Protein 4OBX (pdb70)

Nearest PDB structures (foldseek):
  4obx-assembly2_C  TM=1.000E+00  e=7.667E-49  Saccharomyces cerevisiae S288C
  5w7k-assembly2_B  TM=7.078E-01  e=2.608E-12  Penicillium oxalicum
  4iwn-assembly1_B  TM=6.790E-01  e=2.269E-11  Escherichia coli
  4kdc-assembly1_A  TM=6.530E-01  e=1.512E-09  Escherichia coli K-12
  3rw9-assembly1_A  TM=6.911E-01  e=6.799E-07  Homo sapiens

B-factor: mean 39.91, std 10.17, range [22.0, 91.71]

CATH classification: 3.40.50.150

Secondary structure (DSSP, 8-state):
-HHHHHHHHHHHHHTTTHHHHHHHHHHHH--S--TT-----EEEEES-TT-HHHHHHHHHHHHHH-----EEEEEES-HHHHHHHHHHHHHHTSSTT-TTEEEEE--TTT-TTSPTT-EEEEEEES-GGG-S-HHHHHHHHHHHEEEEEEEEEEEE-----HHHHHHHHHHHHHHHHHHHHHHS-HHHHHHHHHHHHHS--HHHHHHHHHHTTEEEEEEEEEGGGTEEEEEEEE-/-HHHHHHHHHHHHHTTTHHHHHHHHHHHH--S--TT--PPPEEEEES-TT-HHHHHHHHHHHHHH-----EEEEEES-HHHHHHHHHHHHHHTSSTT-TTEEEEE--TTT-TTS-TT-EEEEEEES-GGG-S-HHHHHHHHHHHEEEEEEEEEEEE----SHHHHHHHHHHHHHHHHHHHHHHS-HHHHHHHHHHHHHSPPHHHHHHHHHHHT-EEEEEEEEGGGTEEEEEEE--/-HHHHHHHHHHHHHTTTHHHHHHHHHHHH--S--TT-----EEEEES-TT-HHHHHHHHHHHHHH-----EEEEEES-HHHHHHHHHHHHHHTSSTT-TTEEEEE--TTT-TTSPTT-EEEEEEES-GGG-S-HHHHHHHHHHHEEEEEEEEEEEE-----HHHHHHHHHHHHHHHHHHHHHHS-HHHHHHHHHHHHHSPPHHHHHHHHHHTT-EEEEEEEEGGGTEEEEEEE--/-HHHHHHHHHHHHTTTTHHHHHHHHHHHH--S--TT-----EEEEES-TT-HHHHHHHHHHHHHH-----EEEEEES-HHHHHHHHHHHHHHTSSTT-TTEEEEE--TTT-TTSPTT-EEEEEEES-GGG-S-HHHHHHHHHHHEEEEEEEEEEEE----SHHHHHHHHHHHHHHHHHHHHHHS-HHHHHHHHHHHHHSPPHHHHHHHHHHTT-EEEEEEEEGGGTEEEEEEE--

Foldseek 3Di:
DVLVVVVVLVCLLVVPCLVVVLVVLLVVVQDAAAQPGDDAFEEEEEAQLLCPNVVVNCVSRCVPRVHPDHAYEYEHQDVVSVVNNLVVCVVVVHPHPDPRYHYDHDDLLAPPVAQFQAGQEYEYAAGLLPRPDNLSNLLNVLGRHHQFHKYKYKHFADFQDVVVVVVVVVVLVCVLVCCCVVVVHSPVSPVVSVSNVPDYHQVVVQVSNVVSPFPPWDKDADPRRSMIMIMGTHD/DVLVVVVVLVCVLVVPCVVVVLVCLLVVVQDAAAQPHPDAFEEEEEAQLLCPSVV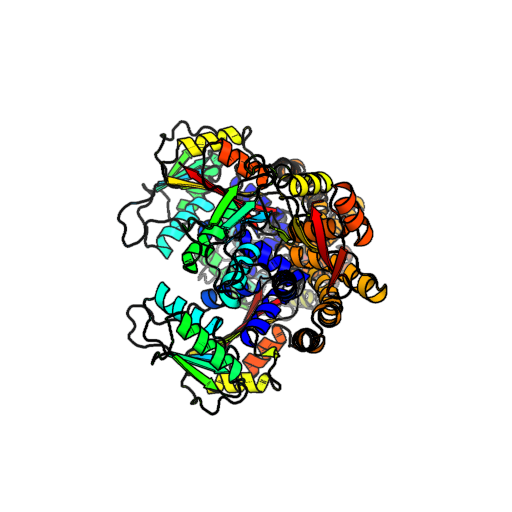SNCVSRCVPHVHPDHAYEDEYQDVVSNVNNLVVCVVVVHPHVDPRYDYDHDDLLCPVVAQFQQHQEYEYEAGLLVHPDNLSSLLVVLGRHHAQHKYKYKHFADQDDPVVNVVSVVVLVVVLVCCCVPVVRNPVSPVSSVSNVVDYHQVVVQVSNVVSPFPPKHWDADPRRSMIMIMGGHD/DVLVVVVVVCCVLVVNCVVVVLVCLLVVVQDADAQPDPDAFEEEEEAQLLCPNVVSNCVSRCVPHVGPDHAYEYEHQDPVSNVNNLVCCVVVVHLRVDPRYHYYNDDLLAPVVAAFQPHQEYEYEAGLLPRPDNLSSLLNVLGRHHAQHKYKYKHFADFQDPVVVVVVVVCLVCVLVCVCVVVVHSPVSPVVSVSNVPDYHQVVVQVSNVVSPFPPWHKAADPRRRMIMIMGGHD/DVLVVVVVLVCLLVVPCLVVVLVVLLVVVLDEDAPVDDDAFEEEEEAQLLQPNVVVNCVSRCVPHVGPQHAYEYEYQDPVRVVNNLVVCVVVVHPNVDPRYHYDNDQLLCPVVAAFQAHQEYEYEAGLLPRPDNLSNLLNVLGRHHQQHKYKYKHFADFDDPVVNVVSVVVLVCQLVCCCVPVVPNPVSPVVSVSNVPDYHQVVVQVSNVVSPFPPWDKDAPPRRRMIMIMTGHD

InterPro domains:
  IPR004033 UbiE/COQ5 methyltransferase [MF_01813] (58-306)
  IPR004033 UbiE/COQ5 methyltransferase [PS51608] (62-306)
  IPR004033 UbiE/COQ5 methyltransferase [TIGR01934] (67-306)
  IPR023576 UbiE/COQ5 methyltransferase, conserved site [PS01183] (78-93)
  IPR023576 UbiE/COQ5 methyltransferase, conserved site [PS01184] (215-229)
  IPR029063 S-adenosyl-L-methionine-dependent methyltransferase superfamily [G3DSA:3.40.50.150] (73-307)
  IPR029063 S-adenosyl-L-methionine-dependent methyltransferase superfamily [SSF53335] (69-296)

Organism: Saccharomyces cerevisiae (strain ATCC 204508 / S288c) (NCBI:txid559292)

Radius of gyration: 33.38 Å; Cα contacts (8 Å, |Δi|>4): 1861; chains: 4; bounding box: 68×82×101 Å

Sequence (940 aa):
SVANRYDLMNDVMSLGIHRLWKDHFINKLDAGKRPNSTTPLNFIDVAGGSGDIAFGLLDHAESKFGDTESTMDIVDINPDMLKEGEKRAMEQGKYFKDPRVRFLVSNGEKLEEIDSDSKDIYTVSFGIRNFTDIQKGLNTAYRVLKPGGIFYCLEFSKIENPLMDFAYQQWAKVLPVMGSMIANDYDSYQYLVESIERFPDQETFKSMIEKAGFKSAGYESLTFGICAIHWGIKVSVANRYDLMNDVMSLGIHRLWKDHFINKLDAGKRPNSTTPLNFIDVAGGSGDIAFGLLDHAESKFGDTESTMDIVDINPDMLKEGEKRAMEQGKYFKDPRVRFLVSNGEKLEEIDSDSKDIYTVSFGIRNFTDIQKGLNTAYRVLKPGGIFYCLEFSKIENPLMDFAYQQWAKVLPVMGSMIANDYDSYQYLVESIERFPDQETFKSMIEKAGFKSAGYESLTFGICAIHWGIKVSVANRYDLMNDVMSLGIHRLWKDHFINKLDAGKRPNSTTPLNFIDVAGGSGDIAFGLLDHAESKFGDTESTMDIVDINPDMLKEGEKRAMEQGKYFKDPRVRFLVSNGEKLEEIDSDSKDIYTVSFGIRNFTDIQKGLNTAYRVLKPGGIFYCLEFSKIENPLMDFAYQQWAKVLPVMGSMIANDYDSYQYLVESIERFPDQETFKSMIEKAGFKSAGYESLTFGICAIHWGIKVSVANRYDLMNDVMSLGIHRLWKDHFINKLDAGKRPNSTTPLNFIDVAGGSGDIAFGLLDHAESKFGDTESTMDIVDINPDMLKEGEKRAMEQGKYFKDPRVRFLVSNGEKLEEIDSDSKDIYTVSFGIRNFTDIQKGLNTAYRVLKPGGIFYCLEFSKIENPLMDFAYQQWAKVLPVMGSMIANDYDSYQYLVESIERFPDQETFKSMIEKAGFKSAGYESLTFGICAIHWGIKV

GO terms:
  GO:0005759 mitochondrial matrix (C, IDA)
  GO:0005739 mitochondrion (C, HDA)
  GO:0008425 2-methoxy-6-polyprenyl-1,4-benzoquinol methyltransferase activity (F, IMP)
  GO:0006744 ubiquinone biosynthetic process (P, IMP)
  GO:0009060 aerobic respiration (P, IMP)
  GO:0005743 mitochondrial inner membrane (C, EXP)
  GO:0005743 mitochondrial inner membrane (C, IDA)
  GO:0006744 ubiquinone biosynthetic process (P, IGI)
  GO:0032259 methylation (P, IMP)

Structure (mmCIF, N/CA/C/O backbone):
data_4OBX
#
_entry.id   4OBX
#
_cell.length_a   193.270
_cell.length_b   75.640
_cell.length_c   84.480
_cell.angle_alpha   90.00
_cell.angle_beta   90.85
_cell.angle_gamma   90.00
#
_symmetry.space_group_name_H-M   'C 1 2 1'
#
loop_
_entity.id
_entity.type
_entity.pdbx_description
1 polymer '2-methoxy-6-polyprenyl-1,4-benzoquinol methylase, mitochondrial'
2 non-polymer TRIS(HYDROXYETHYL)AMINOMETHANE
3 water water
#
loop_
_atom_site.group_PDB
_atom_site.id
_atom_site.type_symbol
_atom_site.label_atom_id
_atom_site.label_alt_id
_atom_site.label_comp_id
_atom_site.label_asym_id
_atom_site.label_entity_id
_atom_site.label_seq_id
_atom_site.pdbx_PDB_ins_code
_atom_site.Cartn_x
_atom_site.Cartn_y
_atom_site.Cartn_z
_atom_site.occupancy
_atom_site.B_iso_or_equiv
_atom_site.auth_seq_id
_atom_site.auth_comp_id
_atom_site.auth_asym_id
_atom_site.auth_atom_id
_atom_site.pdbx_PDB_model_num
ATOM 1 N N . SER A 1 23 ? -36.292 -47.298 17.442 1.00 59.00 73 SER A N 1
ATOM 2 C CA . SER A 1 23 ? -36.765 -47.250 18.857 1.00 57.04 73 SER A CA 1
ATOM 3 C C . SER A 1 23 ? -35.759 -46.511 19.745 1.00 55.55 73 SER A C 1
ATOM 4 O O . SER A 1 23 ? -34.831 -47.107 20.298 1.00 54.43 73 SER A O 1
ATOM 7 N N . VAL A 1 24 ? -35.973 -45.206 19.876 1.00 52.90 74 VAL A N 1
ATOM 8 C CA . VAL A 1 24 ? -35.058 -44.300 20.570 1.00 50.57 74 VAL A CA 1
ATOM 9 C C . VAL A 1 24 ? -34.957 -44.601 22.069 1.00 49.17 74 VAL A C 1
ATOM 10 O O . VAL A 1 24 ? -33.903 -44.404 22.683 1.00 45.32 74 VAL A O 1
ATOM 14 N N . ALA A 1 25 ? -36.059 -45.083 22.638 1.00 45.89 75 ALA A N 1
ATOM 15 C CA . ALA A 1 25 ? -36.140 -45.383 24.060 1.00 44.36 75 ALA A CA 1
ATOM 16 C C . ALA A 1 25 ? -35.306 -46.605 24.433 1.00 42.43 75 ALA A C 1
ATOM 17 O O . ALA A 1 25 ? -34.721 -46.650 25.517 1.00 39.62 75 ALA A O 1
ATOM 19 N N . ASN A 1 26 ? -35.259 -47.584 23.531 1.00 40.64 76 ASN A N 1
ATOM 20 C CA . ASN A 1 26 ? -34.455 -48.784 23.733 1.00 42.49 76 ASN A CA 1
ATOM 21 C C . ASN A 1 26 ? -32.956 -48.503 23.649 1.00 39.73 76 ASN A C 1
ATOM 22 O O . ASN A 1 26 ? -32.158 -49.198 24.278 1.00 37.55 76 ASN A O 1
ATOM 27 N N . ARG A 1 27 ? -32.585 -47.490 22.867 1.00 39.40 77 ARG A N 1
ATOM 28 C CA . ARG A 1 27 ? -31.195 -47.055 22.775 1.00 39.68 77 ARG A CA 1
ATOM 29 C C . ARG A 1 27 ? -30.726 -46.376 24.066 1.00 38.20 77 ARG A C 1
ATOM 30 O O . ARG A 1 27 ? -29.616 -46.635 24.520 1.00 35.90 77 ARG A O 1
ATOM 38 N N . TYR A 1 28 ? -31.571 -45.523 24.652 1.00 36.92 78 TYR A N 1
ATOM 39 C CA . TYR A 1 28 ? -31.284 -44.936 25.965 1.00 37.27 78 TYR A CA 1
ATOM 40 C C . TYR A 1 28 ? -31.163 -46.006 27.041 1.00 36.60 78 TYR A C 1
ATOM 41 O O . TYR A 1 28 ? -30.266 -45.936 27.882 1.00 36.83 78 TYR A O 1
ATOM 50 N N . ASP A 1 29 ? -32.068 -46.985 27.007 1.00 34.97 79 ASP A N 1
ATOM 51 C CA . ASP A 1 29 ? -32.026 -48.115 27.929 1.00 36.25 79 ASP A CA 1
ATOM 52 C C . ASP A 1 29 ? -30.727 -48.888 27.767 1.00 34.23 79 ASP A C 1
ATOM 53 O O . ASP A 1 29 ? -30.054 -49.193 28.758 1.00 32.80 79 ASP A O 1
ATOM 58 N N . LEU A 1 30 ? -30.377 -49.198 26.521 1.00 31.65 80 LEU A N 1
ATOM 59 C CA . LEU A 1 30 ? -29.148 -49.930 26.259 1.00 31.95 80 LEU A CA 1
ATOM 60 C C . LEU A 1 30 ? -27.957 -49.164 26.828 1.00 30.44 80 LEU A C 1
ATOM 61 O O . LEU A 1 30 ? -27.203 -49.705 27.622 1.00 29.66 80 LEU A O 1
ATOM 66 N N . MET A 1 31 ? -27.832 -47.894 26.458 1.00 30.98 81 MET A N 1
ATOM 67 C CA . MET A 1 31 ? -26.703 -47.079 26.893 1.00 33.81 81 MET A CA 1
ATOM 68 C C . MET A 1 31 ? -26.581 -46.935 28.409 1.00 33.93 81 MET A C 1
ATOM 69 O O . MET A 1 31 ? -25.464 -46.936 28.941 1.00 34.75 81 MET A O 1
ATOM 74 N N . ASN A 1 32 ? -27.719 -46.808 29.092 1.00 34.14 82 ASN A N 1
ATOM 75 C CA . ASN A 1 32 ? -27.749 -46.797 30.565 1.00 35.52 82 ASN A CA 1
ATOM 76 C C . ASN A 1 32 ? -27.311 -48.120 31.174 1.00 33.09 82 ASN A C 1
ATOM 77 O O . ASN A 1 32 ? -26.597 -48.141 32.168 1.00 34.32 82 ASN A O 1
ATOM 82 N N . ASP A 1 33 ? -27.751 -49.226 30.584 1.00 31.72 83 ASP A N 1
ATOM 83 C CA . ASP A 1 33 ? -27.297 -50.538 31.022 1.00 30.89 83 ASP A CA 1
ATOM 84 C C . ASP A 1 33 ? -25.781 -50.690 30.891 1.00 30.67 83 ASP A C 1
ATOM 85 O O . ASP A 1 33 ? -25.119 -51.180 31.802 1.00 27.20 83 ASP A O 1
ATOM 90 N N . VAL A 1 34 ? -25.244 -50.248 29.759 1.00 29.98 84 VAL A N 1
ATOM 91 C CA . VAL A 1 34 ? -23.823 -50.392 29.481 1.00 31.71 84 VAL A CA 1
ATOM 92 C C . VAL A 1 34 ? -23.000 -49.537 30.438 1.00 31.21 84 VAL A C 1
ATOM 93 O O . VAL A 1 34 ? -22.099 -50.043 31.101 1.00 31.70 84 VAL A O 1
ATOM 97 N N . MET A 1 35 ? -23.342 -48.257 30.536 1.00 32.32 85 MET A N 1
ATOM 98 C CA . MET A 1 35 ? -22.607 -47.324 31.386 1.00 34.24 85 MET A CA 1
ATOM 99 C C . MET A 1 35 ? -22.538 -47.772 32.843 1.00 33.43 85 MET A C 1
ATOM 100 O O . MET A 1 35 ? -21.475 -47.690 33.471 1.00 33.62 85 MET A O 1
ATOM 105 N N . SER A 1 36 ? -23.666 -48.241 33.372 1.00 30.95 86 SER A N 1
ATOM 106 C CA . SER A 1 36 ? -23.775 -48.597 34.789 1.00 28.94 86 SER A CA 1
ATOM 107 C C . SER A 1 36 ? -23.700 -50.096 35.019 1.00 27.53 86 SER A C 1
ATOM 108 O O . SER A 1 36 ? -23.846 -50.556 36.146 1.00 26.69 86 SER A O 1
ATOM 111 N N . LEU A 1 37 ? -23.477 -50.867 33.956 1.00 26.97 87 LEU A N 1
ATOM 112 C CA . LEU A 1 37 ? -23.484 -52.329 34.068 1.00 26.77 87 LEU A CA 1
ATOM 113 C C . LEU A 1 37 ? -24.799 -52.829 34.673 1.00 25.66 87 LEU A C 1
ATOM 114 O O . LEU A 1 37 ? -24.807 -53.742 35.492 1.00 26.25 87 LEU A O 1
ATOM 119 N N . GLY A 1 38 ? -25.903 -52.209 34.276 1.00 26.06 88 GLY A N 1
ATOM 120 C CA . GLY A 1 38 ? -27.240 -52.592 34.750 1.00 27.17 88 GLY A CA 1
ATOM 121 C C . GLY A 1 38 ? -27.678 -52.021 36.088 1.00 28.56 88 GLY A C 1
ATOM 122 O O . GLY A 1 38 ? -28.859 -52.103 36.439 1.00 29.26 88 GLY A O 1
ATOM 123 N N . ILE A 1 39 ? -26.749 -51.415 36.821 1.00 27.44 89 ILE A N 1
ATOM 124 C CA . ILE A 1 39 ? -27.029 -50.935 38.181 1.00 30.08 89 ILE A CA 1
ATOM 125 C C . ILE A 1 39 ? -27.992 -49.732 38.242 1.00 29.41 89 ILE A C 1
ATOM 126 O O . ILE A 1 39 ? -28.595 -49.477 39.284 1.00 28.61 89 ILE A O 1
ATOM 131 N N . HIS A 1 40 ? -28.143 -49.007 37.136 1.00 29.69 90 HIS A N 1
ATOM 132 C CA . HIS A 1 40 ? -29.093 -47.895 37.097 1.00 30.85 90 HIS A CA 1
ATOM 133 C C . HIS A 1 40 ? -30.487 -48.342 37.468 1.00 30.37 90 HIS A C 1
ATOM 134 O O . HIS A 1 40 ? -31.259 -47.571 38.024 1.00 29.73 90 HIS A O 1
ATOM 141 N N . ARG A 1 41 ? -30.797 -49.607 37.192 1.00 31.26 91 ARG A N 1
ATOM 142 C CA . ARG A 1 41 ? -32.075 -50.211 37.562 1.00 32.12 91 ARG A CA 1
ATOM 143 C C . ARG A 1 41 ? -32.258 -50.234 39.081 1.00 31.18 91 ARG A C 1
ATOM 144 O O . ARG A 1 41 ? -33.374 -50.031 39.581 1.00 29.08 91 ARG A O 1
ATOM 152 N N . LEU A 1 42 ? -31.165 -50.494 39.800 1.00 30.82 92 LEU A N 1
ATOM 153 C CA . LEU A 1 42 ? -31.171 -50.497 41.263 1.00 31.47 92 LEU A CA 1
ATOM 154 C C . LEU A 1 42 ? -31.229 -49.068 41.802 1.00 30.92 92 LEU A C 1
ATOM 155 O O . LEU A 1 42 ? -31.894 -48.811 42.802 1.00 30.16 92 LEU A O 1
ATOM 160 N N . TRP A 1 43 ? -30.544 -48.139 41.135 1.00 29.62 93 TRP A N 1
ATOM 161 C CA . TRP A 1 43 ? -30.626 -46.736 41.529 1.00 29.89 93 TRP A CA 1
ATOM 162 C C . TRP A 1 43 ? -32.048 -46.261 41.395 1.00 28.92 93 TRP A C 1
ATOM 163 O O . TRP A 1 43 ? -32.543 -45.527 42.232 1.00 27.34 93 TRP A O 1
ATOM 174 N N . LYS A 1 44 ? -32.717 -46.700 40.337 1.00 29.63 94 LYS A N 1
ATOM 175 C CA . LYS A 1 44 ? -34.106 -46.336 40.103 1.00 31.23 94 LYS A CA 1
ATOM 176 C C . LYS A 1 44 ? -35.060 -46.896 41.164 1.00 30.84 94 LYS A C 1
ATOM 177 O O . LYS A 1 44 ? -35.943 -46.172 41.628 1.00 29.45 94 LYS A O 1
ATOM 183 N N . ASP A 1 45 ? -34.865 -48.154 41.573 1.00 31.28 95 ASP A N 1
ATOM 184 C CA . ASP A 1 45 ? -35.673 -48.744 42.651 1.00 33.18 95 ASP A CA 1
ATOM 185 C C . ASP A 1 45 ? -35.466 -48.046 43.985 1.00 32.23 95 ASP A C 1
ATOM 186 O O . ASP A 1 45 ? -36.417 -47.857 44.742 1.00 31.23 95 ASP A O 1
ATOM 191 N N . HIS A 1 46 ? -34.223 -47.676 44.277 1.00 29.74 96 HIS A N 1
ATOM 192 C CA . HIS A 1 46 ? -33.911 -46.994 45.518 1.00 29.55 96 HIS A CA 1
ATOM 193 C C . HIS A 1 46 ? -34.528 -45.608 45.540 1.00 29.15 96 HIS A C 1
ATOM 194 O O . HIS A 1 46 ? -35.078 -45.176 46.550 1.00 29.38 96 HIS A O 1
ATOM 201 N N . PHE A 1 47 ? -34.451 -44.918 44.407 1.00 28.89 97 PHE A N 1
ATOM 202 C CA . PHE A 1 47 ? -35.051 -43.590 44.207 1.00 28.72 97 PHE A CA 1
ATOM 203 C C . PHE A 1 47 ? -36.562 -43.582 44.505 1.00 29.73 97 PHE A C 1
ATOM 204 O O . PHE A 1 47 ? -37.046 -42.745 45.270 1.00 29.79 97 PHE A O 1
ATOM 212 N N . ILE A 1 48 ? -37.288 -44.521 43.905 1.00 29.83 98 ILE A N 1
ATOM 213 C CA . ILE A 1 48 ? -38.721 -44.672 44.138 1.00 32.45 98 ILE A CA 1
ATOM 214 C C . ILE A 1 48 ? -39.009 -44.998 45.613 1.00 34.57 98 ILE A C 1
ATOM 215 O O . ILE A 1 48 ? -39.838 -44.337 46.245 1.00 36.38 98 ILE A O 1
ATOM 220 N N . ASN A 1 49 ? -38.292 -45.976 46.166 1.00 35.11 99 ASN A N 1
ATOM 221 C CA . ASN A 1 49 ? -38.495 -46.401 47.552 1.00 36.22 99 ASN A CA 1
ATOM 222 C C . ASN A 1 49 ? -38.188 -45.322 48.577 1.00 35.67 99 ASN A C 1
ATOM 223 O O . ASN A 1 49 ? -38.835 -45.242 49.613 1.00 37.58 99 ASN A O 1
ATOM 228 N N . LYS A 1 50 ? -37.186 -44.506 48.289 1.00 34.23 100 LYS A N 1
ATOM 229 C CA . LYS A 1 50 ? -36.748 -43.469 49.202 1.00 33.24 100 LYS A CA 1
ATOM 230 C C . LYS A 1 50 ? -37.755 -42.314 49.214 1.00 33.87 100 LYS A C 1
ATOM 231 O O . LYS A 1 50 ? -38.067 -41.761 50.269 1.00 33.90 100 LYS A O 1
ATOM 237 N N . LEU A 1 51 ? -38.261 -41.961 48.038 1.00 32.84 101 LEU A N 1
ATOM 238 C CA . LEU A 1 51 ? -39.334 -40.986 47.936 1.00 33.41 101 LEU A CA 1
ATOM 239 C C . LEU A 1 51 ? -40.594 -41.464 48.676 1.00 33.83 101 LEU A C 1
ATOM 240 O O . LEU A 1 51 ? -41.215 -40.689 49.388 1.00 35.56 101 LEU A O 1
ATOM 245 N N . ASP A 1 52 ? -40.954 -42.735 48.508 1.00 35.20 102 ASP A N 1
ATOM 246 C CA . ASP A 1 52 ? -42.071 -43.352 49.235 1.00 36.58 102 ASP A CA 1
ATOM 247 C C . ASP A 1 52 ? -43.378 -42.548 49.104 1.00 37.80 102 ASP A C 1
ATOM 248 O O . ASP A 1 52 ? -44.094 -42.335 50.084 1.00 38.39 102 ASP A O 1
ATOM 253 N N . ALA A 1 53 ? -43.672 -42.116 47.882 1.00 35.97 103 ALA A N 1
ATOM 254 C CA . ALA A 1 53 ? -44.832 -41.287 47.594 1.00 35.94 103 ALA A CA 1
ATOM 255 C C . ALA A 1 53 ? -46.089 -42.126 47.346 1.00 36.35 103 ALA A C 1
ATOM 256 O O . ALA A 1 53 ? -46.016 -43.262 46.870 1.00 36.85 103 ALA A O 1
ATOM 258 N N . GLY A 1 54 ? -47.238 -41.549 47.686 1.00 37.58 104 GLY A N 1
ATOM 259 C CA . GLY A 1 54 ? -48.541 -42.188 47.504 1.00 36.74 104 GLY A CA 1
ATOM 260 C C . GLY A 1 54 ? -49.523 -41.718 48.568 1.00 38.68 104 GLY A C 1
ATOM 261 O O . GLY A 1 54 ? -49.124 -41.401 49.702 1.00 37.45 104 GLY A O 1
ATOM 262 N N . LYS A 1 55 ? -50.802 -41.659 48.198 1.00 37.70 105 LYS A N 1
ATOM 263 C CA . LYS A 1 55 ? -51.881 -41.381 49.146 1.00 38.74 105 LYS A CA 1
ATOM 264 C C . LYS A 1 55 ? -51.932 -42.495 50.190 1.00 37.71 105 LYS A C 1
ATOM 265 O O . LYS A 1 55 ? -52.150 -43.655 49.849 1.00 36.91 105 LYS A O 1
ATOM 271 N N . ARG A 1 56 ? -51.713 -42.130 51.451 1.00 38.02 106 ARG A N 1
ATOM 272 C CA . ARG A 1 56 ? -51.787 -43.070 52.577 1.00 40.03 106 ARG A CA 1
ATOM 273 C C . ARG A 1 56 ? -53.222 -43.581 52.774 1.00 42.42 106 ARG A C 1
ATOM 274 O O . ARG A 1 56 ? -54.174 -42.905 52.379 1.00 41.26 106 ARG A O 1
ATOM 282 N N . PRO A 1 57 ? -53.386 -44.779 53.374 1.00 45.09 107 PRO A N 1
ATOM 283 C CA . PRO A 1 57 ? -54.739 -45.342 53.476 1.00 46.60 107 PRO A CA 1
ATOM 284 C C . PRO A 1 57 ? -55.689 -44.511 54.362 1.00 47.89 107 PRO A C 1
ATOM 285 O O . PRO A 1 57 ? -56.883 -44.458 54.086 1.00 48.88 107 PRO A O 1
ATOM 289 N N . ASN A 1 58 ? -55.153 -43.864 55.397 1.00 47.43 108 ASN A N 1
ATOM 290 C CA . ASN A 1 58 ? -55.941 -42.985 56.266 1.00 48.45 108 ASN A CA 1
ATOM 291 C C . ASN A 1 58 ? -56.015 -41.552 55.733 1.00 46.09 108 ASN A C 1
ATOM 292 O O . ASN A 1 58 ? -56.177 -40.597 56.491 1.00 46.64 108 ASN A O 1
ATOM 297 N N . SER A 1 59 ? -55.883 -41.419 54.420 1.00 44.40 109 SER A N 1
ATOM 298 C CA . SER A 1 59 ? -55.939 -40.131 53.754 1.00 42.37 109 SER A CA 1
ATOM 299 C C . SER A 1 59 ? -56.884 -40.302 52.577 1.00 41.17 109 SER A C 1
ATOM 300 O O . SER A 1 59 ? -57.079 -41.420 52.097 1.00 40.81 109 SER A O 1
ATOM 303 N N . THR A 1 60 ? -57.500 -39.207 52.141 1.00 40.54 110 THR A N 1
ATOM 304 C CA . THR A 1 60 ? -58.417 -39.250 51.004 1.00 42.61 110 THR A CA 1
ATOM 305 C C . THR A 1 60 ? -57.939 -38.373 49.844 1.00 43.44 110 THR A C 1
ATOM 306 O O . THR A 1 60 ? -58.611 -38.292 48.817 1.00 45.96 110 THR A O 1
ATOM 310 N N . THR A 1 61 ? -56.786 -37.720 50.009 1.00 43.31 111 THR A N 1
ATOM 311 C CA . THR A 1 61 ? -56.241 -36.823 48.976 1.00 43.68 111 THR A CA 1
ATOM 312 C C . THR A 1 61 ? -55.280 -37.523 48.000 1.00 43.70 111 THR A C 1
ATOM 313 O O . THR A 1 61 ? -54.167 -37.899 48.391 1.00 41.85 111 THR A O 1
ATOM 317 N N . PRO A 1 62 ? -55.693 -37.673 46.722 1.00 43.90 112 PRO A N 1
ATOM 318 C CA . PRO A 1 62 ? -54.772 -38.169 45.688 1.00 43.29 112 PRO A CA 1
ATOM 319 C C . PRO A 1 62 ? -53.634 -37.174 45.458 1.00 43.46 112 PRO A C 1
ATOM 320 O O . PRO A 1 62 ? -53.829 -35.963 45.606 1.00 44.76 112 PRO A O 1
ATOM 324 N N . LEU A 1 63 ? -52.455 -37.684 45.117 1.00 41.06 113 LEU A N 1
ATOM 325 C CA . LEU A 1 63 ? -51.327 -36.829 44.772 1.00 39.07 113 LEU A CA 1
ATOM 326 C C . LEU A 1 63 ? -51.302 -36.585 43.272 1.00 38.02 113 LEU A C 1
ATOM 327 O O . LEU A 1 63 ? -51.713 -37.447 42.493 1.00 38.98 113 LEU A O 1
ATOM 332 N N . ASN A 1 64 ? -50.832 -35.409 42.869 1.00 37.04 114 ASN A N 1
ATOM 333 C CA . ASN A 1 64 ? -50.616 -35.121 41.452 1.00 37.32 114 ASN A CA 1
ATOM 334 C C . ASN A 1 64 ? -49.121 -35.103 41.124 1.00 37.48 114 ASN A C 1
ATOM 335 O O . ASN A 1 64 ? -48.406 -34.139 41.453 1.00 36.42 114 ASN A O 1
ATOM 340 N N . PHE A 1 65 ? -48.666 -36.192 40.498 1.00 35.47 115 PHE A N 1
ATOM 341 C CA . PHE A 1 65 ? -47.263 -36.372 40.111 1.00 34.92 115 PHE A CA 1
ATOM 342 C C . PHE A 1 65 ? -46.991 -35.748 38.743 1.00 33.89 115 PHE A C 1
ATOM 343 O O . PHE A 1 65 ? -47.819 -35.840 37.823 1.00 31.74 115 PHE A O 1
ATOM 351 N N . ILE A 1 66 ? -45.810 -35.156 38.603 1.00 31.68 116 ILE A N 1
ATOM 352 C CA . ILE A 1 66 ? -45.266 -34.847 37.284 1.00 31.16 116 ILE A CA 1
ATOM 353 C C . ILE A 1 66 ? -43.880 -35.496 37.141 1.00 32.49 116 ILE A C 1
ATOM 354 O O . ILE A 1 66 ? -43.041 -35.405 38.042 1.00 31.58 116 ILE A O 1
ATOM 359 N N . ASP A 1 67 ? -43.674 -36.199 36.028 1.00 32.85 117 ASP A N 1
ATOM 360 C CA . ASP A 1 67 ? -42.393 -36.825 35.737 1.00 33.44 117 ASP A CA 1
ATOM 361 C C . ASP A 1 67 ? -41.870 -36.292 34.417 1.00 33.40 117 ASP A C 1
ATOM 362 O O . ASP A 1 67 ? -42.561 -36.368 33.402 1.00 33.60 117 ASP A O 1
ATOM 367 N N . VAL A 1 68 ? -40.658 -35.742 34.438 1.00 32.69 118 VAL A N 1
ATOM 368 C CA . VAL A 1 68 ? -40.125 -35.003 33.292 1.00 31.73 118 VAL A CA 1
ATOM 369 C C . VAL A 1 68 ? -38.984 -35.730 32.593 1.00 32.49 118 VAL A C 1
ATOM 370 O O . VAL A 1 68 ? -38.120 -36.309 33.254 1.00 32.35 118 VAL A O 1
ATOM 374 N N . ALA A 1 69 ? -38.990 -35.682 31.256 1.00 32.12 119 ALA A N 1
ATOM 375 C CA . ALA A 1 69 ? -37.902 -36.217 30.411 1.00 33.99 119 ALA A CA 1
ATOM 376 C C . ALA A 1 69 ? -37.646 -37.720 30.574 1.00 33.89 119 ALA A C 1
ATOM 377 O O . ALA A 1 69 ? -36.524 -38.182 30.417 1.00 34.19 119 ALA A O 1
ATOM 379 N N . GLY A 1 70 ? -38.691 -38.469 30.903 1.00 35.51 120 GLY A N 1
ATOM 380 C CA . GLY A 1 70 ? -38.623 -39.928 30.942 1.00 35.76 120 GLY A CA 1
ATOM 381 C C . GLY A 1 70 ? -39.830 -40.516 30.234 1.00 34.85 120 GLY A C 1
ATOM 382 O O . GLY A 1 70 ? -40.489 -41.410 30.759 1.00 36.09 120 GLY A O 1
ATOM 383 N N . GLY A 1 71 ? -40.132 -40.007 29.062 1.00 33.64 121 GLY A N 1
ATOM 384 C CA . GLY A 1 71 ? -41.325 -40.365 28.332 1.00 33.87 121 GLY A CA 1
ATOM 385 C C . GLY A 1 71 ? -41.675 -41.817 28.151 1.00 34.86 121 GLY A C 1
ATOM 386 O O . GLY A 1 71 ? -42.809 -42.131 28.023 1.00 34.25 121 GLY A O 1
ATOM 387 N N . SER A 1 72 ? -40.661 -42.676 28.111 1.00 35.00 122 SER A N 1
ATOM 388 C CA . SER A 1 72 ? -40.880 -44.109 27.982 1.00 35.09 122 SER A CA 1
ATOM 389 C C . SER A 1 72 ? -41.730 -44.565 29.154 1.00 35.13 122 SER A C 1
ATOM 390 O O . SER A 1 72 ? -42.562 -45.463 29.027 1.00 34.21 122 SER A O 1
ATOM 393 N N . GLY A 1 73 ? -41.514 -43.926 30.298 1.00 36.39 123 GLY A N 1
ATOM 394 C CA . GLY A 1 73 ? -42.317 -44.175 31.476 1.00 38.51 123 GLY A CA 1
ATOM 395 C C . GLY A 1 73 ? -41.726 -45.160 32.463 1.00 40.60 123 GLY A C 1
ATOM 396 O O . GLY A 1 73 ? -42.457 -45.728 33.274 1.00 41.81 123 GLY A O 1
ATOM 397 N N . ASP A 1 74 ? -40.413 -45.371 32.417 1.00 42.45 124 ASP A N 1
ATOM 398 C CA . ASP A 1 74 ? -39.818 -46.257 33.373 1.00 46.04 124 ASP A CA 1
ATOM 399 C C . ASP A 1 74 ? -40.107 -45.855 34.820 1.00 43.85 124 ASP A C 1
ATOM 400 O O . ASP A 1 74 ? -40.548 -46.641 35.624 1.00 45.77 124 ASP A O 1
ATOM 405 N N . ILE A 1 75 ? -39.849 -44.609 35.125 1.00 39.15 125 ILE A N 1
ATOM 406 C CA . ILE A 1 75 ? -39.964 -44.101 36.450 1.00 35.62 125 ILE A CA 1
ATOM 407 C C . ILE A 1 75 ? -41.397 -43.761 36.821 1.00 36.08 125 ILE A C 1
ATOM 408 O O . ILE A 1 75 ? -41.809 -44.028 37.903 1.00 35.75 125 ILE A O 1
ATOM 413 N N . ALA A 1 76 ? -42.153 -43.204 35.904 1.00 33.73 126 ALA A N 1
ATOM 414 C CA . ALA A 1 76 ? -43.524 -42.878 36.168 1.00 33.34 126 ALA A CA 1
ATOM 415 C C . ALA A 1 76 ? -44.380 -44.085 36.522 1.00 33.67 126 ALA A C 1
ATOM 416 O O . ALA A 1 76 ? -45.098 -44.057 37.468 1.00 32.45 126 ALA A O 1
ATOM 418 N N . PHE A 1 77 ? -44.280 -45.140 35.745 1.00 32.91 127 PHE A N 1
ATOM 419 C CA . PHE A 1 77 ? -44.993 -46.362 35.999 1.00 33.49 127 PHE A CA 1
ATOM 420 C C . PHE A 1 77 ? -44.613 -46.957 37.342 1.00 33.20 127 PHE A C 1
ATOM 421 O O . PHE A 1 77 ? -45.426 -47.491 38.030 1.00 33.33 127 PHE A O 1
ATOM 429 N N . GLY A 1 78 ? -43.348 -46.869 37.683 1.00 32.51 128 GLY A N 1
ATOM 430 C CA . GLY A 1 78 ? -42.817 -47.415 38.920 1.00 32.95 128 GLY A CA 1
ATOM 431 C C . GLY A 1 78 ? -43.296 -46.639 40.125 1.00 32.07 128 GLY A C 1
ATOM 432 O O . GLY A 1 78 ? -43.536 -47.213 41.185 1.00 32.96 128 GLY A O 1
ATOM 433 N N . LEU A 1 79 ? -43.441 -45.329 39.962 1.00 31.54 129 LEU A N 1
ATOM 434 C CA . LEU A 1 79 ? -43.980 -44.496 41.029 1.00 32.10 129 LEU A CA 1
ATOM 435 C C . LEU A 1 79 ? -45.435 -44.877 41.306 1.00 33.31 129 LEU A C 1
ATOM 436 O O . LEU A 1 79 ? -45.825 -45.079 42.458 1.00 32.79 129 LEU A O 1
ATOM 441 N N . LEU A 1 80 ? -46.225 -45.005 40.243 1.00 33.44 130 LEU A N 1
ATOM 442 C CA . LEU A 1 80 ? -47.623 -45.406 40.380 1.00 34.66 130 LEU A CA 1
ATOM 443 C C . LEU A 1 80 ? -47.765 -46.818 40.937 1.00 34.65 130 LEU A C 1
ATOM 444 O O . LEU A 1 80 ? -48.627 -47.052 41.783 1.00 35.50 130 LEU A O 1
ATOM 449 N N . ASP A 1 81 ? -46.912 -47.743 40.482 1.00 35.52 131 ASP A N 1
ATOM 450 C CA . ASP A 1 81 ? -46.907 -49.126 40.991 1.00 36.17 131 ASP A CA 1
ATOM 451 C C . ASP A 1 81 ? -46.622 -49.173 42.482 1.00 35.73 131 ASP A C 1
ATOM 452 O O . ASP A 1 81 ? -47.280 -49.907 43.229 1.00 37.56 131 ASP A O 1
ATOM 457 N N . HIS A 1 82 ? -45.637 -48.386 42.907 1.00 34.30 132 HIS A N 1
ATOM 458 C CA . HIS A 1 82 ? -45.232 -48.332 44.308 1.00 35.27 132 HIS A CA 1
ATOM 459 C C . HIS A 1 82 ? -46.344 -47.810 45.175 1.00 36.69 132 HIS A C 1
ATOM 460 O O . HIS A 1 82 ? -46.543 -48.286 46.294 1.00 35.94 132 HIS A O 1
ATOM 467 N N . ALA A 1 83 ? -47.067 -46.812 44.670 1.00 36.97 133 ALA A N 1
ATOM 468 C CA . ALA A 1 83 ? -48.138 -46.196 45.434 1.00 38.01 133 ALA A CA 1
ATOM 469 C C . ALA A 1 83 ? -49.274 -47.211 45.654 1.00 39.47 133 ALA A C 1
ATOM 470 O O . ALA A 1 83 ? -49.837 -47.291 46.741 1.00 38.72 133 ALA A O 1
ATOM 472 N N . GLU A 1 84 ? -49.568 -48.004 44.626 1.00 40.28 134 GLU A N 1
ATOM 473 C CA . GLU A 1 84 ? -50.634 -48.995 44.684 1.00 42.77 134 GLU A CA 1
ATOM 474 C C . GLU A 1 84 ? -50.297 -50.196 45.569 1.00 44.07 134 GLU A C 1
ATOM 475 O O . GLU A 1 84 ? -51.083 -50.560 46.441 1.00 44.04 134 GLU A O 1
ATOM 481 N N . SER A 1 85 ? -49.135 -50.805 45.347 1.00 45.88 135 SER A N 1
ATOM 482 C CA . SER A 1 85 ? -48.742 -52.000 46.092 1.00 45.25 135 SER A CA 1
ATOM 483 C C . SER A 1 85 ? -48.512 -51.720 47.573 1.00 44.80 135 SER A C 1
ATOM 484 O O . SER A 1 85 ? -48.785 -52.573 48.415 1.00 46.52 135 SER A O 1
ATOM 487 N N . LYS A 1 86 ? -48.011 -50.531 47.892 1.00 43.61 136 LYS A N 1
ATOM 488 C CA . LYS A 1 86 ? -47.670 -50.212 49.274 1.00 43.54 136 LYS A CA 1
ATOM 489 C C . LYS A 1 86 ? -48.790 -49.522 50.057 1.00 43.03 136 LYS A C 1
ATOM 490 O O . LYS A 1 86 ? -48.979 -49.782 51.245 1.00 43.84 136 LYS A O 1
ATOM 496 N N . PHE A 1 87 ? -49.512 -48.625 49.403 1.00 41.65 137 PHE A N 1
ATOM 497 C CA . PHE A 1 87 ? -50.471 -47.800 50.112 1.00 41.84 137 PHE A CA 1
ATOM 498 C C . PHE A 1 87 ? -51.906 -48.065 49.673 1.00 42.51 137 PHE A C 1
ATOM 499 O O . PHE A 1 87 ? -52.841 -47.629 50.332 1.00 43.90 137 PHE A O 1
ATOM 507 N N . GLY A 1 88 ? -52.069 -48.783 48.564 1.00 42.78 138 GLY A N 1
ATOM 508 C CA . GLY A 1 88 ? -53.386 -49.048 48.007 1.00 42.70 138 GLY A CA 1
ATOM 509 C C . GLY A 1 88 ? -53.872 -47.870 47.190 1.00 43.62 138 GLY A C 1
ATOM 510 O O . GLY A 1 88 ? -55.028 -47.835 46.775 1.00 43.51 138 GLY A O 1
ATOM 511 N N . ASP A 1 89 ? -52.976 -46.912 46.954 1.00 42.62 139 ASP A N 1
ATOM 512 C CA . ASP A 1 89 ? -53.289 -45.712 46.190 1.00 41.33 139 ASP A CA 1
ATOM 513 C C . ASP A 1 89 ? -53.499 -46.058 44.718 1.00 42.84 139 ASP A C 1
ATOM 514 O O . ASP A 1 89 ? -52.557 -46.434 44.019 1.00 41.83 139 ASP A O 1
ATOM 519 N N . THR A 1 90 ? -54.747 -45.950 44.261 1.00 43.97 140 THR A N 1
ATOM 520 C CA . THR A 1 90 ? -55.078 -46.155 42.850 1.00 43.82 140 THR A CA 1
ATOM 521 C C . THR A 1 90 ? -55.754 -44.913 42.284 1.00 43.30 140 THR A C 1
ATOM 522 O O . THR A 1 90 ? -56.449 -44.988 41.275 1.00 42.43 140 THR A O 1
ATOM 526 N N . GLU A 1 91 ? -55.524 -43.770 42.928 1.00 44.65 141 GLU A N 1
ATOM 527 C CA . GLU A 1 91 ? -56.200 -42.523 42.557 1.00 45.91 141 GLU A CA 1
ATOM 528 C C . GLU A 1 91 ? -55.268 -41.409 42.082 1.00 43.71 141 GLU A C 1
ATOM 529 O O . GLU A 1 91 ? -55.660 -40.586 41.245 1.00 41.60 141 GLU A O 1
ATOM 535 N N . SER A 1 92 ? -54.049 -41.374 42.621 1.00 41.35 142 SER A N 1
ATOM 536 C CA . SER A 1 92 ? -53.076 -40.350 42.242 1.00 39.77 142 SER A CA 1
ATOM 537 C C . SER A 1 92 ? -52.900 -40.261 40.726 1.00 37.87 142 SER A C 1
ATOM 538 O O . SER A 1 92 ? -53.009 -41.264 40.016 1.00 36.15 142 SER A O 1
ATOM 541 N N . THR A 1 93 ? -52.657 -39.050 40.242 1.00 35.91 143 THR A N 1
ATOM 542 C CA . THR A 1 93 ? -52.509 -38.798 38.817 1.00 35.31 143 THR A CA 1
ATOM 543 C C . THR A 1 93 ? -51.048 -38.557 38.471 1.00 34.72 143 THR A C 1
ATOM 544 O O . THR A 1 93 ? -50.256 -38.145 39.322 1.00 34.26 143 THR A O 1
ATOM 548 N N . MET A 1 94 ? -50.715 -38.782 37.204 1.00 34.13 144 MET A N 1
ATOM 549 C CA . MET A 1 94 ? -49.344 -38.702 36.734 1.00 34.77 144 MET A CA 1
ATOM 550 C C . MET A 1 94 ? -49.308 -38.018 35.368 1.00 35.04 144 MET A C 1
ATOM 551 O O . MET A 1 94 ? -49.978 -38.447 34.425 1.00 33.96 144 MET A O 1
ATOM 556 N N . ASP A 1 95 ? -48.546 -36.935 35.279 1.00 33.74 145 ASP A N 1
ATOM 557 C CA . ASP A 1 95 ? -48.281 -36.300 33.996 1.00 33.51 145 ASP A CA 1
ATOM 558 C C . ASP A 1 95 ? -46.886 -36.720 33.509 1.00 33.47 145 ASP A C 1
ATOM 559 O O . ASP A 1 95 ? -45.874 -36.279 34.049 1.00 33.84 145 ASP A O 1
ATOM 564 N N . ILE A 1 96 ? -46.840 -37.584 32.499 1.00 34.11 146 ILE A N 1
ATOM 565 C CA . ILE A 1 96 ? -45.577 -37.979 31.879 1.00 33.82 146 ILE A CA 1
ATOM 566 C C . ILE A 1 96 ? -45.231 -36.988 30.770 1.00 34.90 146 ILE A C 1
ATOM 567 O O . ILE A 1 96 ? -45.897 -36.937 29.740 1.00 34.72 146 ILE A O 1
ATOM 572 N N . VAL A 1 97 ? -44.185 -36.201 30.998 1.00 35.98 147 VAL A N 1
ATOM 573 C CA . VAL A 1 97 ? -43.825 -35.113 30.099 1.00 37.65 147 VAL A CA 1
ATOM 574 C C . VAL A 1 97 ? -42.444 -35.321 29.489 1.00 39.13 147 VAL A C 1
ATOM 575 O O . VAL A 1 97 ? -41.464 -35.564 30.201 1.00 39.94 147 VAL A O 1
ATOM 579 N N . ASP A 1 98 ? -42.381 -35.208 28.165 1.00 38.62 148 ASP A N 1
ATOM 580 C CA . ASP A 1 98 ? -41.132 -35.348 27.423 1.00 38.35 148 ASP A CA 1
ATOM 581 C C . ASP A 1 98 ? -41.226 -34.466 26.197 1.00 37.59 148 ASP A C 1
ATOM 582 O O . ASP A 1 98 ? -42.297 -34.349 25.600 1.00 38.37 148 ASP A O 1
ATOM 587 N N . ILE A 1 99 ? -40.106 -33.856 25.818 1.00 36.79 149 ILE A N 1
ATOM 588 C CA . ILE A 1 99 ? -40.050 -32.991 24.641 1.00 35.81 149 ILE A CA 1
ATOM 589 C C . ILE A 1 99 ? -40.018 -33.825 23.353 1.00 36.39 149 ILE A C 1
ATOM 590 O O . ILE A 1 99 ? -40.193 -33.301 22.260 1.00 36.38 149 ILE A O 1
ATOM 595 N N . ASN A 1 100 ? -39.799 -35.128 23.494 1.00 36.72 150 ASN A N 1
ATOM 596 C CA . ASN A 1 100 ? -39.674 -36.013 22.347 1.00 37.00 150 ASN A CA 1
ATOM 597 C C . ASN A 1 100 ? -40.892 -36.921 22.228 1.00 37.09 150 ASN A C 1
ATOM 598 O O . ASN A 1 100 ? -41.055 -37.840 23.035 1.00 36.80 150 ASN A O 1
ATOM 603 N N . PRO A 1 101 ? -41.748 -36.668 21.216 1.00 37.97 151 PRO A N 1
ATOM 604 C CA . PRO A 1 101 ? -42.967 -37.463 21.011 1.00 39.33 151 PRO A CA 1
ATOM 605 C C . PRO A 1 101 ? -42.695 -38.950 20.751 1.00 39.76 151 PRO A C 1
ATOM 606 O O . PRO A 1 101 ? -43.549 -39.779 21.059 1.00 40.61 151 PRO A O 1
ATOM 610 N N . ASP A 1 102 ? -41.516 -39.281 20.222 1.00 42.04 152 ASP A N 1
ATOM 611 C CA . ASP A 1 102 ? -41.100 -40.688 20.068 1.00 42.72 152 ASP A CA 1
ATOM 612 C C . ASP A 1 102 ? -40.888 -41.410 21.399 1.00 41.56 152 ASP A C 1
ATOM 613 O O . ASP A 1 102 ? -41.176 -42.603 21.517 1.00 40.31 152 ASP A O 1
ATOM 618 N N . MET A 1 103 ? -40.367 -40.692 22.391 1.00 40.34 153 MET A N 1
ATOM 619 C CA . MET A 1 103 ? -40.218 -41.245 23.733 1.00 38.55 153 MET A CA 1
ATOM 620 C C . MET A 1 103 ? -41.582 -41.534 24.362 1.00 36.73 153 MET A C 1
ATOM 621 O O . MET A 1 103 ? -41.816 -42.632 24.879 1.00 36.87 153 MET A O 1
ATOM 626 N N . LEU A 1 104 ? -42.487 -40.559 24.298 1.00 35.26 154 LEU A N 1
ATOM 627 C CA . LEU A 1 104 ? -43.863 -40.752 24.776 1.00 35.79 154 LEU A CA 1
ATOM 628 C C . LEU A 1 104 ? -44.581 -41.880 24.034 1.00 36.17 154 LEU A C 1
ATOM 629 O O . LEU A 1 104 ? -45.267 -42.697 24.652 1.00 34.71 154 LEU A O 1
ATOM 634 N N . LYS A 1 105 ? -44.397 -41.926 22.715 1.00 37.26 155 LYS A N 1
ATOM 635 C CA . LYS A 1 105 ? -44.927 -43.003 21.881 1.00 40.89 155 LYS A CA 1
ATOM 636 C C . LYS A 1 105 ? -44.519 -44.383 22.409 1.00 40.25 155 LYS A C 1
ATOM 637 O O . LYS A 1 105 ? -45.338 -45.297 22.456 1.00 38.55 155 LYS A O 1
ATOM 643 N N . GLU A 1 106 ? -43.259 -44.520 22.825 1.00 40.22 156 GLU A N 1
ATOM 644 C CA . GLU A 1 106 ? -42.768 -45.770 23.393 1.00 40.92 156 GLU A CA 1
ATOM 645 C C . GLU A 1 106 ? -43.410 -46.062 24.746 1.00 40.86 156 GLU A C 1
ATOM 646 O O . GLU A 1 106 ? -43.736 -47.216 25.050 1.00 40.57 156 GLU A O 1
ATOM 652 N N . GLY A 1 107 ? -43.588 -45.016 25.553 1.00 40.34 157 GLY A N 1
ATOM 653 C CA . GLY A 1 107 ? -44.268 -45.134 26.846 1.00 39.02 157 GLY A CA 1
ATOM 654 C C . GLY A 1 107 ? -45.674 -45.690 26.702 1.00 40.09 157 GLY A C 1
ATOM 655 O O . GLY A 1 107 ? -46.075 -46.598 27.437 1.00 37.05 157 GLY A O 1
ATOM 656 N N . GLU A 1 108 ? -46.410 -45.150 25.737 1.00 40.96 158 GLU A N 1
ATOM 657 C CA . GLU A 1 108 ? -47.768 -45.605 25.434 1.00 43.95 158 GLU A CA 1
ATOM 658 C C . GLU A 1 108 ? -47.794 -47.045 24.932 1.00 42.47 158 GLU A C 1
ATOM 659 O O . GLU A 1 108 ? -48.711 -47.796 25.255 1.00 41.87 158 GLU A O 1
ATOM 665 N N . LYS A 1 109 ? -46.790 -47.413 24.140 1.00 41.06 159 LYS A N 1
ATOM 666 C CA . LYS A 1 109 ? -46.682 -48.770 23.615 1.00 41.41 159 LYS A CA 1
ATOM 667 C C . LYS A 1 109 ? -46.405 -49.745 24.755 1.00 40.06 159 LYS A C 1
ATOM 668 O O . LYS A 1 109 ? -47.001 -50.820 24.817 1.00 40.73 159 LYS A O 1
ATOM 674 N N . ARG A 1 110 ? -45.515 -49.349 25.664 1.00 39.16 160 ARG A N 1
ATOM 675 C CA . ARG A 1 110 ? -45.210 -50.140 26.851 1.00 39.55 160 ARG A CA 1
ATOM 676 C C . ARG A 1 110 ? -46.424 -50.280 27.758 1.00 41.02 160 ARG A C 1
ATOM 677 O O . ARG A 1 110 ? -46.703 -51.371 28.259 1.00 41.15 160 ARG A O 1
ATOM 685 N N . ALA A 1 111 ? -47.145 -49.177 27.956 1.00 41.93 161 ALA A N 1
ATOM 686 C CA . ALA A 1 111 ? -48.363 -49.176 28.769 1.00 44.34 161 ALA A CA 1
ATOM 687 C C . ALA A 1 111 ? -49.413 -50.145 28.204 1.00 44.88 161 ALA A C 1
ATOM 688 O O . ALA A 1 111 ? -49.981 -50.957 28.939 1.00 45.93 161 ALA A O 1
ATOM 690 N N . MET A 1 112 ? -49.643 -50.069 26.896 1.00 44.92 162 MET A N 1
ATOM 691 C CA . MET A 1 112 ? -50.540 -50.990 26.209 1.00 48.99 162 MET A CA 1
ATOM 692 C C . MET A 1 112 ? -50.097 -52.447 26.371 1.00 48.82 162 MET A C 1
ATOM 693 O O . MET A 1 112 ? -50.905 -53.319 26.700 1.00 46.01 162 MET A O 1
ATOM 698 N N . GLU A 1 113 ? -48.810 -52.700 26.154 1.00 47.83 163 GLU A N 1
ATOM 699 C CA . GLU A 1 113 ? -48.278 -54.057 26.236 1.00 48.73 163 GLU A CA 1
ATOM 700 C C . GLU A 1 113 ? -48.250 -54.600 27.669 1.00 47.92 163 GLU A C 1
ATOM 701 O O . GLU A 1 113 ? -48.375 -55.806 27.874 1.00 49.40 163 GLU A O 1
ATOM 707 N N . GLN A 1 114 ? -48.103 -53.705 28.645 1.00 47.33 164 GLN A N 1
ATOM 708 C CA . GLN A 1 114 ? -48.245 -54.039 30.067 1.00 47.93 164 GLN A CA 1
ATOM 709 C C . GLN A 1 114 ? -49.688 -54.366 30.425 1.00 46.22 164 GLN A C 1
ATOM 710 O O . GLN A 1 114 ? -49.944 -55.145 31.336 1.00 46.47 164 GLN A O 1
ATOM 716 N N . GLY A 1 115 ? -50.625 -53.706 29.749 1.00 46.45 165 GLY A N 1
ATOM 717 C CA . GLY A 1 115 ? -52.032 -53.741 30.141 1.00 45.41 165 GLY A CA 1
ATOM 718 C C . GLY A 1 115 ? -52.273 -52.905 31.386 1.00 46.24 165 GLY A C 1
ATOM 719 O O . GLY A 1 115 ? -53.092 -53.263 32.237 1.00 46.14 165 GLY A O 1
ATOM 720 N N . LYS A 1 116 ? -51.551 -51.791 31.498 1.00 45.25 166 LYS A N 1
ATOM 721 C CA . LYS A 1 116 ? -51.661 -50.905 32.657 1.00 43.38 166 LYS A CA 1
ATOM 722 C C . LYS A 1 116 ? -51.193 -49.497 32.292 1.00 42.53 166 LYS A C 1
ATOM 723 O O . LYS A 1 116 ? -50.182 -49.334 31.606 1.00 43.86 166 LYS A O 1
ATOM 729 N N . TYR A 1 117 ? -51.944 -48.496 32.750 1.00 40.11 167 TYR A N 1
ATOM 730 C CA . TYR A 1 117 ? -51.674 -47.066 32.494 1.00 39.68 167 TYR A CA 1
ATOM 731 C C . TYR A 1 117 ? -51.921 -46.614 31.057 1.00 39.56 167 TYR A C 1
ATOM 732 O O . TYR A 1 117 ? -51.625 -45.469 30.692 1.00 39.11 167 TYR A O 1
ATOM 741 N N . PHE A 1 118 ? -52.473 -47.516 30.253 1.00 39.74 168 PHE A N 1
ATOM 742 C CA . PHE A 1 118 ? -52.814 -47.224 28.867 1.00 42.54 168 PHE A CA 1
ATOM 743 C C . PHE A 1 118 ? -54.292 -46.839 28.768 1.00 43.89 168 PHE A C 1
ATOM 744 O O . PHE A 1 118 ? -55.143 -47.472 29.406 1.00 44.00 168 PHE A O 1
ATOM 752 N N . LYS A 1 119 ? -54.586 -45.812 27.968 1.00 46.40 169 LYS A N 1
ATOM 753 C CA . LYS A 1 119 ? -55.929 -45.205 27.895 1.00 47.48 169 LYS A CA 1
ATOM 754 C C . LYS A 1 119 ? -56.526 -45.071 29.291 1.00 45.91 169 LYS A C 1
ATOM 755 O O . LYS A 1 119 ? -57.623 -45.560 29.568 1.00 48.37 169 LYS A O 1
ATOM 761 N N . ASP A 1 120 ? -55.785 -44.415 30.172 1.00 43.78 170 ASP A N 1
ATOM 762 C CA . ASP A 1 120 ? -56.109 -44.387 31.583 1.00 42.59 170 ASP A CA 1
ATOM 763 C C . ASP A 1 120 ? -56.143 -42.931 32.054 1.00 42.82 170 ASP A C 1
ATOM 764 O O . ASP A 1 120 ? -55.109 -42.269 32.070 1.00 42.39 170 ASP A O 1
ATOM 769 N N . PRO A 1 121 ? -57.332 -42.439 32.467 1.00 45.03 171 PRO A N 1
ATOM 770 C CA . PRO A 1 121 ? -57.538 -41.009 32.771 1.00 45.01 171 PRO A CA 1
ATOM 771 C C . PRO A 1 121 ? -56.568 -40.461 33.821 1.00 44.44 171 PRO A C 1
ATOM 772 O O . PRO A 1 121 ? -56.333 -39.257 33.869 1.00 46.55 171 PRO A O 1
ATOM 776 N N . ARG A 1 122 ? -56.010 -41.352 34.639 1.00 44.20 172 ARG A N 1
ATOM 777 C CA . ARG A 1 122 ? -55.008 -40.999 35.640 1.00 43.28 172 ARG A CA 1
ATOM 778 C C . ARG A 1 122 ? -53.685 -40.544 35.024 1.00 42.05 172 ARG A C 1
ATOM 779 O O . ARG A 1 122 ? -52.979 -39.711 35.597 1.00 43.43 172 ARG A O 1
ATOM 787 N N . VAL A 1 123 ? -53.345 -41.119 33.874 1.00 40.12 173 VAL A N 1
ATOM 788 C CA . VAL A 1 123 ? -52.023 -40.943 33.283 1.00 39.02 173 VAL A CA 1
ATOM 789 C C . VAL A 1 123 ? -52.119 -40.234 31.940 1.00 38.77 173 VAL A C 1
ATOM 790 O O . VAL A 1 123 ? -52.741 -40.747 31.003 1.00 37.91 173 VAL A O 1
ATOM 794 N N . ARG A 1 124 ? -51.497 -39.059 31.858 1.00 38.20 174 ARG A N 1
ATOM 795 C CA . ARG A 1 124 ? -51.422 -38.290 30.614 1.00 39.68 174 ARG A CA 1
ATOM 796 C C . ARG A 1 124 ? -50.004 -38.286 30.076 1.00 39.07 174 ARG A C 1
ATOM 797 O O . ARG A 1 124 ? -49.046 -38.104 30.831 1.00 39.28 174 ARG A O 1
ATOM 805 N N . PHE A 1 125 ? -49.883 -38.477 28.766 1.00 37.87 175 PHE A N 1
ATOM 806 C CA . PHE A 1 125 ? -48.616 -38.348 28.066 1.00 37.57 175 PHE A CA 1
ATOM 807 C C . PHE A 1 125 ? -48.626 -37.014 27.352 1.00 38.90 175 PHE A C 1
ATOM 808 O O . PHE A 1 125 ? -49.458 -36.788 26.485 1.00 39.30 175 PHE A O 1
ATOM 816 N N . LEU A 1 126 ? -47.714 -36.127 27.736 1.00 38.32 176 LEU A N 1
ATOM 817 C CA . LEU A 1 126 ? -47.709 -34.771 27.211 1.00 38.02 176 LEU A CA 1
ATOM 818 C C . LEU A 1 126 ? -46.362 -34.398 26.617 1.00 37.88 176 LEU A C 1
ATOM 819 O O . LEU A 1 126 ? -45.323 -34.547 27.262 1.00 37.94 176 LEU A O 1
ATOM 824 N N . VAL A 1 127 ? -46.395 -33.929 25.373 1.00 37.12 177 VAL A N 1
ATOM 825 C CA . VAL A 1 127 ? -45.234 -33.341 24.720 1.00 37.93 177 VAL A CA 1
ATOM 826 C C . VAL A 1 127 ? -45.024 -31.939 25.272 1.00 37.89 177 VAL A C 1
ATOM 827 O O . VAL A 1 127 ? -45.950 -31.133 25.278 1.00 40.42 177 VAL A O 1
ATOM 831 N N . SER A 1 128 ? -43.817 -31.650 25.739 1.00 35.78 178 SER A N 1
ATOM 832 C CA . SER A 1 128 ? -43.486 -30.301 26.198 1.00 35.72 178 SER A CA 1
ATOM 833 C C . SER A 1 128 ? -42.001 -30.199 26.510 1.00 35.89 178 SER A C 1
ATOM 834 O O . SER A 1 128 ? -41.411 -31.146 27.034 1.00 35.76 178 SER A O 1
ATOM 837 N N . ASN A 1 129 ? -41.407 -29.053 26.183 1.00 37.80 179 ASN A N 1
ATOM 838 C CA . ASN A 1 129 ? -40.050 -28.732 26.608 1.00 38.03 179 ASN A CA 1
ATOM 839 C C . ASN A 1 129 ? -40.003 -28.771 28.128 1.00 39.19 179 ASN A C 1
ATOM 840 O O . ASN A 1 129 ? -40.703 -28.002 28.793 1.00 40.57 179 ASN A O 1
ATOM 845 N N . GLY A 1 130 ? -39.184 -29.674 28.668 1.00 38.60 180 GLY A N 1
ATOM 846 C CA . GLY A 1 130 ? -39.105 -29.907 30.115 1.00 39.05 180 GLY A CA 1
ATOM 847 C C . GLY A 1 130 ? -38.554 -28.743 30.911 1.00 40.75 180 GLY A C 1
ATOM 848 O O . GLY A 1 130 ? -38.736 -28.662 32.127 1.00 42.10 180 GLY A O 1
ATOM 849 N N . GLU A 1 131 ? -37.882 -27.835 30.220 1.00 42.36 181 GLU A N 1
ATOM 850 C CA . GLU A 1 131 ? -37.276 -26.674 30.843 1.00 44.51 181 GLU A CA 1
ATOM 851 C C . GLU A 1 131 ? -38.306 -25.564 31.076 1.00 45.29 181 GLU A C 1
ATOM 852 O O . GLU A 1 131 ? -38.079 -24.659 31.887 1.00 45.88 181 GLU A O 1
ATOM 858 N N . LYS A 1 132 ? -39.431 -25.644 30.363 1.00 43.21 182 LYS A N 1
ATOM 859 C CA . LYS A 1 132 ? -40.471 -24.614 30.409 1.00 41.39 182 LYS A CA 1
ATOM 860 C C . LYS A 1 132 ? -41.828 -25.094 30.944 1.00 39.17 182 LYS A C 1
ATOM 861 O O . LYS A 1 132 ? -42.466 -24.391 31.731 1.00 38.60 182 LYS A O 1
ATOM 867 N N . LEU A 1 133 ? -42.253 -26.287 30.535 1.00 36.18 183 LEU A N 1
ATOM 868 C CA . LEU A 1 133 ? -43.552 -26.854 30.940 1.00 36.13 183 LEU A CA 1
ATOM 869 C C . LEU A 1 133 ? -44.710 -25.835 30.842 1.00 37.60 183 LEU A C 1
ATOM 870 O O . LEU A 1 133 ? -45.495 -25.664 31.785 1.00 37.47 183 LEU A O 1
ATOM 875 N N . GLU A 1 134 ? -44.804 -25.166 29.691 1.00 37.74 184 GLU A N 1
ATOM 876 C CA . GLU A 1 134 ? -45.765 -24.066 29.501 1.00 40.65 184 GLU A CA 1
ATOM 877 C C . GLU A 1 134 ? -47.224 -24.502 29.674 1.00 40.60 184 GLU A C 1
ATOM 878 O O . GLU A 1 134 ? -48.024 -23.767 30.248 1.00 43.20 184 GLU A O 1
ATOM 884 N N . GLU A 1 135 ? -47.547 -25.706 29.208 1.00 40.31 185 GLU A N 1
ATOM 885 C CA . GLU A 1 135 ? -48.897 -26.270 29.335 1.00 41.72 185 GLU A CA 1
ATOM 886 C C . GLU A 1 135 ? -49.262 -26.668 30.769 1.00 40.68 185 GLU A C 1
ATOM 887 O O . GLU A 1 135 ? -50.427 -26.927 31.053 1.00 42.51 185 GLU A O 1
ATOM 893 N N . ILE A 1 136 ? -48.277 -26.711 31.666 1.00 39.41 186 ILE A N 1
ATOM 894 C CA . ILE A 1 136 ? -48.513 -27.123 33.056 1.00 38.22 186 ILE A CA 1
ATOM 895 C C . ILE A 1 136 ? -48.785 -25.904 33.933 1.00 37.13 186 ILE A C 1
ATOM 896 O O . ILE A 1 136 ? -47.986 -24.978 33.959 1.00 38.16 186 ILE A O 1
ATOM 901 N N . ASP A 1 137 ? -49.900 -25.919 34.662 1.00 37.28 187 ASP A N 1
ATOM 902 C CA . ASP A 1 137 ? -50.251 -24.804 35.541 1.00 40.24 187 ASP A CA 1
ATOM 903 C C . ASP A 1 137 ? -49.309 -24.661 36.742 1.00 40.71 187 ASP A C 1
ATOM 904 O O . ASP A 1 137 ? -48.771 -25.649 37.254 1.00 37.88 187 ASP A O 1
ATOM 909 N N . SER A 1 138 ? -49.116 -23.419 37.179 1.00 39.69 188 SER A N 1
ATOM 910 C CA . SER A 1 138 ? -48.356 -23.137 38.390 1.00 40.51 188 SER A CA 1
ATOM 911 C C . SER A 1 138 ? -49.067 -23.721 39.609 1.00 42.28 188 SER A C 1
ATOM 912 O O . SER A 1 138 ? -50.296 -23.863 39.615 1.00 41.31 188 SER A O 1
ATOM 915 N N . ASP A 1 139 ? -48.282 -24.092 40.619 1.00 42.46 189 ASP A N 1
ATOM 916 C CA . ASP A 1 139 ? -48.801 -24.612 41.886 1.00 42.31 189 ASP A CA 1
ATOM 917 C C . ASP A 1 139 ? -49.866 -25.706 41.722 1.00 42.14 189 ASP A C 1
ATOM 918 O O . ASP A 1 139 ? -50.859 -25.723 42.444 1.00 41.89 189 ASP A O 1
ATOM 923 N N . SER A 1 140 ? -49.648 -26.623 40.781 1.00 41.55 190 SER A N 1
ATOM 924 C CA . SER A 1 140 ? -50.601 -27.712 40.530 1.00 40.91 190 SER A CA 1
ATOM 925 C C . SER A 1 140 ? -50.080 -29.110 40.871 1.00 40.79 190 SER A C 1
ATOM 926 O O . SER A 1 140 ? -50.849 -30.073 40.845 1.00 40.31 190 SER A O 1
ATOM 929 N N . LYS A 1 141 ? -48.787 -29.230 41.186 1.00 39.49 191 LYS A N 1
ATOM 930 C CA . LYS A 1 141 ? -48.183 -30.558 41.408 1.00 38.05 191 LYS A CA 1
ATOM 931 C C . LYS A 1 141 ? -47.663 -30.788 42.826 1.00 36.73 191 LYS A C 1
ATOM 932 O O . LYS A 1 141 ? -47.139 -29.873 43.468 1.00 35.59 191 LYS A O 1
ATOM 938 N N . ASP A 1 142 ? -47.809 -32.023 43.294 1.00 37.75 192 ASP A N 1
ATOM 939 C CA . ASP A 1 142 ? -47.287 -32.448 44.599 1.00 38.75 192 ASP A CA 1
ATOM 940 C C . ASP A 1 142 ? -45.875 -33.009 44.505 1.00 38.24 192 ASP A C 1
ATOM 941 O O . ASP A 1 142 ? -45.034 -32.723 45.362 1.00 38.37 192 ASP A O 1
ATOM 946 N N . ILE A 1 143 ? -45.637 -33.837 43.485 1.00 37.39 193 ILE A N 1
ATOM 947 C CA . ILE A 1 143 ? -44.328 -34.469 43.265 1.00 35.50 193 ILE A CA 1
ATOM 948 C C . ILE A 1 143 ? -43.824 -34.193 41.856 1.00 34.28 193 ILE A C 1
ATOM 949 O O . ILE A 1 143 ? -44.525 -34.445 40.876 1.00 34.44 193 ILE A O 1
ATOM 954 N N . TYR A 1 144 ? -42.600 -33.686 41.772 1.00 32.42 194 TYR A N 1
ATOM 955 C CA . TYR A 1 144 ? -41.877 -33.547 40.518 1.00 31.47 194 TYR A CA 1
ATOM 956 C C . TYR A 1 144 ? -40.689 -34.497 40.533 1.00 31.89 194 TYR A C 1
ATOM 957 O O . TYR A 1 144 ? -39.830 -34.410 41.422 1.00 33.16 194 TYR A O 1
ATOM 966 N N . THR A 1 145 ? -40.630 -35.399 39.553 1.00 32.40 195 THR A N 1
ATOM 967 C CA . THR A 1 145 ? -39.464 -36.274 39.385 1.00 31.21 195 THR A CA 1
ATOM 968 C C . THR A 1 145 ? -38.814 -36.125 38.015 1.00 31.51 195 THR A C 1
ATOM 969 O O . THR A 1 145 ? -39.496 -36.005 36.992 1.00 31.05 195 THR A O 1
ATOM 973 N N . VAL A 1 146 ? -37.485 -36.121 38.018 1.00 31.04 196 VAL A N 1
ATOM 974 C CA . VAL A 1 146 ? -36.701 -36.175 36.798 1.00 31.97 196 VAL A CA 1
ATOM 975 C C . VAL A 1 146 ? -35.538 -37.160 37.003 1.00 32.92 196 VAL A C 1
ATOM 976 O O . VAL A 1 146 ? -34.736 -37.021 37.931 1.00 33.70 196 VAL A O 1
ATOM 980 N N . SER A 1 147 ? -35.482 -38.171 36.143 1.00 33.00 197 SER A N 1
ATOM 981 C CA . SER A 1 147 ? -34.570 -39.291 36.313 1.00 32.29 197 SER A CA 1
ATOM 982 C C . SER A 1 147 ? -33.660 -39.411 35.101 1.00 31.90 197 SER A C 1
ATOM 983 O O . SER A 1 147 ? -34.119 -39.791 34.035 1.00 33.09 197 SER A O 1
ATOM 986 N N . PHE A 1 148 ? -32.380 -39.078 35.276 1.00 30.80 198 PHE A N 1
ATOM 987 C CA . PHE A 1 148 ? -31.373 -39.067 34.199 1.00 30.52 198 PHE A CA 1
ATOM 988 C C . PHE A 1 148 ? -31.763 -38.219 32.984 1.00 32.76 198 PHE A C 1
ATOM 989 O O . PHE A 1 148 ? -31.543 -38.622 31.838 1.00 34.87 198 PHE A O 1
ATOM 997 N N . GLY A 1 149 ? -32.353 -37.055 33.232 1.00 31.22 199 GLY A N 1
ATOM 998 C CA . GLY A 1 149 ? -32.810 -36.209 32.141 1.00 29.35 199 GLY A CA 1
ATOM 999 C C . GLY A 1 149 ? -32.236 -34.818 32.224 1.00 28.98 199 GLY A C 1
ATOM 1000 O O . GLY A 1 149 ? -31.847 -34.235 31.210 1.00 27.93 199 GLY A O 1
ATOM 1001 N N . ILE A 1 150 ? -32.159 -34.291 33.442 1.00 28.66 200 ILE A N 1
ATOM 1002 C CA . ILE A 1 150 ? -31.823 -32.889 33.622 1.00 28.42 200 ILE A CA 1
ATOM 1003 C C . ILE A 1 150 ? -30.400 -32.529 33.162 1.00 29.31 200 ILE A C 1
ATOM 1004 O O . ILE A 1 150 ? -30.157 -31.391 32.773 1.00 29.41 200 ILE A O 1
ATOM 1009 N N . ARG A 1 151 ? -29.468 -33.489 33.166 1.00 30.48 201 ARG A N 1
ATOM 1010 C CA . ARG A 1 151 ? -28.114 -33.185 32.684 1.00 30.90 201 ARG A CA 1
ATOM 1011 C C . ARG A 1 151 ? -28.094 -32.756 31.202 1.00 32.63 201 ARG A C 1
ATOM 1012 O O . ARG A 1 151 ? -27.187 -32.055 30.768 1.00 33.95 201 ARG A O 1
ATOM 1020 N N . ASN A 1 152 ? -29.110 -33.160 30.445 1.00 33.25 202 ASN A N 1
ATOM 1021 C CA . ASN A 1 152 ? -29.215 -32.797 29.034 1.00 34.17 202 ASN A CA 1
ATOM 1022 C C . ASN A 1 152 ? -30.078 -31.560 28.766 1.00 35.06 202 ASN A C 1
ATOM 1023 O O . ASN A 1 152 ? -30.378 -31.254 27.618 1.00 35.81 202 ASN A O 1
ATOM 1028 N N . PHE A 1 153 ? -30.481 -30.851 29.819 1.00 36.87 203 PHE A N 1
ATOM 1029 C CA . PHE A 1 153 ? -31.188 -29.580 29.653 1.00 37.27 203 PHE A CA 1
ATOM 1030 C C . PHE A 1 153 ? -30.161 -28.549 29.225 1.00 38.17 203 PHE A C 1
ATOM 1031 O O . PHE A 1 153 ? -29.080 -28.466 29.816 1.00 39.59 203 PHE A O 1
ATOM 1039 N N . THR A 1 154 ? -30.484 -27.763 28.206 1.00 37.67 204 THR A N 1
ATOM 1040 C CA . THR A 1 154 ? -29.569 -26.712 27.766 1.00 39.74 204 THR A CA 1
ATOM 1041 C C . THR A 1 154 ? -29.388 -25.650 28.855 1.00 39.06 204 THR A C 1
ATOM 1042 O O . THR A 1 154 ? -28.305 -25.085 28.990 1.00 38.70 204 THR A O 1
ATOM 1046 N N . ASP A 1 155 ? -30.432 -25.417 29.652 1.00 38.38 205 ASP A N 1
ATOM 1047 C CA . ASP A 1 155 ? -30.327 -24.538 30.824 1.00 39.10 205 ASP A CA 1
ATOM 1048 C C . ASP A 1 155 ? -30.912 -25.171 32.092 1.00 38.21 205 ASP A C 1
ATOM 1049 O O . ASP A 1 155 ? -32.126 -25.172 32.305 1.00 39.52 205 ASP A O 1
ATOM 1054 N N . ILE A 1 156 ? -30.031 -25.699 32.938 1.00 36.09 206 ILE A N 1
ATOM 1055 C CA . ILE A 1 156 ? -30.454 -26.455 34.118 1.00 35.74 206 ILE A CA 1
ATOM 1056 C C . ILE A 1 156 ? -31.184 -25.585 35.147 1.00 34.76 206 ILE A C 1
ATOM 1057 O O . ILE A 1 156 ? -32.263 -25.955 35.626 1.00 34.13 206 ILE A O 1
ATOM 1062 N N . GLN A 1 157 ? -30.610 -24.427 35.470 1.00 34.68 207 GLN A N 1
ATOM 1063 C CA . GLN A 1 157 ? -31.246 -23.507 36.415 1.00 35.20 207 GLN A CA 1
ATOM 1064 C C . GLN A 1 157 ? -32.683 -23.187 35.994 1.00 33.66 207 GLN A C 1
ATOM 1065 O O . GLN A 1 157 ? -33.587 -23.200 36.816 1.00 34.72 207 GLN A O 1
ATOM 1071 N N . LYS A 1 158 ? -32.884 -22.949 34.702 1.00 35.81 208 LYS A N 1
ATOM 1072 C CA . LYS A 1 158 ? -34.208 -22.663 34.144 1.00 36.25 208 LYS A CA 1
ATOM 1073 C C . LYS A 1 158 ? -35.180 -23.819 34.371 1.00 34.76 208 LYS A C 1
ATOM 1074 O O . LYS A 1 158 ? -36.370 -23.601 34.627 1.00 35.04 208 LYS A O 1
ATOM 1080 N N . GLY A 1 159 ? -34.671 -25.047 34.274 1.00 31.71 209 GLY A N 1
ATOM 1081 C CA . GLY A 1 159 ? -35.480 -26.234 34.534 1.00 29.85 209 GLY A CA 1
ATOM 1082 C C . GLY A 1 159 ? -35.814 -26.384 36.012 1.00 29.57 209 GLY A C 1
ATOM 1083 O O . GLY A 1 159 ? -36.884 -26.889 36.371 1.00 28.72 209 GLY A O 1
ATOM 1084 N N . LEU A 1 160 ? -34.906 -25.939 36.874 1.00 28.85 210 LEU A N 1
ATOM 1085 C CA . LEU A 1 160 ? -35.165 -25.942 38.314 1.00 28.83 210 LEU A CA 1
ATOM 1086 C C . LEU A 1 160 ? -36.213 -24.912 38.730 1.00 29.45 210 LEU A C 1
ATOM 1087 O O . LEU A 1 160 ? -37.073 -25.200 39.571 1.00 27.03 210 LEU A O 1
ATOM 1092 N N . ASN A 1 161 ? -36.119 -23.713 38.149 1.00 30.45 211 ASN A N 1
ATOM 1093 C CA . ASN A 1 161 ? -37.074 -22.640 38.406 1.00 30.96 211 ASN A CA 1
ATOM 1094 C C . ASN A 1 161 ? -38.480 -23.070 37.967 1.00 31.84 211 ASN A C 1
ATOM 1095 O O . ASN A 1 161 ? -39.463 -22.828 38.660 1.00 33.19 211 ASN A O 1
ATOM 1100 N N . THR A 1 162 ? -38.549 -23.739 36.822 1.00 30.96 212 THR A N 1
ATOM 1101 C CA . THR A 1 162 ? -39.797 -24.275 36.299 1.00 32.07 212 THR A CA 1
ATOM 1102 C C . THR A 1 162 ? -40.389 -25.346 37.213 1.00 33.10 212 THR A C 1
ATOM 1103 O O . THR A 1 162 ? -41.612 -25.391 37.406 1.00 33.42 212 THR A O 1
ATOM 1107 N N . ALA A 1 163 ? -39.518 -26.184 37.781 1.00 32.97 213 ALA A N 1
ATOM 1108 C CA . ALA A 1 163 ? -39.910 -27.192 38.773 1.00 34.06 213 ALA A CA 1
ATOM 1109 C C . ALA A 1 163 ? -40.536 -26.509 39.989 1.00 34.91 213 ALA A C 1
ATOM 1110 O O . ALA A 1 163 ? -41.604 -26.912 40.468 1.00 33.99 213 ALA A O 1
ATOM 1112 N N . TYR A 1 164 ? -39.876 -25.458 40.466 1.00 36.56 214 TYR A N 1
ATOM 1113 C CA . TYR A 1 164 ? -40.421 -24.645 41.546 1.00 37.58 214 TYR A CA 1
ATOM 1114 C C . TYR A 1 164 ? -41.805 -24.095 41.199 1.00 37.21 214 TYR A C 1
ATOM 1115 O O . TYR A 1 164 ? -42.702 -24.138 42.032 1.00 38.56 214 TYR A O 1
ATOM 1124 N N . ARG A 1 165 ? -41.973 -23.606 39.970 1.00 36.63 215 ARG A N 1
ATOM 1125 C CA . ARG A 1 165 ? -43.229 -22.994 39.534 1.00 36.01 215 ARG A CA 1
ATOM 1126 C C . ARG A 1 165 ? -44.403 -23.970 39.556 1.00 36.06 215 ARG A C 1
ATOM 1127 O O . ARG A 1 165 ? -45.468 -23.643 40.079 1.00 37.50 215 ARG A O 1
ATOM 1135 N N . VAL A 1 166 ? -44.210 -25.162 38.994 1.00 33.63 216 VAL A N 1
ATOM 1136 C CA . VAL A 1 166 ? -45.325 -26.100 38.805 1.00 33.17 216 VAL A CA 1
ATOM 1137 C C . VAL A 1 166 ? -45.785 -26.785 40.100 1.00 34.27 216 VAL A C 1
ATOM 1138 O O . VAL A 1 166 ? -46.941 -27.235 40.199 1.00 32.94 216 VAL A O 1
ATOM 1142 N N . LEU A 1 167 ? -44.879 -26.861 41.074 1.00 32.87 217 LEU A N 1
ATOM 1143 C CA . LEU A 1 167 ? -45.179 -27.460 42.368 1.00 35.40 217 LEU A CA 1
ATOM 1144 C C . LEU A 1 167 ? -46.045 -26.553 43.258 1.00 38.41 217 LEU A C 1
ATOM 1145 O O . LEU A 1 167 ? -45.974 -25.321 43.159 1.00 38.78 217 LEU A O 1
ATOM 1150 N N . LYS A 1 168 ? -46.863 -27.185 44.103 1.00 40.04 218 LYS A N 1
ATOM 1151 C CA . LYS A 1 168 ? -47.645 -26.515 45.146 1.00 42.37 218 LYS A CA 1
ATOM 1152 C C . LYS A 1 168 ? -46.757 -26.219 46.343 1.00 43.20 218 LYS A C 1
ATOM 1153 O O . LYS A 1 168 ? -45.684 -26.819 46.476 1.00 45.94 218 LYS A O 1
ATOM 1159 N N . PRO A 1 169 ? -47.192 -25.290 47.224 1.00 44.86 219 PRO A N 1
ATOM 1160 C CA . PRO A 1 169 ? -46.555 -25.174 48.538 1.00 44.36 219 PRO A CA 1
ATOM 1161 C C . PRO A 1 169 ? -46.473 -26.547 49.196 1.00 43.36 219 PRO A C 1
ATOM 1162 O O . PRO A 1 169 ? -47.480 -27.245 49.274 1.00 43.42 219 PRO A O 1
ATOM 1166 N N . GLY A 1 170 ? -45.276 -26.940 49.629 1.00 43.87 220 GLY A N 1
ATOM 1167 C CA . GLY A 1 170 ? -45.073 -28.253 50.252 1.00 43.53 220 GLY A CA 1
ATOM 1168 C C . GLY A 1 170 ? -44.730 -29.373 49.279 1.00 43.69 220 GLY A C 1
ATOM 1169 O O . GLY A 1 170 ? -44.499 -30.510 49.687 1.00 44.71 220 GLY A O 1
ATOM 1170 N N . GLY A 1 171 ? -44.706 -29.053 47.988 1.00 42.47 221 GLY A N 1
ATOM 1171 C CA . GLY A 1 171 ? -44.365 -30.024 46.952 1.00 41.85 221 GLY A CA 1
ATOM 1172 C C . GLY A 1 171 ? -42.905 -30.454 46.972 1.00 40.99 221 GLY A C 1
ATOM 1173 O O . GLY A 1 171 ? -42.019 -29.685 47.374 1.00 40.18 221 GLY A O 1
ATOM 1174 N N . ILE A 1 172 ? -42.659 -31.684 46.527 1.00 39.82 222 ILE A N 1
ATOM 1175 C CA . ILE A 1 172 ? -41.314 -32.255 46.519 1.00 39.13 222 ILE A CA 1
ATOM 1176 C C . ILE A 1 172 ? -40.707 -32.264 45.116 1.00 36.45 222 ILE A C 1
ATOM 1177 O O . ILE A 1 172 ? -41.338 -32.708 44.154 1.00 36.12 222 ILE A O 1
ATOM 1182 N N . PHE A 1 173 ? -39.491 -31.739 45.013 1.00 34.42 223 PHE A N 1
ATOM 1183 C CA . PHE A 1 173 ? -38.653 -31.923 43.836 1.00 33.14 223 PHE A CA 1
ATOM 1184 C C . PHE A 1 173 ? -37.682 -33.052 44.156 1.00 32.13 223 PHE A C 1
ATOM 1185 O O . PHE A 1 173 ? -36.948 -32.979 45.148 1.00 30.23 223 PHE A O 1
ATOM 1193 N N . TYR A 1 174 ? -37.701 -34.087 43.343 1.00 30.74 224 TYR A N 1
ATOM 1194 C CA . TYR A 1 174 ? -36.870 -35.256 43.488 1.00 30.88 224 TYR A CA 1
ATOM 1195 C C . TYR A 1 174 ? -36.136 -35.602 42.187 1.00 30.90 224 TYR A C 1
ATOM 1196 O O . TYR A 1 174 ? -36.746 -35.783 41.182 1.00 28.82 224 TYR A O 1
ATOM 1205 N N . CYS A 1 175 ? -34.814 -35.674 42.224 1.00 30.14 225 CYS A N 1
ATOM 1206 C CA . CYS A 1 175 ? -34.005 -35.824 41.008 1.00 29.20 225 CYS A CA 1
ATOM 1207 C C . CYS A 1 175 ? -33.007 -36.969 41.131 1.00 29.68 225 CYS A C 1
ATOM 1208 O O . CYS A 1 175 ? -32.276 -37.047 42.111 1.00 29.11 225 CYS A O 1
ATOM 1211 N N . LEU A 1 176 ? -33.008 -37.860 40.138 1.00 29.08 226 LEU A N 1
ATOM 1212 C CA . LEU A 1 176 ? -31.969 -38.874 39.975 1.00 29.19 226 LEU A CA 1
ATOM 1213 C C . LEU A 1 176 ? -31.080 -38.464 38.798 1.00 29.64 226 LEU A C 1
ATOM 1214 O O . LEU A 1 176 ? -31.574 -38.277 37.689 1.00 29.24 226 LEU A O 1
ATOM 1219 N N . GLU A 1 177 ? -29.781 -38.297 39.051 1.00 28.88 227 GLU A N 1
ATOM 1220 C CA . GLU A 1 177 ? -28.828 -37.916 38.006 1.00 29.28 227 GLU A CA 1
ATOM 1221 C C . GLU A 1 177 ? -27.400 -38.388 38.317 1.00 29.07 227 GLU A C 1
ATOM 1222 O O . GLU A 1 177 ? -27.025 -38.536 39.482 1.00 29.45 227 GLU A O 1
ATOM 1228 N N . PHE A 1 178 ? -26.617 -38.621 37.265 1.00 27.86 228 PHE A N 1
ATOM 1229 C CA . PHE A 1 178 ? -25.175 -38.834 37.399 1.00 27.61 228 PHE A CA 1
ATOM 1230 C C . PHE A 1 178 ? -24.556 -37.664 38.150 1.00 28.21 228 PHE A C 1
ATOM 1231 O O . PHE A 1 178 ? -25.080 -36.546 38.111 1.00 28.81 228 PHE A O 1
ATOM 1239 N N . SER A 1 179 ? -23.442 -37.920 38.826 1.00 28.12 229 SER A N 1
ATOM 1240 C CA . SER A 1 179 ? -22.842 -36.919 39.694 1.00 29.00 229 SER A CA 1
ATOM 1241 C C . SER A 1 179 ? -21.313 -37.035 39.699 1.00 29.96 229 SER A C 1
ATOM 1242 O O . SER A 1 179 ? -20.729 -37.666 38.818 1.00 30.23 229 SER A O 1
ATOM 1245 N N . LYS A 1 180 ? -20.671 -36.426 40.691 1.00 31.46 230 LYS A N 1
ATOM 1246 C CA . LYS A 1 180 ? -19.218 -36.497 40.829 1.00 31.85 230 LYS A CA 1
ATOM 1247 C C . LYS A 1 180 ? -18.812 -37.618 41.791 1.00 29.96 230 LYS A C 1
ATOM 1248 O O . LYS A 1 180 ? -19.286 -37.688 42.932 1.00 28.54 230 LYS A O 1
ATOM 1254 N N . ILE A 1 181 ? -17.959 -38.516 41.309 1.00 29.60 231 ILE A N 1
ATOM 1255 C CA . ILE A 1 181 ? -17.490 -39.640 42.116 1.00 29.86 231 ILE A CA 1
ATOM 1256 C C . ILE A 1 181 ? -16.618 -39.109 43.258 1.00 29.71 231 ILE A C 1
ATOM 1257 O O . ILE A 1 181 ? -15.768 -38.244 43.046 1.00 30.94 231 ILE A O 1
ATOM 1262 N N . GLU A 1 182 ? -16.863 -39.612 44.461 1.00 29.42 232 GLU A N 1
ATOM 1263 C CA . GLU A 1 182 ? -16.199 -39.133 45.681 1.00 30.64 232 GLU A CA 1
ATOM 1264 C C . GLU A 1 182 ? -15.174 -40.128 46.251 1.00 28.93 232 GLU A C 1
ATOM 1265 O O . GLU A 1 182 ? -14.451 -39.813 47.190 1.00 29.44 232 GLU A O 1
ATOM 1271 N N . ASN A 1 183 ? -15.143 -41.336 45.698 1.00 28.58 233 ASN A N 1
ATOM 1272 C CA . ASN A 1 183 ? -14.144 -42.347 46.049 1.00 28.25 233 ASN A CA 1
ATOM 1273 C C . ASN A 1 183 ? -13.040 -42.296 44.986 1.00 28.78 233 ASN A C 1
ATOM 1274 O O . ASN A 1 183 ? -13.293 -42.625 43.821 1.00 28.59 233 ASN A O 1
ATOM 1279 N N . PRO A 1 184 ? -11.838 -41.912 45.371 1.00 29.65 234 PRO A N 1
ATOM 1280 C CA . PRO A 1 184 ? -10.726 -41.802 44.436 1.00 30.06 234 PRO A CA 1
ATOM 1281 C C . PRO A 1 184 ? -10.424 -43.067 43.674 1.00 30.14 234 PRO A C 1
ATOM 1282 O O . PRO A 1 184 ? -10.107 -42.983 42.547 1.00 30.57 234 PRO A O 1
ATOM 1286 N N . LEU A 1 185 ? -10.539 -44.202 44.298 1.00 30.74 235 LEU A N 1
ATOM 1287 C CA . LEU A 1 185 ? -10.340 -45.424 43.596 1.00 32.51 235 LEU A CA 1
ATOM 1288 C C . LEU A 1 185 ? -11.427 -45.680 42.576 1.00 31.80 235 LEU A C 1
ATOM 1289 O O . LEU A 1 185 ? -11.150 -46.070 41.490 1.00 33.07 235 LEU A O 1
ATOM 1294 N N . MET A 1 186 ? -12.666 -45.484 42.947 1.00 29.67 236 MET A N 1
ATOM 1295 C CA . MET A 1 186 ? -13.731 -45.593 41.994 1.00 29.33 236 MET A CA 1
ATOM 1296 C C . MET A 1 186 ? -13.570 -44.577 40.868 1.00 28.84 236 MET A C 1
ATOM 1297 O O . MET A 1 186 ? -13.813 -44.874 39.744 1.00 28.01 236 MET A O 1
ATOM 1302 N N . ASP A 1 187 ? -13.132 -43.379 41.200 1.00 29.71 237 ASP A N 1
ATOM 1303 C CA . ASP A 1 187 ? -12.874 -42.328 40.210 1.00 30.52 237 ASP A CA 1
ATOM 1304 C C . ASP A 1 187 ? -11.818 -42.755 39.200 1.00 30.84 237 ASP A C 1
ATOM 1305 O O . ASP A 1 187 ? -11.995 -42.577 37.989 1.00 29.70 237 ASP A O 1
ATOM 1310 N N . PHE A 1 188 ? -10.738 -43.349 39.702 1.00 30.65 238 PHE A N 1
ATOM 1311 C CA . PHE A 1 188 ? -9.678 -43.822 38.838 1.00 31.61 238 PHE A CA 1
ATOM 1312 C C . PHE A 1 188 ? -10.195 -44.888 37.870 1.00 31.18 238 PHE A C 1
ATOM 1313 O O . PHE A 1 188 ? -9.906 -44.827 36.676 1.00 30.37 238 PHE A O 1
ATOM 1321 N N . ALA A 1 189 ? -10.952 -45.858 38.381 1.00 29.98 239 ALA A N 1
ATOM 1322 C CA . ALA A 1 189 ? -11.534 -46.895 37.518 1.00 29.99 239 ALA A CA 1
ATOM 1323 C C . ALA A 1 189 ? -12.458 -46.264 36.476 1.00 29.04 239 ALA A C 1
ATOM 1324 O O . ALA A 1 189 ? -12.427 -46.646 35.294 1.00 27.94 239 ALA A O 1
ATOM 1326 N N . TYR A 1 190 ? -13.254 -45.286 36.915 1.00 28.00 240 TYR A N 1
ATOM 1327 C CA . TYR A 1 190 ? -14.199 -44.620 36.028 1.00 29.03 240 TYR A CA 1
ATOM 1328 C C . TYR A 1 190 ? -13.510 -43.885 34.881 1.00 29.25 240 TYR A C 1
ATOM 1329 O O . TYR A 1 190 ? -14.018 -43.866 33.765 1.00 28.97 240 TYR A O 1
ATOM 1338 N N . GLN A 1 191 ? -12.364 -43.276 35.168 1.00 30.64 241 GLN A N 1
ATOM 1339 C CA . GLN A 1 191 ? -11.627 -42.525 34.158 1.00 32.38 241 GLN A CA 1
ATOM 1340 C C . GLN A 1 191 ? -11.181 -43.437 33.022 1.00 31.54 241 GLN A C 1
ATOM 1341 O O . GLN A 1 191 ? -11.246 -43.043 31.859 1.00 31.20 241 GLN A O 1
ATOM 1347 N N . GLN A 1 192 ? -10.746 -44.653 33.356 1.00 29.32 242 GLN A N 1
ATOM 1348 C CA . GLN A 1 192 ? -10.382 -45.641 32.339 1.00 29.28 242 GLN A CA 1
ATOM 1349 C C . GLN A 1 192 ? -11.612 -46.064 31.549 1.00 27.84 242 GLN A C 1
ATOM 1350 O O . GLN A 1 192 ? -11.592 -46.085 30.317 1.00 28.66 242 GLN A O 1
ATOM 1356 N N . TRP A 1 193 ? -12.682 -46.375 32.278 1.00 27.52 243 TRP A N 1
ATOM 1357 C CA . TRP A 1 193 ? -13.985 -46.716 31.713 1.00 27.64 243 TRP A CA 1
ATOM 1358 C C . TRP A 1 193 ? -14.443 -45.715 30.688 1.00 28.07 243 TRP A C 1
ATOM 1359 O O . TRP A 1 193 ? -14.830 -46.092 29.576 1.00 27.34 243 TRP A O 1
ATOM 1370 N N . ALA A 1 194 ? -14.406 -44.436 31.056 1.00 27.79 244 ALA A N 1
ATOM 1371 C CA . ALA A 1 194 ? -14.901 -43.356 30.196 1.00 30.39 244 ALA A CA 1
ATOM 1372 C C . ALA A 1 194 ? -14.022 -43.145 28.968 1.00 30.30 244 ALA A C 1
ATOM 1373 O O . ALA A 1 194 ? -14.476 -42.583 27.977 1.00 31.29 244 ALA A O 1
ATOM 1375 N N . LYS A 1 195 ? -12.767 -43.580 29.044 1.00 29.82 245 LYS A N 1
ATOM 1376 C CA . LYS A 1 195 ? -11.861 -43.474 27.905 1.00 29.86 245 LYS A CA 1
ATOM 1377 C C . LYS A 1 195 ? -12.128 -44.595 26.909 1.00 27.60 245 LYS A C 1
ATOM 1378 O O . LYS A 1 195 ? -12.277 -44.343 25.719 1.00 26.12 245 LYS A O 1
ATOM 1384 N N . VAL A 1 196 ? -12.200 -45.828 27.404 1.00 26.38 246 VAL A N 1
ATOM 1385 C CA . VAL A 1 196 ? -12.356 -46.993 26.526 1.00 26.59 246 VAL A CA 1
ATOM 1386 C C . VAL A 1 196 ? -13.796 -47.200 26.005 1.00 25.93 246 VAL A C 1
ATOM 1387 O O . VAL A 1 196 ? -13.991 -47.732 24.908 1.00 24.67 246 VAL A O 1
ATOM 1391 N N . LEU A 1 197 ? -14.796 -46.752 26.759 1.00 25.50 247 LEU A N 1
ATOM 1392 C CA . LEU A 1 197 ? -16.188 -47.004 26.361 1.00 26.16 247 LEU A CA 1
ATOM 1393 C C . LEU A 1 197 ? -16.535 -46.455 24.974 1.00 26.24 247 LEU A C 1
ATOM 1394 O O . LEU A 1 197 ? -17.016 -47.214 24.129 1.00 27.52 247 LEU A O 1
ATOM 1399 N N . PRO A 1 198 ? -16.270 -45.154 24.722 1.00 25.60 248 PRO A N 1
ATOM 1400 C CA . PRO A 1 198 ? -16.583 -44.610 23.407 1.00 25.46 248 PRO A CA 1
ATOM 1401 C C . PRO A 1 198 ? -15.732 -45.219 22.296 1.00 25.05 248 PRO A C 1
ATOM 1402 O O . PRO A 1 198 ? -16.135 -45.197 21.129 1.00 24.68 248 PRO A O 1
ATOM 1406 N N . VAL A 1 199 ? -14.564 -45.746 22.656 1.00 24.42 249 VAL A N 1
ATOM 1407 C CA . VAL A 1 199 ? -13.715 -46.454 21.707 1.00 24.77 249 VAL A CA 1
ATOM 1408 C C . VAL A 1 199 ? -14.375 -47.758 21.255 1.00 25.40 249 VAL A C 1
ATOM 1409 O O . VAL A 1 199 ? -14.370 -48.081 20.056 1.00 23.64 249 VAL A O 1
ATOM 1413 N N . MET A 1 200 ? -14.949 -48.499 22.209 1.00 26.38 250 MET A N 1
ATOM 1414 C CA . MET A 1 200 ? -15.729 -49.687 21.881 1.00 27.71 250 MET A CA 1
ATOM 1415 C C . MET A 1 200 ? -16.981 -49.295 21.105 1.00 27.67 250 MET A C 1
ATOM 1416 O O . MET A 1 200 ? -17.427 -50.035 20.219 1.00 26.89 250 MET A O 1
ATOM 1421 N N . GLY A 1 201 ? -17.532 -48.128 21.434 1.00 25.74 251 GLY A N 1
ATOM 1422 C CA . GLY A 1 201 ? -18.675 -47.588 20.703 1.00 28.05 251 GLY A CA 1
ATOM 1423 C C . GLY A 1 201 ? -18.344 -47.428 19.229 1.00 29.24 251 GLY A C 1
ATOM 1424 O O . GLY A 1 201 ? -19.138 -47.788 18.373 1.00 28.53 251 GLY A O 1
ATOM 1425 N N . SER A 1 202 ? -17.151 -46.902 18.947 1.00 30.05 252 SER A N 1
ATOM 1426 C CA . SER A 1 202 ? -16.677 -46.695 17.578 1.00 32.04 252 SER A CA 1
ATOM 1427 C C . SER A 1 202 ? -16.501 -48.029 16.850 1.00 32.64 252 SER A C 1
ATOM 1428 O O . SER A 1 202 ? -16.998 -48.231 15.741 1.00 33.60 252 SER A O 1
ATOM 1431 N N . MET A 1 203 ? -15.811 -48.939 17.518 1.00 32.06 253 MET A N 1
ATOM 1432 C CA . MET A 1 203 ? -15.320 -50.159 16.922 1.00 33.56 253 MET A CA 1
ATOM 1433 C C . MET A 1 203 ? -16.422 -51.208 16.763 1.00 33.21 253 MET A C 1
ATOM 1434 O O . MET A 1 203 ? -16.557 -51.810 15.702 1.00 32.40 253 MET A O 1
ATOM 1439 N N . ILE A 1 204 ? -17.209 -51.414 17.813 1.00 33.55 254 ILE A N 1
ATOM 1440 C CA . ILE A 1 204 ? -18.247 -52.443 17.799 1.00 32.75 254 ILE A CA 1
ATOM 1441 C C . ILE A 1 204 ? -19.569 -51.892 17.283 1.00 32.77 254 ILE A C 1
ATOM 1442 O O . ILE A 1 204 ? -20.268 -52.570 16.542 1.00 32.44 254 ILE A O 1
ATOM 1447 N N . ALA A 1 205 ? -19.907 -50.664 17.669 1.00 33.68 255 ALA A N 1
ATOM 1448 C CA . ALA A 1 205 ? -21.237 -50.128 17.393 1.00 34.59 255 ALA A CA 1
ATOM 1449 C C . ALA A 1 205 ? -21.248 -49.137 16.241 1.00 35.32 255 ALA A C 1
ATOM 1450 O O . ALA A 1 205 ? -22.306 -48.654 15.852 1.00 35.50 255 ALA A O 1
ATOM 1452 N N . ASN A 1 206 ? -20.071 -48.848 15.698 1.00 35.35 256 ASN A N 1
ATOM 1453 C CA . ASN A 1 206 ? -19.903 -47.776 14.733 1.00 38.05 256 ASN A CA 1
ATOM 1454 C C . ASN A 1 206 ? -20.590 -46.490 15.216 1.00 39.66 256 ASN A C 1
ATOM 1455 O O . ASN A 1 206 ? -21.255 -45.792 14.446 1.00 41.06 256 ASN A O 1
ATOM 1460 N N . ASP A 1 207 ? -20.412 -46.187 16.503 1.00 38.34 257 ASP A N 1
ATOM 1461 C CA . ASP A 1 207 ? -21.141 -45.109 17.163 1.00 36.97 257 ASP A CA 1
ATOM 1462 C C . ASP A 1 207 ? -20.316 -44.476 18.277 1.00 35.45 257 ASP A C 1
ATOM 1463 O O . ASP A 1 207 ? -20.628 -44.632 19.454 1.00 36.03 257 ASP A O 1
ATOM 1468 N N . TYR A 1 208 ? -19.263 -43.760 17.895 1.00 33.53 258 TYR A N 1
ATOM 1469 C CA . TYR A 1 208 ? -18.448 -43.011 18.845 1.00 32.91 258 TYR A CA 1
ATOM 1470 C C . TYR A 1 208 ? -19.259 -41.906 19.518 1.00 31.59 258 TYR A C 1
ATOM 1471 O O . TYR A 1 208 ? -19.312 -41.823 20.748 1.00 29.52 258 TYR A O 1
ATOM 1480 N N . ASP A 1 209 ? -19.900 -41.083 18.692 1.00 31.73 259 ASP A N 1
ATOM 1481 C CA . ASP A 1 209 ? -20.606 -39.875 19.141 1.00 32.76 259 ASP A CA 1
ATOM 1482 C C . ASP A 1 209 ? -21.538 -40.056 20.335 1.00 31.34 259 ASP A C 1
ATOM 1483 O O . ASP A 1 209 ? -21.468 -39.278 21.287 1.00 30.52 259 ASP A O 1
ATOM 1488 N N . SER A 1 210 ? -22.399 -41.073 20.293 1.00 31.22 260 SER A N 1
ATOM 1489 C CA . SER A 1 210 ? -23.392 -41.250 21.350 1.00 30.40 260 SER A CA 1
ATOM 1490 C C . SER A 1 210 ? -22.734 -41.530 22.697 1.00 29.17 260 SER A C 1
ATOM 1491 O O . SER A 1 210 ? -23.147 -40.990 23.724 1.00 28.09 260 SER A O 1
ATOM 1494 N N . TYR A 1 211 ? -21.713 -42.379 22.692 1.00 28.42 261 TYR A N 1
ATOM 1495 C CA . TYR A 1 211 ? -21.028 -42.725 23.931 1.00 27.89 261 TYR A CA 1
ATOM 1496 C C . TYR A 1 211 ? -20.173 -41.601 24.484 1.00 27.28 261 TYR A C 1
ATOM 1497 O O . TYR A 1 211 ? -20.167 -41.378 25.690 1.00 27.65 261 TYR A O 1
ATOM 1506 N N . GLN A 1 212 ? -19.516 -40.861 23.596 1.00 27.96 262 GLN A N 1
ATOM 1507 C CA . GLN A 1 212 ? -18.706 -39.689 23.971 1.00 29.40 262 GLN A CA 1
ATOM 1508 C C . GLN A 1 212 ? -19.578 -38.527 24.461 1.00 29.37 262 GLN A C 1
ATOM 1509 O O . GLN A 1 212 ? -19.224 -37.825 25.425 1.00 28.59 262 GLN A O 1
ATOM 1515 N N . TYR A 1 213 ? -20.716 -38.326 23.800 1.00 29.75 263 TYR A N 1
ATOM 1516 C CA . TYR A 1 213 ? -21.690 -37.339 24.256 1.00 30.68 263 TYR A CA 1
ATOM 1517 C C . TYR A 1 213 ? -22.184 -37.670 25.670 1.00 29.92 263 TYR A C 1
ATOM 1518 O O . TYR A 1 213 ? -22.252 -36.793 26.530 1.00 28.86 263 TYR A O 1
ATOM 1527 N N . LEU A 1 214 ? -22.530 -38.935 25.901 1.00 28.82 264 LEU A N 1
ATOM 1528 C CA . LEU A 1 214 ? -22.908 -39.398 27.233 1.00 28.66 264 LEU A CA 1
ATOM 1529 C C . LEU A 1 214 ? -21.818 -39.101 28.279 1.00 27.63 264 LEU A C 1
ATOM 1530 O O . LEU A 1 214 ? -22.082 -38.433 29.285 1.00 26.58 264 LEU A O 1
ATOM 1535 N N . VAL A 1 215 ? -20.595 -39.554 28.016 1.00 26.84 265 VAL A N 1
ATOM 1536 C CA . VAL A 1 215 ? -19.458 -39.285 28.908 1.00 26.80 265 VAL A CA 1
ATOM 1537 C C . VAL A 1 215 ? -19.280 -37.790 29.185 1.00 27.61 265 VAL A C 1
ATOM 1538 O O . VAL A 1 215 ? -19.073 -37.386 30.338 1.00 26.71 265 VAL A O 1
ATOM 1542 N N . GLU A 1 216 ? -19.372 -36.965 28.141 1.00 28.44 266 GLU A N 1
ATOM 1543 C CA . GLU A 1 216 ? -19.176 -35.517 28.294 1.00 29.74 266 GLU A CA 1
ATOM 1544 C C . GLU A 1 216 ? -20.345 -34.866 29.039 1.00 30.03 266 GLU A C 1
ATOM 1545 O O . GLU A 1 216 ? -20.144 -33.930 29.823 1.00 29.24 266 GLU A O 1
ATOM 1551 N N . SER A 1 217 ? -21.560 -35.367 28.795 1.00 29.19 267 SER A N 1
ATOM 1552 C CA . SER A 1 217 ? -22.746 -34.826 29.454 1.00 28.68 267 SER A CA 1
ATOM 1553 C C . SER A 1 217 ? -22.623 -35.035 30.962 1.00 29.15 267 SER A C 1
ATOM 1554 O O . SER A 1 217 ? -22.994 -34.165 31.750 1.00 29.26 267 SER A O 1
ATOM 1557 N N . ILE A 1 218 ? -22.050 -36.170 31.348 1.00 28.06 268 ILE A N 1
ATOM 1558 C CA . ILE A 1 218 ? -21.833 -36.505 32.755 1.00 29.16 268 ILE A CA 1
ATOM 1559 C C . ILE A 1 218 ? -20.754 -35.619 33.377 1.00 30.68 268 ILE A C 1
ATOM 1560 O O . ILE A 1 218 ? -20.905 -35.130 34.492 1.00 29.09 268 ILE A O 1
ATOM 1565 N N . GLU A 1 219 ? -19.670 -35.432 32.632 1.00 34.57 269 GLU A N 1
ATOM 1566 C CA . GLU A 1 219 ? -18.537 -34.631 33.052 1.00 38.14 269 GLU A CA 1
ATOM 1567 C C . GLU A 1 219 ? -18.945 -33.172 33.305 1.00 37.18 269 GLU A C 1
ATOM 1568 O O . GLU A 1 219 ? -18.482 -32.559 34.259 1.00 35.08 269 GLU A O 1
ATOM 1574 N N . ARG A 1 220 ? -19.819 -32.633 32.456 1.00 37.42 270 ARG A N 1
ATOM 1575 C CA . ARG A 1 220 ? -20.239 -31.223 32.542 1.00 37.74 270 ARG A CA 1
ATOM 1576 C C . ARG A 1 220 ? -21.266 -30.952 33.645 1.00 35.68 270 ARG A C 1
ATOM 1577 O O . ARG A 1 220 ? -21.513 -29.803 33.982 1.00 33.91 270 ARG A O 1
ATOM 1585 N N . PHE A 1 221 ? -21.889 -31.997 34.180 1.00 34.91 271 PHE A N 1
ATOM 1586 C CA . PHE A 1 221 ? -22.908 -31.803 35.206 1.00 34.51 271 PHE A CA 1
ATOM 1587 C C . PHE A 1 221 ? -22.309 -31.265 36.512 1.00 34.45 271 PHE A C 1
ATOM 1588 O O . PHE A 1 221 ? -21.205 -31.643 36.878 1.00 36.49 271 PHE A O 1
ATOM 1596 N N . PRO A 1 222 ? -23.019 -30.354 37.199 1.00 34.16 272 PRO A N 1
ATOM 1597 C CA . PRO A 1 222 ? -22.511 -29.853 38.485 1.00 33.59 272 PRO A CA 1
ATOM 1598 C C . PRO A 1 222 ? -22.408 -30.948 39.537 1.00 32.74 272 PRO A C 1
ATOM 1599 O O . PRO A 1 222 ? -23.248 -31.854 39.575 1.00 30.68 272 PRO A O 1
ATOM 1603 N N . ASP A 1 223 ? -21.394 -30.848 40.395 1.00 32.37 273 ASP A N 1
ATOM 1604 C CA . ASP A 1 223 ? -21.222 -31.794 41.491 1.00 31.74 273 ASP A CA 1
ATOM 1605 C C . ASP A 1 223 ? -22.323 -31.615 42.531 1.00 32.47 273 ASP A C 1
ATOM 1606 O O . ASP A 1 223 ? -23.182 -30.735 42.399 1.00 33.08 273 ASP A O 1
ATOM 1611 N N . GLN A 1 224 ? -22.298 -32.454 43.557 1.00 30.91 274 GLN A N 1
ATOM 1612 C CA . GLN A 1 224 ? -23.398 -32.549 44.496 1.00 31.32 274 GLN A CA 1
ATOM 1613 C C . GLN A 1 224 ? -23.720 -31.218 45.169 1.00 32.61 274 GLN A C 1
ATOM 1614 O O . GLN A 1 224 ? -24.890 -30.833 45.248 1.00 31.03 274 GLN A O 1
ATOM 1620 N N . GLU A 1 225 ? -22.679 -30.521 45.627 1.00 34.22 275 GLU A N 1
ATOM 1621 C CA . GLU A 1 225 ? -22.832 -29.267 46.366 1.00 36.23 275 GLU A CA 1
ATOM 1622 C C . GLU A 1 225 ? -23.307 -28.116 45.485 1.00 35.78 275 GLU A C 1
ATOM 1623 O O . GLU A 1 225 ? -24.190 -27.355 45.878 1.00 36.26 275 GLU A O 1
ATOM 1629 N N . THR A 1 226 ? -22.731 -28.002 44.293 1.00 34.90 276 THR A N 1
ATOM 1630 C CA . THR A 1 226 ? -23.148 -26.982 43.332 1.00 34.14 276 THR A CA 1
ATOM 1631 C C . THR A 1 226 ? -24.609 -27.165 42.903 1.00 34.86 276 THR A C 1
ATOM 1632 O O . THR A 1 226 ? -25.360 -26.183 42.828 1.00 36.09 276 THR A O 1
ATOM 1636 N N . PHE A 1 227 ? -25.014 -28.411 42.647 1.00 32.24 277 PHE A N 1
ATOM 1637 C CA . PHE A 1 227 ? -26.391 -28.709 42.240 1.00 31.82 277 PHE A CA 1
ATOM 1638 C C . PHE A 1 227 ? -27.386 -28.421 43.360 1.00 31.49 277 PHE A C 1
ATOM 1639 O O . PHE A 1 227 ? -28.474 -27.940 43.112 1.00 32.76 277 PHE A O 1
ATOM 1647 N N . LYS A 1 228 ? -27.008 -28.729 44.593 1.00 34.09 278 LYS A N 1
ATOM 1648 C CA . LYS A 1 228 ? -27.798 -28.367 45.773 1.00 33.55 278 LYS A CA 1
ATOM 1649 C C . LYS A 1 228 ? -28.030 -26.842 45.817 1.00 35.48 278 LYS A C 1
ATOM 1650 O O . LYS A 1 228 ? -29.156 -26.378 46.038 1.00 35.00 278 LYS A O 1
ATOM 1656 N N . SER A 1 229 ? -26.966 -26.075 45.585 1.00 35.20 279 SER A N 1
ATOM 1657 C CA . SER A 1 229 ? -27.049 -24.608 45.560 1.00 38.16 279 SER A CA 1
ATOM 1658 C C . SER A 1 229 ? -28.049 -24.114 44.526 1.00 38.97 279 SER A C 1
ATOM 1659 O O . SER A 1 229 ? -28.835 -23.206 44.799 1.00 40.56 279 SER A O 1
ATOM 1662 N N . MET A 1 230 ? -28.000 -24.714 43.341 1.00 38.38 280 MET A N 1
ATOM 1663 C CA . MET A 1 230 ? -28.882 -24.349 42.243 1.00 38.26 280 MET A CA 1
ATOM 1664 C C . MET A 1 230 ? -30.329 -24.613 42.630 1.00 37.49 280 MET A C 1
ATOM 1665 O O . MET A 1 230 ? -31.209 -23.791 42.377 1.00 36.44 280 MET A O 1
ATOM 1670 N N . ILE A 1 231 ? -30.560 -25.762 43.261 1.00 36.58 281 ILE A N 1
ATOM 1671 C CA . ILE A 1 231 ? -31.877 -26.114 43.772 1.00 35.42 281 ILE A CA 1
ATOM 1672 C C . ILE A 1 231 ? -32.365 -25.057 44.779 1.00 36.59 281 ILE A C 1
ATOM 1673 O O . ILE A 1 231 ? -33.529 -24.648 44.752 1.00 35.56 281 ILE A O 1
ATOM 1678 N N . GLU A 1 232 ? -31.460 -24.593 45.637 1.00 37.88 282 GLU A N 1
ATOM 1679 C CA . GLU A 1 232 ? -31.783 -23.538 46.597 1.00 38.54 282 GLU A CA 1
ATOM 1680 C C . GLU A 1 232 ? -32.027 -22.212 45.899 1.00 40.40 282 GLU A C 1
ATOM 1681 O O . GLU A 1 232 ? -32.961 -21.490 46.247 1.00 44.51 282 GLU A O 1
ATOM 1687 N N . LYS A 1 233 ? -31.197 -21.914 44.903 1.00 40.53 283 LYS A N 1
ATOM 1688 C CA . LYS A 1 233 ? -31.351 -20.735 44.055 1.00 41.60 283 LYS A CA 1
ATOM 1689 C C . LYS A 1 233 ? -32.733 -20.675 43.385 1.00 42.03 283 LYS A C 1
ATOM 1690 O O . LYS A 1 233 ? -33.289 -19.596 43.197 1.00 42.75 283 LYS A O 1
ATOM 1696 N N . ALA A 1 234 ? -33.283 -21.835 43.035 1.00 41.65 284 ALA A N 1
ATOM 1697 C CA . ALA A 1 234 ? -34.628 -21.916 42.472 1.00 42.48 284 ALA A CA 1
ATOM 1698 C C . ALA A 1 234 ? -35.699 -21.518 43.489 1.00 42.01 284 ALA A C 1
ATOM 1699 O O . ALA A 1 234 ? -36.832 -21.206 43.111 1.00 43.87 284 ALA A O 1
ATOM 1701 N N . GLY A 1 235 ? -35.340 -21.563 44.770 1.00 42.67 285 GLY A N 1
ATOM 1702 C CA . GLY A 1 235 ? -36.248 -21.198 45.858 1.00 41.82 285 GLY A CA 1
ATOM 1703 C C . GLY A 1 235 ? -36.619 -22.344 46.783 1.00 41.67 285 GLY A C 1
ATOM 1704 O O . GLY A 1 235 ? -37.333 -22.143 47.762 1.00 43.73 285 GLY A O 1
ATOM 1705 N N . PHE A 1 236 ? -36.134 -23.547 46.483 1.00 40.42 286 PHE A N 1
ATOM 1706 C CA . PHE A 1 236 ? -36.435 -24.723 47.305 1.00 38.03 286 PHE A CA 1
ATOM 1707 C C . PHE A 1 236 ? -35.747 -24.648 48.665 1.00 38.62 286 PHE A C 1
ATOM 1708 O O . PHE A 1 236 ? -34.621 -24.151 48.771 1.00 37.74 286 PHE A O 1
ATOM 1716 N N . LYS A 1 237 ? -36.431 -25.142 49.697 1.00 39.72 287 LYS A N 1
ATOM 1717 C CA . LYS A 1 237 ? -35.879 -25.208 51.052 1.00 40.76 287 LYS A CA 1
ATOM 1718 C C . LYS A 1 237 ? -35.599 -26.656 51.456 1.00 41.25 287 LYS A C 1
ATOM 1719 O O . LYS A 1 237 ? -36.050 -27.598 50.790 1.00 42.37 287 LYS A O 1
ATOM 1725 N N . SER A 1 238 ? -34.871 -26.812 52.563 1.00 40.98 288 SER A N 1
ATOM 1726 C CA . SER A 1 238 ? -34.428 -28.112 53.084 1.00 40.54 288 SER A CA 1
ATOM 1727 C C . SER A 1 238 ? -33.926 -29.070 51.990 1.00 39.23 288 SER A C 1
ATOM 1728 O O . SER A 1 238 ? -34.296 -30.240 51.935 1.00 38.38 288 SER A O 1
ATOM 1731 N N . ALA A 1 239 ? -33.075 -28.530 51.123 1.00 38.97 289 ALA A N 1
ATOM 1732 C CA . ALA A 1 239 ? -32.459 -29.279 50.036 1.00 39.02 289 ALA A CA 1
ATOM 1733 C C . ALA A 1 239 ? -31.402 -30.246 50.576 1.00 38.86 289 ALA A C 1
ATOM 1734 O O . ALA A 1 239 ? -30.800 -30.010 51.624 1.00 37.40 289 ALA A O 1
ATOM 1736 N N . GLY A 1 240 ? -31.200 -31.342 49.856 1.00 36.85 290 GLY A N 1
ATOM 1737 C CA . GLY A 1 240 ? -30.207 -32.326 50.226 1.00 34.77 290 GLY A CA 1
ATOM 1738 C C . GLY A 1 240 ? -29.964 -33.271 49.072 1.00 34.97 290 GLY A C 1
ATOM 1739 O O . GLY A 1 240 ? -30.632 -33.192 48.031 1.00 33.50 290 GLY A O 1
ATOM 1740 N N . TYR A 1 241 ? -28.990 -34.155 49.262 1.00 33.82 291 TYR A N 1
ATOM 1741 C CA . TYR A 1 241 ? -28.674 -35.178 48.291 1.00 33.43 291 TYR A CA 1
ATOM 1742 C C . TYR A 1 241 ? -28.164 -36.430 48.998 1.00 33.17 291 TYR A C 1
ATOM 1743 O O . TYR A 1 241 ? -27.712 -36.372 50.143 1.00 33.01 291 TYR A O 1
ATOM 1752 N N . GLU A 1 242 ? -28.266 -37.559 48.315 1.00 32.38 292 GLU A N 1
ATOM 1753 C CA . GLU A 1 242 ? -27.617 -38.787 48.744 1.00 31.70 292 GLU A CA 1
ATOM 1754 C C . GLU A 1 242 ? -26.837 -39.306 47.539 1.00 31.44 292 GLU A C 1
ATOM 1755 O O . GLU A 1 242 ? -27.418 -39.549 46.482 1.00 29.36 292 GLU A O 1
ATOM 1761 N N . SER A 1 243 ? -25.525 -39.466 47.699 1.00 30.80 293 SER A N 1
ATOM 1762 C CA . SER A 1 243 ? -24.699 -40.062 46.660 1.00 29.88 293 SER A CA 1
ATOM 1763 C C . SER A 1 243 ? -24.946 -41.564 46.602 1.00 29.69 293 SER A C 1
ATOM 1764 O O . SER A 1 243 ? -25.014 -42.227 47.637 1.00 30.62 293 SER A O 1
ATOM 1767 N N . LEU A 1 244 ? -25.096 -42.087 45.387 1.00 29.81 294 LEU A N 1
ATOM 1768 C CA . LEU A 1 244 ? -25.207 -43.528 45.154 1.00 29.11 294 LEU A CA 1
ATOM 1769 C C . LEU A 1 244 ? -23.921 -44.057 44.536 1.00 28.23 294 LEU A C 1
ATOM 1770 O O . LEU A 1 244 ? -23.255 -43.343 43.776 1.00 26.40 294 LEU A O 1
ATOM 1775 N N . THR A 1 245 ? -23.569 -45.302 44.871 1.00 26.46 295 THR A N 1
ATOM 1776 C CA . THR A 1 245 ? -22.394 -45.959 44.293 1.00 27.37 295 THR A CA 1
ATOM 1777 C C . THR A 1 245 ? -21.184 -44.996 44.197 1.00 26.10 295 THR A C 1
ATOM 1778 O O . THR A 1 245 ? -20.649 -44.744 43.117 1.00 26.10 295 THR A O 1
ATOM 1782 N N . PHE A 1 246 ? -20.799 -44.439 45.345 1.00 26.27 296 PHE A N 1
ATOM 1783 C CA . PHE A 1 246 ? -19.648 -43.523 45.499 1.00 26.22 296 PHE A CA 1
ATOM 1784 C C . PHE A 1 246 ? -19.818 -42.186 44.770 1.00 26.96 296 PHE A C 1
ATOM 1785 O O . PHE A 1 246 ? -18.844 -41.459 44.541 1.00 26.86 296 PHE A O 1
ATOM 1793 N N . GLY A 1 247 ? -21.057 -41.854 44.416 1.00 27.85 297 GLY A N 1
ATOM 1794 C CA . GLY A 1 247 ? -21.329 -40.606 43.712 1.00 25.58 297 GLY A CA 1
ATOM 1795 C C . GLY A 1 247 ? -21.294 -40.711 42.199 1.00 25.78 297 GLY A C 1
ATOM 1796 O O . GLY A 1 247 ? -21.332 -39.692 41.502 1.00 26.64 297 GLY A O 1
ATOM 1797 N N . ILE A 1 248 ? -21.209 -41.925 41.666 1.00 26.27 298 ILE A N 1
ATOM 1798 C CA . ILE A 1 248 ? -21.398 -42.100 40.212 1.00 28.23 298 ILE A CA 1
ATOM 1799 C C . ILE A 1 248 ? -22.759 -41.507 39.857 1.00 27.39 298 ILE A C 1
ATOM 1800 O O . ILE A 1 248 ? -22.946 -40.929 38.794 1.00 27.43 298 ILE A O 1
ATOM 1805 N N . CYS A 1 249 ? -23.713 -41.652 40.765 1.00 27.80 299 CYS A N 1
ATOM 1806 C CA . CYS A 1 249 ? -24.890 -40.811 40.691 1.00 29.93 299 CYS A CA 1
ATOM 1807 C C . CYS A 1 249 ? -25.386 -40.394 42.065 1.00 29.11 299 CYS A C 1
ATOM 1808 O O . CYS A 1 249 ? -24.819 -40.792 43.101 1.00 28.00 299 CYS A O 1
ATOM 1811 N N . ALA A 1 250 ? -26.427 -39.564 42.060 1.00 27.62 300 ALA A N 1
ATOM 1812 C CA . ALA A 1 250 ? -26.970 -39.002 43.279 1.00 27.29 300 ALA A CA 1
ATOM 1813 C C . ALA A 1 250 ? -28.456 -38.703 43.162 1.00 27.63 300 ALA A C 1
ATOM 1814 O O . ALA A 1 250 ? -28.996 -38.501 42.058 1.00 26.45 300 ALA A O 1
ATOM 1816 N N . ILE A 1 251 ? -29.100 -38.680 44.323 1.00 27.58 301 ILE A N 1
ATOM 1817 C CA . ILE A 1 251 ? -30.466 -38.206 44.464 1.00 27.99 301 ILE A CA 1
ATOM 1818 C C . ILE A 1 251 ? -30.407 -36.822 45.114 1.00 28.18 301 ILE A C 1
ATOM 1819 O O . ILE A 1 251 ? -29.763 -36.648 46.144 1.00 28.63 301 ILE A O 1
ATOM 1824 N N . HIS A 1 252 ? -31.055 -35.843 44.493 1.00 28.86 302 HIS A N 1
ATOM 1825 C CA . HIS A 1 252 ? -31.191 -34.498 45.062 1.00 30.09 302 HIS A CA 1
ATOM 1826 C C . HIS A 1 252 ? -32.646 -34.202 45.319 1.00 31.29 302 HIS A C 1
ATOM 1827 O O . HIS A 1 252 ? -33.513 -34.648 44.566 1.00 31.27 302 HIS A O 1
ATOM 1834 N N . TRP A 1 253 ? -32.935 -33.458 46.387 1.00 32.18 303 TRP A N 1
ATOM 1835 C CA . TRP A 1 253 ? -34.314 -33.067 46.695 1.00 31.97 303 TRP A CA 1
ATOM 1836 C C . TRP A 1 253 ? -34.420 -31.643 47.164 1.00 33.50 303 TRP A C 1
ATOM 1837 O O . TRP A 1 253 ? -33.435 -31.041 47.610 1.00 34.05 303 TRP A O 1
ATOM 1848 N N . GLY A 1 254 ? -35.628 -31.100 47.035 1.00 32.72 304 GLY A N 1
ATOM 1849 C CA . GLY A 1 254 ? -35.977 -29.769 47.502 1.00 33.85 304 GLY A CA 1
ATOM 1850 C C . GLY A 1 254 ? -37.461 -29.737 47.827 1.00 35.63 304 GLY A C 1
ATOM 1851 O O . GLY A 1 254 ? -38.241 -30.534 47.286 1.00 34.72 304 GLY A O 1
ATOM 1852 N N . ILE A 1 255 ? -37.854 -28.836 48.726 1.00 35.86 305 ILE A N 1
ATOM 1853 C CA . ILE A 1 255 ? -39.261 -28.692 49.090 1.00 38.87 305 ILE A CA 1
ATOM 1854 C C . ILE A 1 255 ? -39.707 -27.256 48.821 1.00 41.15 305 ILE A C 1
ATOM 1855 O O . ILE A 1 255 ? -39.013 -26.301 49.194 1.00 42.45 305 ILE A O 1
ATOM 1860 N N . LYS A 1 256 ? -40.837 -27.102 48.131 1.00 43.51 306 LYS A N 1
ATOM 1861 C CA . LYS A 1 256 ? -41.325 -25.767 47.810 1.00 45.74 306 LYS A CA 1
ATOM 1862 C C . LYS A 1 256 ? -41.825 -25.062 49.064 1.00 48.15 306 LYS A C 1
ATOM 1863 O O . LYS A 1 256 ? -42.704 -25.575 49.766 1.00 45.58 306 LYS A O 1
ATOM 1869 N N . VAL A 1 257 ? -41.218 -23.898 49.318 1.00 53.31 307 VAL A N 1
ATOM 1870 C CA . VAL A 1 257 ? -41.500 -22.995 50.452 1.00 57.56 307 VAL A CA 1
ATOM 1871 C C . VAL A 1 257 ? -42.094 -23.642 51.703 1.00 57.36 307 VAL A C 1
ATOM 1872 O O . VAL A 1 257 ? -41.406 -24.381 52.405 1.00 59.76 307 VAL A O 1
ATOM 1876 N N . SER B 1 23 ? -27.459 -36.565 60.900 1.00 62.41 73 SER D N 1
ATOM 1877 C CA . SER B 1 23 ? -26.946 -35.512 61.826 1.00 61.52 73 SER D CA 1
ATOM 1878 C C . SER B 1 23 ? -25.464 -35.220 61.584 1.00 60.75 73 SER D C 1
ATOM 1879 O O . SER B 1 23 ? -24.657 -36.139 61.431 1.00 60.41 73 SER D O 1
ATOM 1882 N N . VAL B 1 24 ? -25.118 -33.936 61.545 1.00 58.42 74 VAL D N 1
ATOM 1883 C CA . VAL B 1 24 ? -23.732 -33.512 61.338 1.00 58.22 74 VAL D CA 1
ATOM 1884 C C . VAL B 1 24 ? -22.907 -33.812 62.590 1.00 55.95 74 VAL D C 1
ATOM 1885 O O . VAL B 1 24 ? -21.729 -34.166 62.494 1.00 55.15 74 VAL D O 1
ATOM 1889 N N . ALA B 1 25 ? -23.547 -33.687 63.752 1.00 53.36 75 ALA D N 1
ATOM 1890 C CA . ALA B 1 25 ? -22.908 -33.941 65.042 1.00 54.92 75 ALA D CA 1
ATOM 1891 C C . ALA B 1 25 ? -22.570 -35.419 65.255 1.00 54.25 75 ALA D C 1
ATOM 1892 O O . ALA B 1 25 ? -21.467 -35.742 65.701 1.00 53.09 75 ALA D O 1
ATOM 1894 N N . ASN B 1 26 ? -23.522 -36.300 64.948 1.00 51.89 76 ASN D N 1
ATOM 1895 C CA . ASN B 1 26 ? -23.303 -37.744 65.028 1.00 54.30 76 ASN D CA 1
ATOM 1896 C C . ASN B 1 26 ? -22.166 -38.186 64.114 1.00 54.36 76 ASN D C 1
ATOM 1897 O O . ASN B 1 26 ? -21.337 -39.012 64.499 1.00 54.18 76 ASN D O 1
ATOM 1902 N N . ARG B 1 27 ? -22.141 -37.619 62.908 1.00 53.32 77 ARG D N 1
ATOM 1903 C CA . ARG B 1 27 ? -21.112 -37.899 61.913 1.00 53.22 77 ARG D CA 1
ATOM 1904 C C . ARG B 1 27 ? -19.727 -37.506 62.427 1.00 50.36 77 ARG D C 1
ATOM 1905 O O . ARG B 1 27 ? -18.778 -38.271 62.276 1.00 50.19 77 ARG D O 1
ATOM 1913 N N . TYR B 1 28 ? -19.618 -36.322 63.036 1.00 47.73 78 TYR D N 1
ATOM 1914 C CA . TYR B 1 28 ? -18.369 -35.896 63.681 1.00 44.88 78 TYR D CA 1
ATOM 1915 C C . TYR B 1 28 ? -17.995 -36.816 64.836 1.00 40.49 78 TYR D C 1
ATOM 1916 O O . TYR B 1 28 ? -16.830 -37.173 64.976 1.00 37.95 78 TYR D O 1
ATOM 1925 N N . ASP B 1 29 ? -18.987 -37.192 65.647 1.00 38.29 79 ASP D N 1
ATOM 1926 C CA . ASP B 1 29 ? -18.788 -38.120 66.768 1.00 38.07 79 ASP D CA 1
ATOM 1927 C C . ASP B 1 29 ? -18.238 -39.472 66.292 1.00 36.58 79 ASP D C 1
ATOM 1928 O O . ASP B 1 29 ? -17.267 -39.989 66.858 1.00 35.06 79 ASP D O 1
ATOM 1933 N N . LEU B 1 30 ? -18.873 -40.031 65.259 1.00 35.04 80 LEU D N 1
ATOM 1934 C CA . LEU B 1 30 ? -18.445 -41.299 64.669 1.00 33.55 80 LEU D CA 1
ATOM 1935 C C . LEU B 1 30 ? -16.995 -41.228 64.210 1.00 33.53 80 LEU D C 1
ATOM 1936 O O . LEU B 1 30 ? -16.179 -42.051 64.617 1.00 31.02 80 LEU D O 1
ATOM 1941 N N . MET B 1 31 ? -16.686 -40.234 63.378 1.00 34.41 81 MET D N 1
ATOM 1942 C CA . MET B 1 31 ? -15.322 -39.992 62.908 1.00 36.29 81 MET D CA 1
ATOM 1943 C C . MET B 1 31 ? -14.279 -39.996 64.028 1.00 34.10 81 MET D C 1
ATOM 1944 O O . MET B 1 31 ? -13.235 -40.656 63.918 1.00 32.98 81 MET D O 1
ATOM 1949 N N . ASN B 1 32 ? -14.559 -39.241 65.089 1.00 32.92 82 ASN D N 1
ATOM 1950 C CA . ASN B 1 32 ? -13.680 -39.162 66.252 1.00 31.63 82 ASN D CA 1
ATOM 1951 C C . ASN B 1 32 ? -13.562 -40.499 66.968 1.00 29.66 82 ASN D C 1
ATOM 1952 O O . ASN B 1 32 ? -12.479 -40.873 67.426 1.00 29.89 82 ASN D O 1
ATOM 1957 N N . ASP B 1 33 ? -14.678 -41.210 67.073 1.00 28.68 83 ASP D N 1
ATOM 1958 C CA . ASP B 1 33 ? -14.683 -42.557 67.647 1.00 28.45 83 ASP D CA 1
ATOM 1959 C C . ASP B 1 33 ? -13.776 -43.496 66.866 1.00 28.09 83 ASP D C 1
ATOM 1960 O O . ASP B 1 33 ? -13.009 -44.241 67.466 1.00 27.19 83 ASP D O 1
ATOM 1965 N N . VAL B 1 34 ? -13.843 -43.434 65.534 1.00 27.76 84 VAL D N 1
ATOM 1966 C CA . VAL B 1 34 ? -13.050 -44.321 64.695 1.00 28.18 84 VAL D CA 1
ATOM 1967 C C . VAL B 1 34 ? -11.562 -43.966 64.805 1.00 28.48 84 VAL D C 1
ATOM 1968 O O . VAL B 1 34 ? -10.744 -44.812 65.182 1.00 26.64 84 VAL D O 1
ATOM 1972 N N . MET B 1 35 ? -11.235 -42.712 64.500 1.00 28.80 85 MET D N 1
ATOM 1973 C CA . MET B 1 35 ? -9.865 -42.218 64.517 1.00 30.47 85 MET D CA 1
ATOM 1974 C C . MET B 1 35 ? -9.114 -42.582 65.805 1.00 30.57 85 MET D C 1
ATOM 1975 O O . MET B 1 35 ? -7.953 -42.989 65.755 1.00 31.14 85 MET D O 1
ATOM 1980 N N . SER B 1 36 ? -9.781 -42.454 66.951 1.00 28.08 86 SER D N 1
ATOM 1981 C CA . SER B 1 36 ? -9.109 -42.650 68.239 1.00 26.14 86 SER D CA 1
ATOM 1982 C C . SER B 1 36 ? -9.547 -43.912 68.977 1.00 24.75 86 SER D C 1
ATOM 1983 O O . SER B 1 36 ? -9.225 -44.079 70.155 1.00 24.98 86 SER D O 1
ATOM 1986 N N . LEU B 1 37 ? -10.281 -44.790 68.299 1.00 24.70 87 LEU D N 1
ATOM 1987 C CA . LEU B 1 37 ? -10.826 -45.998 68.938 1.00 25.99 87 LEU D CA 1
ATOM 1988 C C . LEU B 1 37 ? -11.604 -45.664 70.211 1.00 25.61 87 LEU D C 1
ATOM 1989 O O . LEU B 1 37 ? -11.486 -46.348 71.232 1.00 25.71 87 LEU D O 1
ATOM 1994 N N . GLY B 1 38 ? -12.380 -44.584 70.149 1.00 26.14 88 GLY D N 1
ATOM 1995 C CA . GLY B 1 38 ? -13.180 -44.126 71.278 1.00 26.20 88 GLY D CA 1
ATOM 1996 C C . GLY B 1 38 ? -12.434 -43.396 72.385 1.00 26.16 88 GLY D C 1
ATOM 1997 O O . GLY B 1 38 ? -13.067 -42.869 73.309 1.00 27.00 88 GLY D O 1
ATOM 1998 N N . ILE B 1 39 ? -11.105 -43.330 72.292 1.00 25.37 89 ILE D N 1
ATOM 1999 C CA . ILE B 1 39 ? -10.281 -42.820 73.403 1.00 24.63 89 ILE D CA 1
ATOM 2000 C C . ILE B 1 39 ? -10.391 -41.299 73.561 1.00 25.51 89 ILE D C 1
ATOM 2001 O O . ILE B 1 39 ? -10.071 -40.744 74.622 1.00 24.34 89 ILE D O 1
ATOM 2006 N N . HIS B 1 40 ? -10.859 -40.622 72.516 1.00 25.02 90 HIS D N 1
ATOM 2007 C CA . HIS B 1 40 ? -11.070 -39.177 72.588 1.00 25.79 90 HIS D CA 1
ATOM 2008 C C . HIS B 1 40 ? -12.025 -38.818 73.702 1.00 26.59 90 HIS D C 1
ATOM 2009 O O . HIS B 1 40 ? -11.921 -37.745 74.302 1.00 26.19 90 HIS D O 1
ATOM 2016 N N . ARG B 1 41 ? -12.936 -39.733 74.019 1.00 28.24 91 ARG D N 1
ATOM 2017 C CA . ARG B 1 41 ? -13.888 -39.529 75.121 1.00 29.90 91 ARG D CA 1
ATOM 2018 C C . ARG B 1 41 ? -13.163 -39.402 76.456 1.00 28.86 91 ARG D C 1
ATOM 2019 O O . ARG B 1 41 ? -13.541 -38.604 77.308 1.00 29.08 91 ARG D O 1
ATOM 2027 N N . LEU B 1 42 ? -12.111 -40.192 76.616 1.00 27.84 92 LEU D N 1
ATOM 2028 C CA . LEU B 1 42 ? -11.282 -40.147 77.798 1.00 26.90 92 LEU D CA 1
ATOM 2029 C C . LEU B 1 42 ? -10.374 -38.917 77.762 1.00 26.08 92 LEU D C 1
ATOM 2030 O O . LEU B 1 42 ? -10.047 -38.351 78.807 1.00 24.65 92 LEU D O 1
ATOM 2035 N N . TRP B 1 43 ? -9.958 -38.506 76.568 1.00 24.64 93 TRP D N 1
ATOM 2036 C CA . TRP B 1 43 ? -9.138 -37.295 76.468 1.00 26.09 93 TRP D CA 1
ATOM 2037 C C . TRP B 1 43 ? -9.920 -36.092 76.899 1.00 25.71 93 TRP D C 1
ATOM 2038 O O . TRP B 1 43 ? -9.386 -35.213 77.581 1.00 24.55 93 TRP D O 1
ATOM 2049 N N . LYS B 1 44 ? -11.193 -36.074 76.499 1.00 26.15 94 LYS D N 1
ATOM 2050 C CA . LYS B 1 44 ? -12.132 -35.018 76.842 1.00 27.91 94 LYS D CA 1
ATOM 2051 C C . LYS B 1 44 ? -12.471 -35.007 78.330 1.00 27.39 94 LYS D C 1
ATOM 2052 O O . LYS B 1 44 ? -12.617 -33.935 78.915 1.00 28.06 94 LYS D O 1
ATOM 2058 N N . ASP B 1 45 ? -12.605 -36.185 78.936 1.00 27.80 95 ASP D N 1
ATOM 2059 C CA . ASP B 1 45 ? -12.860 -36.270 80.376 1.00 28.55 95 ASP D CA 1
ATOM 2060 C C . ASP B 1 45 ? -11.683 -35.723 81.178 1.00 27.45 95 ASP D C 1
ATOM 2061 O O . ASP B 1 45 ? -11.870 -34.991 82.153 1.00 26.27 95 ASP D O 1
ATOM 2066 N N . HIS B 1 46 ? -10.472 -36.090 80.768 1.00 25.53 96 HIS D N 1
ATOM 2067 C CA . HIS B 1 46 ? -9.267 -35.606 81.428 1.00 26.48 96 HIS D CA 1
ATOM 2068 C C . HIS B 1 46 ? -9.131 -34.097 81.295 1.00 25.81 96 HIS D C 1
ATOM 2069 O O . HIS B 1 46 ? -8.853 -33.410 82.270 1.00 26.26 96 HIS D O 1
ATOM 2076 N N . PHE B 1 47 ? -9.362 -33.580 80.093 1.00 24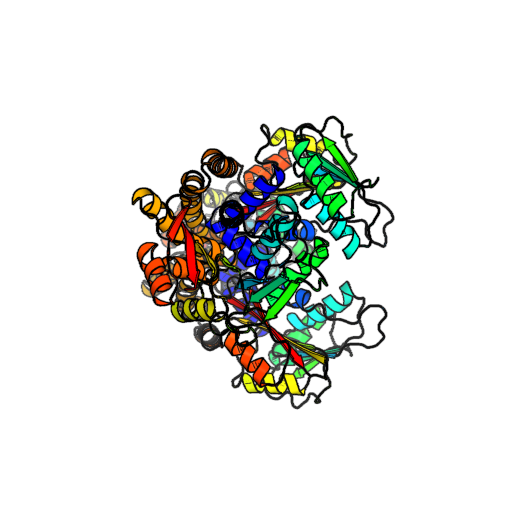.81 97 PHE D N 1
ATOM 2077 C CA . PHE B 1 47 ? -9.364 -32.142 79.803 1.00 25.34 97 PHE D CA 1
ATOM 2078 C C . PHE B 1 47 ? -10.227 -31.372 80.807 1.00 25.83 97 PHE D C 1
ATOM 2079 O O . PHE B 1 47 ? -9.768 -30.398 81.419 1.00 24.13 97 PHE D O 1
ATOM 2087 N N . ILE B 1 48 ? -11.471 -31.830 80.976 1.00 26.27 98 ILE D N 1
ATOM 2088 C CA . ILE B 1 48 ? -12.419 -31.211 81.903 1.00 27.54 98 ILE D CA 1
ATOM 2089 C C . ILE B 1 48 ? -11.965 -31.362 83.366 1.00 27.44 98 ILE D C 1
ATOM 2090 O O . ILE B 1 48 ? -11.965 -30.391 84.119 1.00 27.91 98 ILE D O 1
ATOM 2095 N N . ASN B 1 49 ? -11.568 -32.568 83.760 1.00 27.72 99 ASN D N 1
ATOM 2096 C CA . ASN B 1 49 ? -11.071 -32.787 85.120 1.00 30.16 99 ASN D CA 1
ATOM 2097 C C . ASN B 1 49 ? -9.770 -32.063 85.451 1.00 28.89 99 ASN D C 1
ATOM 2098 O O . ASN B 1 49 ? -9.583 -31.601 86.578 1.00 27.78 99 ASN D O 1
ATOM 2103 N N . LYS B 1 50 ? -8.890 -31.940 84.463 1.00 28.10 100 LYS D N 1
ATOM 2104 C CA . LYS B 1 50 ? -7.610 -31.276 84.665 1.00 27.20 100 LYS D CA 1
ATOM 2105 C C . LYS B 1 50 ? -7.852 -29.787 84.906 1.00 27.74 100 LYS D C 1
ATOM 2106 O O . LYS B 1 50 ? -7.239 -29.192 85.798 1.00 25.25 100 LYS D O 1
ATOM 2112 N N . LEU B 1 51 ? -8.762 -29.204 84.124 1.00 27.33 101 LEU D N 1
ATOM 2113 C CA . LEU B 1 51 ? -9.101 -27.792 84.258 1.00 28.27 101 LEU D CA 1
ATOM 2114 C C . LEU B 1 51 ? -9.728 -27.504 85.622 1.00 29.04 101 LEU D C 1
ATOM 2115 O O . LEU B 1 51 ? -9.350 -26.539 86.276 1.00 29.23 101 LEU D O 1
ATOM 2120 N N . ASP B 1 52 ? -10.667 -28.353 86.044 1.00 30.22 102 ASP D N 1
ATOM 2121 C CA . ASP B 1 52 ? -11.263 -28.288 87.387 1.00 30.62 102 ASP D CA 1
ATOM 2122 C C . ASP B 1 52 ? -11.885 -26.904 87.667 1.00 31.18 102 ASP D C 1
ATOM 2123 O O . ASP B 1 52 ? -11.712 -26.317 88.746 1.00 28.46 102 ASP D O 1
ATOM 2128 N N . ALA B 1 53 ? -12.598 -26.386 86.671 1.00 31.36 103 ALA D N 1
ATOM 2129 C CA . ALA B 1 53 ? -13.193 -25.055 86.749 1.00 31.67 103 ALA D CA 1
ATOM 2130 C C . ALA B 1 53 ? -14.578 -25.080 87.391 1.00 32.29 103 ALA D C 1
ATOM 2131 O O . ALA B 1 53 ? -15.301 -26.070 87.295 1.00 33.34 103 ALA D O 1
ATOM 2133 N N . GLY B 1 54 ? -14.939 -23.972 88.027 1.00 32.55 104 GLY D N 1
ATOM 2134 C CA . GLY B 1 54 ? -16.231 -23.821 88.674 1.00 33.42 104 GLY D CA 1
ATOM 2135 C C . GLY B 1 54 ? -16.126 -22.818 89.805 1.00 33.78 104 GLY D C 1
ATOM 2136 O O . GLY B 1 54 ? -15.050 -22.618 90.372 1.00 31.75 104 GLY D O 1
ATOM 2137 N N . LYS B 1 55 ? -17.247 -22.178 90.124 1.00 34.45 105 LYS D N 1
ATOM 2138 C CA . LYS B 1 55 ? -17.342 -21.322 91.301 1.00 34.12 105 LYS D CA 1
ATOM 2139 C C . LYS B 1 55 ? -17.303 -22.175 92.567 1.00 32.70 105 LYS D C 1
ATOM 2140 O O . LYS B 1 55 ? -18.218 -22.957 92.821 1.00 32.79 105 LYS D O 1
ATOM 2146 N N . ARG B 1 56 ? -16.249 -22.024 93.358 1.00 32.01 106 ARG D N 1
ATOM 2147 C CA . ARG B 1 56 ? -16.156 -22.718 94.655 1.00 34.09 106 ARG D CA 1
ATOM 2148 C C . ARG B 1 56 ? -17.272 -22.291 95.627 1.00 36.64 106 ARG D C 1
ATOM 2149 O O . ARG B 1 56 ? -17.733 -21.147 95.569 1.00 35.99 106 ARG D O 1
ATOM 2157 N N . PRO B 1 57 ? -17.712 -23.211 96.513 1.00 38.43 107 PRO D N 1
ATOM 2158 C CA . PRO B 1 57 ? -18.796 -22.908 97.458 1.00 41.81 107 PRO D CA 1
ATOM 2159 C C . PRO B 1 57 ? -18.587 -21.621 98.258 1.00 43.25 107 PRO D C 1
ATOM 2160 O O . PRO B 1 57 ? -19.546 -20.888 98.483 1.00 45.55 107 PRO D O 1
ATOM 2164 N N . ASN B 1 58 ? -17.349 -21.350 98.666 1.00 46.13 108 ASN D N 1
ATOM 2165 C CA . ASN B 1 58 ? -17.008 -20.137 99.417 1.00 50.22 108 ASN D CA 1
ATOM 2166 C C . ASN B 1 58 ? -16.895 -18.875 98.571 1.00 50.65 108 ASN D C 1
ATOM 2167 O O . ASN B 1 58 ? -16.822 -17.775 99.114 1.00 52.43 108 ASN D O 1
ATOM 2172 N N . SER B 1 59 ? -16.863 -19.039 97.250 1.00 48.86 109 SER D N 1
ATOM 2173 C CA . SER B 1 59 ? -16.675 -17.923 96.326 1.00 49.04 109 SER D CA 1
ATOM 2174 C C . SER B 1 59 ? -18.008 -17.302 95.916 1.00 49.27 109 SER D C 1
ATOM 2175 O O . SER B 1 59 ? -19.010 -17.994 95.745 1.00 46.31 109 SER D O 1
ATOM 2178 N N . THR B 1 60 ? -18.002 -15.984 95.762 1.00 50.59 110 THR D N 1
ATOM 2179 C CA . THR B 1 60 ? -19.208 -15.235 95.431 1.00 53.60 110 THR D CA 1
ATOM 2180 C C . THR B 1 60 ? -19.305 -14.984 93.928 1.00 54.06 110 THR D C 1
ATOM 2181 O O . THR B 1 60 ? -20.385 -14.697 93.407 1.00 55.27 110 THR D O 1
ATOM 2185 N N . THR B 1 61 ? -18.171 -15.113 93.241 1.00 50.73 111 THR D N 1
ATOM 2186 C CA . THR B 1 61 ? -18.063 -14.779 91.828 1.00 50.13 111 THR D CA 1
ATOM 2187 C C . THR B 1 61 ? -18.320 -15.973 90.885 1.00 47.96 111 THR D C 1
ATOM 2188 O O . THR B 1 61 ? -17.509 -16.896 90.825 1.00 47.38 111 THR D O 1
ATOM 2192 N N . PRO B 1 62 ? -19.445 -15.947 90.133 1.00 45.16 112 PRO D N 1
ATOM 2193 C CA . PRO B 1 62 ? -19.652 -16.945 89.073 1.00 42.97 112 PRO D CA 1
ATOM 2194 C C . PRO B 1 62 ? -18.636 -16.767 87.945 1.00 41.55 112 PRO D C 1
ATOM 2195 O O . PRO B 1 62 ? -18.090 -15.678 87.763 1.00 40.93 112 PRO D O 1
ATOM 2199 N N . LEU B 1 63 ? -18.372 -17.836 87.204 1.00 38.36 113 LEU D N 1
ATOM 2200 C CA . LEU B 1 63 ? -17.417 -17.760 86.113 1.00 37.04 113 LEU D CA 1
ATOM 2201 C C . LEU B 1 63 ? -18.145 -17.569 84.800 1.00 35.54 113 LEU D C 1
ATOM 2202 O O . LEU B 1 63 ? -19.283 -17.995 84.642 1.00 34.81 113 LEU D O 1
ATOM 2207 N N . ASN B 1 64 ? -17.486 -16.921 83.856 1.00 36.55 114 ASN D N 1
ATOM 2208 C CA . ASN B 1 64 ? -18.040 -16.794 82.520 1.00 36.58 114 ASN D CA 1
ATOM 2209 C C . ASN B 1 64 ? -17.194 -17.583 81.521 1.00 35.73 114 ASN D C 1
ATOM 2210 O O . ASN B 1 64 ? -16.097 -17.162 81.150 1.00 36.58 114 ASN D O 1
ATOM 2215 N N . PHE B 1 65 ? -17.709 -18.751 81.136 1.00 34.36 115 PHE D N 1
ATOM 2216 C CA . PHE B 1 65 ? -17.051 -19.656 80.196 1.00 33.16 115 PHE D CA 1
ATOM 2217 C C . PHE B 1 65 ? -17.403 -19.295 78.757 1.00 33.06 115 PHE D C 1
ATOM 2218 O O . PHE B 1 65 ? -18.555 -18.975 78.446 1.00 34.78 115 PHE D O 1
ATOM 2226 N N . ILE B 1 66 ? -16.426 -19.385 77.869 1.00 32.06 116 ILE D N 1
ATOM 2227 C CA . ILE B 1 66 ? -16.718 -19.402 76.440 1.00 32.92 116 ILE D CA 1
ATOM 2228 C C . ILE B 1 66 ? -16.128 -20.677 75.819 1.00 33.76 116 ILE D C 1
ATOM 2229 O O . ILE B 1 66 ? -14.969 -21.030 76.082 1.00 32.90 116 ILE D O 1
ATOM 2234 N N . ASP B 1 67 ? -16.941 -21.368 75.023 1.00 33.13 117 ASP D N 1
ATOM 2235 C CA . ASP B 1 67 ? -16.505 -22.568 74.309 1.00 34.47 117 ASP D CA 1
ATOM 2236 C C . ASP B 1 67 ? -16.683 -22.404 72.806 1.00 33.81 117 ASP D C 1
ATOM 2237 O O . ASP B 1 67 ? -17.787 -22.153 72.316 1.00 33.08 117 ASP D O 1
ATOM 2242 N N . VAL B 1 68 ? -15.581 -22.560 72.084 1.00 35.27 118 VAL D N 1
ATOM 2243 C CA . VAL B 1 68 ? -15.532 -22.273 70.659 1.00 36.16 118 VAL D CA 1
ATOM 2244 C C . VAL B 1 68 ? -15.434 -23.553 69.830 1.00 37.12 118 VAL D C 1
ATOM 2245 O O . VAL B 1 68 ? -14.709 -24.482 70.197 1.00 35.10 118 VAL D O 1
ATOM 2249 N N . ALA B 1 69 ? -16.177 -23.577 68.717 1.00 37.65 119 ALA D N 1
ATOM 2250 C CA . ALA B 1 69 ? -16.124 -24.638 67.708 1.00 37.24 119 ALA D CA 1
ATOM 2251 C C . ALA B 1 69 ? -16.530 -26.009 68.240 1.00 37.57 119 ALA D C 1
ATOM 2252 O O . ALA B 1 69 ? -15.998 -27.029 67.816 1.00 38.13 119 ALA D O 1
ATOM 2254 N N . GLY B 1 70 ? -17.472 -26.028 69.170 1.00 37.60 120 GLY D N 1
ATOM 2255 C CA . GLY B 1 70 ? -18.004 -27.289 69.681 1.00 38.30 120 GLY D CA 1
ATOM 2256 C C . GLY B 1 70 ? -19.490 -27.145 69.920 1.00 39.14 120 GLY D C 1
ATOM 2257 O O . GLY B 1 70 ? -19.982 -27.464 71.007 1.00 37.06 120 GLY D O 1
ATOM 2258 N N . GLY B 1 71 ? -20.191 -26.661 68.887 1.00 39.50 121 GLY D N 1
ATOM 2259 C CA . GLY B 1 71 ? -21.620 -26.336 68.948 1.00 41.13 121 GLY D CA 1
ATOM 2260 C C . GLY B 1 71 ? -22.566 -27.428 69.427 1.00 41.69 121 GLY D C 1
ATOM 2261 O O . GLY B 1 71 ? -23.600 -27.128 70.028 1.00 42.21 121 GLY D O 1
ATOM 2262 N N . SER B 1 72 ? -22.220 -28.688 69.151 1.00 41.60 122 SER D N 1
ATOM 2263 C CA . SER B 1 72 ? -22.966 -29.846 69.659 1.00 42.00 122 SER D CA 1
ATOM 2264 C C . SER B 1 72 ? -22.877 -29.925 71.186 1.00 41.99 122 SER D C 1
ATOM 2265 O O . SER B 1 72 ? -23.651 -30.642 71.837 1.00 41.64 122 SER D O 1
ATOM 2268 N N . GLY B 1 73 ? -21.897 -29.211 71.738 1.00 40.31 123 GLY D N 1
ATOM 2269 C CA . GLY B 1 73 ? -21.842 -28.921 73.165 1.00 40.28 123 GLY D CA 1
ATOM 2270 C C . GLY B 1 73 ? -21.306 -29.969 74.115 1.00 39.80 123 GLY D C 1
ATOM 2271 O O . GLY B 1 73 ? -21.410 -29.796 75.324 1.00 39.06 123 GLY D O 1
ATOM 2272 N N . ASP B 1 74 ? -20.716 -31.046 73.606 1.00 40.04 124 ASP D N 1
ATOM 2273 C CA . ASP B 1 74 ? -20.269 -32.093 74.521 1.00 43.10 124 ASP D CA 1
ATOM 2274 C C . ASP B 1 74 ? -19.250 -31.600 75.568 1.00 39.83 124 ASP D C 1
ATOM 2275 O O . ASP B 1 74 ? -19.367 -31.939 76.746 1.00 39.34 124 ASP D O 1
ATOM 2280 N N . ILE B 1 75 ? -18.312 -30.746 75.158 1.00 35.80 125 ILE D N 1
ATOM 2281 C CA . ILE B 1 75 ? -17.413 -30.080 76.118 1.00 34.61 125 ILE D CA 1
ATOM 2282 C C . ILE B 1 75 ? -18.122 -29.015 76.974 1.00 33.58 125 ILE D C 1
ATOM 2283 O O . ILE B 1 75 ? -17.973 -28.993 78.200 1.00 31.88 125 ILE D O 1
ATOM 2288 N N . ALA B 1 76 ? -18.894 -28.144 76.330 1.00 33.69 126 ALA D N 1
ATOM 2289 C CA . ALA B 1 76 ? -19.641 -27.101 77.051 1.00 34.78 126 ALA D CA 1
ATOM 2290 C C . ALA B 1 76 ? -20.499 -27.659 78.193 1.00 33.74 126 ALA D C 1
ATOM 2291 O O . ALA B 1 76 ? -20.376 -27.204 79.331 1.00 33.80 126 ALA D O 1
ATOM 2293 N N . PHE B 1 77 ? -21.336 -28.655 77.894 1.00 34.02 127 PHE D N 1
ATOM 2294 C CA . PHE B 1 77 ? -22.171 -29.302 78.918 1.00 34.23 127 PHE D CA 1
ATOM 2295 C C . PHE B 1 77 ? -21.363 -30.017 80.006 1.00 33.54 127 PHE D C 1
ATOM 2296 O O . PHE B 1 77 ? -21.744 -29.997 81.178 1.00 33.56 127 PHE D O 1
ATOM 2304 N N . GLY B 1 78 ? -20.262 -30.657 79.614 1.00 32.22 128 GLY D N 1
ATOM 2305 C CA . GLY B 1 78 ? -19.373 -31.319 80.574 1.00 31.72 128 GLY D CA 1
ATOM 2306 C C . GLY B 1 78 ? -18.745 -30.332 81.544 1.00 30.57 128 GLY D C 1
ATOM 2307 O O . GLY B 1 78 ? -18.608 -30.612 82.729 1.00 28.95 128 GLY D O 1
ATOM 2308 N N . LEU B 1 79 ? -18.363 -29.169 81.032 1.00 30.64 129 LEU D N 1
ATOM 2309 C CA . LEU B 1 79 ? -17.782 -28.124 81.871 1.00 32.95 129 LEU D CA 1
ATOM 2310 C C . LEU B 1 79 ? -18.745 -27.705 82.986 1.00 32.40 129 LEU D C 1
ATOM 2311 O O . LEU B 1 79 ? -18.402 -27.757 84.175 1.00 33.82 129 LEU D O 1
ATOM 2316 N N . LEU B 1 80 ? -19.966 -27.360 82.597 1.00 34.16 130 LEU D N 1
ATOM 2317 C CA . LEU B 1 80 ? -21.028 -26.999 83.552 1.00 34.31 130 LEU D CA 1
ATOM 2318 C C . LEU B 1 80 ? -21.409 -28.136 84.490 1.00 33.10 130 LEU D C 1
ATOM 2319 O O . LEU B 1 80 ? -21.626 -27.903 85.677 1.00 32.93 130 LEU D O 1
ATOM 2324 N N . ASP B 1 81 ? -21.485 -29.358 83.960 1.00 32.72 131 ASP D N 1
ATOM 2325 C CA . ASP B 1 81 ? -21.731 -30.558 84.775 1.00 32.89 131 ASP D CA 1
ATOM 2326 C C . ASP B 1 81 ? -20.670 -30.739 85.850 1.00 31.78 131 ASP D C 1
ATOM 2327 O O . ASP B 1 81 ? -20.991 -31.015 87.004 1.00 33.73 131 ASP D O 1
ATOM 2332 N N . HIS B 1 82 ? -19.403 -30.602 85.473 1.00 29.99 132 HIS D N 1
ATOM 2333 C CA . HIS B 1 82 ? -18.316 -30.735 86.442 1.00 31.64 132 HIS D CA 1
ATOM 2334 C C . HIS B 1 82 ? -18.430 -29.688 87.533 1.00 31.49 132 HIS D C 1
ATOM 2335 O O . HIS B 1 82 ? -18.321 -29.999 88.722 1.00 29.79 132 HIS D O 1
ATOM 2342 N N . ALA B 1 83 ? -18.680 -28.442 87.133 1.00 33.17 133 ALA D N 1
ATOM 2343 C CA . ALA B 1 83 ? -18.865 -27.340 88.086 1.00 34.25 133 ALA D CA 1
ATOM 2344 C C . ALA B 1 83 ? -19.990 -27.648 89.083 1.00 34.72 133 ALA D C 1
ATOM 2345 O O . ALA B 1 83 ? -19.807 -27.546 90.303 1.00 33.84 133 ALA D O 1
ATOM 2347 N N . GLU B 1 84 ? -21.138 -28.066 88.560 1.00 35.52 134 GLU D N 1
ATOM 2348 C CA . GLU B 1 84 ? -22.272 -28.377 89.407 1.00 36.55 134 GLU D CA 1
ATOM 2349 C C . GLU B 1 84 ? -21.971 -29.532 90.362 1.00 38.04 134 GLU D C 1
ATOM 2350 O O . GLU B 1 84 ? -22.150 -29.391 91.576 1.00 36.75 134 GLU D O 1
ATOM 2356 N N . SER B 1 85 ? -21.507 -30.660 89.822 1.00 35.63 135 SER D N 1
ATOM 2357 C CA . SER B 1 85 ? -21.325 -31.853 90.650 1.00 37.07 135 SER D CA 1
ATOM 2358 C C . SER B 1 85 ? -20.189 -31.730 91.659 1.00 36.99 135 SER D C 1
ATOM 2359 O O . SER B 1 85 ? -20.305 -32.232 92.769 1.00 37.85 135 SER D O 1
ATOM 2362 N N . LYS B 1 86 ? -19.104 -31.053 91.301 1.00 36.40 136 LYS D N 1
ATOM 2363 C CA . LYS B 1 86 ? -18.011 -30.936 92.263 1.00 37.40 136 LYS D CA 1
ATOM 2364 C C . LYS B 1 86 ? -18.190 -29.761 93.245 1.00 35.88 136 LYS D C 1
ATOM 2365 O O . LYS B 1 86 ? -17.871 -29.881 94.422 1.00 33.82 136 LYS D O 1
ATOM 2371 N N . PHE B 1 87 ? -18.729 -28.644 92.765 1.00 37.56 137 PHE D N 1
ATOM 2372 C CA . PHE B 1 87 ? -18.779 -27.416 93.563 1.00 36.66 137 PHE D CA 1
ATOM 2373 C C . PHE B 1 87 ? -20.178 -26.915 93.926 1.00 38.55 137 PHE D C 1
ATOM 2374 O O . PHE B 1 87 ? -20.314 -25.978 94.721 1.00 41.12 137 PHE D O 1
ATOM 2382 N N . GLY B 1 88 ? -21.208 -27.528 93.348 1.00 37.15 138 GLY D N 1
ATOM 2383 C CA . GLY B 1 88 ? -22.576 -27.055 93.531 1.00 37.75 138 GLY D CA 1
ATOM 2384 C C . GLY B 1 88 ? -22.809 -25.746 92.796 1.00 38.38 138 GLY D C 1
ATOM 2385 O O . GLY B 1 88 ? -23.727 -25.006 93.113 1.00 40.38 138 GLY D O 1
ATOM 2386 N N . ASP B 1 89 ? -21.972 -25.463 91.807 1.00 37.40 139 ASP D N 1
ATOM 2387 C CA . ASP B 1 89 ? -22.086 -24.243 91.015 1.00 38.32 139 ASP D CA 1
ATOM 2388 C C . ASP B 1 89 ? -23.223 -24.372 89.998 1.00 40.08 139 ASP D C 1
ATOM 2389 O O . ASP B 1 89 ? -23.221 -25.280 89.168 1.00 40.50 139 ASP D O 1
ATOM 2394 N N . THR B 1 90 ? -24.204 -23.474 90.082 1.00 41.45 140 THR D N 1
ATOM 2395 C CA . THR B 1 90 ? -25.293 -23.421 89.103 1.00 42.76 140 THR D CA 1
ATOM 2396 C C . THR B 1 90 ? -25.521 -21.998 88.606 1.00 43.43 140 THR D C 1
ATOM 2397 O O . THR B 1 90 ? -26.617 -21.649 88.159 1.00 42.87 140 THR D O 1
ATOM 2401 N N . GLU B 1 91 ? -24.469 -21.189 88.663 1.00 43.54 141 GLU D N 1
ATOM 2402 C CA . GLU B 1 91 ? -24.563 -19.764 88.369 1.00 42.26 141 GLU D CA 1
ATOM 2403 C C . GLU B 1 91 ? -23.640 -19.352 87.239 1.00 40.53 141 GLU D C 1
ATOM 2404 O O . GLU B 1 91 ? -23.942 -18.405 86.508 1.00 40.24 141 GLU D O 1
ATOM 2410 N N . SER B 1 92 ? -22.508 -20.049 87.119 1.00 39.50 142 SER D N 1
ATOM 2411 C CA . SER B 1 92 ? -21.531 -19.783 86.063 1.00 37.37 142 SER D CA 1
ATOM 2412 C C . SER B 1 92 ? -22.186 -19.891 84.694 1.00 36.90 142 SER D C 1
ATOM 2413 O O . SER B 1 92 ? -23.009 -20.781 84.462 1.00 37.67 142 SER D O 1
ATOM 2416 N N . THR B 1 93 ? -21.826 -18.976 83.799 1.00 35.18 143 THR D N 1
ATOM 2417 C CA . THR B 1 93 ? -22.437 -18.920 82.469 1.00 36.66 143 THR D CA 1
ATOM 2418 C C . THR B 1 93 ? -21.522 -19.498 81.383 1.00 35.39 143 THR D C 1
ATOM 2419 O O . THR B 1 93 ? -20.295 -19.580 81.557 1.00 35.25 143 THR D O 1
ATOM 2423 N N . MET B 1 94 ? -22.138 -19.872 80.262 1.00 33.62 144 MET D N 1
ATOM 2424 C CA . MET B 1 94 ? -21.450 -20.504 79.147 1.00 34.36 144 MET D CA 1
ATOM 2425 C C . MET B 1 94 ? -21.943 -19.943 77.821 1.00 35.49 144 MET D C 1
ATOM 2426 O O . MET B 1 94 ? -23.144 -19.981 77.539 1.00 36.45 144 MET D O 1
ATOM 2431 N N . ASP B 1 95 ? -21.022 -19.408 77.023 1.00 36.99 145 ASP D N 1
ATOM 2432 C CA . ASP B 1 95 ? -21.298 -19.102 75.612 1.00 38.54 145 ASP D CA 1
ATOM 2433 C C . ASP B 1 95 ? -20.773 -20.225 74.702 1.00 38.52 145 ASP D C 1
ATOM 2434 O O . ASP B 1 95 ? -19.556 -20.396 74.546 1.00 36.80 145 ASP D O 1
ATOM 2439 N N . ILE B 1 96 ? -21.702 -20.986 74.119 1.00 37.67 146 ILE D N 1
ATOM 2440 C CA . ILE B 1 96 ? -21.382 -22.029 73.141 1.00 35.69 146 ILE D CA 1
ATOM 2441 C C . ILE B 1 96 ? -21.381 -21.409 71.751 1.00 37.21 146 ILE D C 1
ATOM 2442 O O . ILE B 1 96 ? -22.435 -21.036 71.220 1.00 37.62 146 ILE D O 1
ATOM 2447 N N . VAL B 1 97 ? -20.188 -21.293 71.174 1.00 37.46 147 VAL D N 1
ATOM 2448 C CA . VAL B 1 97 ? -19.989 -20.537 69.947 1.00 39.95 147 VAL D CA 1
ATOM 2449 C C . VAL B 1 97 ? -19.418 -21.397 68.805 1.00 41.34 147 VAL D C 1
ATOM 2450 O O . VAL B 1 97 ? -18.424 -22.101 68.969 1.00 41.70 147 VAL D O 1
ATOM 2454 N N . ASP B 1 98 ? -20.061 -21.321 67.646 1.00 42.94 148 ASP D N 1
ATOM 2455 C CA . ASP B 1 98 ? -19.684 -22.123 66.492 1.00 43.96 148 ASP D CA 1
ATOM 2456 C C . ASP B 1 98 ? -20.101 -21.402 65.219 1.00 45.09 148 ASP D C 1
ATOM 2457 O O . ASP B 1 98 ? -21.129 -20.729 65.192 1.00 47.69 148 ASP D O 1
ATOM 2462 N N . ILE B 1 99 ? -19.306 -21.542 64.165 1.00 45.90 149 ILE D N 1
ATOM 2463 C CA . ILE B 1 99 ? -19.624 -20.916 62.880 1.00 46.76 149 ILE D CA 1
ATOM 2464 C C . ILE B 1 99 ? -20.682 -21.706 62.088 1.00 48.34 149 ILE D C 1
ATOM 2465 O O . ILE B 1 99 ? -21.278 -21.190 61.143 1.00 49.75 149 ILE D O 1
ATOM 2470 N N . ASN B 1 100 ? -20.913 -22.950 62.496 1.00 47.90 150 ASN D N 1
ATOM 2471 C CA . ASN B 1 100 ? -21.869 -23.828 61.836 1.00 50.12 150 ASN D CA 1
ATOM 2472 C C . ASN B 1 100 ? -23.176 -23.909 62.637 1.00 50.96 150 ASN D C 1
ATOM 2473 O O . ASN B 1 100 ? -23.226 -24.553 63.692 1.00 50.06 150 ASN D O 1
ATOM 2478 N N . PRO B 1 101 ? -24.242 -23.247 62.138 1.00 50.23 151 PRO D N 1
ATOM 2479 C CA . PRO B 1 101 ? -25.522 -23.190 62.848 1.00 48.76 151 PRO D CA 1
ATOM 2480 C C . PRO B 1 101 ? -26.176 -24.556 63.046 1.00 47.49 151 PRO D C 1
ATOM 2481 O O . PRO B 1 101 ? -26.920 -24.737 64.010 1.00 45.38 151 PRO D O 1
ATOM 2485 N N . ASP B 1 102 ? -25.880 -25.503 62.152 1.00 48.86 152 ASP D N 1
ATOM 2486 C CA . ASP B 1 102 ? -26.373 -26.878 62.260 1.00 49.77 152 ASP D CA 1
ATOM 2487 C C . ASP B 1 102 ? -25.760 -27.632 63.436 1.00 49.43 152 ASP D C 1
ATOM 2488 O O . ASP B 1 102 ? -26.408 -28.507 64.024 1.00 49.64 152 ASP D O 1
ATOM 2493 N N . MET B 1 103 ? -24.506 -27.311 63.758 1.00 48.37 153 MET D N 1
ATOM 2494 C CA . MET B 1 103 ? -23.841 -27.880 64.927 1.00 48.72 153 MET D CA 1
ATOM 2495 C C . MET B 1 103 ? -24.504 -27.381 66.205 1.00 46.21 153 MET D C 1
ATOM 2496 O O . MET B 1 103 ? -24.804 -28.170 67.100 1.00 44.32 153 MET D O 1
ATOM 2501 N N . LEU B 1 104 ? -24.750 -26.071 66.263 1.00 45.45 154 LEU D N 1
ATOM 2502 C CA . LEU B 1 104 ? -25.454 -25.444 67.384 1.00 45.21 154 LEU D CA 1
ATOM 2503 C C . LEU B 1 104 ? -26.888 -25.944 67.506 1.00 45.09 154 LEU D C 1
ATOM 2504 O O . LEU B 1 104 ? -27.371 -26.188 68.617 1.00 43.29 154 LEU D O 1
ATOM 2509 N N . LYS B 1 105 ? -27.559 -26.097 66.362 1.00 46.62 155 LYS D N 1
ATOM 2510 C CA . LYS B 1 105 ? -28.901 -26.671 66.320 1.00 49.94 155 LYS D CA 1
ATOM 2511 C C . LYS B 1 105 ? -28.911 -28.058 66.962 1.00 48.74 155 LYS D C 1
ATOM 2512 O O . LYS B 1 105 ? -29.839 -28.398 67.696 1.00 51.18 155 LYS D O 1
ATOM 2518 N N . GLU B 1 106 ? -27.868 -28.844 66.6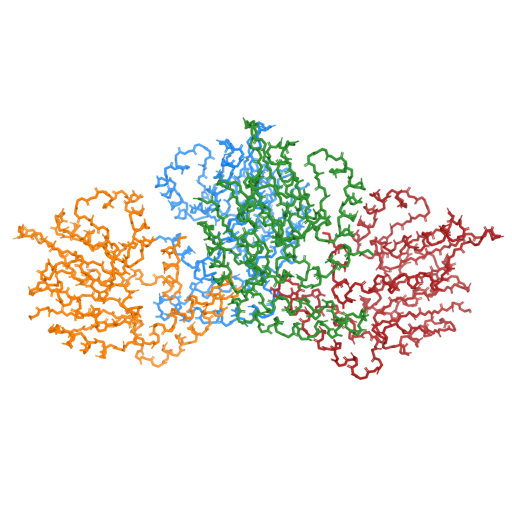97 1.00 49.20 156 GLU D N 1
ATOM 2519 C CA . GLU B 1 106 ? -27.706 -30.151 67.335 1.00 49.04 156 GLU D CA 1
ATOM 2520 C C . GLU B 1 106 ? -27.477 -30.055 68.836 1.00 44.83 156 GLU D C 1
ATOM 2521 O O . GLU B 1 106 ? -28.037 -30.839 69.603 1.00 43.01 156 GLU D O 1
ATOM 2527 N N . GLY B 1 107 ? -26.660 -29.086 69.246 1.00 43.88 157 GLY D N 1
ATOM 2528 C CA . GLY B 1 107 ? -26.418 -28.819 70.663 1.00 42.90 157 GLY D CA 1
ATOM 2529 C C . GLY B 1 107 ? -27.700 -28.495 71.403 1.00 43.79 157 GLY D C 1
ATOM 2530 O O . GLY B 1 107 ? -27.986 -29.070 72.459 1.00 42.59 157 GLY D O 1
ATOM 2531 N N . GLU B 1 108 ? -28.473 -27.574 70.831 1.00 46.50 158 GLU D N 1
ATOM 2532 C CA . GLU B 1 108 ? -29.780 -27.185 71.368 1.00 49.37 158 GLU D CA 1
ATOM 2533 C C . GLU B 1 108 ? -30.733 -28.375 71.438 1.00 48.21 158 GLU D C 1
ATOM 2534 O O . GLU B 1 108 ? -31.469 -28.528 72.412 1.00 47.27 158 GLU D O 1
ATOM 2540 N N . LYS B 1 109 ? -30.698 -29.220 70.409 1.00 47.80 159 LYS D N 1
ATOM 2541 C CA . LYS B 1 109 ? -31.534 -30.414 70.348 1.00 48.90 159 LYS D CA 1
ATOM 2542 C C . LYS B 1 109 ? -31.177 -31.416 71.457 1.00 48.48 159 LYS D C 1
ATOM 2543 O O . LYS B 1 109 ? -32.063 -32.001 72.089 1.00 48.99 159 LYS D O 1
ATOM 2549 N N . ARG B 1 110 ? -29.878 -31.605 71.693 1.00 48.50 160 ARG D N 1
ATOM 2550 C CA . ARG B 1 110 ? -29.398 -32.512 72.739 1.00 45.80 160 ARG D CA 1
ATOM 2551 C C . ARG B 1 110 ? -29.717 -31.988 74.134 1.00 43.98 160 ARG D C 1
ATOM 2552 O O . ARG B 1 110 ? -30.038 -32.767 75.029 1.00 42.19 160 ARG D O 1
ATOM 2560 N N . ALA B 1 111 ? -29.613 -30.671 74.312 1.00 43.57 161 ALA D N 1
ATOM 2561 C CA . ALA B 1 111 ? -29.971 -30.022 75.580 1.00 46.22 161 ALA D CA 1
ATOM 2562 C C . ALA B 1 111 ? -31.446 -30.248 75.893 1.00 47.32 161 ALA D C 1
ATOM 2563 O O . ALA B 1 111 ? -31.813 -30.561 77.029 1.00 48.35 161 ALA D O 1
ATOM 2565 N N . MET B 1 112 ? -32.283 -30.100 74.870 1.00 50.15 162 MET D N 1
ATOM 2566 C CA . MET B 1 112 ? -33.713 -30.358 75.000 1.00 53.35 162 MET D CA 1
ATOM 2567 C C . MET B 1 112 ? -33.971 -31.787 75.470 1.00 52.66 162 MET D C 1
ATOM 2568 O O . MET B 1 112 ? -34.553 -32.002 76.531 1.00 53.54 162 MET D O 1
ATOM 2573 N N . GLU B 1 113 ? -33.497 -32.753 74.688 1.00 53.52 163 GLU D N 1
ATOM 2574 C CA . GLU B 1 113 ? -33.767 -34.164 74.938 1.00 54.11 163 GLU D CA 1
ATOM 2575 C C . GLU B 1 113 ? -33.189 -34.671 76.255 1.00 53.33 163 GLU D C 1
ATOM 2576 O O . GLU B 1 113 ? -33.769 -35.555 76.881 1.00 53.21 163 GLU D O 1
ATOM 2582 N N . GLN B 1 114 ? -32.057 -34.109 76.675 1.00 52.13 164 GLN D N 1
ATOM 2583 C CA . GLN B 1 114 ? -31.456 -34.483 77.954 1.00 52.10 164 GLN D CA 1
ATOM 2584 C C . GLN B 1 114 ? -32.122 -33.752 79.123 1.00 51.45 164 GLN D C 1
ATOM 2585 O O . GLN B 1 114 ? -31.974 -34.154 80.276 1.00 50.74 164 GLN D O 1
ATOM 2591 N N . GLY B 1 115 ? -32.842 -32.676 78.814 1.00 50.94 165 GLY D N 1
ATOM 2592 C CA . GLY B 1 115 ? -33.559 -31.905 79.825 1.00 50.53 165 GLY D CA 1
ATOM 2593 C C . GLY B 1 115 ? -32.638 -31.070 80.692 1.00 52.15 165 GLY D C 1
ATOM 2594 O O . GLY B 1 115 ? -32.846 -30.957 81.904 1.00 51.91 165 GLY D O 1
ATOM 2595 N N . LYS B 1 116 ? -31.611 -30.490 80.072 1.00 49.69 166 LYS D N 1
ATOM 2596 C CA . LYS B 1 116 ? -30.674 -29.625 80.783 1.00 48.24 166 LYS D CA 1
ATOM 2597 C C . LYS B 1 116 ? -29.975 -28.666 79.829 1.00 45.78 166 LYS D C 1
ATOM 2598 O O . LYS B 1 116 ? -29.597 -29.043 78.719 1.00 42.80 166 LYS D O 1
ATOM 2604 N N . TYR B 1 117 ? -29.815 -27.426 80.287 1.00 43.33 167 TYR D N 1
ATOM 2605 C CA . TYR B 1 117 ? -29.210 -26.333 79.521 1.00 43.02 167 TYR D CA 1
ATOM 2606 C C . TYR B 1 117 ? -30.023 -25.892 78.298 1.00 43.82 167 TYR D C 1
ATOM 2607 O O . TYR B 1 117 ? -29.534 -25.113 77.479 1.00 45.34 167 TYR D O 1
ATOM 2616 N N . PHE B 1 118 ? -31.261 -26.377 78.188 1.00 46.17 168 PHE D N 1
ATOM 2617 C CA . PHE B 1 118 ? -32.165 -25.949 77.113 1.00 48.83 168 PHE D CA 1
ATOM 2618 C C . PHE B 1 118 ? -33.059 -24.780 77.533 1.00 50.26 168 PHE D C 1
ATOM 2619 O O . PHE B 1 118 ? -33.738 -24.838 78.564 1.00 47.15 168 PHE D O 1
ATOM 2627 N N . LYS B 1 119 ? -33.063 -23.736 76.704 1.00 52.29 169 LYS D N 1
ATOM 2628 C CA . LYS B 1 119 ? -33.667 -22.443 77.049 1.00 54.92 169 LYS D CA 1
ATOM 2629 C C . LYS B 1 119 ? -33.279 -22.037 78.469 1.00 52.33 169 LYS D C 1
ATOM 2630 O O . LYS B 1 119 ? -34.126 -21.687 79.291 1.00 53.57 169 LYS D O 1
ATOM 2636 N N . ASP B 1 120 ? -31.981 -22.120 78.742 1.00 50.55 170 ASP D N 1
ATOM 2637 C CA . ASP B 1 120 ? -31.418 -21.829 80.054 1.00 47.65 170 ASP D CA 1
ATOM 2638 C C . ASP B 1 120 ? -30.741 -20.477 79.932 1.00 44.77 170 ASP D C 1
ATOM 2639 O O . ASP B 1 120 ? -29.920 -20.286 79.037 1.00 43.68 170 ASP D O 1
ATOM 2644 N N . PRO B 1 121 ? -31.089 -19.527 80.820 1.00 43.79 171 PRO D N 1
ATOM 2645 C CA . PRO B 1 121 ? -30.485 -18.189 80.716 1.00 42.61 171 PRO D CA 1
ATOM 2646 C C . PRO B 1 121 ? -28.958 -18.208 80.914 1.00 40.76 171 PRO D C 1
ATOM 2647 O O . PRO B 1 121 ? -28.265 -17.349 80.375 1.00 39.81 171 PRO D O 1
ATOM 2651 N N . ARG B 1 122 ? -28.447 -19.196 81.650 1.00 40.76 172 ARG D N 1
ATOM 2652 C CA . ARG B 1 122 ? -26.992 -19.368 81.828 1.00 42.50 172 ARG D CA 1
ATOM 2653 C C . ARG B 1 122 ? -26.246 -19.720 80.541 1.00 42.45 172 ARG D C 1
ATOM 2654 O O . ARG B 1 122 ? -25.048 -19.441 80.429 1.00 42.58 172 ARG D O 1
ATOM 2662 N N . VAL B 1 123 ? -26.948 -20.353 79.597 1.00 39.68 173 VAL D N 1
ATOM 2663 C CA . VAL B 1 123 ? -26.328 -20.923 78.392 1.00 40.67 173 VAL D CA 1
ATOM 2664 C C . VAL B 1 123 ? -26.850 -20.311 77.089 1.00 41.69 173 VAL D C 1
ATOM 2665 O O . VAL B 1 123 ? -28.039 -20.424 76.774 1.00 41.22 173 VAL D O 1
ATOM 2669 N N . ARG B 1 124 ? -25.951 -19.681 76.334 1.00 41.73 174 ARG D N 1
ATOM 2670 C CA . ARG B 1 124 ? -26.277 -19.139 75.017 1.00 44.61 174 ARG D CA 1
ATOM 2671 C C . ARG B 1 124 ? -25.597 -19.921 73.889 1.00 44.84 174 ARG D C 1
ATOM 2672 O O . ARG B 1 124 ? -24.402 -20.242 73.968 1.00 42.98 174 ARG D O 1
ATOM 2680 N N . PHE B 1 125 ? -26.367 -20.219 72.845 1.00 42.37 175 PHE D N 1
ATOM 2681 C CA . PHE B 1 125 ? -25.826 -20.786 71.615 1.00 43.69 175 PHE D CA 1
ATOM 2682 C C . PHE B 1 125 ? -25.710 -19.664 70.592 1.00 45.00 175 PHE D C 1
ATOM 2683 O O . PHE B 1 125 ? -26.726 -19.129 70.152 1.00 50.90 175 PHE D O 1
ATOM 2691 N N . LEU B 1 126 ? -24.486 -19.295 70.224 1.00 45.06 176 LEU D N 1
ATOM 2692 C CA . LEU B 1 126 ? -24.271 -18.154 69.324 1.00 45.48 176 LEU D CA 1
ATOM 2693 C C . LEU B 1 126 ? -23.513 -18.550 68.064 1.00 45.25 176 LEU D C 1
ATOM 2694 O O . LEU B 1 126 ? -22.472 -19.212 68.140 1.00 43.81 176 LEU D O 1
ATOM 2699 N N . VAL B 1 127 ? -24.035 -18.127 66.912 1.00 44.14 177 VAL D N 1
ATOM 2700 C CA . VAL B 1 127 ? -23.383 -18.352 65.625 1.00 44.98 177 VAL D CA 1
ATOM 2701 C C . VAL B 1 127 ? -22.325 -17.283 65.405 1.00 45.44 177 VAL D C 1
ATOM 2702 O O . VAL B 1 127 ? -22.639 -16.094 65.309 1.00 48.99 177 VAL D O 1
ATOM 2706 N N . SER B 1 128 ? -21.067 -17.704 65.330 1.00 46.54 178 SER D N 1
ATOM 2707 C CA . SER B 1 128 ? -19.967 -16.759 65.145 1.00 45.97 178 SER D CA 1
ATOM 2708 C C . SER B 1 128 ? -18.672 -17.382 64.627 1.00 46.30 178 SER D C 1
ATOM 2709 O O . SER B 1 128 ? -18.427 -18.583 64.773 1.00 47.42 178 SER D O 1
ATOM 2712 N N . ASN B 1 129 ? -17.851 -16.532 64.025 1.00 46.40 179 ASN D N 1
ATOM 2713 C CA . ASN B 1 129 ? -16.550 -16.906 63.507 1.00 47.15 179 ASN D CA 1
ATOM 2714 C C . ASN B 1 129 ? -15.510 -16.921 64.626 1.00 46.22 179 ASN D C 1
ATOM 2715 O O . ASN B 1 129 ? -15.161 -15.875 65.172 1.00 44.76 179 ASN D O 1
ATOM 2720 N N . GLY B 1 130 ? -15.020 -18.114 64.955 1.00 45.82 180 GLY D N 1
ATOM 2721 C CA . GLY B 1 130 ? -14.022 -18.293 66.007 1.00 43.65 180 GLY D CA 1
ATOM 2722 C C . GLY B 1 130 ? -12.782 -17.424 65.880 1.00 44.14 180 GLY D C 1
ATOM 2723 O O . GLY B 1 130 ? -12.099 -17.169 66.871 1.00 43.60 180 GLY D O 1
ATOM 2724 N N . GLU B 1 131 ? -12.489 -16.964 64.665 1.00 43.86 181 GLU D N 1
ATOM 2725 C CA . GLU B 1 131 ? -11.350 -16.077 64.437 1.00 45.24 181 GLU D CA 1
ATOM 2726 C C . GLU B 1 131 ? -11.662 -14.607 64.768 1.00 45.32 181 GLU D C 1
ATOM 2727 O O . GLU B 1 131 ? -10.746 -13.786 64.851 1.00 43.14 181 GLU D O 1
ATOM 2733 N N . LYS B 1 132 ? -12.941 -14.291 64.979 1.00 45.45 182 LYS D N 1
ATOM 2734 C CA . LYS B 1 132 ? -13.387 -12.898 65.148 1.00 47.74 182 LYS D CA 1
ATOM 2735 C C . LYS B 1 132 ? -14.143 -12.646 66.448 1.00 46.85 182 LYS D C 1
ATOM 2736 O O . LYS B 1 132 ? -13.806 -11.719 67.191 1.00 45.58 182 LYS D O 1
ATOM 2742 N N . LEU B 1 133 ? -15.171 -13.459 66.703 1.00 45.91 183 LEU D N 1
ATOM 2743 C CA . LEU B 1 133 ? -16.011 -13.346 67.910 1.00 47.02 183 LEU D CA 1
ATOM 2744 C C . LEU B 1 133 ? -16.467 -11.908 68.174 1.00 48.94 183 LEU D C 1
ATOM 2745 O O . LEU B 1 133 ? -16.378 -11.391 69.298 1.00 46.58 183 LEU D O 1
ATOM 2750 N N . GLU B 1 134 ? -16.976 -11.281 67.118 1.00 51.54 184 GLU D N 1
ATOM 2751 C CA . GLU B 1 134 ? -17.382 -9.875 67.142 1.00 53.70 184 GLU D CA 1
ATOM 2752 C C . GLU B 1 134 ? -18.485 -9.583 68.158 1.00 50.51 184 GLU D C 1
ATOM 2753 O O . GLU B 1 134 ? -18.616 -8.459 68.630 1.00 53.89 184 GLU D O 1
ATOM 2759 N N . GLU B 1 135 ? -19.248 -10.614 68.506 1.00 50.20 185 GLU D N 1
ATOM 2760 C CA . GLU B 1 135 ? -20.374 -10.513 69.432 1.00 49.54 185 GLU D CA 1
ATOM 2761 C C . GLU B 1 135 ? -19.930 -10.603 70.891 1.00 47.40 185 GLU D C 1
ATOM 2762 O O . GLU B 1 135 ? -20.719 -10.358 71.804 1.00 46.37 185 GLU D O 1
ATOM 2768 N N . ILE B 1 136 ? -18.670 -10.968 71.107 1.00 44.07 186 ILE D N 1
ATOM 2769 C CA . ILE B 1 136 ? -18.139 -11.157 72.455 1.00 40.47 186 ILE D CA 1
ATOM 2770 C C . ILE B 1 136 ? -17.291 -9.941 72.839 1.00 39.08 186 ILE D C 1
ATOM 2771 O O . ILE B 1 136 ? -16.409 -9.530 72.083 1.00 36.89 186 ILE D O 1
ATOM 2776 N N . ASP B 1 137 ? -17.556 -9.361 74.006 1.00 40.39 187 ASP D N 1
ATOM 2777 C CA . ASP B 1 137 ? -16.772 -8.203 74.459 1.00 41.72 187 ASP D CA 1
ATOM 2778 C C . ASP B 1 137 ? -15.387 -8.608 74.900 1.00 41.25 187 ASP D C 1
ATOM 2779 O O . ASP B 1 137 ? -15.209 -9.647 75.552 1.00 41.63 187 ASP D O 1
ATOM 2784 N N . SER B 1 138 ? -14.408 -7.784 74.540 1.00 40.46 188 SER D N 1
ATOM 2785 C CA . SER B 1 138 ? -13.061 -7.918 75.069 1.00 41.90 188 SER D CA 1
ATOM 2786 C C . SER B 1 138 ? -13.118 -7.998 76.588 1.00 42.96 188 SER D C 1
ATOM 2787 O O . SER B 1 138 ? -14.007 -7.410 77.209 1.00 40.46 188 SER D O 1
ATOM 2790 N N . ASP B 1 139 ? -12.182 -8.754 77.163 1.00 45.01 189 ASP D N 1
ATOM 2791 C CA . ASP B 1 139 ? -12.013 -8.887 78.613 1.00 43.49 189 ASP D CA 1
ATOM 2792 C C . ASP B 1 139 ? -13.291 -9.277 79.367 1.00 42.93 189 ASP D C 1
ATOM 2793 O O . ASP B 1 139 ? -13.482 -8.886 80.516 1.00 43.96 189 ASP D O 1
ATOM 2798 N N . SER B 1 140 ? -14.159 -10.054 78.723 1.00 42.07 190 SER D N 1
ATOM 2799 C CA . SER B 1 140 ? -15.417 -10.479 79.345 1.00 40.36 190 SER D CA 1
ATOM 2800 C C . SER B 1 140 ? -15.395 -11.916 79.869 1.00 39.02 190 SER D C 1
ATOM 2801 O O . SER B 1 140 ? -16.259 -12.295 80.666 1.00 38.71 190 SER D O 1
ATOM 2804 N N . LYS B 1 141 ? -14.414 -12.710 79.436 1.00 36.91 191 LYS D N 1
ATOM 2805 C CA . LYS B 1 141 ? -14.431 -14.155 79.720 1.00 36.15 191 LYS D CA 1
ATOM 2806 C C . LYS B 1 141 ? -13.347 -14.619 80.708 1.00 35.08 191 LYS D C 1
ATOM 2807 O O . LYS B 1 141 ? -12.225 -14.125 80.681 1.00 33.70 191 LYS D O 1
ATOM 2813 N N . ASP B 1 142 ? -13.699 -15.554 81.590 1.00 34.92 192 ASP D N 1
ATOM 2814 C CA . ASP B 1 142 ? -12.729 -16.115 82.546 1.00 35.58 192 ASP D CA 1
ATOM 2815 C C . ASP B 1 142 ? -12.019 -17.332 81.971 1.00 34.73 192 ASP D C 1
ATOM 2816 O O . ASP B 1 142 ? -10.842 -17.546 82.234 1.00 36.51 192 ASP D O 1
ATOM 2821 N N . ILE B 1 143 ? -12.767 -18.129 81.209 1.00 34.67 193 ILE D N 1
ATOM 2822 C CA . ILE B 1 143 ? -12.305 -19.395 80.636 1.00 32.77 193 ILE D CA 1
ATOM 2823 C C . ILE B 1 143 ? -12.696 -19.425 79.166 1.00 32.40 193 ILE D C 1
ATOM 2824 O O . ILE B 1 143 ? -13.880 -19.291 78.834 1.00 29.91 193 ILE D O 1
ATOM 2829 N N . TYR B 1 144 ? -11.700 -19.614 78.303 1.00 32.09 194 TYR D N 1
ATOM 2830 C CA . TYR B 1 144 ? -11.907 -19.949 76.895 1.00 32.02 194 TYR D CA 1
ATOM 2831 C C . TYR B 1 144 ? -11.495 -21.414 76.668 1.00 32.33 194 TYR D C 1
ATOM 2832 O O . TYR B 1 144 ? -10.345 -21.783 76.940 1.00 32.83 194 TYR D O 1
ATOM 2841 N N . THR B 1 145 ? -12.422 -22.239 76.175 1.00 30.79 195 THR D N 1
ATOM 2842 C CA . THR B 1 145 ? -12.089 -23.607 75.751 1.00 31.30 195 THR D CA 1
ATOM 2843 C C . THR B 1 145 ? -12.346 -23.862 74.264 1.00 31.80 195 THR D C 1
ATOM 2844 O O . THR B 1 145 ? -13.348 -23.407 73.701 1.00 33.54 195 THR D O 1
ATOM 2848 N N . VAL B 1 146 ? -11.427 -24.589 73.637 1.00 30.66 196 VAL D N 1
ATOM 2849 C CA . VAL B 1 146 ? -11.629 -25.116 72.289 1.00 30.07 196 VAL D CA 1
ATOM 2850 C C . VAL B 1 146 ? -11.102 -26.561 72.239 1.00 30.33 196 VAL D C 1
ATOM 2851 O O . VAL B 1 146 ? -9.951 -26.843 72.586 1.00 29.76 196 VAL D O 1
ATOM 2855 N N . SER B 1 147 ? -11.969 -27.472 71.825 1.00 29.94 197 SER D N 1
ATOM 2856 C CA . SER B 1 147 ? -11.668 -28.886 71.867 1.00 29.76 197 SER D CA 1
ATOM 2857 C C . SER B 1 147 ? -11.838 -29.508 70.492 1.00 29.89 197 SER D C 1
ATOM 2858 O O . SER B 1 147 ? -12.961 -29.697 70.026 1.00 29.34 197 SER D O 1
ATOM 2861 N N . PHE B 1 148 ? -10.713 -29.828 69.857 1.00 30.25 198 PHE D N 1
ATOM 2862 C CA . PHE B 1 148 ? -10.691 -30.511 68.557 1.00 30.64 198 PHE D CA 1
ATOM 2863 C C . PHE B 1 148 ? -11.326 -29.695 67.421 1.00 31.24 198 PHE D C 1
ATOM 2864 O O . PHE B 1 148 ? -11.884 -30.257 66.471 1.00 34.28 198 PHE D O 1
ATOM 2872 N N . GLY B 1 149 ? -11.209 -28.374 67.520 1.00 29.78 199 GLY D N 1
ATOM 2873 C CA . GLY B 1 149 ? -11.765 -27.470 66.533 1.00 30.31 199 GLY D CA 1
ATOM 2874 C C . GLY B 1 149 ? -10.798 -26.468 65.937 1.00 31.76 199 GLY D C 1
ATOM 2875 O O . GLY B 1 149 ? -11.050 -25.932 64.851 1.00 32.09 199 GLY D O 1
ATOM 2876 N N . ILE B 1 150 ? -9.680 -26.221 66.625 1.00 32.15 200 ILE D N 1
ATOM 2877 C CA . ILE B 1 150 ? -8.775 -25.133 66.231 1.00 32.74 200 ILE D CA 1
ATOM 2878 C C . ILE B 1 150 ? -7.873 -25.555 65.069 1.00 32.69 200 ILE D C 1
ATOM 2879 O O . ILE B 1 150 ? -7.414 -24.707 64.309 1.00 32.61 200 ILE D O 1
ATOM 2884 N N . ARG B 1 151 ? -7.639 -26.856 64.914 1.00 32.56 201 ARG D N 1
ATOM 2885 C CA . ARG B 1 151 ? -6.864 -27.344 63.766 1.00 32.29 201 ARG D CA 1
ATOM 2886 C C . ARG B 1 151 ? -7.573 -27.056 62.438 1.00 33.39 201 ARG D C 1
ATOM 2887 O O . ARG B 1 151 ? -6.944 -27.099 61.382 1.00 33.53 201 ARG D O 1
ATOM 2895 N N . ASN B 1 152 ? -8.877 -26.777 62.498 1.00 34.12 202 ASN D N 1
ATOM 2896 C CA . ASN B 1 152 ? -9.670 -26.487 61.303 1.00 35.85 202 ASN D CA 1
ATOM 2897 C C . ASN B 1 152 ? -9.885 -24.989 61.038 1.00 38.66 202 ASN D C 1
ATOM 2898 O O . ASN B 1 152 ? -10.632 -24.622 60.129 1.00 40.20 202 ASN D O 1
ATOM 2903 N N . PHE B 1 153 ? -9.241 -24.132 61.833 1.00 38.32 203 PHE D N 1
ATOM 2904 C CA . PHE B 1 153 ? -9.280 -22.686 61.618 1.00 39.96 203 PHE D CA 1
ATOM 2905 C C . PHE B 1 153 ? -8.449 -22.334 60.390 1.00 41.44 203 PHE D C 1
ATOM 2906 O O . PHE B 1 153 ? -7.312 -22.804 60.249 1.00 42.02 203 PHE D O 1
ATOM 2914 N N . THR B 1 154 ? -9.002 -21.500 59.512 1.00 41.39 204 THR D N 1
ATOM 2915 C CA . THR B 1 154 ? -8.247 -21.008 58.357 1.00 41.94 204 THR D CA 1
ATOM 2916 C C . THR B 1 154 ? -7.048 -20.182 58.828 1.00 42.39 204 THR D C 1
ATOM 2917 O O . THR B 1 154 ? -5.971 -20.254 58.236 1.00 43.85 204 THR D O 1
ATOM 2921 N N . ASP B 1 155 ? -7.231 -19.421 59.907 1.00 41.59 205 ASP D N 1
ATOM 2922 C CA . ASP B 1 155 ? -6.132 -18.666 60.504 1.00 41.40 205 ASP D CA 1
ATOM 2923 C C . ASP B 1 155 ? -6.050 -18.935 62.012 1.00 40.03 205 ASP D C 1
ATOM 2924 O O . ASP B 1 155 ? -6.813 -18.365 62.801 1.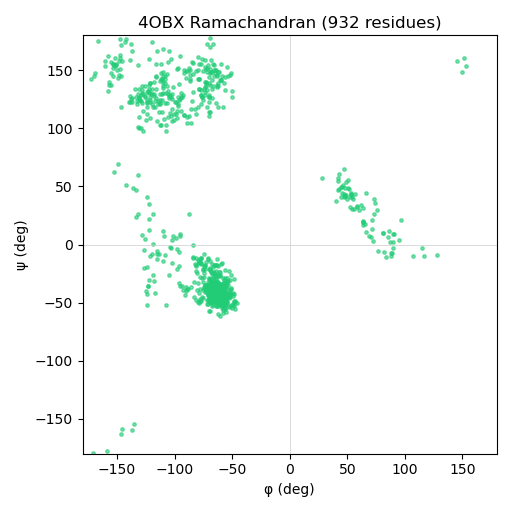00 39.02 205 ASP D O 1
ATOM 2929 N N . ILE B 1 156 ? -5.116 -19.803 62.395 1.00 37.56 206 ILE D N 1
ATOM 2930 C CA . ILE B 1 156 ? -5.005 -20.276 63.778 1.00 35.66 206 ILE D CA 1
ATOM 2931 C C . ILE B 1 156 ? -4.476 -19.186 64.711 1.00 34.60 206 ILE D C 1
ATOM 2932 O O . ILE B 1 156 ? -5.051 -18.944 65.775 1.00 34.46 206 ILE D O 1
ATOM 2937 N N . GLN B 1 157 ? -3.395 -18.525 64.305 1.00 34.57 207 GLN D N 1
ATOM 2938 C CA . GLN B 1 157 ? -2.906 -17.351 65.031 1.00 36.28 207 GLN D CA 1
ATOM 2939 C C . GLN B 1 157 ? -4.018 -16.324 65.320 1.00 36.68 207 GLN D C 1
ATOM 2940 O O . GLN B 1 157 ? -4.119 -15.818 66.438 1.00 39.92 207 GLN D O 1
ATOM 2946 N N . LYS B 1 158 ? -4.858 -16.043 64.326 1.00 37.31 208 LYS D N 1
ATOM 2947 C CA . LYS B 1 158 ? -5.941 -15.056 64.460 1.00 39.13 208 LYS D CA 1
ATOM 2948 C C . LYS B 1 158 ? -6.960 -15.496 65.508 1.00 37.62 208 LYS D C 1
ATOM 2949 O O . LYS B 1 158 ? -7.441 -14.683 66.305 1.00 36.49 208 LYS D O 1
ATOM 2955 N N . GLY B 1 159 ? -7.274 -16.791 65.505 1.00 36.17 209 GLY D N 1
ATOM 2956 C CA . GLY B 1 159 ? -8.158 -17.382 66.514 1.00 34.89 209 GLY D CA 1
ATOM 2957 C C . GLY B 1 159 ? -7.561 -17.253 67.905 1.00 33.88 209 GLY D C 1
ATOM 2958 O O . GLY B 1 159 ? -8.275 -16.991 68.869 1.00 34.13 209 GLY D O 1
ATOM 2959 N N . LEU B 1 160 ? -6.244 -17.429 67.994 1.00 33.22 210 LEU D N 1
ATOM 2960 C CA . LEU B 1 160 ? -5.501 -17.273 69.252 1.00 34.49 210 LEU D CA 1
ATOM 2961 C C . LEU B 1 160 ? -5.487 -15.817 69.748 1.00 35.59 210 LEU D C 1
ATOM 2962 O O . LEU B 1 160 ? -5.636 -15.559 70.946 1.00 34.52 210 LEU D O 1
ATOM 2967 N N . ASN B 1 161 ? -5.312 -14.874 68.821 1.00 35.59 211 ASN D N 1
ATOM 2968 C CA . ASN B 1 161 ? -5.296 -13.448 69.162 1.00 36.54 211 ASN D CA 1
ATOM 2969 C C . ASN B 1 161 ? -6.669 -12.985 69.641 1.00 35.51 211 ASN D C 1
ATOM 2970 O O . ASN B 1 161 ? -6.779 -12.190 70.573 1.00 37.96 211 ASN D O 1
ATOM 2975 N N . THR B 1 162 ? -7.708 -13.524 69.016 1.00 36.46 212 THR D N 1
ATOM 2976 C CA . THR B 1 162 ? -9.087 -13.275 69.404 1.00 35.94 212 THR D CA 1
ATOM 2977 C C . THR B 1 162 ? -9.399 -13.892 70.772 1.00 36.84 212 THR D C 1
ATOM 2978 O O . THR B 1 162 ? -10.113 -13.285 71.574 1.00 37.39 212 THR D O 1
ATOM 2982 N N . ALA B 1 163 ? -8.871 -15.091 71.035 1.00 36.24 213 ALA D N 1
ATOM 2983 C CA . ALA B 1 163 ? -8.989 -15.714 72.364 1.00 34.83 213 ALA D CA 1
ATOM 2984 C C . ALA B 1 163 ? -8.368 -14.809 73.438 1.00 33.99 213 ALA D C 1
ATOM 2985 O O . ALA B 1 163 ? -8.959 -14.587 74.494 1.00 32.42 213 ALA D O 1
ATOM 2987 N N . TYR B 1 164 ? -7.174 -14.295 73.154 1.00 34.82 214 TYR D N 1
ATOM 2988 C CA . TYR B 1 164 ? -6.522 -13.328 74.027 1.00 38.02 214 TYR D CA 1
ATOM 2989 C C . TYR B 1 164 ? -7.418 -12.114 74.297 1.00 38.73 214 TYR D C 1
ATOM 2990 O O . TYR B 1 164 ? -7.583 -11.710 75.447 1.00 37.69 214 TYR D O 1
ATOM 2999 N N . ARG B 1 165 ? -8.005 -11.566 73.232 1.00 38.63 215 ARG D N 1
ATOM 3000 C CA . ARG B 1 165 ? -8.867 -10.383 73.309 1.00 38.17 215 ARG D CA 1
ATOM 3001 C C . ARG B 1 165 ? -10.030 -10.581 74.278 1.00 37.37 215 ARG D C 1
ATOM 3002 O O . ARG B 1 165 ? -10.196 -9.793 75.209 1.00 37.98 215 ARG D O 1
ATOM 3010 N N . VAL B 1 166 ? -10.821 -11.636 74.074 1.00 35.69 216 VAL D N 1
ATOM 3011 C CA . VAL B 1 166 ? -12.058 -11.822 74.850 1.00 35.01 216 VAL D CA 1
ATOM 3012 C C . VAL B 1 166 ? -11.856 -12.257 76.309 1.00 34.57 216 VAL D C 1
ATOM 3013 O O . VAL B 1 166 ? -12.772 -12.124 77.126 1.00 33.63 216 VAL D O 1
ATOM 3017 N N . LEU B 1 167 ? -10.667 -12.766 76.637 1.00 35.22 217 LEU D N 1
ATOM 3018 C CA . LEU B 1 167 ? -10.368 -13.181 78.013 1.00 36.32 217 LEU D CA 1
ATOM 3019 C C . LEU B 1 167 ? -10.022 -11.995 78.930 1.00 37.85 217 LEU D C 1
ATOM 3020 O O . LEU B 1 167 ? -9.367 -11.045 78.497 1.00 38.80 217 LEU D O 1
ATOM 3025 N N . LYS B 1 168 ? -10.478 -12.058 80.183 1.00 39.27 218 LYS D N 1
ATOM 3026 C CA . LYS B 1 168 ? -10.049 -11.133 81.245 1.00 41.57 218 LYS D CA 1
ATOM 3027 C C . LYS B 1 168 ? -8.580 -11.390 81.596 1.00 41.65 218 LYS D C 1
ATOM 3028 O O . LYS B 1 168 ? -8.070 -12.484 81.337 1.00 43.23 218 LYS D O 1
ATOM 3034 N N . PRO B 1 169 ? -7.900 -10.398 82.209 1.00 41.29 219 PRO D N 1
ATOM 3035 C CA . PRO B 1 169 ? -6.592 -10.669 82.818 1.00 41.63 219 PRO D CA 1
ATOM 3036 C C . PRO B 1 169 ? -6.736 -11.680 83.950 1.00 40.83 219 PRO D C 1
ATOM 3037 O O . PRO B 1 169 ? -7.657 -11.578 84.759 1.00 39.51 219 PRO D O 1
ATOM 3041 N N . GLY B 1 170 ? -5.836 -12.656 83.996 1.00 41.18 220 GLY D N 1
ATOM 3042 C CA . GLY B 1 170 ? -6.009 -13.793 84.887 1.00 38.91 220 GLY D CA 1
ATOM 3043 C C . GLY B 1 170 ? -6.815 -14.906 84.231 1.00 39.65 220 GLY D C 1
ATOM 3044 O O . GLY B 1 170 ? -6.911 -16.011 84.770 1.00 39.15 220 GLY D O 1
ATOM 3045 N N . GLY B 1 171 ? -7.402 -14.613 83.069 1.00 37.60 221 GLY D N 1
ATOM 3046 C CA . GLY B 1 171 ? -8.213 -15.586 82.339 1.00 35.74 221 GLY D CA 1
ATOM 3047 C C . GLY B 1 171 ? -7.337 -16.633 81.689 1.00 34.72 221 GLY D C 1
ATOM 3048 O O . GLY B 1 171 ? -6.144 -16.403 81.477 1.00 35.98 221 GLY D O 1
ATOM 3049 N N . ILE B 1 172 ? -7.925 -17.784 81.377 1.00 33.39 222 ILE D N 1
ATOM 3050 C CA . ILE B 1 172 ? -7.166 -18.913 80.824 1.00 32.80 222 ILE D CA 1
ATOM 3051 C C . ILE B 1 172 ? -7.698 -19.378 79.464 1.00 31.87 222 ILE D C 1
ATOM 3052 O O . ILE B 1 172 ? -8.915 -19.499 79.249 1.00 31.21 222 ILE D O 1
ATOM 3057 N N . PHE B 1 173 ? -6.764 -19.588 78.540 1.00 30.49 223 PHE D N 1
ATOM 3058 C CA . PHE B 1 173 ? -7.053 -20.198 77.256 1.00 31.09 223 PHE D CA 1
ATOM 3059 C C . PHE B 1 173 ? -6.717 -21.684 77.370 1.00 31.15 223 PHE D C 1
ATOM 3060 O O . PHE B 1 173 ? -5.577 -22.035 77.681 1.00 30.05 223 PHE D O 1
ATOM 3068 N N . TYR B 1 174 ? -7.704 -22.529 77.136 1.00 30.29 224 TYR D N 1
ATOM 3069 C CA . TYR B 1 174 ? -7.595 -23.965 77.298 1.00 32.14 224 TYR D CA 1
ATOM 3070 C C . TYR B 1 174 ? -7.932 -24.773 76.056 1.00 31.74 224 TYR D C 1
ATOM 3071 O O . TYR B 1 174 ? -9.036 -24.713 75.567 1.00 29.98 224 TYR D O 1
ATOM 3080 N N . CYS B 1 175 ? -6.963 -25.519 75.558 1.00 29.30 225 CYS D N 1
ATOM 3081 C CA . CYS B 1 175 ? -7.115 -26.148 74.249 1.00 29.41 225 CYS D CA 1
ATOM 3082 C C . CYS B 1 175 ? -6.834 -27.646 74.242 1.00 27.90 225 CYS D C 1
ATOM 3083 O O . CYS B 1 175 ? -5.833 -28.105 74.775 1.00 27.14 225 CYS D O 1
ATOM 3086 N N . LEU B 1 176 ? -7.727 -28.402 73.620 1.00 27.21 226 LEU D N 1
ATOM 3087 C CA . LEU B 1 176 ? -7.479 -29.809 73.374 1.00 26.46 226 LEU D CA 1
ATOM 3088 C C . LEU B 1 176 ? -7.443 -30.039 71.873 1.00 26.93 226 LEU D C 1
ATOM 3089 O O . LEU B 1 176 ? -8.408 -29.708 71.174 1.00 27.02 226 LEU D O 1
ATOM 3094 N N . GLU B 1 177 ? -6.340 -30.599 71.375 1.00 26.60 227 GLU D N 1
ATOM 3095 C CA . GLU B 1 177 ? -6.180 -30.817 69.935 1.00 26.73 227 GLU D CA 1
ATOM 3096 C C . GLU B 1 177 ? -5.207 -31.962 69.634 1.00 26.34 227 GLU D C 1
ATOM 3097 O O . GLU B 1 177 ? -4.376 -32.294 70.470 1.00 26.33 227 GLU D O 1
ATOM 3103 N N . PHE B 1 178 ? -5.316 -32.570 68.446 1.00 26.58 228 PHE D N 1
ATOM 3104 C CA . PHE B 1 178 ? -4.307 -33.538 67.992 1.00 26.23 228 PHE D CA 1
ATOM 3105 C C . PHE B 1 178 ? -2.947 -32.834 67.938 1.00 27.41 228 PHE D C 1
ATOM 3106 O O . PHE B 1 178 ? -2.867 -31.603 67.814 1.00 27.32 228 PHE D O 1
ATOM 3114 N N . SER B 1 179 ? -1.883 -33.612 68.054 1.00 27.21 229 SER D N 1
ATOM 3115 C CA . SER B 1 179 ? -0.553 -33.046 68.170 1.00 28.05 229 SER D CA 1
ATOM 3116 C C . SER B 1 179 ? 0.424 -33.963 67.457 1.00 27.36 229 SER D C 1
ATOM 3117 O O . SER B 1 179 ? 0.013 -34.717 66.584 1.00 28.32 229 SER D O 1
ATOM 3120 N N . LYS B 1 180 ? 1.706 -33.875 67.804 1.00 27.29 230 LYS D N 1
ATOM 3121 C CA . LYS B 1 180 ? 2.735 -34.683 67.176 1.00 29.16 230 LYS D CA 1
ATOM 3122 C C . LYS B 1 180 ? 3.213 -35.802 68.104 1.00 29.24 230 LYS D C 1
ATOM 3123 O O . LYS B 1 180 ? 3.522 -35.569 69.286 1.00 27.67 230 LYS D O 1
ATOM 3129 N N . ILE B 1 181 ? 3.275 -37.016 67.564 1.00 29.08 231 ILE D N 1
ATOM 3130 C CA . ILE B 1 181 ? 3.819 -38.144 68.311 1.00 30.14 231 ILE D CA 1
ATOM 3131 C C . ILE B 1 181 ? 5.347 -38.059 68.336 1.00 32.32 231 ILE D C 1
ATOM 3132 O O . ILE B 1 181 ? 5.993 -37.913 67.305 1.00 32.47 231 ILE D O 1
ATOM 3137 N N . GLU B 1 182 ? 5.889 -38.162 69.539 1.00 35.91 232 GLU D N 1
ATOM 3138 C CA . GLU B 1 182 ? 7.300 -37.946 69.844 1.00 40.12 232 GLU D CA 1
ATOM 3139 C C . GLU B 1 182 ? 8.134 -39.177 69.452 1.00 40.22 232 GLU D C 1
ATOM 3140 O O . GLU B 1 182 ? 9.132 -39.080 68.731 1.00 42.39 232 GLU D O 1
ATOM 3146 N N . ASN B 1 183 ? 7.675 -40.337 69.903 1.00 37.03 233 ASN D N 1
ATOM 3147 C CA . ASN B 1 183 ? 8.298 -41.625 69.660 1.00 33.95 233 ASN D CA 1
ATOM 3148 C C . ASN B 1 183 ? 8.182 -42.115 68.196 1.00 31.86 233 ASN D C 1
ATOM 3149 O O . ASN B 1 183 ? 7.087 -42.184 67.654 1.00 28.01 233 ASN D O 1
ATOM 3154 N N . PRO B 1 184 ? 9.323 -42.466 67.562 1.00 29.85 234 PRO D N 1
ATOM 3155 C CA . PRO B 1 184 ? 9.342 -42.900 66.154 1.00 29.58 234 PRO D CA 1
ATOM 3156 C C . PRO B 1 184 ? 8.556 -44.178 65.832 1.00 27.95 234 PRO D C 1
ATOM 3157 O O . PRO B 1 184 ? 7.934 -44.257 64.779 1.00 27.63 234 PRO D O 1
ATOM 3161 N N . LEU B 1 185 ? 8.549 -45.154 66.706 1.00 26.81 235 LEU D N 1
ATOM 3162 C CA . LEU B 1 185 ? 7.774 -46.347 66.482 1.00 28.36 235 LEU D CA 1
ATOM 3163 C C . LEU B 1 185 ? 6.300 -46.062 66.439 1.00 27.53 235 LEU D C 1
ATOM 3164 O O . LEU B 1 185 ? 5.611 -46.458 65.557 1.00 24.81 235 LEU D O 1
ATOM 3169 N N . MET B 1 186 ? 5.843 -45.336 67.429 1.00 27.54 236 MET D N 1
ATOM 3170 C CA . MET B 1 186 ? 4.427 -45.000 67.524 1.00 29.18 236 MET D CA 1
ATOM 3171 C C . MET B 1 186 ? 3.960 -44.067 66.414 1.00 28.05 236 MET D C 1
ATOM 3172 O O . MET B 1 186 ? 2.828 -44.194 65.925 1.00 25.70 236 MET D O 1
ATOM 3177 N N . ASP B 1 187 ? 4.835 -43.149 66.011 1.00 26.39 237 ASP D N 1
ATOM 3178 C CA . ASP B 1 187 ? 4.501 -42.252 64.924 1.00 28.42 237 ASP D CA 1
ATOM 3179 C C . ASP B 1 187 ? 4.378 -43.008 63.603 1.00 28.02 237 ASP D C 1
ATOM 3180 O O . ASP B 1 187 ? 3.505 -42.707 62.793 1.00 27.93 237 ASP D O 1
ATOM 3185 N N . PHE B 1 188 ? 5.261 -43.986 63.402 1.00 27.69 238 PHE D N 1
ATOM 3186 C CA . PHE B 1 188 ? 5.271 -44.800 62.198 1.00 27.15 238 PHE D CA 1
ATOM 3187 C C . PHE B 1 188 ? 3.979 -45.604 62.058 1.00 27.45 238 PHE D C 1
ATOM 3188 O O . PHE B 1 188 ? 3.377 -45.635 60.980 1.00 27.32 238 PHE D O 1
ATOM 3196 N N . ALA B 1 189 ? 3.561 -46.250 63.147 1.00 25.81 239 ALA D N 1
ATOM 3197 C CA . ALA B 1 189 ? 2.296 -46.971 63.161 1.00 27.20 239 ALA D CA 1
ATOM 3198 C C . ALA B 1 189 ? 1.119 -46.020 62.878 1.00 27.59 239 ALA D C 1
ATOM 3199 O O . ALA B 1 189 ? 0.268 -46.315 62.029 1.00 27.70 239 ALA D O 1
ATOM 3201 N N . TYR B 1 190 ? 1.088 -44.879 63.573 1.00 27.25 240 TYR D N 1
ATOM 3202 C CA . TYR B 1 190 ? 0.049 -43.879 63.351 1.00 29.12 240 TYR D CA 1
ATOM 3203 C C . TYR B 1 190 ? -0.037 -43.423 61.882 1.00 29.07 240 TYR D C 1
ATOM 3204 O O . TYR B 1 190 ? -1.136 -43.251 61.345 1.00 28.84 240 TYR D O 1
ATOM 3213 N N . GLN B 1 191 ? 1.112 -43.209 61.240 1.00 29.24 241 GLN D N 1
ATOM 3214 C CA . GLN B 1 191 ? 1.128 -42.751 59.850 1.00 29.54 241 GLN D CA 1
ATOM 3215 C C . GLN B 1 191 ? 0.530 -43.788 58.914 1.00 29.53 241 GLN D C 1
ATOM 3216 O O . GLN B 1 191 ? -0.078 -43.430 57.907 1.00 30.25 241 GLN D O 1
ATOM 3222 N N . GLN B 1 192 ? 0.689 -45.069 59.252 1.00 29.37 242 GLN D N 1
ATOM 3223 C CA . GLN B 1 192 ? 0.062 -46.137 58.480 1.00 28.83 242 GLN D CA 1
ATOM 3224 C C . GLN B 1 192 ? -1.454 -46.113 58.678 1.00 27.51 242 GLN D C 1
ATOM 3225 O O . GLN B 1 192 ? -2.214 -46.307 57.733 1.00 26.29 242 GLN D O 1
ATOM 3231 N N . TRP B 1 193 ? -1.871 -45.869 59.919 1.00 25.46 243 TRP D N 1
ATOM 3232 C CA . TRP B 1 193 ? -3.271 -45.692 60.284 1.00 24.95 243 TRP D CA 1
ATOM 3233 C C . TRP B 1 193 ? -3.905 -44.550 59.534 1.00 25.65 243 TRP D C 1
ATOM 3234 O O . TRP B 1 193 ? -5.026 -44.684 58.988 1.00 24.41 243 TRP D O 1
ATOM 3245 N N . ALA B 1 194 ? -3.187 -43.428 59.479 1.00 24.70 244 ALA D N 1
ATOM 3246 C CA . ALA B 1 194 ? -3.652 -42.248 58.752 1.00 25.78 244 ALA D CA 1
ATOM 3247 C C . ALA B 1 194 ? -3.769 -42.518 57.252 1.00 27.01 244 ALA D C 1
ATOM 3248 O O . ALA B 1 194 ? -4.528 -41.842 56.553 1.00 28.00 244 ALA D O 1
ATOM 3250 N N . LYS B 1 195 ? -3.033 -43.510 56.760 1.00 29.46 245 LYS D N 1
ATOM 3251 C CA . LYS B 1 195 ? -3.110 -43.885 55.345 1.00 31.27 245 LYS D CA 1
ATOM 3252 C C . LYS B 1 195 ? -4.308 -44.782 55.048 1.00 30.34 245 LYS D C 1
ATOM 3253 O O . LYS B 1 195 ? -5.027 -44.559 54.082 1.00 28.63 245 LYS D O 1
ATOM 3259 N N . VAL B 1 196 ? -4.501 -45.810 55.866 1.00 30.59 246 VAL D N 1
ATOM 3260 C CA . VAL B 1 196 ? -5.500 -46.825 55.573 1.00 31.30 246 VAL D CA 1
ATOM 3261 C C . VAL B 1 196 ? -6.920 -46.316 55.864 1.00 31.23 246 VAL D C 1
ATOM 3262 O O . VAL B 1 196 ? -7.882 -46.725 55.217 1.00 32.48 246 VAL D O 1
ATOM 3266 N N . LEU B 1 197 ? -7.028 -45.397 56.816 1.00 30.64 247 LEU D N 1
ATOM 3267 C CA . LEU B 1 197 ? -8.315 -44.975 57.350 1.00 30.51 247 LEU D CA 1
ATOM 3268 C C . LEU B 1 197 ? -9.251 -44.318 56.314 1.00 29.50 247 LEU D C 1
ATOM 3269 O O . LEU B 1 197 ? -10.406 -44.718 56.220 1.00 29.45 247 LEU D O 1
ATOM 3274 N N . PRO B 1 198 ? -8.761 -43.330 55.531 1.00 28.34 248 PRO D N 1
ATOM 3275 C CA . PRO B 1 198 ? -9.636 -42.748 54.514 1.00 28.99 248 PRO D CA 1
ATOM 3276 C C . PRO B 1 198 ? -10.009 -43.715 53.390 1.00 30.05 248 PRO D C 1
ATOM 3277 O O . PRO B 1 198 ? -11.057 -43.544 52.767 1.00 31.60 248 PRO D O 1
ATOM 3281 N N . VAL B 1 199 ? -9.169 -44.720 53.155 1.00 29.11 249 VAL D N 1
ATOM 3282 C CA . VAL B 1 199 ? -9.419 -45.739 52.139 1.00 29.73 249 VAL D CA 1
ATOM 3283 C C . VAL B 1 199 ? -10.594 -46.618 52.567 1.00 29.91 249 VAL D C 1
ATOM 3284 O O . VAL B 1 199 ? -11.540 -46.833 51.796 1.00 30.54 249 VAL D O 1
ATOM 3288 N N . MET B 1 200 ? -10.543 -47.106 53.805 1.00 29.74 250 MET D N 1
ATOM 3289 C CA . MET B 1 200 ? -11.636 -47.886 54.358 1.00 29.10 250 MET D CA 1
ATOM 3290 C C . MET B 1 200 ? -12.897 -47.032 54.437 1.00 29.94 250 MET D C 1
ATOM 3291 O O . MET B 1 200 ? -13.990 -47.484 54.066 1.00 28.92 250 MET D O 1
ATOM 3296 N N . GLY B 1 201 ? -12.741 -45.790 54.897 1.00 29.05 251 GLY D N 1
ATOM 3297 C CA . GLY B 1 201 ? -13.860 -44.849 54.948 1.00 29.36 251 GLY D CA 1
ATOM 3298 C C . GLY B 1 201 ? -14.496 -44.677 53.580 1.00 30.31 251 GLY D C 1
ATOM 3299 O O . GLY B 1 201 ? -15.725 -44.644 53.447 1.00 30.45 251 GLY D O 1
ATOM 3300 N N . SER B 1 202 ? -13.653 -44.573 52.558 1.00 29.56 252 SER D N 1
ATOM 3301 C CA . SER B 1 202 ? -14.133 -44.419 51.199 1.00 28.82 252 SER D CA 1
ATOM 3302 C C . SER B 1 202 ? -14.822 -45.683 50.712 1.00 29.08 252 SER D C 1
ATOM 3303 O O . SER B 1 202 ? -15.932 -45.627 50.194 1.00 29.29 252 SER D O 1
ATOM 3306 N N . MET B 1 203 ? -14.152 -46.820 50.872 1.00 28.65 253 MET D N 1
ATOM 3307 C CA . MET B 1 203 ? -14.657 -48.089 50.361 1.00 28.55 253 MET D CA 1
ATOM 3308 C C . MET B 1 203 ? -15.949 -48.523 51.041 1.00 28.82 253 MET D C 1
ATOM 3309 O O . MET B 1 203 ? -16.859 -49.006 50.373 1.00 26.98 253 MET D O 1
ATOM 3314 N N . ILE B 1 204 ? -16.037 -48.340 52.359 1.00 29.21 254 ILE D N 1
ATOM 3315 C CA . ILE B 1 204 ? -17.162 -48.891 53.107 1.00 30.47 254 ILE D CA 1
ATOM 3316 C C . ILE B 1 204 ? -18.316 -47.908 53.281 1.00 30.49 254 ILE D C 1
ATOM 3317 O O . ILE B 1 204 ? -19.476 -48.303 53.253 1.00 28.50 254 ILE D O 1
ATOM 3322 N N . ALA B 1 205 ? -17.986 -46.632 53.447 1.00 30.65 255 ALA D N 1
ATOM 3323 C CA . ALA B 1 205 ? -18.963 -45.626 53.846 1.00 30.06 255 ALA D CA 1
ATOM 3324 C C . ALA B 1 205 ? -18.994 -44.444 52.889 1.00 30.03 255 ALA D C 1
ATOM 3325 O O . ALA B 1 205 ? -19.713 -43.479 53.136 1.00 31.05 255 ALA D O 1
ATOM 3327 N N . ASN B 1 206 ? -18.222 -44.522 51.799 1.00 29.27 256 ASN D N 1
ATOM 3328 C CA . ASN B 1 206 ? -18.075 -43.407 50.853 1.00 29.85 256 ASN D CA 1
ATOM 3329 C C . ASN B 1 206 ? -17.731 -42.103 51.581 1.00 30.95 256 ASN D C 1
ATOM 3330 O O . ASN B 1 206 ? -18.338 -41.069 51.339 1.00 30.37 256 ASN D O 1
ATOM 3335 N N . ASP B 1 207 ? -16.758 -42.177 52.454 1.00 31.90 257 ASP D N 1
ATOM 3336 C CA . ASP B 1 207 ? -16.409 -41.094 53.308 1.00 34.46 257 ASP D CA 1
ATOM 3337 C C . ASP B 1 207 ? -15.002 -40.635 53.188 1.00 33.87 257 ASP D C 1
ATOM 3338 O O . ASP B 1 207 ? -14.444 -40.255 54.167 1.00 33.87 257 ASP D O 1
ATOM 3343 N N . TYR B 1 208 ? -14.439 -40.684 52.002 1.00 33.22 258 TYR D N 1
ATOM 3344 C CA . TYR B 1 208 ? -13.036 -40.354 51.783 1.00 32.18 258 TYR D CA 1
ATOM 3345 C C . TYR B 1 208 ? -12.722 -38.962 52.290 1.00 33.12 258 TYR D C 1
ATOM 3346 O O . TYR B 1 208 ? -11.768 -38.765 53.044 1.00 33.02 258 TYR D O 1
ATOM 3355 N N . ASP B 1 209 ? -13.539 -38.003 51.873 1.00 35.58 259 ASP D N 1
ATOM 3356 C CA . ASP B 1 209 ? -13.242 -36.594 52.081 1.00 38.06 259 ASP D CA 1
ATOM 3357 C C . ASP B 1 209 ? -13.210 -36.182 53.546 1.00 35.37 259 ASP D C 1
ATOM 3358 O O . ASP B 1 209 ? -12.332 -35.421 53.941 1.00 35.20 259 ASP D O 1
ATOM 3363 N N . SER B 1 210 ? -14.129 -36.727 54.341 1.00 34.60 260 SER D N 1
ATOM 3364 C CA . SER B 1 210 ? -14.162 -36.514 55.787 1.00 34.01 260 SER D CA 1
ATOM 3365 C C . SER B 1 210 ? -12.880 -36.983 56.461 1.00 32.66 260 SER D C 1
ATOM 3366 O O . SER B 1 210 ? -12.265 -36.233 57.222 1.00 34.37 260 SER D O 1
ATOM 3369 N N . TYR B 1 211 ? -12.486 -38.222 56.186 1.00 29.72 261 TYR D N 1
ATOM 3370 C CA . TYR B 1 211 ? -11.312 -38.801 56.823 1.00 29.38 261 TYR D CA 1
ATOM 3371 C C . TYR B 1 211 ? -9.998 -38.244 56.294 1.00 27.92 261 TYR D C 1
ATOM 3372 O O . TYR B 1 211 ? -9.040 -38.102 57.051 1.00 27.50 261 TYR D O 1
ATOM 3381 N N . GLN B 1 212 ? -9.960 -37.939 54.999 1.00 27.87 262 GLN D N 1
ATOM 3382 C CA . GLN B 1 212 ? -8.780 -37.343 54.388 1.00 28.20 262 GLN D CA 1
ATOM 3383 C C . GLN B 1 212 ? -8.572 -35.927 54.910 1.00 28.20 262 GLN D C 1
ATOM 3384 O O . GLN B 1 212 ? -7.448 -35.538 55.230 1.00 28.78 262 GLN D O 1
ATOM 3390 N N . TYR B 1 213 ? -9.659 -35.174 55.033 1.00 30.03 263 TYR D N 1
ATOM 3391 C CA . TYR B 1 213 ? -9.584 -33.821 55.578 1.00 31.85 263 TYR D CA 1
ATOM 3392 C C . TYR B 1 213 ? -9.092 -33.860 57.039 1.00 31.33 263 TYR D C 1
ATOM 3393 O O . TYR B 1 213 ? -8.268 -33.044 57.455 1.00 30.26 263 TYR D O 1
ATOM 3402 N N . LEU B 1 214 ? -9.576 -34.838 57.797 1.00 31.22 264 LEU D N 1
ATOM 3403 C CA . LEU B 1 214 ? -9.180 -34.995 59.190 1.00 29.91 264 LEU D CA 1
ATOM 3404 C C . LEU B 1 214 ? -7.671 -35.208 59.290 1.00 29.75 264 LEU D C 1
ATOM 3405 O O . LEU B 1 214 ? -6.983 -34.498 60.027 1.00 26.94 264 LEU D O 1
ATOM 3410 N N . VAL B 1 215 ? -7.173 -36.175 58.520 1.00 29.64 265 VAL D N 1
ATOM 3411 C CA . VAL B 1 215 ? -5.768 -36.569 58.551 1.00 30.28 265 VAL D CA 1
ATOM 3412 C C . VAL B 1 215 ? -4.862 -35.432 58.103 1.00 30.34 265 VAL D C 1
ATOM 3413 O O . VAL B 1 215 ? -3.774 -35.236 58.652 1.00 31.14 265 VAL D O 1
ATOM 3417 N N . GLU B 1 216 ? -5.306 -34.699 57.087 1.00 30.93 266 GLU D N 1
ATOM 3418 C CA . GLU B 1 216 ? -4.543 -33.575 56.563 1.00 31.15 266 GLU D CA 1
ATOM 3419 C C . GLU B 1 216 ? -4.493 -32.450 57.586 1.00 29.53 266 GLU D C 1
ATOM 3420 O O . GLU B 1 216 ? -3.427 -31.860 57.802 1.00 30.10 266 GLU D O 1
ATOM 3426 N N . SER B 1 217 ? -5.625 -32.176 58.232 1.00 27.20 267 SER D N 1
ATOM 3427 C CA . SER B 1 217 ? -5.682 -31.117 59.235 1.00 28.91 267 SER D CA 1
ATOM 3428 C C . SER B 1 217 ? -4.793 -31.440 60.446 1.00 28.63 267 SER D C 1
ATOM 3429 O O . SER B 1 217 ? -4.205 -30.533 61.040 1.00 26.79 267 SER D O 1
ATOM 3432 N N . ILE B 1 218 ? -4.681 -32.731 60.780 1.00 27.64 268 ILE D N 1
ATOM 3433 C CA . ILE B 1 218 ? -3.813 -33.192 61.875 1.00 28.95 268 ILE D CA 1
ATOM 3434 C C . ILE B 1 218 ? -2.361 -33.008 61.462 1.00 30.38 268 ILE D C 1
ATOM 3435 O O . ILE B 1 218 ? -1.559 -32.443 62.202 1.00 31.15 268 ILE D O 1
ATOM 3440 N N . GLU B 1 219 ? -2.045 -33.463 60.256 1.00 31.70 269 GLU D N 1
ATOM 3441 C CA . GLU B 1 219 ? -0.707 -33.345 59.685 1.00 33.86 269 GLU D CA 1
ATOM 3442 C C . GLU B 1 219 ? -0.197 -31.894 59.588 1.00 33.70 269 GLU D C 1
ATOM 3443 O O . GLU B 1 219 ? 0.995 -31.647 59.749 1.00 32.90 269 GLU D O 1
ATOM 3449 N N . ARG B 1 220 ? -1.089 -30.946 59.303 1.00 33.34 270 ARG D N 1
ATOM 3450 C CA . ARG B 1 220 ? -0.697 -29.541 59.105 1.00 34.13 270 ARG D CA 1
ATOM 3451 C C . ARG B 1 220 ? -0.546 -28.791 60.429 1.00 32.68 270 ARG D C 1
ATOM 3452 O O . ARG B 1 220 ? 0.054 -27.727 60.473 1.00 33.73 270 ARG D O 1
ATOM 3460 N N . PHE B 1 221 ? -1.099 -29.345 61.501 1.00 31.11 271 PHE D N 1
ATOM 3461 C CA . PHE B 1 221 ? -1.140 -28.652 62.778 1.00 29.76 271 PHE D CA 1
ATOM 3462 C C . PHE B 1 221 ? 0.262 -28.544 63.391 1.00 28.37 271 PHE D C 1
ATOM 3463 O O . PHE B 1 221 ? 1.063 -29.478 63.293 1.00 28.20 271 PHE D O 1
ATOM 3471 N N . PRO B 1 222 ? 0.585 -27.383 63.984 1.00 28.28 272 PRO D N 1
ATOM 3472 C CA . PRO B 1 222 ? 1.917 -27.199 64.593 1.00 28.41 272 PRO D CA 1
ATOM 3473 C C . PRO B 1 222 ? 2.145 -28.165 65.755 1.00 27.56 272 PRO D C 1
ATOM 3474 O O . PRO B 1 222 ? 1.201 -28.494 66.472 1.00 27.53 272 PRO D O 1
ATOM 3478 N N . ASP B 1 223 ? 3.377 -28.631 65.922 1.00 28.75 273 ASP D N 1
ATOM 3479 C CA . ASP B 1 223 ? 3.725 -29.519 67.036 1.00 28.72 273 ASP D CA 1
ATOM 3480 C C . ASP B 1 223 ? 3.614 -28.792 68.396 1.00 28.65 273 ASP D C 1
ATOM 3481 O O . ASP B 1 223 ? 3.399 -27.574 68.437 1.00 28.04 273 ASP D O 1
ATOM 3486 N N . GLN B 1 224 ? 3.756 -29.541 69.491 1.00 28.54 274 GLN D N 1
ATOM 3487 C CA . GLN B 1 224 ? 3.583 -29.023 70.862 1.00 27.69 274 GLN D CA 1
ATOM 3488 C C . GLN B 1 224 ? 4.326 -27.715 71.162 1.00 27.84 274 GLN D C 1
ATOM 3489 O O . GLN B 1 224 ? 3.742 -26.773 71.711 1.00 27.71 274 GLN D O 1
ATOM 3495 N N . GLU B 1 225 ? 5.606 -27.659 70.810 1.00 28.17 275 GLU D N 1
ATOM 3496 C CA . GLU B 1 225 ? 6.424 -26.477 71.091 1.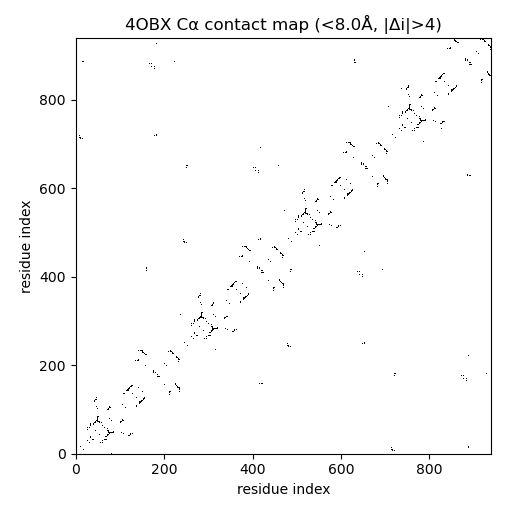00 28.58 275 GLU D CA 1
ATOM 3497 C C . GLU B 1 225 ? 6.094 -25.281 70.187 1.00 28.98 275 GLU D C 1
ATOM 3498 O O . GLU B 1 225 ? 6.091 -24.139 70.654 1.00 29.67 275 GLU D O 1
ATOM 3504 N N . THR B 1 226 ? 5.816 -25.547 68.909 1.00 28.49 276 THR D N 1
ATOM 3505 C CA . THR B 1 226 ? 5.421 -24.508 67.950 1.00 28.91 276 THR D CA 1
ATOM 3506 C C . THR B 1 226 ? 4.074 -23.861 68.308 1.00 28.84 276 THR D C 1
ATOM 3507 O O . THR B 1 226 ? 3.932 -22.641 68.265 1.00 27.67 276 THR D O 1
ATOM 3511 N N . PHE B 1 227 ? 3.090 -24.686 68.650 1.00 29.14 277 PHE D N 1
ATOM 3512 C CA . PHE B 1 227 ? 1.794 -24.189 69.089 1.00 28.69 277 PHE D CA 1
ATOM 3513 C C . PHE B 1 227 ? 1.944 -23.363 70.377 1.00 29.55 277 PHE D C 1
ATOM 3514 O O . PHE B 1 227 ? 1.360 -22.274 70.498 1.00 30.23 277 PHE D O 1
ATOM 3522 N N . LYS B 1 228 ? 2.755 -23.860 71.309 1.00 28.92 278 LYS D N 1
ATOM 3523 C CA . LYS B 1 228 ? 3.080 -23.130 72.542 1.00 30.41 278 LYS D CA 1
ATOM 3524 C C . LYS B 1 228 ? 3.574 -21.713 72.220 1.00 32.23 278 LYS D C 1
ATOM 3525 O O . LYS B 1 228 ? 3.179 -20.741 72.889 1.00 33.87 278 LYS D O 1
ATOM 3531 N N . SER B 1 229 ? 4.419 -21.612 71.189 1.00 31.18 279 SER D N 1
ATOM 3532 C CA . SER B 1 229 ? 4.996 -20.341 70.761 1.00 32.79 279 SER D CA 1
ATOM 3533 C C . SER B 1 229 ? 3.966 -19.422 70.131 1.00 32.10 279 SER D C 1
ATOM 3534 O O . SER B 1 229 ? 4.059 -18.205 70.270 1.00 30.39 279 SER D O 1
ATOM 3537 N N . MET B 1 230 ? 2.995 -20.008 69.435 1.00 31.29 280 MET D N 1
ATOM 3538 C CA . MET B 1 230 ? 1.910 -19.233 68.849 1.00 31.22 280 MET D CA 1
ATOM 3539 C C . MET B 1 230 ? 1.001 -18.690 69.930 1.00 30.50 280 MET D C 1
ATOM 3540 O O . MET B 1 230 ? 0.456 -17.592 69.804 1.00 30.20 280 MET D O 1
ATOM 3545 N N . ILE B 1 231 ? 0.818 -19.481 70.984 1.00 30.38 281 ILE D N 1
ATOM 3546 C CA . ILE B 1 231 ? 0.052 -19.056 72.149 1.00 29.30 281 ILE D CA 1
ATOM 3547 C C . ILE B 1 231 ? 0.779 -17.891 72.835 1.00 31.00 281 ILE D C 1
ATOM 3548 O O . ILE B 1 231 ? 0.153 -16.912 73.253 1.00 32.64 281 ILE D O 1
ATOM 3553 N N . GLU B 1 232 ? 2.099 -17.995 72.927 1.00 31.03 282 GLU D N 1
ATOM 3554 C CA . GLU B 1 232 ? 2.910 -16.921 73.481 1.00 33.81 282 GLU D CA 1
ATOM 3555 C C . GLU B 1 232 ? 2.904 -15.693 72.565 1.00 35.61 282 GLU D C 1
ATOM 3556 O O . GLU B 1 232 ? 2.824 -14.567 73.051 1.00 37.08 282 GLU D O 1
ATOM 3562 N N . LYS B 1 233 ? 2.952 -15.912 71.251 1.00 36.02 283 LYS D N 1
ATOM 3563 C CA . LYS B 1 233 ? 2.871 -14.820 70.266 1.00 36.96 283 LYS D CA 1
ATOM 3564 C C . LYS B 1 233 ? 1.607 -13.985 70.430 1.00 38.06 283 LYS D C 1
ATOM 3565 O O . LYS B 1 233 ? 1.631 -12.783 70.196 1.00 42.50 283 LYS D O 1
ATOM 3571 N N . ALA B 1 234 ? 0.512 -14.614 70.852 1.00 36.14 284 ALA D N 1
ATOM 3572 C CA . ALA B 1 234 ? -0.732 -13.899 71.093 1.00 35.27 284 ALA D CA 1
ATOM 3573 C C . ALA B 1 234 ? -0.704 -13.054 72.386 1.00 36.61 284 ALA D C 1
ATOM 3574 O O . ALA B 1 234 ? -1.620 -12.265 72.641 1.00 36.96 284 ALA D O 1
ATOM 3576 N N . GLY B 1 235 ? 0.348 -13.217 73.187 1.00 37.12 285 GLY D N 1
ATOM 3577 C CA . GLY B 1 235 ? 0.502 -12.471 74.437 1.00 35.87 285 GLY D CA 1
ATOM 3578 C C . GLY B 1 235 ? 0.291 -13.277 75.710 1.00 37.58 285 GLY D C 1
ATOM 3579 O O . GLY B 1 235 ? 0.584 -12.794 76.811 1.00 37.71 285 GLY D O 1
ATOM 3580 N N . PHE B 1 236 ? -0.210 -14.506 75.579 1.00 34.78 286 PHE D N 1
ATOM 3581 C CA . PHE B 1 236 ? -0.453 -15.338 76.756 1.00 33.70 286 PHE D CA 1
ATOM 3582 C C . PHE B 1 236 ? 0.841 -15.598 77.514 1.00 33.21 286 PHE D C 1
ATOM 3583 O O . PHE B 1 236 ? 1.894 -15.771 76.910 1.00 32.02 286 PHE D O 1
ATOM 3591 N N . LYS B 1 237 ? 0.765 -15.603 78.821 1.00 33.47 287 LYS D N 1
ATOM 3592 C CA . LYS B 1 237 ? 1.889 -15.910 79.655 1.00 34.24 287 LYS D CA 1
ATOM 3593 C C . LYS B 1 237 ? 1.778 -17.306 80.252 1.00 34.49 287 LYS D C 1
ATOM 3594 O O . LYS B 1 237 ? 0.743 -17.889 80.241 1.00 33.24 287 LYS D O 1
ATOM 3600 N N . SER B 1 238 ? 2.877 -17.785 80.802 1.00 34.35 288 SER D N 1
ATOM 3601 C CA . SER B 1 238 ? 3.071 -19.163 81.223 1.00 35.77 288 SER D CA 1
ATOM 3602 C C . SER B 1 238 ? 2.273 -20.228 80.468 1.00 34.53 288 SER D C 1
ATOM 3603 O O . SER B 1 238 ? 1.533 -20.991 81.017 1.00 33.10 288 SER D O 1
ATOM 3606 N N . ALA B 1 239 ? 2.483 -20.246 79.178 1.00 32.06 289 ALA D N 1
ATOM 3607 C CA . ALA B 1 239 ? 1.919 -21.227 78.335 1.00 30.71 289 ALA D CA 1
ATOM 3608 C C . ALA B 1 239 ? 2.628 -22.528 78.598 1.00 30.05 289 ALA D C 1
ATOM 3609 O O . ALA B 1 239 ? 3.784 -22.549 78.920 1.00 32.73 289 ALA D O 1
ATOM 3611 N N . GLY B 1 240 ? 1.905 -23.607 78.445 1.00 28.28 290 GLY D N 1
ATOM 3612 C CA . GLY B 1 240 ? 2.471 -24.947 78.529 1.00 26.48 290 GLY D CA 1
ATOM 3613 C C . GLY B 1 240 ? 1.570 -25.930 77.813 1.00 25.19 290 GLY D C 1
ATOM 3614 O O . GLY B 1 240 ? 0.559 -25.545 77.231 1.00 23.26 290 GLY D O 1
ATOM 3615 N N . TYR B 1 241 ? 1.936 -27.206 77.858 1.00 24.78 291 TYR D N 1
ATOM 3616 C CA . TYR B 1 241 ? 1.082 -28.254 77.317 1.00 25.10 291 TYR D CA 1
ATOM 3617 C C . TYR B 1 241 ? 1.245 -29.533 78.119 1.00 24.59 291 TYR D C 1
ATOM 3618 O O . TYR B 1 241 ? 2.232 -29.704 78.824 1.00 24.14 291 TYR D O 1
ATOM 3627 N N . GLU B 1 242 ? 0.269 -30.427 78.003 1.00 25.25 292 GLU D N 1
ATOM 3628 C CA . GLU B 1 242 ? 0.458 -31.813 78.401 1.00 25.12 292 GLU D CA 1
ATOM 3629 C C . GLU B 1 242 ? 0.134 -32.692 77.198 1.00 26.14 292 GLU D C 1
ATOM 3630 O O . GLU B 1 242 ? -0.954 -32.592 76.627 1.00 26.68 292 GLU D O 1
ATOM 3636 N N . SER B 1 243 ? 1.089 -33.537 76.812 1.00 26.17 293 SER D N 1
ATOM 3637 C CA . SER B 1 243 ? 0.877 -34.533 75.766 1.00 26.52 293 SER D CA 1
ATOM 3638 C C . SER B 1 243 ? 0.117 -35.709 76.320 1.00 26.20 293 SER D C 1
ATOM 3639 O O . SER B 1 243 ? 0.427 -36.193 77.403 1.00 25.91 293 SER D O 1
ATOM 3642 N N . LEU B 1 244 ? -0.890 -36.150 75.574 1.00 25.74 294 LEU D N 1
ATOM 3643 C CA . LEU B 1 244 ? -1.701 -37.280 75.967 1.00 26.07 294 LEU D CA 1
ATOM 3644 C C . LEU B 1 244 ? -1.434 -38.420 75.012 1.00 25.48 294 LEU D C 1
ATOM 3645 O O . LEU B 1 244 ? -1.273 -38.195 73.805 1.00 24.48 294 LEU D O 1
ATOM 3650 N N . THR B 1 245 ? -1.411 -39.640 75.548 1.00 25.60 295 THR D N 1
ATOM 3651 C CA . THR B 1 245 ? -1.316 -40.852 74.727 1.00 26.52 295 THR D CA 1
ATOM 3652 C C . THR B 1 245 ? -0.155 -40.713 73.750 1.00 26.70 295 THR D C 1
ATOM 3653 O O . THR B 1 245 ? -0.319 -40.808 72.526 1.00 26.48 295 THR D O 1
ATOM 3657 N N . PHE B 1 246 ? 1.019 -40.454 74.323 1.00 27.26 296 PHE D N 1
ATOM 3658 C CA . PHE B 1 246 ? 2.278 -40.305 73.587 1.00 27.14 296 PHE D CA 1
ATOM 3659 C C . PHE B 1 246 ? 2.300 -39.115 72.620 1.00 27.38 296 PHE D C 1
ATOM 3660 O O . PHE B 1 246 ? 3.121 -39.064 71.709 1.00 27.25 296 PHE D O 1
ATOM 3668 N N . GLY B 1 247 ? 1.408 -38.148 72.820 1.00 26.80 297 GLY D N 1
ATOM 3669 C CA . GLY B 1 247 ? 1.369 -36.981 71.936 1.00 26.98 297 GLY D CA 1
ATOM 3670 C C . GLY B 1 247 ? 0.473 -37.078 70.701 1.00 27.11 297 GLY D C 1
ATOM 3671 O O . GLY B 1 247 ? 0.515 -36.194 69.854 1.00 27.00 297 GLY D O 1
ATOM 3672 N N . ILE B 1 248 ? -0.344 -38.130 70.597 1.00 26.89 298 ILE D N 1
ATOM 3673 C CA . ILE B 1 248 ? -1.403 -38.175 69.575 1.00 28.28 298 ILE D CA 1
ATOM 3674 C C . ILE B 1 248 ? -2.274 -36.927 69.712 1.00 27.85 298 ILE D C 1
ATOM 3675 O O . ILE B 1 248 ? -2.806 -36.404 68.734 1.00 25.78 298 ILE D O 1
ATOM 3680 N N . CYS B 1 249 ? -2.428 -36.466 70.946 1.00 28.26 299 CYS D N 1
ATOM 3681 C CA . CYS B 1 249 ? -3.001 -35.152 71.187 1.00 28.23 299 CYS D CA 1
ATOM 3682 C C . CYS B 1 249 ? -2.397 -34.490 72.417 1.00 26.64 299 CYS D C 1
ATOM 3683 O O . CYS B 1 249 ? -1.619 -35.103 73.157 1.00 26.79 299 CYS D O 1
ATOM 3686 N N . ALA B 1 250 ? -2.743 -33.225 72.609 1.00 24.80 300 ALA D N 1
ATOM 3687 C CA . ALA B 1 250 ? -2.183 -32.443 73.684 1.00 24.81 300 ALA D CA 1
ATOM 3688 C C . ALA B 1 250 ? -3.194 -31.434 74.194 1.00 24.75 300 ALA D C 1
ATOM 3689 O O . ALA B 1 250 ? -4.092 -30.991 73.464 1.00 24.04 300 ALA D O 1
ATOM 3691 N N . ILE B 1 251 ? -3.051 -31.108 75.471 1.00 24.73 301 ILE D N 1
ATOM 3692 C CA . ILE B 1 251 ? -3.760 -30.001 76.058 1.00 24.07 301 ILE D CA 1
ATOM 3693 C C . ILE B 1 251 ? -2.750 -28.865 76.149 1.00 24.17 301 ILE D C 1
ATOM 3694 O O . ILE B 1 251 ? -1.664 -29.053 76.689 1.00 23.31 301 ILE D O 1
ATOM 3699 N N . HIS B 1 252 ? -3.098 -27.720 75.569 1.00 24.32 302 HIS D N 1
ATOM 3700 C CA . HIS B 1 252 ? -2.314 -26.490 75.694 1.00 25.88 302 HIS D CA 1
ATOM 3701 C C . HIS B 1 252 ? -3.071 -25.468 76.492 1.00 27.15 302 HIS D C 1
ATOM 3702 O O . HIS B 1 252 ? -4.308 -25.489 76.552 1.00 27.24 302 HIS D O 1
ATOM 3709 N N . TRP B 1 253 ? -2.340 -24.545 77.106 1.00 27.93 303 TRP D N 1
ATOM 3710 C CA . TRP B 1 253 ? -2.973 -23.455 77.830 1.00 27.49 303 TRP D CA 1
ATOM 3711 C C . TRP B 1 253 ? -2.155 -22.204 77.756 1.00 28.13 303 TRP D C 1
ATOM 3712 O O . TRP B 1 253 ? -0.976 -22.246 77.425 1.00 27.95 303 TRP D O 1
ATOM 3723 N N . GLY B 1 254 ? -2.793 -21.079 78.065 1.00 29.23 304 GLY D N 1
ATOM 3724 C CA . GLY B 1 254 ? -2.109 -19.797 78.224 1.00 28.54 304 GLY D CA 1
ATOM 3725 C C . GLY B 1 254 ? -2.929 -18.907 79.134 1.00 28.82 304 GLY D C 1
ATOM 3726 O O . GLY B 1 254 ? -4.157 -18.981 79.141 1.00 28.81 304 GLY D O 1
ATOM 3727 N N . ILE B 1 255 ? -2.248 -18.061 79.900 1.00 30.77 305 ILE D N 1
ATOM 3728 C CA . ILE B 1 255 ? -2.905 -17.175 80.861 1.00 32.61 305 ILE D CA 1
ATOM 3729 C C . ILE B 1 255 ? -2.737 -15.721 80.404 1.00 34.35 305 ILE D C 1
ATOM 3730 O O . ILE B 1 255 ? -1.625 -15.289 80.088 1.00 32.54 305 ILE D O 1
ATOM 3735 N N . LYS B 1 256 ? -3.833 -14.973 80.353 1.00 36.69 306 LYS D N 1
ATOM 3736 C CA . LYS B 1 256 ? -3.747 -13.586 79.906 1.00 39.94 306 LYS D CA 1
ATOM 3737 C C . LYS B 1 256 ? -3.026 -12.704 80.919 1.00 42.04 306 LYS D C 1
ATOM 3738 O O . LYS B 1 256 ? -3.424 -12.632 82.085 1.00 42.79 306 LYS D O 1
ATOM 3744 N N . VAL B 1 257 ? -2.011 -12.002 80.440 1.00 46.28 307 VAL D N 1
ATOM 3745 C CA . VAL B 1 257 ? -1.081 -11.227 81.244 1.00 51.33 307 VAL D CA 1
ATOM 3746 C C . VAL B 1 257 ? -1.215 -11.439 82.720 1.00 54.44 307 VAL D C 1
ATOM 3747 O O . VAL B 1 257 ? -0.492 -12.229 83.280 1.00 59.89 307 VAL D O 1
ATOM 3751 N N . SER C 1 23 ? -18.445 -50.531 81.318 1.00 52.36 73 SER C N 1
ATOM 3752 C CA . SER C 1 23 ? -19.650 -50.876 80.514 1.00 52.38 73 SER C CA 1
ATOM 3753 C C . SER C 1 23 ? -19.292 -51.752 79.314 1.00 52.68 73 SER C C 1
ATOM 3754 O O . SER C 1 23 ? -18.799 -51.256 78.294 1.00 51.78 73 SER C O 1
ATOM 3757 N N . VAL C 1 24 ? -19.549 -53.055 79.445 1.00 50.81 74 VAL C N 1
ATOM 3758 C CA . VAL C 1 24 ? -19.208 -54.042 78.409 1.00 50.91 74 VAL C CA 1
ATOM 3759 C C . VAL C 1 24 ? -19.978 -53.811 77.101 1.00 50.68 74 VAL C C 1
ATOM 3760 O O . VAL C 1 24 ? -19.423 -53.972 76.013 1.00 51.55 74 VAL C O 1
ATOM 3764 N N . ALA C 1 25 ? -21.247 -53.427 77.213 1.00 49.57 75 ALA C N 1
ATOM 3765 C CA . ALA C 1 25 ? -22.077 -53.169 76.043 1.00 50.36 75 ALA C CA 1
ATOM 3766 C C . ALA C 1 25 ? -21.545 -51.997 75.229 1.00 49.99 75 ALA C C 1
ATOM 3767 O O . ALA C 1 25 ? -21.488 -52.069 73.999 1.00 51.35 75 ALA C O 1
ATOM 3769 N N . ASN C 1 26 ? -21.154 -50.924 75.914 1.00 48.48 76 ASN C N 1
ATOM 3770 C CA . ASN C 1 26 ? -20.599 -49.756 75.241 1.00 49.53 76 ASN C CA 1
ATOM 3771 C C . ASN C 1 26 ? -19.270 -50.026 74.528 1.00 47.07 76 ASN C C 1
ATOM 3772 O O . ASN C 1 26 ? -18.997 -49.430 73.487 1.00 42.95 76 ASN C O 1
ATOM 3777 N N . ARG C 1 27 ? -18.459 -50.921 75.090 1.00 44.66 77 ARG C N 1
ATOM 3778 C CA . ARG C 1 27 ? -17.209 -51.329 74.456 1.00 46.40 77 ARG C CA 1
ATOM 3779 C C . ARG C 1 27 ? -17.491 -52.047 73.144 1.00 45.08 77 ARG C C 1
ATOM 3780 O O . ARG C 1 27 ? -16.821 -51.790 72.148 1.00 44.44 77 ARG C O 1
ATOM 3788 N N . TYR C 1 28 ? -18.496 -52.926 73.147 1.00 46.03 78 TYR C N 1
ATOM 3789 C CA . TYR C 1 28 ? -18.901 -53.662 71.946 1.00 47.77 78 TYR C CA 1
ATOM 3790 C C . TYR C 1 28 ? -19.490 -52.739 70.884 1.00 44.51 78 TYR C C 1
ATOM 3791 O O . TYR C 1 28 ? -19.187 -52.886 69.702 1.00 45.79 78 TYR C O 1
ATOM 3800 N N . ASP C 1 29 ? -20.327 -51.797 71.315 1.00 42.08 79 ASP C N 1
ATOM 3801 C CA . ASP C 1 29 ? -20.883 -50.778 70.430 1.00 41.11 79 ASP C CA 1
ATOM 3802 C C . ASP C 1 29 ? -19.776 -50.016 69.716 1.00 40.21 79 ASP C C 1
ATOM 3803 O O . ASP C 1 29 ? -19.845 -49.791 68.504 1.00 38.87 79 ASP C O 1
ATOM 3808 N N . LEU C 1 30 ? -18.765 -49.622 70.486 1.00 36.13 80 LEU C N 1
ATOM 3809 C CA . LEU C 1 30 ? -17.647 -48.872 69.969 1.00 36.75 80 LEU C CA 1
ATOM 3810 C C . LEU C 1 30 ? -16.883 -49.685 68.920 1.00 35.73 80 LEU C C 1
ATOM 3811 O O . LEU C 1 30 ? -16.593 -49.184 67.831 1.00 32.25 80 LEU C O 1
ATOM 3816 N N . MET C 1 31 ? -16.578 -50.934 69.255 1.00 35.89 81 MET C N 1
ATOM 3817 C CA . MET C 1 31 ? -15.867 -51.824 68.348 1.00 38.42 81 MET C CA 1
ATOM 3818 C C . MET C 1 31 ? -16.605 -52.071 67.036 1.00 37.47 81 MET C C 1
ATOM 3819 O O . MET C 1 31 ? -15.984 -52.101 65.972 1.00 36.52 81 MET C O 1
ATOM 3824 N N . ASN C 1 32 ? -17.923 -52.235 67.121 1.00 37.66 82 ASN C N 1
ATOM 3825 C CA . ASN C 1 32 ? -18.761 -52.383 65.943 1.00 38.81 82 ASN C CA 1
ATOM 3826 C C . ASN C 1 32 ? -18.642 -51.148 65.055 1.00 37.30 82 ASN C C 1
ATOM 3827 O O . ASN C 1 32 ? -18.453 -51.269 63.847 1.00 38.64 82 ASN C O 1
ATOM 3832 N N . ASP C 1 33 ? -18.738 -49.968 65.662 1.00 34.63 83 ASP C N 1
ATOM 3833 C CA . ASP C 1 33 ? -18.535 -48.717 64.936 1.00 34.44 83 ASP C CA 1
ATOM 3834 C C . ASP C 1 33 ? -17.172 -48.683 64.258 1.00 33.72 83 ASP C C 1
ATOM 3835 O O . ASP C 1 33 ? -17.083 -48.440 63.057 1.00 33.07 83 ASP C O 1
ATOM 3840 N N . VAL C 1 34 ? -16.121 -48.956 65.025 1.00 31.87 84 VAL C N 1
ATOM 3841 C CA . VAL C 1 34 ? -14.758 -48.919 64.506 1.00 32.44 84 VAL C CA 1
ATOM 3842 C C . VAL C 1 34 ? -14.593 -49.888 63.330 1.00 33.63 84 VAL C C 1
ATOM 3843 O O . VAL C 1 34 ? -14.217 -49.480 62.231 1.00 32.77 84 VAL C O 1
ATOM 3847 N N . MET C 1 35 ? -14.907 -51.157 63.554 1.00 35.33 85 MET C N 1
ATOM 3848 C CA . MET C 1 35 ? -14.669 -52.184 62.543 1.00 39.94 85 MET C CA 1
ATOM 3849 C C . MET C 1 35 ? -15.430 -51.903 61.254 1.00 40.47 85 MET C C 1
ATOM 3850 O O . MET C 1 35 ? -14.873 -52.067 60.166 1.00 43.10 85 MET C O 1
ATOM 3855 N N . SER C 1 36 ? -16.681 -51.454 61.384 1.00 37.14 86 SER C N 1
ATOM 3856 C CA . SER C 1 36 ? -17.542 -51.208 60.229 1.00 34.53 86 SER C CA 1
ATOM 3857 C C . SER C 1 36 ? -17.538 -49.751 59.762 1.00 33.13 86 SER C C 1
ATOM 3858 O O . SER C 1 36 ? -18.329 -49.387 58.894 1.00 31.57 86 SER C O 1
ATOM 3861 N N . LEU C 1 37 ? -16.672 -48.919 60.338 1.00 32.66 87 LEU C N 1
ATOM 3862 C CA . LEU C 1 37 ? -16.647 -47.489 60.002 1.00 33.01 87 LEU C CA 1
ATOM 3863 C C . LEU C 1 37 ? -18.045 -46.865 60.190 1.00 34.56 87 LEU C C 1
ATOM 3864 O O . LEU C 1 37 ? -18.436 -45.942 59.469 1.00 32.47 87 LEU C O 1
ATOM 3869 N N . GLY C 1 38 ? -18.801 -47.408 61.146 1.00 34.90 88 GLY C N 1
ATOM 3870 C CA . GLY C 1 38 ? -20.130 -46.914 61.469 1.00 37.22 88 GLY C CA 1
ATOM 3871 C C . GLY C 1 38 ? -21.272 -47.533 60.689 1.00 39.43 88 GLY C C 1
ATOM 3872 O O . GLY C 1 38 ? -22.433 -47.285 61.003 1.00 42.82 88 GLY C O 1
ATOM 3873 N N . ILE C 1 39 ? -20.947 -48.353 59.693 1.00 37.85 89 ILE C N 1
ATOM 3874 C CA . ILE C 1 39 ? -21.935 -48.880 58.746 1.00 38.63 89 ILE C CA 1
ATOM 3875 C C . ILE C 1 39 ? -22.807 -50.025 59.305 1.00 38.31 89 ILE C C 1
ATOM 3876 O O . ILE C 1 39 ? -23.878 -50.314 58.763 1.00 36.89 89 ILE C O 1
ATOM 3881 N N . HIS C 1 40 ? -22.372 -50.642 60.407 1.00 38.45 90 HIS C N 1
ATOM 3882 C CA . HIS C 1 40 ? -23.073 -51.808 60.981 1.00 39.74 90 HIS C CA 1
ATOM 3883 C C . HIS C 1 40 ? -24.540 -51.572 61.260 1.00 38.15 90 HIS C C 1
ATOM 3884 O O . HIS C 1 40 ? -25.355 -52.483 61.161 1.00 35.62 90 HIS C O 1
ATOM 3891 N N . ARG C 1 41 ? -24.885 -50.332 61.583 1.00 38.98 91 ARG C N 1
ATOM 3892 C CA . ARG C 1 41 ? -26.264 -49.944 61.845 1.00 39.83 91 ARG C CA 1
ATOM 3893 C C . ARG C 1 41 ? -27.116 -50.133 60.596 1.00 37.32 91 ARG C C 1
ATOM 3894 O O . ARG C 1 41 ? -28.259 -50.581 60.682 1.00 35.33 91 ARG C O 1
ATOM 3902 N N . LEU C 1 42 ? -26.548 -49.815 59.433 1.00 36.22 92 LEU C N 1
ATOM 3903 C CA . LEU C 1 42 ? -27.258 -50.013 58.176 1.00 35.90 92 LEU C CA 1
ATOM 3904 C C . LEU C 1 42 ? -27.374 -51.499 57.840 1.00 35.05 92 LEU C C 1
ATOM 3905 O O . LEU C 1 42 ? -28.412 -51.939 57.339 1.00 34.22 92 LEU C O 1
ATOM 3910 N N . TRP C 1 43 ? -26.328 -52.275 58.129 1.00 34.06 93 TRP C N 1
ATOM 3911 C CA . TRP C 1 43 ? -26.405 -53.729 57.922 1.00 34.22 93 TRP C CA 1
ATOM 3912 C C . TRP C 1 43 ? -27.545 -54.306 58.719 1.00 34.22 93 TRP C C 1
ATOM 3913 O O . TRP C 1 43 ? -28.335 -55.106 58.205 1.00 31.82 93 TRP C O 1
ATOM 3924 N N . LYS C 1 44 ? -27.650 -53.876 59.961 1.00 35.52 94 LYS C N 1
ATOM 3925 C CA . LYS C 1 44 ? -28.674 -54.321 60.886 1.00 37.11 94 LYS C CA 1
ATOM 3926 C C . LYS C 1 44 ? -30.087 -53.946 60.488 1.00 36.69 94 LYS C C 1
ATOM 3927 O O . LYS C 1 44 ? -30.948 -54.756 60.502 1.00 35.76 94 LYS C O 1
ATOM 3933 N N . ASP C 1 45 ? -30.303 -52.706 60.132 1.00 37.01 95 ASP C N 1
ATOM 3934 C CA . ASP C 1 45 ? -31.598 -52.267 59.608 1.00 38.52 95 ASP C CA 1
ATOM 3935 C C . ASP C 1 45 ? -32.033 -53.108 58.411 1.00 36.96 95 ASP C C 1
ATOM 3936 O O . ASP C 1 45 ? -33.190 -53.526 58.334 1.00 36.91 95 ASP C O 1
ATOM 3941 N N . HIS C 1 46 ? -31.102 -53.363 57.491 1.00 34.86 96 HIS C N 1
ATOM 3942 C CA . HIS C 1 46 ? -31.393 -54.185 56.314 1.00 34.13 96 HIS C CA 1
ATOM 3943 C C . HIS C 1 46 ? -31.780 -55.589 56.720 1.00 33.23 96 HIS C C 1
ATOM 3944 O O . HIS C 1 46 ? -32.791 -56.127 56.254 1.00 32.24 96 HIS C O 1
ATOM 3951 N N . PHE C 1 47 ? -30.983 -56.168 57.616 1.00 31.12 97 PHE C N 1
ATOM 3952 C CA . PHE C 1 47 ? -31.216 -57.476 58.223 1.00 30.38 97 PHE C CA 1
ATOM 3953 C C . PHE C 1 47 ? -32.662 -57.626 58.722 1.00 30.26 97 PHE C C 1
ATOM 3954 O O . PHE C 1 47 ? -33.374 -58.552 58.323 1.00 27.95 97 PHE C O 1
ATOM 3962 N N . ILE C 1 48 ? -33.080 -56.695 59.573 1.00 31.57 98 ILE C N 1
ATOM 3963 C CA . ILE C 1 48 ? -34.426 -56.683 60.164 1.00 33.05 98 ILE C CA 1
ATOM 3964 C C . ILE C 1 48 ? -35.508 -56.530 59.095 1.00 35.03 98 ILE C C 1
ATOM 3965 O O . ILE C 1 48 ? -36.463 -57.304 59.063 1.00 36.03 98 ILE C O 1
ATOM 3970 N N . ASN C 1 49 ? -35.351 -55.540 58.219 1.00 38.06 99 ASN C N 1
ATOM 3971 C CA . ASN C 1 49 ? -36.296 -55.322 57.126 1.00 39.21 99 ASN C CA 1
ATOM 3972 C C . ASN C 1 49 ? -36.424 -56.509 56.181 1.00 38.77 99 ASN C C 1
ATOM 3973 O O . ASN C 1 49 ? -37.526 -56.842 55.725 1.00 38.02 99 ASN C O 1
ATOM 3978 N N . LYS C 1 50 ? -35.302 -57.157 55.908 1.00 37.24 100 LYS C N 1
ATOM 3979 C CA . LYS C 1 50 ? -35.298 -58.302 55.015 1.00 36.58 100 LYS C CA 1
ATOM 3980 C C . LYS C 1 50 ? -36.103 -59.445 55.621 1.00 36.56 100 LYS C C 1
ATOM 3981 O O . LYS C 1 50 ? -36.888 -60.077 54.920 1.00 37.15 100 LYS C O 1
ATOM 3987 N N . LEU C 1 51 ? -35.919 -59.694 56.918 1.00 34.87 101 LEU C N 1
ATOM 3988 C CA . LEU C 1 51 ? -36.602 -60.798 57.591 1.00 34.28 101 LEU C CA 1
ATOM 3989 C C . LEU C 1 51 ? -38.102 -60.546 57.621 1.00 35.00 101 LEU C C 1
ATOM 3990 O O . LEU C 1 51 ? -38.887 -61.465 57.404 1.00 34.85 101 LEU C O 1
ATOM 3995 N N . ASP C 1 52 ? -38.480 -59.294 57.884 1.00 35.25 102 ASP C N 1
ATOM 3996 C CA . ASP C 1 52 ? -39.878 -58.856 57.862 1.00 37.15 102 ASP C CA 1
ATOM 3997 C C . ASP C 1 52 ? -40.785 -59.756 58.721 1.00 36.89 102 ASP C C 1
ATOM 3998 O O . ASP C 1 52 ? -41.849 -60.192 58.280 1.00 37.22 102 ASP C O 1
ATOM 4003 N N . ALA C 1 53 ? -40.336 -60.025 59.947 1.00 36.53 103 ALA C N 1
ATOM 4004 C CA . ALA C 1 53 ? -41.022 -60.922 60.869 1.00 36.35 103 ALA C CA 1
ATOM 4005 C C . ALA C 1 53 ? -42.050 -60.178 61.708 1.00 37.68 103 ALA C C 1
ATOM 4006 O O . ALA C 1 53 ? -41.890 -58.987 61.993 1.00 35.75 103 ALA C O 1
ATOM 4008 N N . GLY C 1 54 ? -43.106 -60.881 62.079 1.00 37.52 104 GLY C N 1
ATOM 4009 C CA . GLY C 1 54 ? -44.118 -60.379 62.980 1.00 37.61 104 GLY C CA 1
ATOM 4010 C C . GLY C 1 54 ? -45.496 -60.955 62.772 1.00 37.80 104 GLY C C 1
ATOM 4011 O O . GLY C 1 54 ? -45.783 -61.491 61.744 1.00 37.06 104 GLY C O 1
ATOM 4012 N N . LYS C 1 55 ? -46.338 -60.843 63.781 1.00 38.35 105 LYS C N 1
ATOM 4013 C CA . LYS C 1 55 ? -47.741 -61.196 63.690 1.00 39.55 105 LYS C CA 1
ATOM 4014 C C . LYS C 1 55 ? -48.466 -60.315 62.716 1.00 38.46 105 LYS C C 1
ATOM 4015 O O . LYS C 1 55 ? -48.483 -59.135 62.883 1.00 38.63 105 LYS C O 1
ATOM 4021 N N . ARG C 1 56 ? -49.084 -60.888 61.705 1.00 36.77 106 ARG C N 1
ATOM 4022 C CA . ARG C 1 56 ? -49.805 -60.066 60.764 1.00 37.56 106 ARG C CA 1
ATOM 4023 C C . ARG C 1 56 ? -51.086 -59.574 61.414 1.00 38.19 106 ARG C C 1
ATOM 4024 O O . ARG C 1 56 ? -51.529 -60.187 62.337 1.00 38.63 106 ARG C O 1
ATOM 4032 N N . PRO C 1 57 ? -51.608 -58.429 60.988 1.00 38.39 107 PRO C N 1
ATOM 4033 C CA . PRO C 1 57 ? -52.604 -57.698 61.786 1.00 39.07 107 PRO C CA 1
ATOM 4034 C C . PRO C 1 57 ? -53.838 -58.505 62.184 1.00 40.42 107 PRO C C 1
ATOM 4035 O O . PRO C 1 57 ? -54.340 -58.336 63.288 1.00 41.25 107 PRO C O 1
ATOM 4039 N N . ASN C 1 58 ? -54.308 -59.382 61.305 1.00 41.18 108 ASN C N 1
ATOM 4040 C CA . ASN C 1 58 ? -55.514 -60.149 61.581 1.00 43.69 108 ASN C CA 1
ATOM 4041 C C . ASN C 1 58 ? -55.245 -61.576 62.029 1.00 46.25 108 ASN C C 1
ATOM 4042 O O . ASN C 1 58 ? -56.174 -62.370 62.172 1.00 47.02 108 ASN C O 1
ATOM 4047 N N . SER C 1 59 ? -53.973 -61.899 62.253 1.00 45.40 109 SER C N 1
ATOM 4048 C CA . SER C 1 59 ? -53.613 -63.188 62.811 1.00 44.83 109 SER C CA 1
ATOM 4049 C C . SER C 1 59 ? -53.844 -63.176 64.316 1.00 46.43 109 SER C C 1
ATOM 4050 O O . SER C 1 59 ? -53.836 -62.122 64.953 1.00 45.64 109 SER C O 1
ATOM 4053 N N . THR C 1 60 ? -54.058 -64.359 64.874 1.00 45.97 110 THR C N 1
ATOM 4054 C CA . THR C 1 60 ? -54.242 -64.513 66.308 1.00 47.81 110 THR C CA 1
ATOM 4055 C C . THR C 1 60 ? -53.192 -65.481 66.861 1.00 48.92 110 THR C C 1
ATOM 4056 O O . THR C 1 60 ? -53.285 -65.926 68.005 1.00 49.19 110 THR C O 1
ATOM 4060 N N . THR C 1 61 ? -52.190 -65.792 66.038 1.00 46.67 111 THR C N 1
ATOM 4061 C CA . THR C 1 61 ? -51.084 -66.648 66.451 1.00 48.58 111 THR C CA 1
ATOM 4062 C C . THR C 1 61 ? -49.814 -65.803 66.639 1.00 47.44 111 THR C C 1
ATOM 4063 O O . THR C 1 61 ? -49.127 -65.491 65.661 1.00 44.80 111 THR C O 1
ATOM 4067 N N . PRO C 1 62 ? -49.509 -65.419 67.896 1.00 46.84 112 PRO C N 1
ATOM 4068 C CA . PRO C 1 62 ? -48.297 -64.639 68.180 1.00 47.92 112 PRO C CA 1
ATOM 4069 C C . PRO C 1 62 ? -47.041 -65.449 67.870 1.00 46.66 112 PRO C C 1
ATOM 4070 O O . PRO C 1 62 ? -47.066 -66.678 67.967 1.00 45.73 112 PRO C O 1
ATOM 4074 N N . LEU C 1 63 ? -45.964 -64.768 67.482 1.00 46.28 113 LEU C N 1
ATOM 4075 C CA . LEU C 1 63 ? -44.697 -65.445 67.159 1.00 44.16 113 LEU C CA 1
ATOM 4076 C C . LEU C 1 63 ? -43.764 -65.565 68.359 1.00 42.73 113 LEU C C 1
ATOM 4077 O O . LEU C 1 63 ? -43.776 -64.718 69.256 1.00 40.49 113 LEU C O 1
ATOM 4082 N N . ASN C 1 64 ? -42.953 -66.619 68.373 1.00 42.12 114 ASN C N 1
ATOM 4083 C CA . ASN C 1 64 ? -41.929 -66.763 69.406 1.00 42.94 114 ASN C CA 1
ATOM 4084 C C . ASN C 1 64 ? -40.506 -66.635 68.854 1.00 42.24 114 ASN C C 1
ATOM 4085 O O . ASN C 1 64 ? -39.983 -67.564 68.226 1.00 42.01 114 ASN C O 1
ATOM 4090 N N . PHE C 1 65 ? -39.902 -65.468 69.093 1.00 41.45 115 PHE C N 1
ATOM 4091 C CA . PHE C 1 65 ? -38.537 -65.154 68.651 1.00 39.71 115 PHE C CA 1
ATOM 4092 C C . PHE C 1 65 ? -37.514 -65.628 69.670 1.00 39.27 115 PHE C C 1
ATOM 4093 O O . PHE C 1 65 ? -37.747 -65.569 70.873 1.00 39.75 115 PHE C O 1
ATOM 4101 N N . ILE C 1 66 ? -36.359 -66.062 69.184 1.00 39.97 116 ILE C N 1
ATOM 4102 C CA . ILE C 1 66 ? -35.182 -66.171 70.030 1.00 37.82 116 ILE C CA 1
ATOM 4103 C C . ILE C 1 66 ? -34.019 -65.448 69.356 1.00 38.99 116 ILE C C 1
ATOM 4104 O O . ILE C 1 66 ? -33.746 -65.637 68.161 1.00 40.09 116 ILE C O 1
ATOM 4109 N N . ASP C 1 67 ? -33.364 -64.586 70.128 1.00 39.16 117 ASP C N 1
ATOM 4110 C CA . ASP C 1 67 ? -32.183 -63.879 69.672 1.00 38.31 117 ASP C CA 1
ATOM 4111 C C . ASP C 1 67 ? -30.983 -64.260 70.531 1.00 38.19 117 ASP C C 1
ATOM 4112 O O . ASP C 1 67 ? -31.032 -64.166 71.763 1.00 37.66 117 ASP C O 1
ATOM 4117 N N . VAL C 1 68 ? -29.908 -64.669 69.863 1.00 38.07 118 VAL C N 1
ATOM 4118 C CA . VAL C 1 68 ? -28.735 -65.243 70.522 1.00 38.62 118 VAL C CA 1
ATOM 4119 C C . VAL C 1 68 ? -27.492 -64.346 70.415 1.00 38.11 118 VAL C C 1
ATOM 4120 O O . VAL C 1 68 ? -27.249 -63.724 69.375 1.00 36.73 118 VAL C O 1
ATOM 4124 N N . ALA C 1 69 ? -26.730 -64.288 71.512 1.00 38.60 119 ALA C N 1
ATOM 4125 C CA . ALA C 1 69 ? -25.456 -63.551 71.617 1.00 36.89 119 ALA C CA 1
ATOM 4126 C C . ALA C 1 69 ? -25.555 -62.058 71.322 1.00 37.28 119 ALA C C 1
ATOM 4127 O O . ALA C 1 69 ? -24.613 -61.461 70.803 1.00 37.49 119 ALA C O 1
ATOM 4129 N N . GLY C 1 70 ? -26.690 -61.457 71.669 1.00 38.10 120 GLY C N 1
ATOM 4130 C CA . GLY C 1 70 ? -26.870 -60.008 71.549 1.00 37.84 120 GLY C CA 1
ATOM 4131 C C . GLY C 1 70 ? -27.549 -59.447 72.788 1.00 39.65 120 GLY C C 1
ATOM 4132 O O . GLY C 1 70 ? -28.506 -58.679 72.684 1.00 39.54 120 GLY C O 1
ATOM 4133 N N . GLY C 1 71 ? -27.033 -59.824 73.959 1.00 39.50 121 GLY C N 1
ATOM 4134 C CA . GLY C 1 71 ? -27.647 -59.506 75.251 1.00 42.21 121 GLY C CA 1
ATOM 4135 C C . GLY C 1 71 ? -27.996 -58.052 75.524 1.00 42.62 121 GLY C C 1
ATOM 4136 O O . GLY C 1 71 ? -28.951 -57.770 76.249 1.00 45.78 121 GLY C O 1
ATOM 4137 N N . SER C 1 72 ? -27.225 -57.131 74.952 1.00 42.49 122 SER C N 1
ATOM 4138 C CA . SER C 1 72 ? -27.491 -55.695 75.083 1.00 43.11 122 SER C CA 1
ATOM 4139 C C . SER C 1 72 ? -28.780 -55.307 74.363 1.00 41.89 122 SER C C 1
ATOM 4140 O O . SER C 1 72 ? -29.326 -54.217 74.576 1.00 40.30 122 SER C O 1
ATOM 4143 N N . GLY C 1 73 ? -29.233 -56.193 73.481 1.00 42.06 123 GLY C N 1
ATOM 4144 C CA . GLY C 1 73 ? -30.557 -56.087 72.892 1.00 43.49 123 GLY C CA 1
ATOM 4145 C C . GLY C 1 73 ? -30.721 -55.297 71.608 1.00 44.11 123 GLY C C 1
ATOM 4146 O O . GLY C 1 73 ? -31.840 -55.192 71.111 1.00 44.01 123 GLY C O 1
ATOM 4147 N N . ASP C 1 74 ? -29.636 -54.759 71.048 1.00 46.44 124 ASP C N 1
ATOM 4148 C CA . ASP C 1 74 ? -29.767 -53.884 69.865 1.00 50.65 124 ASP C CA 1
ATOM 4149 C C . ASP C 1 74 ? -30.594 -54.496 68.720 1.00 49.54 124 ASP C C 1
ATOM 4150 O O . ASP C 1 74 ? -31.487 -53.841 68.174 1.00 53.23 124 ASP C O 1
ATOM 4155 N N . ILE C 1 75 ? -30.338 -55.747 68.400 1.00 45.90 125 ILE C N 1
ATOM 4156 C CA . ILE C 1 75 ? -31.107 -56.460 67.412 1.00 43.25 125 ILE C CA 1
ATOM 4157 C C . ILE C 1 75 ? -32.464 -56.898 67.928 1.00 42.21 125 ILE C C 1
ATOM 4158 O O . ILE C 1 75 ? -33.423 -56.732 67.262 1.00 40.31 125 ILE C O 1
ATOM 4163 N N . ALA C 1 76 ? -32.528 -57.453 69.123 1.00 39.48 126 ALA C N 1
ATOM 4164 C CA . ALA C 1 76 ? -33.782 -57.961 69.696 1.00 39.30 126 ALA C CA 1
ATOM 4165 C C . ALA C 1 76 ? -34.874 -56.894 69.870 1.00 38.75 126 ALA C C 1
ATOM 4166 O O . ALA C 1 76 ? -36.052 -57.172 69.643 1.00 40.68 126 ALA C O 1
ATOM 4168 N N . PHE C 1 77 ? -34.483 -55.682 70.261 1.00 37.52 127 PHE C N 1
ATOM 4169 C CA . PHE C 1 77 ? -35.429 -54.583 70.402 1.00 37.67 127 PHE C CA 1
ATOM 4170 C C . PHE C 1 77 ? -35.919 -54.123 69.034 1.00 37.89 127 PHE C C 1
ATOM 4171 O O . PHE C 1 77 ? -37.090 -53.783 68.875 1.00 38.87 127 PHE C O 1
ATOM 4179 N N . GLY C 1 78 ? -35.011 -54.121 68.055 1.00 36.83 128 GLY C N 1
ATOM 4180 C CA . GLY C 1 78 ? -35.330 -53.733 66.690 1.00 35.28 128 GLY C CA 1
ATOM 4181 C C . GLY C 1 78 ? -36.348 -54.660 66.055 1.00 35.34 128 GLY C C 1
ATOM 4182 O O . GLY C 1 78 ? -37.247 -54.204 65.358 1.00 34.20 128 GLY C O 1
ATOM 4183 N N . LEU C 1 79 ? -36.203 -55.963 66.298 1.00 34.23 129 LEU C N 1
ATOM 4184 C CA . LEU C 1 79 ? -37.151 -56.952 65.795 1.00 35.92 129 LEU C CA 1
ATOM 4185 C C . LEU C 1 79 ? -38.566 -56.690 66.318 1.00 38.50 129 LEU C C 1
ATOM 4186 O O . LEU C 1 79 ? -39.524 -56.662 65.544 1.00 38.51 129 LEU C O 1
ATOM 4191 N N . LEU C 1 80 ? -38.685 -56.474 67.625 1.00 41.51 130 LEU C N 1
ATOM 4192 C CA . LEU C 1 80 ? -39.985 -56.211 68.249 1.00 43.94 130 LEU C CA 1
ATOM 4193 C C . LEU C 1 80 ? -40.589 -54.891 67.775 1.00 43.92 130 LEU C C 1
ATOM 4194 O O . LEU C 1 80 ? -41.796 -54.821 67.517 1.00 44.16 130 LEU C O 1
ATOM 4199 N N . ASP C 1 81 ? -39.750 -53.857 67.659 1.00 41.22 131 ASP C N 1
ATOM 4200 C CA . ASP C 1 81 ? -40.182 -52.562 67.127 1.00 41.04 131 ASP C CA 1
ATOM 4201 C C . ASP C 1 81 ? -40.713 -52.692 65.710 1.00 39.33 131 ASP C C 1
ATOM 4202 O O . ASP C 1 81 ? -41.728 -52.085 65.360 1.00 38.68 131 ASP C O 1
ATOM 4207 N N . HIS C 1 82 ? -40.023 -53.481 64.892 1.00 37.84 132 HIS C N 1
ATOM 4208 C CA . HIS C 1 82 ? -40.437 -53.656 63.508 1.00 39.04 132 HIS C CA 1
ATOM 4209 C C . HIS C 1 82 ? -41.789 -54.325 63.455 1.00 39.63 132 HIS C C 1
ATOM 4210 O O . HIS C 1 82 ? -42.668 -53.905 62.701 1.00 39.43 132 HIS C O 1
ATOM 4217 N N . ALA C 1 83 ? -41.959 -55.360 64.275 1.00 38.32 133 ALA C N 1
ATOM 4218 C CA . ALA C 1 83 ? -43.197 -56.123 64.329 1.00 40.06 133 ALA C CA 1
ATOM 4219 C C . ALA C 1 83 ? -44.364 -55.218 64.727 1.00 42.07 133 ALA C C 1
ATOM 4220 O O . ALA C 1 83 ? -45.452 -55.298 64.146 1.00 41.58 133 ALA C O 1
ATOM 4222 N N . GLU C 1 84 ? -44.114 -54.337 65.695 1.00 44.22 134 GLU C N 1
ATOM 4223 C CA . GLU C 1 84 ? -45.134 -53.425 66.199 1.00 44.80 134 GLU C CA 1
ATOM 4224 C C . GLU C 1 84 ? -45.491 -52.366 65.171 1.00 43.95 134 GLU C C 1
ATOM 4225 O O . GLU C 1 84 ? -46.653 -52.249 64.788 1.00 43.48 134 GLU C O 1
ATOM 4231 N N . SER C 1 85 ? -44.501 -51.604 64.713 1.00 43.01 135 SER C N 1
ATOM 4232 C CA . SER C 1 85 ? -44.793 -50.466 63.847 1.00 42.61 135 SER C CA 1
ATOM 4233 C C . SER C 1 85 ? -45.343 -50.885 62.486 1.00 42.55 135 SER C C 1
ATOM 4234 O O . SER C 1 85 ? -46.117 -50.154 61.882 1.00 42.16 135 SER C O 1
ATOM 4237 N N . LYS C 1 86 ? -44.955 -52.062 62.006 1.00 43.31 136 LYS C N 1
ATOM 4238 C CA . LYS C 1 86 ? -45.415 -52.497 60.695 1.00 43.57 136 LYS C CA 1
ATOM 4239 C C . LYS C 1 86 ? -46.749 -53.251 60.732 1.00 43.40 136 LYS C C 1
ATOM 4240 O O . LYS C 1 86 ? -47.580 -53.071 59.846 1.00 43.09 136 LYS C O 1
ATOM 4246 N N . PHE C 1 87 ? -46.948 -54.080 61.758 1.00 43.18 137 PHE C N 1
ATOM 4247 C CA . PHE C 1 87 ? -48.089 -55.002 61.812 1.00 41.89 137 PHE C CA 1
ATOM 4248 C C . PHE C 1 87 ? -49.032 -54.789 63.000 1.00 43.54 137 PHE C C 1
ATOM 4249 O O . PHE C 1 87 ? -50.094 -55.418 63.063 1.00 42.07 137 PHE C O 1
ATOM 4257 N N . GLY C 1 88 ? -48.645 -53.926 63.939 1.00 41.58 138 GLY C N 1
ATOM 4258 C CA . GLY C 1 88 ? -49.398 -53.748 65.177 1.00 42.61 138 GLY C CA 1
ATOM 4259 C C . GLY C 1 88 ? -49.228 -54.931 66.117 1.00 44.60 138 GLY C C 1
ATOM 4260 O O . GLY C 1 88 ? -50.101 -55.205 66.939 1.00 47.27 138 GLY C O 1
ATOM 4261 N N . ASP C 1 89 ? -48.100 -55.629 65.996 1.00 44.87 139 ASP C N 1
ATOM 4262 C CA . ASP C 1 89 ? -47.832 -56.839 66.770 1.00 43.70 139 ASP C CA 1
ATOM 4263 C C . ASP C 1 89 ? -47.232 -56.472 68.123 1.00 45.68 139 ASP C C 1
ATOM 4264 O O . ASP C 1 89 ? -46.066 -56.109 68.212 1.00 46.68 139 ASP C O 1
ATOM 4269 N N . THR C 1 90 ? -48.040 -56.558 69.175 1.00 46.10 140 THR C N 1
ATOM 4270 C CA . THR C 1 90 ? -47.536 -56.373 70.534 1.00 46.04 140 THR C CA 1
ATOM 4271 C C . THR C 1 90 ? -47.755 -57.631 71.357 1.00 46.72 140 THR C C 1
ATOM 4272 O O . THR C 1 90 ? -47.831 -57.570 72.581 1.00 47.81 140 THR C O 1
ATOM 4276 N N . GLU C 1 91 ? -47.822 -58.772 70.675 1.00 47.85 141 GLU C N 1
ATOM 4277 C CA . GLU C 1 91 ? -48.089 -60.052 71.326 1.00 50.36 141 GLU C CA 1
ATOM 4278 C C . GLU C 1 91 ? -46.965 -61.068 71.178 1.00 48.28 141 GLU C C 1
ATOM 4279 O O . GLU C 1 91 ? -46.828 -61.964 72.012 1.00 48.26 141 GLU C O 1
ATOM 4285 N N . SER C 1 92 ? -46.171 -60.946 70.117 1.00 46.43 142 SER C N 1
ATOM 4286 C CA . SER C 1 92 ? -45.040 -61.851 69.923 1.00 43.26 142 SER C CA 1
ATOM 4287 C C . SER C 1 92 ? -44.050 -61.762 71.091 1.00 41.70 142 SER C C 1
ATOM 4288 O O . SER C 1 92 ? -43.812 -60.676 71.633 1.00 38.44 142 SER C O 1
ATOM 4291 N N . THR C 1 93 ? -43.503 -62.914 71.478 1.00 40.39 143 THR C N 1
ATOM 4292 C CA . THR C 1 93 ? -42.519 -63.000 72.563 1.00 41.58 143 THR C CA 1
ATOM 4293 C C . THR C 1 93 ? -41.078 -63.030 72.038 1.00 41.50 143 THR C C 1
ATOM 4294 O O . THR C 1 93 ? -40.812 -63.503 70.925 1.00 42.30 143 THR C O 1
ATOM 4298 N N . MET C 1 94 ? -40.155 -62.542 72.862 1.00 40.64 144 MET C N 1
ATOM 4299 C CA . MET C 1 94 ? -38.738 -62.520 72.525 1.00 40.41 144 MET C CA 1
ATOM 4300 C C . MET C 1 94 ? -37.919 -63.083 73.672 1.00 39.28 144 MET C C 1
ATOM 4301 O O . MET C 1 94 ? -38.068 -62.651 74.809 1.00 41.35 144 MET C O 1
ATOM 4306 N N . ASP C 1 95 ? -37.073 -64.061 73.367 1.00 40.57 145 ASP C N 1
ATOM 4307 C CA . ASP C 1 95 ? -36.061 -64.538 74.311 1.00 41.72 145 ASP C CA 1
ATOM 4308 C C . ASP C 1 95 ? -34.691 -63.986 73.936 1.00 39.84 145 ASP C C 1
ATOM 4309 O O . ASP C 1 95 ? -34.127 -64.368 72.912 1.00 41.58 145 ASP C O 1
ATOM 4314 N N . ILE C 1 96 ? -34.181 -63.077 74.762 1.00 40.56 146 ILE C N 1
ATOM 4315 C CA . ILE C 1 96 ? -32.840 -62.525 74.605 1.00 39.00 146 ILE C CA 1
ATOM 4316 C C . ILE C 1 96 ? -31.855 -63.403 75.371 1.00 41.39 146 ILE C C 1
ATOM 4317 O O . ILE C 1 96 ? -31.802 -63.369 76.600 1.00 44.46 146 ILE C O 1
ATOM 4322 N N . VAL C 1 97 ? -31.092 -64.201 74.631 1.00 43.57 147 VAL C N 1
ATOM 4323 C CA . VAL C 1 97 ? -30.155 -65.154 75.215 1.00 45.42 147 VAL C CA 1
ATOM 4324 C C . VAL C 1 97 ? -28.712 -64.731 74.960 1.00 47.21 147 VAL C C 1
ATOM 4325 O O . VAL C 1 97 ? -28.333 -64.440 73.816 1.00 47.94 147 VAL C O 1
ATOM 4329 N N . ASP C 1 98 ? -27.920 -64.702 76.031 1.00 47.01 148 ASP C N 1
ATOM 4330 C CA . ASP C 1 98 ? -26.497 -64.365 75.963 1.00 48.05 148 ASP C CA 1
ATOM 4331 C C . ASP C 1 98 ? -25.745 -65.163 77.023 1.00 46.59 148 ASP C C 1
ATOM 4332 O O . ASP C 1 98 ? -26.274 -65.413 78.103 1.00 47.26 148 ASP C O 1
ATOM 4337 N N . ILE C 1 99 ? -24.516 -65.559 76.710 1.00 45.49 149 ILE C N 1
ATOM 4338 C CA . ILE C 1 99 ? -23.692 -66.311 77.649 1.00 46.93 149 ILE C CA 1
ATOM 4339 C C . ILE C 1 99 ? -23.136 -65.408 78.750 1.00 47.82 149 ILE C C 1
ATOM 4340 O O . ILE C 1 99 ? -22.781 -65.879 79.825 1.00 49.18 149 ILE C O 1
ATOM 4345 N N . ASN C 1 100 ? -23.087 -64.107 78.478 1.00 47.78 150 ASN C N 1
ATOM 4346 C CA . ASN C 1 100 ? -22.518 -63.146 79.404 1.00 48.09 150 ASN C CA 1
ATOM 4347 C C . ASN C 1 100 ? -23.609 -62.353 80.114 1.00 49.55 150 ASN C C 1
ATOM 4348 O O . ASN C 1 100 ? -24.321 -61.567 79.483 1.00 49.89 150 ASN C O 1
ATOM 4353 N N . PRO C 1 101 ? -23.731 -62.555 81.440 1.00 50.61 151 PRO C N 1
ATOM 4354 C CA . PRO C 1 101 ? -24.729 -61.903 82.294 1.00 50.00 151 PRO C CA 1
ATOM 4355 C C . PRO C 1 101 ? -24.638 -60.377 82.286 1.00 50.75 151 PRO C C 1
ATOM 4356 O O . PRO C 1 101 ? -25.665 -59.698 82.385 1.00 49.79 151 PRO C O 1
ATOM 4360 N N . ASP C 1 102 ? -23.420 -59.852 82.163 1.00 53.01 152 ASP C N 1
ATOM 4361 C CA . ASP C 1 102 ? -23.190 -58.410 82.120 1.00 53.66 152 ASP C CA 1
ATOM 4362 C C . ASP C 1 102 ? -23.801 -57.766 80.887 1.00 51.96 152 ASP C C 1
ATOM 4363 O O . ASP C 1 102 ? -24.254 -56.622 80.947 1.00 49.72 152 ASP C O 1
ATOM 4368 N N . MET C 1 103 ? -23.802 -58.502 79.774 1.00 51.54 153 MET C N 1
ATOM 4369 C CA . MET C 1 103 ? -24.420 -58.036 78.532 1.00 50.90 153 MET C CA 1
ATOM 4370 C C . MET C 1 103 ? -25.932 -57.934 78.685 1.00 50.66 153 MET C C 1
ATOM 4371 O O . MET C 1 103 ? -26.538 -56.936 78.282 1.00 51.16 153 MET C O 1
ATOM 4376 N N . LEU C 1 104 ? -26.526 -58.965 79.284 1.00 49.29 154 LEU C N 1
ATOM 4377 C CA . LEU C 1 104 ? -27.964 -59.000 79.558 1.00 50.32 154 LEU C CA 1
ATOM 4378 C C . LEU C 1 104 ? -28.381 -57.934 80.570 1.00 49.52 154 LEU C C 1
ATOM 4379 O O . LEU C 1 104 ? -29.441 -57.318 80.432 1.00 49.22 154 LEU C O 1
ATOM 4384 N N . LYS C 1 105 ? -27.527 -57.723 81.570 1.00 50.04 155 LYS C N 1
ATOM 4385 C CA . LYS C 1 105 ? -27.695 -56.674 82.568 1.00 49.57 155 LYS C CA 1
ATOM 4386 C C . LYS C 1 105 ? -27.793 -55.313 81.881 1.00 48.55 155 LYS C C 1
ATOM 4387 O O . LYS C 1 105 ? -28.644 -54.485 82.231 1.00 48.36 155 LYS C O 1
ATOM 4393 N N . GLU C 1 106 ? -26.925 -55.093 80.894 1.00 46.79 156 GLU C N 1
ATOM 4394 C CA . GLU C 1 106 ? -26.919 -53.845 80.129 1.00 47.48 156 GLU C CA 1
ATOM 4395 C C . GLU C 1 106 ? -28.166 -53.693 79.266 1.00 45.81 156 GLU C C 1
ATOM 4396 O O . GLU C 1 106 ? -28.759 -52.611 79.205 1.00 44.13 156 GLU C O 1
ATOM 4402 N N . GLY C 1 107 ? -28.556 -54.780 78.601 1.00 45.16 157 GLY C N 1
ATOM 4403 C CA . GLY C 1 107 ? -29.783 -54.807 77.799 1.00 47.13 157 GLY C CA 1
ATOM 4404 C C . GLY C 1 107 ? -30.984 -54.416 78.637 1.00 47.36 157 GLY C C 1
ATOM 4405 O O . GLY C 1 107 ? -31.749 -53.529 78.264 1.00 46.19 157 GLY C O 1
ATOM 4406 N N . GLU C 1 108 ? -31.121 -55.071 79.788 1.00 49.69 158 GLU C N 1
ATOM 4407 C CA . GLU C 1 108 ? -32.171 -54.772 80.763 1.00 51.39 158 GLU C CA 1
ATOM 4408 C C . GLU C 1 108 ? -32.156 -53.297 81.185 1.00 49.32 158 GLU C C 1
ATOM 4409 O O . GLU C 1 108 ? -33.186 -52.624 81.149 1.00 48.24 158 GLU C O 1
ATOM 4415 N N . LYS C 1 109 ? -30.980 -52.803 81.566 1.00 48.81 159 LYS C N 1
ATOM 4416 C CA . LYS C 1 109 ? -30.790 -51.395 81.907 1.00 49.02 159 LYS C CA 1
ATOM 4417 C C . LYS C 1 109 ? -31.250 -50.473 80.778 1.00 50.49 159 LYS C C 1
ATOM 4418 O O . LYS C 1 109 ? -31.931 -49.474 81.026 1.00 49.71 159 LYS C O 1
ATOM 4424 N N . ARG C 1 110 ? -30.867 -50.815 79.545 1.00 51.35 160 ARG C N 1
ATOM 4425 C CA . ARG C 1 110 ? -31.251 -50.052 78.358 1.00 50.78 160 ARG C CA 1
ATOM 4426 C C . ARG C 1 110 ? -32.761 -50.095 78.153 1.00 51.38 160 ARG C C 1
ATOM 4427 O O . ARG C 1 110 ? -33.368 -49.092 77.778 1.00 52.08 160 ARG C O 1
ATOM 4435 N N . ALA C 1 111 ? -33.357 -51.261 78.401 1.00 48.56 161 ALA C N 1
ATOM 4436 C CA . ALA C 1 111 ? -34.804 -51.420 78.327 1.00 51.56 161 ALA C CA 1
ATOM 4437 C C . ALA C 1 111 ? -35.507 -50.525 79.354 1.00 53.08 161 ALA C C 1
ATOM 4438 O O . ALA C 1 111 ? -36.539 -49.916 79.055 1.00 54.42 161 ALA C O 1
ATOM 4440 N N . MET C 1 112 ? -34.928 -50.439 80.550 1.00 54.57 162 MET C N 1
ATOM 4441 C CA . MET C 1 112 ? -35.437 -49.570 81.607 1.00 58.02 162 MET C CA 1
ATOM 4442 C C . MET C 1 112 ? -35.432 -48.094 81.194 1.00 58.48 162 MET C C 1
ATOM 4443 O O . MET C 1 112 ? -36.491 -47.469 81.118 1.00 58.29 162 MET C O 1
ATOM 4448 N N . GLU C 1 113 ? -34.243 -47.557 80.913 1.00 59.88 163 GLU C N 1
ATOM 4449 C CA . GLU C 1 113 ? -34.064 -46.149 80.537 1.00 61.21 163 GLU C CA 1
ATOM 4450 C C . GLU C 1 113 ? -34.768 -45.812 79.224 1.00 62.43 163 GLU C C 1
ATOM 4451 O O . GLU C 1 113 ? -35.001 -44.643 78.911 1.00 63.43 163 GLU C O 1
ATOM 4457 N N . GLN C 1 114 ? -35.091 -46.854 78.464 1.00 61.79 164 GLN C N 1
ATOM 4458 C CA . GLN C 1 114 ? -35.821 -46.739 77.215 1.00 61.56 164 GLN C CA 1
ATOM 4459 C C . GLN C 1 114 ? -37.309 -46.569 77.498 1.00 60.74 164 GLN C C 1
ATOM 4460 O O . GLN C 1 114 ? -38.014 -45.883 76.760 1.00 57.50 164 GLN C O 1
ATOM 4466 N N . GLY C 1 115 ? -37.775 -47.203 78.573 1.00 59.18 165 GLY C N 1
ATOM 4467 C CA . GLY C 1 115 ? -39.191 -47.223 78.908 1.00 57.68 165 GLY C CA 1
ATOM 4468 C C . GLY C 1 115 ? -39.952 -48.185 78.016 1.00 57.55 165 GLY C C 1
ATOM 4469 O O . GLY C 1 115 ? -41.136 -47.981 77.739 1.00 54.93 165 GLY C O 1
ATOM 4470 N N . LYS C 1 116 ? -39.260 -49.232 77.565 1.00 57.16 166 LYS C N 1
ATOM 4471 C CA . LYS C 1 116 ? -39.853 -50.269 76.728 1.00 53.56 166 LYS C CA 1
ATOM 4472 C C . LYS C 1 116 ? -39.095 -51.585 76.864 1.00 53.39 166 LYS C C 1
ATOM 4473 O O . LYS C 1 116 ? -37.858 -51.607 76.883 1.00 52.29 166 LYS C O 1
ATOM 4479 N N . TYR C 1 117 ? -39.864 -52.670 76.958 1.00 50.67 167 TYR C N 1
ATOM 4480 C CA . TYR C 1 117 ? -39.363 -54.041 77.112 1.00 49.49 167 TYR C CA 1
ATOM 4481 C C . TYR C 1 117 ? -38.711 -54.305 78.476 1.00 50.20 167 TYR C C 1
ATOM 4482 O O . TYR C 1 117 ? -38.139 -55.373 78.701 1.00 47.95 167 TYR C O 1
ATOM 4491 N N . PHE C 1 118 ? -38.821 -53.334 79.383 1.00 52.20 168 PHE C N 1
ATOM 4492 C CA . PHE C 1 118 ? -38.367 -53.501 80.763 1.00 53.16 168 PHE C CA 1
ATOM 4493 C C . PHE C 1 118 ? -39.447 -54.171 81.610 1.00 53.87 168 PHE C C 1
ATOM 4494 O O . PHE C 1 118 ? -40.576 -53.676 81.697 1.00 52.66 168 PHE C O 1
ATOM 4502 N N . LYS C 1 119 ? -39.090 -55.296 82.229 1.00 54.38 169 LYS C N 1
ATOM 4503 C CA . LYS C 1 119 ? -40.041 -56.137 82.973 1.00 56.21 169 LYS C CA 1
ATOM 4504 C C . LYS C 1 119 ? -41.346 -56.353 82.191 1.00 56.30 169 LYS C C 1
ATOM 4505 O O . LYS C 1 119 ? -42.451 -56.258 82.730 1.00 54.24 169 LYS C O 1
ATOM 4511 N N . ASP C 1 120 ? -41.182 -56.637 80.903 1.00 55.08 170 ASP C N 1
ATOM 4512 C CA . ASP C 1 120 ? -42.278 -56.920 79.995 1.00 51.96 170 ASP C CA 1
ATOM 4513 C C . ASP C 1 120 ? -42.442 -58.436 79.967 1.00 52.56 170 ASP C C 1
ATOM 4514 O O . ASP C 1 120 ? -41.453 -59.157 79.798 1.00 52.40 170 ASP C O 1
ATOM 4519 N N . PRO C 1 121 ? -43.685 -58.933 80.149 1.00 52.25 171 PRO C N 1
ATOM 4520 C CA . PRO C 1 121 ? -43.922 -60.380 80.138 1.00 51.15 171 PRO C CA 1
ATOM 4521 C C . PRO C 1 121 ? -43.468 -61.042 78.833 1.00 50.43 171 PRO C C 1
ATOM 4522 O O . PRO C 1 121 ? -42.973 -62.174 78.854 1.00 52.52 171 PRO C O 1
ATOM 4526 N N . ARG C 1 122 ? -43.627 -60.332 77.716 1.00 48.35 172 ARG C N 1
ATOM 4527 C CA . ARG C 1 122 ? -43.203 -60.816 76.393 1.00 48.11 172 ARG C CA 1
ATOM 4528 C C . ARG C 1 122 ? -41.691 -61.010 76.246 1.00 46.81 172 ARG C C 1
ATOM 4529 O O . ARG C 1 122 ? -41.242 -61.845 75.454 1.00 46.35 172 ARG C O 1
ATOM 4537 N N . VAL C 1 123 ? -40.914 -60.221 76.981 1.00 44.86 173 VAL C N 1
ATOM 4538 C CA . VAL C 1 123 ? -39.466 -60.155 76.762 1.00 46.76 173 VAL C CA 1
ATOM 4539 C C . VAL C 1 123 ? -38.666 -60.721 77.938 1.00 46.69 173 VAL C C 1
ATOM 4540 O O . VAL C 1 123 ? -38.682 -60.169 79.043 1.00 44.00 173 VAL C O 1
ATOM 4544 N N . ARG C 1 124 ? -37.971 -61.828 77.686 1.00 48.13 174 ARG C N 1
ATOM 4545 C CA . ARG C 1 124 ? -37.132 -62.462 78.698 1.00 51.11 174 ARG C CA 1
ATOM 4546 C C . ARG C 1 124 ? -35.649 -62.280 78.391 1.00 52.62 174 ARG C C 1
ATOM 4547 O O . ARG C 1 124 ? -35.236 -62.325 77.228 1.00 53.74 174 ARG C O 1
ATOM 4555 N N . PHE C 1 125 ? -34.862 -62.079 79.446 1.00 51.40 175 PHE C N 1
ATOM 4556 C CA . PHE C 1 125 ? -33.405 -62.006 79.360 1.00 49.55 175 PHE C CA 1
ATOM 4557 C C . PHE C 1 125 ? -32.819 -63.238 80.037 1.00 49.30 175 PHE C C 1
ATOM 4558 O O . PHE C 1 125 ? -32.938 -63.390 81.249 1.00 52.33 175 PHE C O 1
ATOM 4566 N N . LEU C 1 126 ? -32.174 -64.101 79.278 1.00 47.91 176 LEU C N 1
ATOM 4567 C CA . LEU C 1 126 ? -31.707 -65.373 79.749 1.00 47.49 176 LEU C CA 1
ATOM 4568 C C . LEU C 1 126 ? -30.204 -65.555 79.596 1.00 48.27 176 LEU C C 1
ATOM 4569 O O . LEU C 1 126 ? -29.706 -65.417 78.519 1.00 49.04 176 LEU C O 1
ATOM 4574 N N . VAL C 1 127 ? -29.498 -65.905 80.660 1.00 46.71 177 VAL C N 1
ATOM 4575 C CA . VAL C 1 127 ? -28.114 -66.365 80.588 1.00 46.35 177 VAL C CA 1
ATOM 4576 C C . VAL C 1 127 ? -28.147 -67.794 80.060 1.00 47.89 177 VAL C C 1
ATOM 4577 O O . VAL C 1 127 ? -28.841 -68.641 80.616 1.00 49.79 177 VAL C O 1
ATOM 4581 N N . SER C 1 128 ? -27.421 -68.047 78.972 1.00 49.90 178 SER C N 1
ATOM 4582 C CA . SER C 1 128 ? -27.349 -69.382 78.362 1.00 50.16 178 SER C CA 1
ATOM 4583 C C . SER C 1 128 ? -26.258 -69.483 77.302 1.00 50.04 178 SER C C 1
ATOM 4584 O O . SER C 1 128 ? -25.948 -68.512 76.605 1.00 50.13 178 SER C O 1
ATOM 4587 N N . ASN C 1 129 ? -25.690 -70.678 77.196 1.00 48.00 179 ASN C N 1
ATOM 4588 C CA . ASN C 1 129 ? -24.667 -70.994 76.222 1.00 48.20 179 ASN C CA 1
ATOM 4589 C C . ASN C 1 129 ? -25.324 -71.262 74.869 1.00 46.92 179 ASN C C 1
ATOM 4590 O O . ASN C 1 129 ? -26.123 -72.195 74.732 1.00 46.29 179 ASN C O 1
ATOM 4595 N N . GLY C 1 130 ? -24.970 -70.441 73.881 1.00 44.16 180 GLY C N 1
ATOM 4596 C CA . GLY C 1 130 ? -25.557 -70.500 72.540 1.00 45.46 180 GLY C CA 1
ATOM 4597 C C . GLY C 1 130 ? -25.376 -71.805 71.787 1.00 44.00 180 GLY C C 1
ATOM 4598 O O . GLY C 1 130 ? -26.183 -72.148 70.928 1.00 45.36 180 GLY C O 1
ATOM 4599 N N . GLU C 1 131 ? -24.315 -72.535 72.104 1.00 44.86 181 GLU C N 1
ATOM 4600 C CA . GLU C 1 131 ? -24.065 -73.835 71.492 1.00 46.41 181 GLU C CA 1
ATOM 4601 C C . GLU C 1 131 ? -25.015 -74.917 72.011 1.00 46.24 181 GLU C C 1
ATOM 4602 O O . GLU C 1 131 ? -25.135 -75.984 71.401 1.00 45.51 181 GLU C O 1
ATOM 4608 N N . LYS C 1 132 ? -25.693 -74.639 73.127 1.00 45.70 182 LYS C N 1
ATOM 4609 C CA . LYS C 1 132 ? -26.515 -75.647 73.801 1.00 47.86 182 LYS C CA 1
ATOM 4610 C C . LYS C 1 132 ? -27.974 -75.241 74.003 1.00 48.34 182 LYS C C 1
ATOM 4611 O O . LYS C 1 132 ? -28.872 -76.056 73.793 1.00 46.18 182 LYS C O 1
ATOM 4617 N N . LEU C 1 133 ? -28.201 -73.987 74.400 1.00 48.83 183 LEU C N 1
ATOM 4618 C CA . LEU C 1 133 ? -29.542 -73.475 74.722 1.00 51.73 183 LEU C CA 1
ATOM 4619 C C . LEU C 1 133 ? -30.432 -74.452 75.488 1.00 55.71 183 LEU C C 1
ATOM 4620 O O . LEU C 1 133 ? -31.640 -74.527 75.252 1.00 57.28 183 LEU C O 1
ATOM 4625 N N . GLU C 1 134 ? -29.817 -75.206 76.394 1.00 60.35 184 GLU C N 1
ATOM 4626 C CA . GLU C 1 134 ? -30.521 -76.220 77.179 1.00 64.37 184 GLU C CA 1
ATOM 4627 C C . GLU C 1 134 ? -31.798 -75.765 77.894 1.00 63.01 184 GLU C C 1
ATOM 4628 O O . GLU C 1 134 ? -32.691 -76.574 78.143 1.00 62.44 184 GLU C O 1
ATOM 4634 N N . GLU C 1 135 ? -31.879 -74.471 78.205 1.00 61.42 185 GLU C N 1
ATOM 4635 C CA . GLU C 1 135 ? -33.049 -73.886 78.862 1.00 60.67 185 GLU C CA 1
ATOM 4636 C C . GLU C 1 135 ? -34.209 -73.679 77.892 1.00 59.68 185 GLU C C 1
ATOM 4637 O O . GLU C 1 135 ? -35.330 -73.388 78.312 1.00 61.63 185 GLU C O 1
ATOM 4643 N N . ILE C 1 136 ? -33.938 -73.817 76.597 1.00 56.53 186 ILE C N 1
ATOM 4644 C CA . ILE C 1 136 ? -34.959 -73.615 75.567 1.00 54.58 186 ILE C CA 1
ATOM 4645 C C . ILE C 1 136 ? -35.471 -74.969 75.084 1.00 52.72 186 ILE C C 1
ATOM 4646 O O . ILE C 1 136 ? -34.679 -75.884 74.863 1.00 53.16 186 ILE C O 1
ATOM 4651 N N . ASP C 1 137 ? -36.790 -75.094 74.937 1.00 52.28 187 ASP C N 1
ATOM 4652 C CA . ASP C 1 137 ? -37.410 -76.351 74.507 1.00 53.14 187 ASP C CA 1
ATOM 4653 C C . ASP C 1 137 ? -37.294 -76.572 73.006 1.00 50.41 187 ASP C C 1
ATOM 4654 O O . ASP C 1 137 ? -37.406 -75.630 72.214 1.00 48.41 187 ASP C O 1
ATOM 4659 N N . SER C 1 138 ? -37.084 -77.825 72.616 1.00 47.37 188 SER C N 1
ATOM 4660 C CA . SER C 1 138 ? -37.078 -78.191 71.205 1.00 47.60 188 SER C CA 1
ATOM 4661 C C . SER C 1 138 ? -38.415 -77.832 70.558 1.00 47.19 188 SER C C 1
ATOM 4662 O O . SER C 1 138 ? -39.456 -77.918 71.198 1.00 48.59 188 SER C O 1
ATOM 4665 N N . ASP C 1 139 ? -38.366 -77.418 69.294 1.00 49.16 189 ASP C N 1
ATOM 4666 C CA . ASP C 1 139 ? -39.544 -76.977 68.525 1.00 50.32 189 ASP C CA 1
ATOM 4667 C C . ASP C 1 139 ? -40.457 -76.019 69.289 1.00 48.89 189 ASP C C 1
ATOM 4668 O O . ASP C 1 139 ? -41.670 -76.226 69.360 1.00 52.24 189 ASP C O 1
ATOM 4673 N N . SER C 1 140 ? -39.876 -74.969 69.851 1.00 45.74 190 SER C N 1
ATOM 4674 C CA . SER C 1 140 ? -40.656 -73.972 70.578 1.00 44.37 190 SER C CA 1
ATOM 4675 C C . SER C 1 140 ? -40.611 -72.597 69.907 1.00 44.91 190 SER C C 1
ATOM 4676 O O . SER C 1 140 ? -41.299 -71.669 70.338 1.00 46.42 190 SER C O 1
ATOM 4679 N N . LYS C 1 141 ? -39.805 -72.473 68.850 1.00 44.27 191 LYS C N 1
ATOM 4680 C CA . LYS C 1 141 ? -39.441 -71.160 68.310 1.00 42.93 191 LYS C CA 1
ATOM 4681 C C . LYS C 1 141 ? -39.732 -70.975 66.820 1.00 41.85 191 LYS C C 1
ATOM 4682 O O . LYS C 1 141 ? -39.458 -71.852 65.997 1.00 41.64 191 LYS C O 1
ATOM 4688 N N . ASP C 1 142 ? -40.279 -69.814 66.486 1.00 40.75 192 ASP C N 1
ATOM 4689 C CA . ASP C 1 142 ? -40.612 -69.486 65.102 1.00 39.71 192 ASP C CA 1
ATOM 4690 C C . ASP C 1 142 ? -39.432 -68.820 64.378 1.00 38.20 192 ASP C C 1
ATOM 4691 O O . ASP C 1 142 ? -39.188 -69.086 63.200 1.00 37.59 192 ASP C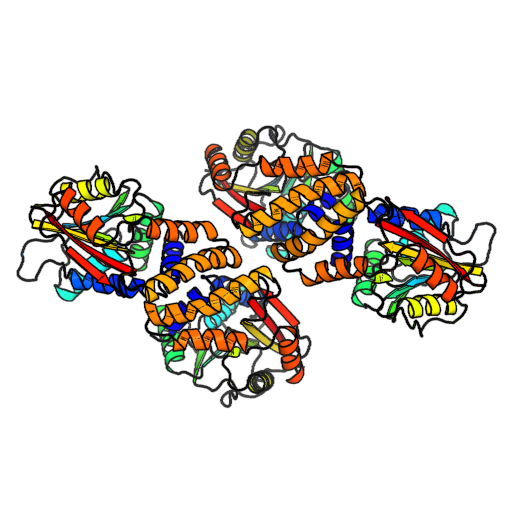 O 1
ATOM 4696 N N . ILE C 1 143 ? -38.707 -67.967 65.102 1.00 36.05 193 ILE C N 1
ATOM 4697 C CA . ILE C 1 143 ? -37.615 -67.169 64.550 1.00 35.91 193 ILE C CA 1
ATOM 4698 C C . ILE C 1 143 ? -36.365 -67.283 65.430 1.00 35.39 193 ILE C C 1
ATOM 4699 O O . ILE C 1 143 ? -36.422 -67.045 66.640 1.00 36.42 193 ILE C O 1
ATOM 4704 N N . TYR C 1 144 ? -35.245 -67.649 64.811 1.00 34.66 194 TYR C N 1
ATOM 4705 C CA . TYR C 1 144 ? -33.934 -67.622 65.455 1.00 33.81 194 TYR C CA 1
ATOM 4706 C C . TYR C 1 144 ? -33.048 -66.578 64.755 1.00 33.95 194 TYR C C 1
ATOM 4707 O O . TYR C 1 144 ? -32.803 -66.673 63.545 1.00 32.90 194 TYR C O 1
ATOM 4716 N N . THR C 1 145 ? -32.571 -65.589 65.511 1.00 33.59 195 THR C N 1
ATOM 4717 C CA . THR C 1 145 ? -31.621 -64.612 64.969 1.00 32.45 195 THR C CA 1
ATOM 4718 C C . THR C 1 145 ? -30.311 -64.561 65.751 1.00 33.53 195 THR C C 1
ATOM 4719 O O . THR C 1 145 ? -30.301 -64.583 66.996 1.00 34.05 195 THR C O 1
ATOM 4723 N N . VAL C 1 146 ? -29.209 -64.497 65.010 1.00 32.43 196 VAL C N 1
ATOM 4724 C CA . VAL C 1 146 ? -27.905 -64.198 65.594 1.00 33.64 196 VAL C CA 1
ATOM 4725 C C . VAL C 1 146 ? -27.203 -63.144 64.733 1.00 34.45 196 VAL C C 1
ATOM 4726 O O . VAL C 1 146 ? -27.094 -63.281 63.512 1.00 34.68 196 VAL C O 1
ATOM 4730 N N . SER C 1 147 ? -26.765 -62.073 65.381 1.00 34.65 197 SER C N 1
ATOM 4731 C CA . SER C 1 147 ? -26.162 -60.940 64.688 1.00 34.74 197 SER C CA 1
ATOM 4732 C C . SER C 1 147 ? -24.768 -60.645 65.228 1.00 34.05 197 SER C C 1
ATOM 4733 O O . SER C 1 147 ? -24.620 -60.227 66.376 1.00 33.17 197 SER C O 1
ATOM 4736 N N . PHE C 1 148 ? -23.757 -60.872 64.391 1.00 34.00 198 PHE C N 1
ATOM 4737 C CA . PHE C 1 148 ? -22.341 -60.697 64.754 1.00 33.86 198 PHE C CA 1
ATOM 4738 C C . PHE C 1 148 ? -21.939 -61.381 66.052 1.00 34.64 198 PHE C C 1
ATOM 4739 O O . PHE C 1 148 ? -21.153 -60.838 66.825 1.00 36.43 198 PHE C O 1
ATOM 4747 N N . GLY C 1 149 ? -22.470 -62.577 66.279 1.00 35.18 199 GLY C N 1
ATOM 4748 C CA . GLY C 1 149 ? -22.135 -63.349 67.465 1.00 33.14 199 GLY C CA 1
ATOM 4749 C C . GLY C 1 149 ? -21.585 -64.725 67.144 1.00 33.86 199 GLY C C 1
ATOM 4750 O O . GLY C 1 149 ? -20.690 -65.204 67.833 1.00 34.24 199 GLY C O 1
ATOM 4751 N N . ILE C 1 150 ? -22.095 -65.355 66.088 1.00 32.79 200 ILE C N 1
ATOM 4752 C CA . ILE C 1 150 ? -21.786 -66.770 65.831 1.00 33.07 200 ILE C CA 1
ATOM 4753 C C . ILE C 1 150 ? -20.306 -67.063 65.539 1.00 33.76 200 ILE C C 1
ATOM 4754 O O . ILE C 1 150 ? -19.798 -68.141 65.889 1.00 32.23 200 ILE C O 1
ATOM 4759 N N . ARG C 1 151 ? -19.617 -66.107 64.916 1.00 34.33 201 ARG C N 1
ATOM 4760 C CA . ARG C 1 151 ? -18.195 -66.265 64.597 1.00 33.87 201 ARG C CA 1
ATOM 4761 C C . ARG C 1 151 ? -17.350 -66.497 65.853 1.00 34.36 201 ARG C C 1
ATOM 4762 O O . ARG C 1 151 ? -16.207 -66.944 65.762 1.00 36.48 201 ARG C O 1
ATOM 4770 N N . ASN C 1 152 ? -17.922 -66.181 67.015 1.00 34.50 202 ASN C N 1
ATOM 4771 C CA . ASN C 1 152 ? -17.236 -66.313 68.293 1.00 35.84 202 ASN C CA 1
ATOM 4772 C C . ASN C 1 152 ? -17.523 -67.619 69.040 1.00 36.52 202 ASN C C 1
ATOM 4773 O O . ASN C 1 152 ? -16.906 -67.878 70.071 1.00 35.80 202 ASN C O 1
ATOM 4778 N N . PHE C 1 153 ? -18.458 -68.427 68.533 1.00 37.11 203 PHE C N 1
ATOM 4779 C CA . PHE C 1 153 ? -18.740 -69.750 69.110 1.00 38.39 203 PHE C CA 1
ATOM 4780 C C . PHE C 1 153 ? -17.490 -70.600 68.983 1.00 40.05 203 PHE C C 1
ATOM 4781 O O . PHE C 1 153 ? -16.823 -70.561 67.953 1.00 42.07 203 PHE C O 1
ATOM 4789 N N . THR C 1 154 ? -17.170 -71.364 70.022 1.00 42.75 204 THR C N 1
ATOM 4790 C CA . THR C 1 154 ? -16.044 -72.297 69.947 1.00 43.99 204 THR C CA 1
ATOM 4791 C C . THR C 1 154 ? -16.364 -73.444 68.989 1.00 43.41 204 THR C C 1
ATOM 4792 O O . THR C 1 154 ? -15.465 -74.002 68.355 1.00 44.30 204 THR C O 1
ATOM 4796 N N . ASP C 1 155 ? -17.647 -73.782 68.879 1.00 42.30 205 ASP C N 1
ATOM 4797 C CA . ASP C 1 155 ? -18.105 -74.773 67.905 1.00 41.44 205 ASP C CA 1
ATOM 4798 C C . ASP C 1 155 ? -19.317 -74.237 67.132 1.00 39.63 205 ASP C C 1
ATOM 4799 O O . ASP C 1 155 ? -20.448 -74.250 67.623 1.00 39.96 205 ASP C O 1
ATOM 4804 N N . ILE C 1 156 ? -19.062 -73.764 65.916 1.00 39.10 206 ILE C N 1
ATOM 4805 C CA . ILE C 1 156 ? -20.079 -73.105 65.108 1.00 36.36 206 ILE C CA 1
ATOM 4806 C C . ILE C 1 156 ? -21.171 -74.092 64.698 1.00 35.96 206 ILE C C 1
ATOM 4807 O O . ILE C 1 156 ? -22.357 -73.808 64.864 1.00 35.44 206 ILE C O 1
ATOM 4812 N N . GLN C 1 157 ? -20.763 -75.251 64.183 1.00 35.75 207 GLN C N 1
ATOM 4813 C CA . GLN C 1 157 ? -21.703 -76.276 63.732 1.00 37.66 207 GLN C CA 1
ATOM 4814 C C . GLN C 1 157 ? -22.642 -76.695 64.860 1.00 38.68 207 GLN C C 1
ATOM 4815 O O . GLN C 1 157 ? -23.844 -76.872 64.643 1.00 39.35 207 GLN C O 1
ATOM 4821 N N . LYS C 1 158 ? -22.092 -76.816 66.067 1.00 40.19 208 LYS C N 1
ATOM 4822 C CA . LYS C 1 158 ? -22.884 -77.125 67.253 1.00 41.64 208 LYS C CA 1
ATOM 4823 C C . LYS C 1 158 ? -23.923 -76.039 67.534 1.00 41.57 208 LYS C C 1
ATOM 4824 O O . LYS C 1 158 ? -25.037 -76.342 67.968 1.00 42.55 208 LYS C O 1
ATOM 4830 N N . GLY C 1 159 ? -23.553 -74.778 67.300 1.00 38.65 209 GLY C N 1
ATOM 4831 C CA . GLY C 1 159 ? -24.497 -73.664 67.418 1.00 35.82 209 GLY C CA 1
ATOM 4832 C C . GLY C 1 159 ? -25.632 -73.800 66.411 1.00 35.05 209 GLY C C 1
ATOM 4833 O O . GLY C 1 159 ? -26.801 -73.580 66.736 1.00 33.04 209 GLY C O 1
ATOM 4834 N N . LEU C 1 160 ? -25.280 -74.177 65.186 1.00 35.73 210 LEU C N 1
ATOM 4835 C CA . LEU C 1 160 ? -26.257 -74.377 64.122 1.00 36.42 210 LEU C CA 1
ATOM 4836 C C . LEU C 1 160 ? -27.215 -75.547 64.411 1.00 38.06 210 LEU C C 1
ATOM 4837 O O . LEU C 1 160 ? -28.438 -75.388 64.321 1.00 38.29 210 LEU C O 1
ATOM 4842 N N . ASN C 1 161 ? -26.668 -76.707 64.777 1.00 40.66 211 ASN C N 1
ATOM 4843 C CA . ASN C 1 161 ? -27.495 -77.855 65.211 1.00 40.28 211 ASN C CA 1
ATOM 4844 C C . ASN C 1 161 ? -28.473 -77.479 66.318 1.00 39.97 211 ASN C C 1
ATOM 4845 O O . ASN C 1 161 ? -29.624 -77.903 66.303 1.00 42.47 211 ASN C O 1
ATOM 4850 N N . THR C 1 162 ? -28.012 -76.674 67.271 1.00 39.67 212 THR C N 1
ATOM 4851 C CA . THR C 1 162 ? -28.867 -76.198 68.365 1.00 38.86 212 THR C CA 1
ATOM 4852 C C . THR C 1 162 ? -29.917 -75.186 67.883 1.00 38.33 212 THR C C 1
ATOM 4853 O O . THR C 1 162 ? -31.042 -75.157 68.394 1.00 38.18 212 THR C O 1
ATOM 4857 N N . ALA C 1 163 ? -29.556 -74.365 66.898 1.00 38.67 213 ALA C N 1
ATOM 4858 C CA . ALA C 1 163 ? -30.534 -73.489 66.253 1.00 39.34 213 ALA C CA 1
ATOM 4859 C C . ALA C 1 163 ? -31.664 -74.337 65.667 1.00 38.15 213 ALA C C 1
ATOM 4860 O O . ALA C 1 163 ? -32.832 -74.030 65.853 1.00 37.80 213 ALA C O 1
ATOM 4862 N N . TYR C 1 164 ? -31.293 -75.418 64.986 1.00 41.24 214 TYR C N 1
ATOM 4863 C CA . TYR C 1 164 ? -32.248 -76.365 64.404 1.00 43.61 214 TYR C CA 1
ATOM 4864 C C . TYR C 1 164 ? -33.135 -77.012 65.476 1.00 46.21 214 TYR C C 1
ATOM 4865 O O . TYR C 1 164 ? -34.358 -77.071 65.326 1.00 45.57 214 TYR C O 1
ATOM 4874 N N . ARG C 1 165 ? -32.528 -77.470 66.557 1.00 46.43 215 ARG C N 1
ATOM 4875 C CA . ARG C 1 165 ? -33.288 -78.026 67.641 1.00 45.93 215 ARG C CA 1
ATOM 4876 C C . ARG C 1 165 ? -34.364 -77.132 68.208 1.00 46.88 215 ARG C C 1
ATOM 4877 O O . ARG C 1 165 ? -35.462 -77.570 68.396 1.00 48.16 215 ARG C O 1
ATOM 4885 N N . VAL C 1 166 ? -34.057 -75.886 68.492 1.00 44.73 216 VAL C N 1
ATOM 4886 C CA . VAL C 1 166 ? -35.020 -75.033 69.209 1.00 43.80 216 VAL C CA 1
ATOM 4887 C C . VAL C 1 166 ? -36.144 -74.466 68.337 1.00 43.27 216 VAL C C 1
ATOM 4888 O O . VAL C 1 166 ? -37.147 -73.965 68.854 1.00 41.44 216 VAL C O 1
ATOM 4892 N N . LEU C 1 167 ? -35.965 -74.544 67.021 1.00 43.27 217 LEU C N 1
ATOM 4893 C CA . LEU C 1 167 ? -36.951 -74.034 66.080 1.00 45.08 217 LEU C CA 1
ATOM 4894 C C . LEU C 1 167 ? -38.059 -75.057 65.818 1.00 45.77 217 LEU C C 1
ATOM 4895 O O . LEU C 1 167 ? -37.815 -76.266 65.835 1.00 44.10 217 LEU C O 1
ATOM 4900 N N . LYS C 1 168 ? -39.272 -74.551 65.597 1.00 45.51 218 LYS C N 1
ATOM 4901 C CA . LYS C 1 168 ? -40.415 -75.361 65.163 1.00 47.30 218 LYS C CA 1
ATOM 4902 C C . LYS C 1 168 ? -40.298 -75.676 63.677 1.00 46.06 218 LYS C C 1
ATOM 4903 O O . LYS C 1 168 ? -39.641 -74.940 62.942 1.00 42.46 218 LYS C O 1
ATOM 4909 N N . PRO C 1 169 ? -40.935 -76.776 63.225 1.00 47.80 219 PRO C N 1
ATOM 4910 C CA . PRO C 1 169 ? -41.084 -76.989 61.787 1.00 46.17 219 PRO C CA 1
ATOM 4911 C C . PRO C 1 169 ? -41.653 -75.734 61.134 1.00 43.54 219 PRO C C 1
ATOM 4912 O O . PRO C 1 169 ? -42.608 -75.160 61.644 1.00 42.58 219 PRO C O 1
ATOM 4916 N N . GLY C 1 170 ? -41.039 -75.294 60.038 1.00 44.29 220 GLY C N 1
ATOM 4917 C CA . GLY C 1 170 ? -41.412 -74.026 59.404 1.00 42.95 220 GLY C CA 1
ATOM 4918 C C . GLY C 1 170 ? -40.686 -72.809 59.959 1.00 41.51 220 GLY C C 1
ATOM 4919 O O . GLY C 1 170 ? -40.814 -71.716 59.415 1.00 42.86 220 GLY C O 1
ATOM 4920 N N . GLY C 1 171 ? -39.922 -72.996 61.034 1.00 39.80 221 GLY C N 1
ATOM 4921 C CA . GLY C 1 171 ? -39.153 -71.910 61.653 1.00 40.07 221 GLY C CA 1
ATOM 4922 C C . GLY C 1 171 ? -37.936 -71.455 60.857 1.00 39.38 221 GLY C C 1
ATOM 4923 O O . GLY C 1 171 ? -37.320 -72.250 60.134 1.00 39.16 221 GLY C O 1
ATOM 4924 N N . ILE C 1 172 ? -37.587 -70.178 61.012 1.00 37.86 222 ILE C N 1
ATOM 4925 C CA . ILE C 1 172 ? -36.515 -69.541 60.242 1.00 38.54 222 ILE C CA 1
ATOM 4926 C C . ILE C 1 172 ? -35.262 -69.273 61.092 1.00 37.04 222 ILE C C 1
ATOM 4927 O O . ILE C 1 172 ? -35.341 -68.685 62.175 1.00 35.39 222 ILE C O 1
ATOM 4932 N N . PHE C 1 173 ? -34.124 -69.676 60.567 1.00 35.56 223 PHE C N 1
ATOM 4933 C CA . PHE C 1 173 ? -32.819 -69.273 61.037 1.00 34.94 223 PHE C CA 1
ATOM 4934 C C . PHE C 1 173 ? -32.329 -68.082 60.228 1.00 34.29 223 PHE C C 1
ATOM 4935 O O . PHE C 1 173 ? -32.316 -68.133 59.044 1.00 33.97 223 PHE C O 1
ATOM 4943 N N . TYR C 1 174 ? -31.953 -67.020 60.934 1.00 34.43 224 TYR C N 1
ATOM 4944 C CA . TYR C 1 174 ? -31.457 -65.799 60.318 1.00 33.82 224 TYR C CA 1
ATOM 4945 C C . TYR C 1 174 ? -30.165 -65.359 60.999 1.00 33.60 224 TYR C C 1
ATOM 4946 O O . TYR C 1 174 ? -30.117 -65.180 62.216 1.00 32.70 224 TYR C O 1
ATOM 4955 N N . CYS C 1 175 ? -29.120 -65.194 60.197 1.00 33.45 225 CYS C N 1
ATOM 4956 C CA . CYS C 1 175 ? -27.810 -64.837 60.684 1.00 32.17 225 CYS C CA 1
ATOM 4957 C C . CYS C 1 175 ? -27.163 -63.707 59.923 1.00 31.76 225 CYS C C 1
ATOM 4958 O O . CYS C 1 175 ? -27.102 -63.718 58.745 1.00 31.22 225 CYS C O 1
ATOM 4961 N N . LEU C 1 176 ? -26.687 -62.724 60.657 1.00 31.72 226 LEU C N 1
ATOM 4962 C CA . LEU C 1 176 ? -25.873 -61.635 60.121 1.00 31.67 226 LEU C CA 1
ATOM 4963 C C . LEU C 1 176 ? -24.473 -61.766 60.691 1.00 31.97 226 LEU C C 1
ATOM 4964 O O . LEU C 1 176 ? -24.301 -61.810 61.911 1.00 31.22 226 LEU C O 1
ATOM 4969 N N . GLU C 1 177 ? -23.474 -61.840 59.815 1.00 31.08 227 GLU C N 1
ATOM 4970 C CA . GLU C 1 177 ? -22.108 -62.058 60.264 1.00 31.15 227 GLU C CA 1
ATOM 4971 C C . GLU C 1 177 ? -21.109 -61.635 59.187 1.00 31.74 227 GLU C C 1
ATOM 4972 O O . GLU C 1 177 ? -21.439 -61.627 57.991 1.00 32.37 227 GLU C O 1
ATOM 4978 N N . PHE C 1 178 ? -19.899 -61.273 59.623 1.00 30.46 228 PHE C N 1
ATOM 4979 C CA . PHE C 1 178 ? -18.777 -61.028 58.716 1.00 30.42 228 PHE C CA 1
ATOM 4980 C C . PHE C 1 178 ? -18.558 -62.234 57.806 1.00 30.69 228 PHE C C 1
ATOM 4981 O O . PHE C 1 178 ? -18.751 -63.385 58.212 1.00 31.79 228 PHE C O 1
ATOM 4989 N N . SER C 1 179 ? -18.166 -61.962 56.572 1.00 29.95 229 SER C N 1
ATOM 4990 C CA . SER C 1 179 ? -17.967 -63.021 55.607 1.00 31.13 229 SER C CA 1
ATOM 4991 C C . SER C 1 179 ? -16.690 -62.800 54.802 1.00 31.50 229 SER C C 1
ATOM 4992 O O . SER C 1 179 ? -15.789 -62.069 55.233 1.00 33.09 229 SER C O 1
ATOM 4995 N N . LYS C 1 180 ? -16.616 -63.437 53.643 1.00 31.34 230 LYS C N 1
ATOM 4996 C CA . LYS C 1 180 ? -15.449 -63.343 52.792 1.00 33.26 230 LYS C CA 1
ATOM 4997 C C . LYS C 1 180 ? -15.672 -62.292 51.709 1.00 32.48 230 LYS C C 1
ATOM 4998 O O . LYS C 1 180 ? -16.668 -62.327 50.978 1.00 31.86 230 LYS C O 1
ATOM 5004 N N . ILE C 1 181 ? -14.731 -61.359 51.620 1.00 31.35 231 ILE C N 1
ATOM 5005 C CA . ILE C 1 181 ? -14.815 -60.253 50.679 1.00 30.67 231 ILE C CA 1
ATOM 5006 C C . ILE C 1 181 ? -14.649 -60.757 49.237 1.00 31.61 231 ILE C C 1
ATOM 5007 O O . ILE C 1 181 ? -13.800 -61.604 48.967 1.00 31.28 231 ILE C O 1
ATOM 5012 N N . GLU C 1 182 ? -15.472 -60.233 48.329 1.00 31.70 232 GLU C N 1
ATOM 5013 C CA . GLU C 1 182 ? -15.542 -60.710 46.945 1.00 32.97 232 GLU C CA 1
ATOM 5014 C C . GLU C 1 182 ? -14.969 -59.705 45.952 1.00 32.22 232 GLU C C 1
ATOM 5015 O O . GLU C 1 182 ? -14.733 -60.034 44.793 1.00 31.39 232 GLU C O 1
ATOM 5021 N N . ASN C 1 183 ? -14.782 -58.474 46.416 1.00 31.20 233 ASN C N 1
ATOM 5022 C CA . ASN C 1 183 ? -14.126 -57.429 45.650 1.00 30.74 233 ASN C CA 1
ATOM 5023 C C . ASN C 1 183 ? -12.645 -57.423 46.043 1.00 30.88 233 ASN C C 1
ATOM 5024 O O . ASN C 1 183 ? -12.316 -57.157 47.203 1.00 32.91 233 ASN C O 1
ATOM 5029 N N . PRO C 1 184 ? -11.750 -57.756 45.090 1.00 31.18 234 PRO C N 1
ATOM 5030 C CA . PRO C 1 184 ? -10.303 -57.861 45.343 1.00 30.69 234 PRO C CA 1
ATOM 5031 C C . PRO C 1 184 ? -9.662 -56.571 45.818 1.00 29.73 234 PRO C C 1
ATOM 5032 O O . PRO C 1 184 ? -8.712 -56.621 46.594 1.00 29.36 234 PRO C O 1
ATOM 5036 N N . LEU C 1 185 ? -10.149 -55.432 45.333 1.00 30.60 235 LEU C N 1
ATOM 5037 C CA . LEU C 1 185 ? -9.665 -54.140 45.803 1.00 31.78 235 LEU C CA 1
ATOM 5038 C C . LEU C 1 185 ? -10.077 -53.934 47.259 1.00 30.49 235 LEU C C 1
ATOM 5039 O O . LEU C 1 185 ? -9.272 -53.513 48.085 1.00 30.80 235 LEU C O 1
ATOM 5044 N N . MET C 1 186 ? -11.336 -54.239 47.569 1.00 30.07 236 MET C N 1
ATOM 5045 C CA . MET C 1 186 ? -11.830 -54.131 48.938 1.00 31.13 236 MET C CA 1
ATOM 5046 C C . MET C 1 186 ? -11.010 -55.040 49.857 1.00 30.95 236 MET C C 1
ATOM 5047 O O . MET C 1 186 ? -10.568 -54.621 50.928 1.00 32.17 236 MET C O 1
ATOM 5052 N N . ASP C 1 187 ? -10.793 -56.274 49.413 1.00 30.87 237 ASP C N 1
ATOM 5053 C CA . ASP C 1 187 ? -10.031 -57.246 50.178 1.00 32.10 237 ASP C CA 1
ATOM 5054 C C . ASP C 1 187 ? -8.609 -56.762 50.476 1.00 31.70 237 ASP C C 1
ATOM 5055 O O . ASP C 1 187 ? -8.118 -56.918 51.594 1.00 32.03 237 ASP C O 1
ATOM 5060 N N . PHE C 1 188 ? -7.962 -56.181 49.470 1.00 31.13 238 PHE C N 1
ATOM 5061 C CA . PHE C 1 188 ? -6.627 -55.609 49.624 1.00 31.49 238 PHE C CA 1
ATOM 5062 C C . PHE C 1 188 ? -6.624 -54.522 50.699 1.00 31.43 238 PHE C C 1
ATOM 5063 O O . PHE C 1 188 ? -5.760 -54.520 51.587 1.00 30.82 238 PHE C O 1
ATOM 5071 N N . ALA C 1 189 ? -7.591 -53.608 50.611 1.00 30.16 239 ALA C N 1
ATOM 5072 C CA . ALA C 1 189 ? -7.746 -52.553 51.608 1.00 29.91 239 ALA C CA 1
ATOM 5073 C C . ALA C 1 189 ? -8.010 -53.146 52.996 1.00 29.18 239 ALA C C 1
ATOM 5074 O O . ALA C 1 189 ? -7.399 -52.717 53.974 1.00 29.66 239 ALA C O 1
ATOM 5076 N N . TYR C 1 190 ? -8.900 -54.135 53.072 1.00 28.24 240 TYR C N 1
ATOM 5077 C CA . TYR C 1 190 ? -9.183 -54.801 54.335 1.00 29.20 240 TYR C CA 1
ATOM 5078 C C . TYR C 1 190 ? -7.944 -55.413 54.973 1.00 30.64 240 TYR C C 1
ATOM 5079 O O . TYR C 1 190 ? -7.755 -55.295 56.183 1.00 29.74 240 TYR C O 1
ATOM 5088 N N . GLN C 1 191 ? -7.118 -56.085 54.170 1.00 33.18 241 GLN C N 1
ATOM 5089 C CA . GLN C 1 191 ? -5.925 -56.762 54.701 1.00 33.78 241 GLN C CA 1
ATOM 5090 C C . GLN C 1 191 ? -4.996 -55.794 55.424 1.00 32.28 241 GLN C C 1
ATOM 5091 O O . GLN C 1 191 ? -4.391 -56.148 56.441 1.00 32.08 241 GLN C O 1
ATOM 5097 N N . GLN C 1 192 ? -4.889 -54.574 54.897 1.00 31.46 242 GLN C N 1
ATOM 5098 C CA . GLN C 1 192 ? -4.059 -53.539 55.508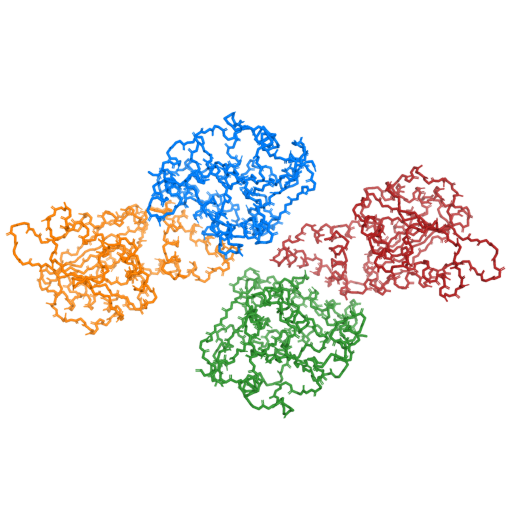 1.00 29.91 242 GLN C CA 1
ATOM 5099 C C . GLN C 1 192 ? -4.651 -53.091 56.842 1.00 29.04 242 GLN C C 1
ATOM 5100 O O . GLN C 1 192 ? -3.946 -53.017 57.849 1.00 30.41 242 GLN C O 1
ATOM 5106 N N . TRP C 1 193 ? -5.947 -52.781 56.811 1.00 27.16 243 TRP C N 1
ATOM 5107 C CA . TRP C 1 193 ? -6.782 -52.458 57.965 1.00 26.75 243 TRP C CA 1
ATOM 5108 C C . TRP C 1 193 ? -6.603 -53.460 59.068 1.00 26.60 243 TRP C C 1
ATOM 5109 O O . TRP C 1 193 ? -6.364 -53.091 60.220 1.00 25.43 243 TRP C O 1
ATOM 5120 N N . ALA C 1 194 ? -6.700 -54.741 58.717 1.00 26.07 244 ALA C N 1
ATOM 5121 C CA . ALA C 1 194 ? -6.637 -55.815 59.693 1.00 26.96 244 ALA C CA 1
ATOM 5122 C C . ALA C 1 194 ? -5.279 -55.888 60.392 1.00 27.53 244 ALA C C 1
ATOM 5123 O O . ALA C 1 194 ? -5.195 -56.315 61.544 1.00 28.46 244 ALA C O 1
ATOM 5125 N N . LYS C 1 195 ? -4.225 -55.463 59.703 1.00 28.40 245 LYS C N 1
ATOM 5126 C CA . LYS C 1 195 ? -2.885 -55.449 60.294 1.00 30.07 245 LYS C CA 1
ATOM 5127 C C . LYS C 1 195 ? -2.648 -54.258 61.220 1.00 29.13 245 LYS C C 1
ATOM 5128 O O . LYS C 1 195 ? -2.051 -54.410 62.282 1.00 29.26 245 LYS C O 1
ATOM 5134 N N . VAL C 1 196 ? -3.111 -53.076 60.817 1.00 27.60 246 VAL C N 1
ATOM 5135 C CA . VAL C 1 196 ? -2.865 -51.871 61.598 1.00 27.37 246 VAL C CA 1
ATOM 5136 C C . VAL C 1 196 ? -3.853 -51.668 62.765 1.00 26.26 246 VAL C C 1
ATOM 5137 O O . VAL C 1 196 ? -3.478 -51.124 63.807 1.00 26.67 246 VAL C O 1
ATOM 5141 N N . LEU C 1 197 ? -5.098 -52.112 62.596 1.00 25.72 247 LEU C N 1
ATOM 5142 C CA . LEU C 1 197 ? -6.137 -51.902 63.615 1.00 25.54 247 LEU C CA 1
ATOM 5143 C C . LEU C 1 197 ? -5.752 -52.346 65.047 1.00 24.99 247 LEU C C 1
ATOM 5144 O O . LEU C 1 197 ? -5.852 -51.545 65.974 1.00 25.75 247 LEU C O 1
ATOM 5149 N N . PRO C 1 198 ? -5.317 -53.613 65.236 1.00 24.12 248 PRO C N 1
ATOM 5150 C CA . PRO C 1 198 ? -4.951 -54.045 66.589 1.00 23.25 248 PRO C CA 1
ATOM 5151 C C . PRO C 1 198 ? -3.697 -53.369 67.117 1.00 23.11 248 PRO C C 1
ATOM 5152 O O . PRO C 1 198 ? -3.503 -53.297 68.337 1.00 22.00 248 PRO C O 1
ATOM 5156 N N . VAL C 1 199 ? -2.847 -52.892 66.213 1.00 23.43 249 VAL C N 1
ATOM 5157 C CA . VAL C 1 199 ? -1.665 -52.127 66.618 1.00 23.63 249 VAL C CA 1
ATOM 5158 C C . VAL C 1 199 ? -2.099 -50.784 67.217 1.00 24.65 249 VAL C C 1
ATOM 5159 O O . VAL C 1 199 ? -1.619 -50.374 68.281 1.00 23.75 249 VAL C O 1
ATOM 5163 N N . MET C 1 200 ? -3.037 -50.116 66.552 1.00 25.92 250 MET C N 1
ATOM 5164 C CA . MET C 1 200 ? -3.658 -48.930 67.132 1.00 26.18 250 MET C CA 1
ATOM 5165 C C . MET C 1 200 ? -4.437 -49.281 68.416 1.00 26.17 250 MET C C 1
ATOM 5166 O O . MET C 1 200 ? -4.462 -48.502 69.378 1.00 24.74 250 MET C O 1
ATOM 5171 N N . GLY C 1 201 ? -5.041 -50.468 68.437 1.00 24.73 251 GLY C N 1
ATOM 5172 C CA . GLY C 1 201 ? -5.673 -50.997 69.642 1.00 25.58 251 GLY C CA 1
ATOM 5173 C C . GLY C 1 201 ? -4.691 -50.996 70.802 1.00 26.99 251 GLY C C 1
ATOM 5174 O O . GLY C 1 201 ? -5.020 -50.560 71.914 1.00 26.84 251 GLY C O 1
ATOM 5175 N N . SER C 1 202 ? -3.470 -51.453 70.516 1.00 26.01 252 SER C N 1
ATOM 5176 C CA . SER C 1 202 ? -2.405 -51.520 71.497 1.00 27.71 252 SER C CA 1
ATOM 5177 C C . SER C 1 202 ? -1.950 -50.128 71.914 1.00 27.72 252 SER C C 1
ATOM 5178 O O . SER C 1 202 ? -1.927 -49.804 73.090 1.00 27.18 252 SER C O 1
ATOM 5181 N N . MET C 1 203 ? -1.617 -49.309 70.928 1.00 29.80 253 MET C N 1
ATOM 5182 C CA . MET C 1 203 ? -0.998 -48.010 71.145 1.00 31.62 253 MET C CA 1
ATOM 5183 C C . MET C 1 203 ? -1.953 -46.979 71.759 1.00 32.15 253 MET C C 1
ATOM 5184 O O . MET C 1 203 ? -1.622 -46.331 72.745 1.00 34.50 253 MET C O 1
ATOM 5189 N N . ILE C 1 204 ? -3.130 -46.824 71.164 1.00 31.46 254 ILE C N 1
ATOM 5190 C CA . ILE C 1 204 ? -4.075 -45.795 71.588 1.00 30.21 254 ILE C CA 1
ATOM 5191 C C . ILE C 1 204 ? -4.916 -46.252 72.776 1.00 30.34 254 ILE C C 1
ATOM 5192 O O . ILE C 1 204 ? -5.093 -45.502 73.735 1.00 29.70 254 ILE C O 1
ATOM 5197 N N . ALA C 1 205 ? -5.422 -47.483 72.717 1.00 30.27 255 ALA C N 1
ATOM 5198 C CA . ALA C 1 205 ? -6.414 -47.943 73.688 1.00 30.73 255 ALA C CA 1
ATOM 5199 C C . ALA C 1 205 ? -5.850 -48.888 74.738 1.00 32.43 255 ALA C C 1
ATOM 5200 O O . ALA C 1 205 ? -6.574 -49.324 75.632 1.00 32.01 255 ALA C O 1
ATOM 5202 N N . ASN C 1 206 ? -4.563 -49.210 74.631 1.00 34.09 256 ASN C N 1
ATOM 5203 C CA . ASN C 1 206 ? -3.951 -50.195 75.523 1.00 36.38 256 ASN C CA 1
ATOM 5204 C C . ASN C 1 206 ? -4.756 -51.502 75.514 1.00 34.10 256 ASN C C 1
ATOM 5205 O O . ASN C 1 206 ? -5.021 -52.087 76.554 1.00 33.90 256 ASN C O 1
ATOM 5210 N N . ASP C 1 207 ? -5.168 -51.939 74.327 1.00 32.69 257 ASP C N 1
ATOM 5211 C CA . ASP C 1 207 ? -6.073 -53.077 74.204 1.00 33.28 257 ASP C CA 1
ATOM 5212 C C . ASP C 1 207 ? -5.909 -53.815 72.878 1.00 34.08 257 ASP C C 1
ATOM 5213 O O . ASP C 1 207 ? -6.845 -53.906 72.061 1.00 32.52 257 ASP C O 1
ATOM 5218 N N . TYR C 1 208 ? -4.710 -54.352 72.686 1.00 32.02 258 TYR C N 1
ATOM 5219 C CA . TYR C 1 208 ? -4.410 -55.195 71.548 1.00 30.67 258 TYR C CA 1
ATOM 5220 C C . TYR C 1 208 ? -5.339 -56.408 71.455 1.00 30.79 258 TYR C C 1
ATOM 5221 O O . TYR C 1 208 ? -5.836 -56.716 70.381 1.00 29.88 258 TYR C O 1
ATOM 5230 N N . ASP C 1 209 ? -5.559 -57.079 72.586 1.00 30.99 259 ASP C N 1
ATOM 5231 C CA . ASP C 1 209 ? -6.278 -58.361 72.630 1.00 32.18 259 ASP C CA 1
ATOM 5232 C C . ASP C 1 209 ? -7.665 -58.340 72.012 1.00 31.23 259 ASP C C 1
ATOM 5233 O O . ASP C 1 209 ? -8.002 -59.218 71.219 1.00 30.60 259 ASP C O 1
ATOM 5238 N N . SER C 1 210 ? -8.464 -57.346 72.390 1.00 30.69 260 SER C N 1
ATOM 5239 C CA . SER C 1 210 ? -9.826 -57.214 71.894 1.00 31.72 260 SER C CA 1
ATOM 5240 C C . SER C 1 210 ? -9.886 -57.090 70.374 1.00 31.34 260 SER C C 1
ATOM 5241 O O . SER C 1 210 ? -10.715 -57.738 69.721 1.00 32.83 260 SER C O 1
ATOM 5244 N N . TYR C 1 211 ? -9.007 -56.264 69.812 1.00 29.39 261 TYR C N 1
ATOM 5245 C CA . TYR C 1 211 ? -8.998 -56.053 68.368 1.00 28.47 261 TYR C CA 1
ATOM 5246 C C . TYR C 1 211 ? -8.386 -57.228 67.620 1.00 27.15 261 TYR C C 1
ATOM 5247 O O . TYR C 1 211 ? -8.875 -57.615 66.557 1.00 25.85 261 TYR C O 1
ATOM 5256 N N . GLN C 1 212 ? -7.328 -57.798 68.187 1.00 27.91 262 GLN C N 1
ATOM 5257 C CA . GLN C 1 212 ? -6.670 -58.954 67.579 1.00 30.37 262 GLN C CA 1
ATOM 5258 C C . GLN C 1 212 ? -7.625 -60.137 67.531 1.00 29.53 262 GLN C C 1
ATOM 5259 O O . GLN C 1 212 ? -7.699 -60.828 66.525 1.00 29.77 262 GLN C O 1
ATOM 5265 N N . TYR C 1 213 ? -8.356 -60.341 68.622 1.00 31.11 263 TYR C N 1
ATOM 5266 C CA . TYR C 1 213 ? -9.377 -61.373 68.701 1.00 32.66 263 TYR C CA 1
ATOM 5267 C C . TYR C 1 213 ? -10.466 -61.165 67.636 1.00 31.03 263 TYR C C 1
ATOM 5268 O O . TYR C 1 213 ? -10.881 -62.117 66.978 1.00 29.46 263 TYR C O 1
ATOM 5277 N N . LEU C 1 214 ? -10.908 -59.919 67.465 1.00 30.77 264 LEU C N 1
ATOM 5278 C CA . LEU C 1 214 ? -11.915 -59.570 66.452 1.00 29.62 264 LEU C CA 1
ATOM 5279 C C . LEU C 1 214 ? -11.438 -59.951 65.063 1.00 29.47 264 LEU C C 1
ATOM 5280 O O . LEU C 1 214 ? -12.103 -60.705 64.350 1.00 27.32 264 LEU C O 1
ATOM 5285 N N . VAL C 1 215 ? -10.262 -59.449 64.703 1.00 28.40 265 VAL C N 1
ATOM 5286 C CA . VAL C 1 215 ? -9.657 -59.706 63.401 1.00 28.04 265 VAL C CA 1
ATOM 5287 C C . VAL C 1 215 ? -9.473 -61.212 63.134 1.00 28.75 265 VAL C C 1
ATOM 5288 O O . VAL C 1 215 ? -9.745 -61.694 62.030 1.00 28.27 265 VAL C O 1
ATOM 5292 N N . GLU C 1 216 ? -9.040 -61.954 64.150 1.00 28.89 266 GLU C N 1
ATOM 5293 C CA . GLU C 1 216 ? -8.860 -63.406 64.016 1.00 30.31 266 GLU C CA 1
ATOM 5294 C C . GLU C 1 216 ? -10.180 -64.182 63.883 1.00 30.16 266 GLU C C 1
ATOM 5295 O O . GLU C 1 216 ? -10.271 -65.123 63.094 1.00 30.21 266 GLU C O 1
ATOM 5301 N N . SER C 1 217 ? -11.199 -63.784 64.642 1.00 30.25 267 SER C N 1
ATOM 5302 C CA . SER C 1 217 ? -12.516 -64.416 64.542 1.00 30.66 267 SER C CA 1
ATOM 5303 C C . SER C 1 217 ? -13.107 -64.241 63.140 1.00 30.52 267 SER C C 1
ATOM 5304 O O . SER C 1 217 ? -13.771 -65.136 62.616 1.00 30.41 267 SER C O 1
ATOM 5307 N N . ILE C 1 218 ? -12.846 -63.088 62.536 1.00 29.91 268 ILE C N 1
ATOM 5308 C CA . ILE C 1 218 ? -13.322 -62.786 61.194 1.00 29.76 268 ILE C CA 1
ATOM 5309 C C . ILE C 1 218 ? -12.581 -63.627 60.157 1.00 30.93 268 ILE C C 1
ATOM 5310 O O . ILE C 1 218 ? -13.193 -64.182 59.245 1.00 31.37 268 ILE C O 1
ATOM 5315 N N . GLU C 1 219 ? -11.263 -63.720 60.304 1.00 33.69 269 GLU C N 1
ATOM 5316 C CA . GLU C 1 219 ? -10.427 -64.511 59.407 1.00 36.66 269 GLU C CA 1
ATOM 5317 C C . GLU C 1 219 ? -10.728 -66.011 59.494 1.00 36.30 269 GLU C C 1
ATOM 5318 O O . GLU C 1 219 ? -10.680 -66.701 58.483 1.00 35.54 269 GLU C O 1
ATOM 5324 N N . ARG C 1 220 ? -11.034 -66.507 60.694 1.00 36.30 270 ARG C N 1
ATOM 5325 C CA . ARG C 1 220 ? -11.327 -67.941 60.899 1.00 37.43 270 ARG C CA 1
ATOM 5326 C C . ARG C 1 220 ? -12.708 -68.332 60.381 1.00 37.50 270 ARG C C 1
ATOM 5327 O O . ARG C 1 220 ? -12.973 -69.509 60.158 1.00 38.97 270 ARG C O 1
ATOM 5335 N N . PHE C 1 221 ? -13.586 -67.353 60.178 1.00 36.12 271 PHE C N 1
ATOM 5336 C CA . PHE C 1 221 ? -14.978 -67.659 59.841 1.00 34.93 271 PHE C CA 1
ATOM 5337 C C . PHE C 1 221 ? -15.155 -68.188 58.415 1.00 33.01 271 PHE C C 1
ATOM 5338 O O . PHE C 1 221 ? -14.548 -67.668 57.492 1.00 33.16 271 PHE C O 1
ATOM 5346 N N . PRO C 1 222 ? -15.982 -69.238 58.238 1.00 33.16 272 PRO C N 1
ATOM 5347 C CA . PRO C 1 222 ? -16.196 -69.824 56.902 1.00 33.60 272 PRO C CA 1
ATOM 5348 C C . PRO C 1 222 ? -16.795 -68.846 55.887 1.00 34.87 272 PRO C C 1
ATOM 5349 O O . PRO C 1 222 ? -17.577 -67.962 56.268 1.00 34.54 272 PRO C O 1
ATOM 5353 N N . ASP C 1 223 ? -16.440 -69.012 54.610 1.00 33.65 273 ASP C N 1
ATOM 5354 C CA . ASP C 1 223 ? -16.960 -68.145 53.558 1.00 35.04 273 ASP C CA 1
ATOM 5355 C C . ASP C 1 223 ? -18.432 -68.447 53.296 1.00 34.19 273 ASP C C 1
ATOM 5356 O O . ASP C 1 223 ? -18.978 -69.410 53.846 1.00 35.13 273 ASP C O 1
ATOM 5361 N N . GLN C 1 224 ? -19.065 -67.626 52.463 1.00 34.46 274 GLN C N 1
ATOM 5362 C CA . GLN C 1 224 ? -20.514 -67.708 52.202 1.00 34.55 274 GLN C CA 1
ATOM 5363 C C . GLN C 1 224 ? -21.002 -69.125 51.893 1.00 33.73 274 GLN C C 1
ATOM 5364 O O . GLN C 1 224 ? -21.933 -69.617 52.533 1.00 34.14 274 GLN C O 1
ATOM 5370 N N . GLU C 1 225 ? -20.357 -69.772 50.923 1.00 35.33 275 GLU C N 1
ATOM 5371 C CA . GLU C 1 225 ? -20.719 -71.130 50.494 1.00 35.64 275 GLU C CA 1
ATOM 5372 C C . GLU C 1 225 ? -20.504 -72.199 51.564 1.00 34.89 275 GLU C C 1
ATOM 5373 O O . GLU C 1 225 ? -21.367 -73.053 51.765 1.00 37.09 275 GLU C O 1
ATOM 5379 N N . THR C 1 226 ? -19.360 -72.153 52.238 1.00 33.73 276 THR C N 1
ATOM 5380 C CA . THR C 1 226 ? -19.041 -73.111 53.303 1.00 33.84 276 THR C CA 1
ATOM 5381 C C . THR C 1 226 ? -20.042 -73.002 54.445 1.00 34.71 276 THR C C 1
ATOM 5382 O O . THR C 1 226 ? -20.513 -74.014 54.981 1.00 35.49 276 THR C O 1
ATOM 5386 N N . PHE C 1 227 ? -20.362 -71.766 54.817 1.00 33.41 277 PHE C N 1
ATOM 5387 C CA . PHE C 1 227 ? -21.299 -71.528 55.896 1.00 33.61 277 PHE C CA 1
ATOM 5388 C C . PHE C 1 227 ? -22.722 -71.932 55.503 1.00 34.36 277 PHE C C 1
ATOM 5389 O O . PHE C 1 227 ? -23.489 -72.404 56.347 1.00 35.36 277 PHE C O 1
ATOM 5397 N N . LYS C 1 228 ? -23.063 -71.758 54.227 1.00 34.09 278 LYS C N 1
ATOM 5398 C CA . LYS C 1 228 ? -24.316 -72.280 53.693 1.00 35.55 278 LYS C CA 1
ATOM 5399 C C . LYS C 1 228 ? -24.404 -73.814 53.846 1.00 35.95 278 LYS C C 1
ATOM 5400 O O . LYS C 1 228 ? -25.452 -74.337 54.236 1.00 34.98 278 LYS C O 1
ATOM 5406 N N . SER C 1 229 ? -23.305 -74.519 53.565 1.00 37.44 279 SER C N 1
ATOM 5407 C CA . SER C 1 229 ? -23.274 -75.989 53.648 1.00 39.06 279 SER C CA 1
ATOM 5408 C C . SER C 1 229 ? -23.417 -76.492 55.075 1.00 38.26 279 SER C C 1
ATOM 5409 O O . SER C 1 229 ? -23.995 -77.550 55.311 1.00 40.62 279 SER C O 1
ATOM 5412 N N . MET C 1 230 ? -22.886 -75.723 56.020 1.00 38.60 280 MET C N 1
ATOM 5413 C CA . MET C 1 230 ? -22.992 -76.038 57.438 1.00 36.24 280 MET C CA 1
ATOM 5414 C C . MET C 1 230 ? -24.417 -75.873 57.945 1.00 36.20 280 MET C C 1
ATOM 5415 O O . MET C 1 230 ? -24.859 -76.628 58.821 1.00 36.53 280 MET C O 1
ATOM 5420 N N . ILE C 1 231 ? -25.120 -74.876 57.406 1.00 34.53 281 ILE C N 1
ATOM 5421 C CA . ILE C 1 231 ? -26.541 -74.666 57.689 1.00 34.91 281 ILE C CA 1
ATOM 5422 C C . ILE C 1 231 ? -27.347 -75.836 57.114 1.00 35.35 281 ILE C C 1
ATOM 5423 O O . ILE C 1 231 ? -28.250 -76.363 57.766 1.00 33.36 281 ILE C O 1
ATOM 5428 N N . GLU C 1 232 ? -27.000 -76.246 55.899 1.00 38.23 282 GLU C N 1
ATOM 5429 C CA . GLU C 1 232 ? -27.617 -77.425 55.292 1.00 40.08 282 GLU C CA 1
ATOM 5430 C C . GLU C 1 232 ? -27.280 -78.689 56.089 1.00 42.20 282 GLU C C 1
ATOM 5431 O O . GLU C 1 232 ? -28.170 -79.473 56.419 1.00 42.08 282 GLU C O 1
ATOM 5437 N N . LYS C 1 233 ? -26.004 -78.842 56.439 1.00 43.07 283 LYS C N 1
ATOM 5438 C CA . LYS C 1 233 ? -25.530 -79.938 57.283 1.00 45.14 283 LYS C CA 1
ATOM 5439 C C . LYS C 1 233 ? -26.353 -80.134 58.565 1.00 46.00 283 LYS C C 1
ATOM 5440 O O . LYS C 1 233 ? -26.648 -81.267 58.940 1.00 48.15 283 LYS C O 1
ATOM 5446 N N . ALA C 1 234 ? -26.719 -79.035 59.226 1.00 45.50 284 ALA C N 1
ATOM 5447 C CA . ALA C 1 234 ? -27.552 -79.086 60.432 1.00 44.30 284 ALA C CA 1
ATOM 5448 C C . ALA C 1 234 ? -29.009 -79.487 60.141 1.00 44.19 284 ALA C C 1
ATOM 5449 O O . ALA C 1 234 ? -29.780 -79.768 61.063 1.00 43.28 284 ALA C O 1
ATOM 5451 N N . GLY C 1 235 ? -29.389 -79.494 58.866 1.00 43.75 285 GLY C N 1
ATOM 5452 C CA . GLY C 1 235 ? -30.719 -79.957 58.478 1.00 44.30 285 GLY C CA 1
ATOM 5453 C C . GLY C 1 235 ? -31.646 -78.941 57.839 1.00 44.43 285 GLY C C 1
ATOM 5454 O O . GLY C 1 235 ? -32.706 -79.315 57.326 1.00 44.39 285 GLY C O 1
ATOM 5455 N N . PHE C 1 236 ? -31.264 -77.663 57.867 1.00 42.61 286 PHE C N 1
ATOM 5456 C CA . PHE C 1 236 ? -32.096 -76.606 57.283 1.00 41.81 286 PHE C CA 1
ATOM 5457 C C . PHE C 1 236 ? -32.208 -76.755 55.772 1.00 40.92 286 PHE C C 1
ATOM 5458 O O . PHE C 1 236 ? -31.277 -77.213 55.112 1.00 42.47 286 PHE C O 1
ATOM 5466 N N . LYS C 1 237 ? -33.316 -76.324 55.224 1.00 40.41 287 LYS C N 1
ATOM 5467 C CA . LYS C 1 237 ? -33.504 -76.362 53.801 1.00 40.97 287 LYS C CA 1
ATOM 5468 C C . LYS C 1 237 ? -33.723 -74.968 53.303 1.00 40.28 287 LYS C C 1
ATOM 5469 O O . LYS C 1 237 ? -33.804 -74.077 54.084 1.00 39.94 287 LYS C O 1
ATOM 5475 N N . SER C 1 238 ? -33.798 -74.797 51.999 1.00 39.33 288 SER C N 1
ATOM 5476 C CA . SER C 1 238 ? -33.922 -73.484 51.387 1.00 41.43 288 SER C CA 1
ATOM 5477 C C . SER C 1 238 ? -32.941 -72.477 51.902 1.00 40.74 288 SER C C 1
ATOM 5478 O O . SER C 1 238 ? -33.300 -71.364 52.123 1.00 40.31 288 SER C O 1
ATOM 5481 N N . ALA C 1 239 ? -31.711 -72.895 52.077 1.00 40.39 289 ALA C N 1
ATOM 5482 C CA . ALA C 1 239 ? -30.666 -72.045 52.564 1.00 38.85 289 ALA C CA 1
ATOM 5483 C C . ALA C 1 239 ? -30.126 -71.157 51.468 1.00 39.05 289 ALA C C 1
ATOM 5484 O O . ALA C 1 239 ? -30.139 -71.511 50.319 1.00 40.26 289 ALA C O 1
ATOM 5486 N N . GLY C 1 240 ? -29.663 -69.988 51.855 1.00 36.24 290 GLY C N 1
ATOM 5487 C CA . GLY C 1 240 ? -29.076 -69.050 50.949 1.00 33.78 290 GLY C CA 1
ATOM 5488 C C . GLY C 1 240 ? -28.448 -67.928 51.712 1.00 32.77 290 GLY C C 1
ATOM 5489 O O . GLY C 1 240 ? -28.488 -67.929 52.908 1.00 32.57 290 GLY C O 1
ATOM 5490 N N . TYR C 1 241 ? -27.869 -66.972 51.015 1.00 31.86 291 TYR C N 1
ATOM 5491 C CA . TYR C 1 241 ? -27.215 -65.844 51.661 1.00 32.65 291 TYR C CA 1
ATOM 5492 C C . TYR C 1 241 ? -27.247 -64.629 50.760 1.00 32.75 291 TYR C C 1
ATOM 5493 O O . TYR C 1 241 ? -27.443 -64.756 49.549 1.00 32.24 291 TYR C O 1
ATOM 5502 N N . GLU C 1 242 ? -27.054 -63.457 51.363 1.00 33.50 292 GLU C N 1
ATOM 5503 C CA . GLU C 1 242 ? -26.824 -62.221 50.627 1.00 33.53 292 GLU C CA 1
ATOM 5504 C C . GLU C 1 242 ? -25.601 -61.532 51.208 1.00 33.65 292 GLU C C 1
ATOM 5505 O O . GLU C 1 242 ? -25.544 -61.270 52.417 1.00 32.88 292 GLU C O 1
ATOM 5511 N N . SER C 1 243 ? -24.630 -61.249 50.344 1.00 32.43 293 SER C N 1
ATOM 5512 C CA . SER C 1 243 ? -23.451 -60.484 50.719 1.00 32.54 293 SER C CA 1
ATOM 5513 C C . SER C 1 243 ? -23.764 -58.998 50.775 1.00 32.07 293 SER C C 1
ATOM 5514 O O . SER C 1 243 ? -24.393 -58.464 49.875 1.00 31.19 293 SER C O 1
ATOM 5517 N N . LEU C 1 244 ? -23.312 -58.339 51.838 1.00 32.41 294 LEU C N 1
ATOM 5518 C CA . LEU C 1 244 ? -23.452 -56.894 51.978 1.00 31.88 294 LEU C CA 1
ATOM 5519 C C . LEU C 1 244 ? -22.085 -56.241 51.860 1.00 31.99 294 LEU C C 1
ATOM 5520 O O . LEU C 1 244 ? -21.083 -56.816 52.303 1.00 32.09 294 LEU C O 1
ATOM 5525 N N . THR C 1 245 ? -22.043 -55.050 51.262 1.00 30.92 295 THR C N 1
ATOM 5526 C CA . THR C 1 245 ? -20.812 -54.255 51.166 1.00 30.65 295 THR C CA 1
ATOM 5527 C C . THR C 1 245 ? -19.618 -55.091 50.693 1.00 29.23 295 THR C C 1
ATOM 5528 O O . THR C 1 245 ? -18.659 -55.303 51.430 1.00 28.37 295 THR C O 1
ATOM 5532 N N . PHE C 1 246 ? -19.701 -55.565 49.450 1.00 29.10 296 PHE C N 1
ATOM 5533 C CA . PHE C 1 246 ? -18.627 -56.348 48.809 1.00 28.08 296 PHE C CA 1
ATOM 5534 C C . PHE C 1 246 ? -18.344 -57.689 49.484 1.00 26.90 296 PHE C C 1
ATOM 5535 O O . PHE C 1 246 ? -17.291 -58.274 49.257 1.00 27.01 296 PHE C O 1
ATOM 5543 N N . GLY C 1 247 ? -19.265 -58.168 50.317 1.00 26.91 297 GLY C N 1
ATOM 5544 C CA . GLY C 1 247 ? -19.046 -59.404 51.090 1.00 26.86 297 GLY C CA 1
ATOM 5545 C C . GLY C 1 247 ? -18.304 -59.264 52.422 1.00 27.54 297 GLY C C 1
ATOM 5546 O O . GLY C 1 247 ? -17.974 -60.273 53.062 1.00 26.34 297 GLY C O 1
ATOM 5547 N N . ILE C 1 248 ? -18.028 -58.029 52.851 1.00 27.67 298 ILE C N 1
ATOM 5548 C CA . ILE C 1 248 ? -17.476 -57.805 54.193 1.00 29.71 298 ILE C CA 1
ATOM 5549 C C . ILE C 1 248 ? -18.334 -58.510 55.251 1.00 28.98 298 ILE C C 1
ATOM 5550 O O . ILE C 1 248 ? -17.817 -59.081 56.216 1.00 28.28 298 ILE C O 1
ATOM 5555 N N . CYS C 1 249 ? -19.647 -58.466 55.063 1.00 29.26 299 CYS C N 1
ATOM 5556 C CA . CYS C 1 249 ? -20.541 -59.308 55.833 1.00 30.04 299 CYS C CA 1
ATOM 5557 C C . CYS C 1 249 ? -21.616 -59.892 54.932 1.00 28.60 299 CYS C C 1
ATOM 5558 O O . CYS C 1 249 ? -21.708 -59.554 53.754 1.00 29.32 299 CYS C O 1
ATOM 5561 N N . ALA C 1 250 ? -22.405 -60.793 55.494 1.00 28.06 300 ALA C N 1
ATOM 5562 C CA . ALA C 1 250 ? -23.439 -61.490 54.752 1.00 28.54 300 ALA C CA 1
ATOM 5563 C C . ALA C 1 250 ? -24.582 -61.871 55.678 1.00 28.91 300 ALA C C 1
ATOM 5564 O O . ALA C 1 250 ? -24.393 -62.019 56.896 1.00 27.30 300 ALA C O 1
ATOM 5566 N N . ILE C 1 251 ? -25.767 -62.019 55.089 1.00 28.91 301 ILE C N 1
ATOM 5567 C CA . ILE C 1 251 ? -26.919 -62.564 55.790 1.00 29.07 301 ILE C CA 1
ATOM 5568 C C . ILE C 1 251 ? -27.120 -63.987 55.270 1.00 29.36 301 ILE C C 1
ATOM 5569 O O . ILE C 1 251 ? -27.130 -64.204 54.062 1.00 29.34 301 ILE C O 1
ATOM 5574 N N . HIS C 1 252 ? -27.245 -64.951 56.178 1.00 28.54 302 HIS C N 1
ATOM 5575 C CA . HIS C 1 252 ? -27.562 -66.318 55.800 1.00 29.79 302 HIS C CA 1
ATOM 5576 C C . HIS C 1 252 ? -28.893 -66.691 56.372 1.00 31.51 302 HIS C C 1
ATOM 5577 O O . HIS C 1 252 ? -29.329 -66.113 57.372 1.00 31.67 302 HIS C O 1
ATOM 5584 N N . TRP C 1 253 ? -29.553 -67.660 55.743 1.00 32.13 303 TRP C N 1
ATOM 5585 C CA . TRP C 1 253 ? -30.813 -68.185 56.255 1.00 32.58 303 TRP C CA 1
ATOM 5586 C C . TRP C 1 253 ? -30.964 -69.646 55.991 1.00 32.36 303 TRP C C 1
ATOM 5587 O O . TRP C 1 253 ? -30.331 -70.196 55.094 1.00 33.26 303 TRP C O 1
ATOM 5598 N N . GLY C 1 254 ? -31.818 -70.279 56.787 1.00 34.39 304 GLY C N 1
ATOM 5599 C CA . GLY C 1 254 ? -32.236 -71.661 56.576 1.00 34.64 304 GLY C CA 1
ATOM 5600 C C . GLY C 1 254 ? -33.631 -71.831 57.145 1.00 36.47 304 GLY C C 1
ATOM 5601 O O . GLY C 1 254 ? -34.027 -71.096 58.058 1.00 36.34 304 GLY C O 1
ATOM 5602 N N . ILE C 1 255 ? -34.377 -72.790 56.603 1.00 37.14 305 ILE C N 1
ATOM 5603 C CA . ILE C 1 255 ? -35.726 -73.086 57.081 1.00 38.29 305 ILE C CA 1
ATOM 5604 C C . ILE C 1 255 ? -35.783 -74.525 57.582 1.00 38.04 305 ILE C C 1
ATOM 5605 O O . ILE C 1 255 ? -35.350 -75.447 56.887 1.00 37.85 305 ILE C O 1
ATOM 5610 N N . LYS C 1 256 ? -36.304 -74.712 58.792 1.00 39.75 306 LYS C N 1
ATOM 5611 C CA . LYS C 1 256 ? -36.445 -76.050 59.354 1.00 42.70 306 LYS C CA 1
ATOM 5612 C C . LYS C 1 256 ? -37.574 -76.843 58.695 1.00 46.88 306 LYS C C 1
ATOM 5613 O O . LYS C 1 256 ? -38.708 -76.369 58.590 1.00 47.99 306 LYS C O 1
ATOM 5619 N N . VAL C 1 257 ? -37.254 -78.055 58.252 1.00 52.54 307 VAL C N 1
ATOM 5620 C CA . VAL C 1 257 ? -38.235 -78.917 57.604 1.00 57.01 307 VAL C CA 1
ATOM 5621 C C . VAL C 1 257 ? -38.726 -78.308 56.296 1.00 58.05 307 VAL C C 1
ATOM 5622 O O . VAL C 1 257 ? -39.057 -79.025 55.351 1.00 56.69 307 VAL C O 1
ATOM 5626 N N . SER D 1 23 ? -32.888 -63.046 38.844 1.00 60.43 73 SER B N 1
ATOM 5627 C CA . SER D 1 23 ? -33.011 -63.729 37.522 1.00 62.57 73 SER B CA 1
ATOM 5628 C C . SER D 1 23 ? -31.651 -63.887 36.833 1.00 63.57 73 SER B C 1
ATOM 5629 O O . SER D 1 23 ? -31.002 -62.894 36.489 1.00 67.17 73 SER B O 1
ATOM 5632 N N . VAL D 1 24 ? -31.238 -65.138 36.631 1.00 59.89 74 VAL B N 1
ATOM 5633 C CA . VAL D 1 24 ? -29.939 -65.473 36.024 1.00 57.82 74 VAL B CA 1
ATOM 5634 C C . VAL D 1 24 ? -29.887 -65.113 34.538 1.00 56.47 74 VAL B C 1
ATOM 5635 O O . VAL D 1 24 ? -28.853 -64.655 34.041 1.00 53.94 74 VAL B O 1
ATOM 5639 N N . ALA D 1 25 ? -31.002 -65.324 33.840 1.00 54.57 75 ALA B N 1
ATOM 5640 C CA . ALA D 1 25 ? -31.086 -65.038 32.411 1.00 54.31 75 ALA B CA 1
ATOM 5641 C C . ALA D 1 25 ? -31.009 -63.548 32.146 1.00 53.39 75 ALA B C 1
ATOM 5642 O O . ALA D 1 25 ? -30.408 -63.129 31.158 1.00 52.74 75 ALA B O 1
ATOM 5644 N N . ASN D 1 26 ? -31.617 -62.757 33.031 1.00 54.27 76 ASN B N 1
ATOM 5645 C CA . ASN D 1 26 ? -31.508 -61.301 32.976 1.00 54.28 76 ASN B CA 1
ATOM 5646 C C . ASN D 1 26 ? -30.055 -60.846 33.056 1.00 51.07 76 ASN B C 1
ATOM 5647 O O . ASN D 1 26 ? -29.653 -59.919 32.353 1.00 48.00 76 ASN B O 1
ATOM 5652 N N . ARG D 1 27 ? -29.280 -61.523 33.900 1.00 48.52 77 ARG B N 1
ATOM 5653 C CA . ARG D 1 27 ? -27.865 -61.230 34.070 1.00 49.63 77 ARG B CA 1
ATOM 5654 C C . ARG D 1 27 ? -27.035 -61.532 32.827 1.00 48.94 77 ARG B C 1
ATOM 5655 O O . ARG D 1 27 ? -26.183 -60.721 32.459 1.00 50.60 77 ARG B O 1
ATOM 5663 N N . TYR D 1 28 ? -27.287 -62.674 32.177 1.00 47.21 78 TYR B N 1
ATOM 5664 C CA . TYR D 1 28 ? -26.575 -63.031 30.947 1.00 46.86 78 TYR B CA 1
ATOM 5665 C C . TYR D 1 28 ? -26.881 -62.051 29.827 1.00 45.49 78 TYR B C 1
ATOM 5666 O O . TYR D 1 28 ? -25.980 -61.657 29.088 1.00 46.65 78 TYR B O 1
ATOM 5675 N N . ASP D 1 29 ? -28.155 -61.683 29.699 1.00 43.07 79 ASP B N 1
ATOM 5676 C CA . ASP D 1 29 ? -28.587 -60.663 28.751 1.00 42.50 79 ASP B CA 1
ATOM 5677 C C . ASP D 1 29 ? -27.853 -59.357 29.005 1.00 39.11 79 ASP B C 1
ATOM 5678 O O . ASP D 1 29 ? -27.333 -58.741 28.074 1.00 36.47 79 ASP B O 1
ATOM 5683 N N . LEU D 1 30 ? -27.822 -58.951 30.274 1.00 36.55 80 LEU B N 1
ATOM 5684 C CA . LEU D 1 30 ? -27.153 -57.734 30.685 1.00 35.95 80 LEU B CA 1
ATOM 5685 C C . LEU D 1 30 ? -25.684 -57.806 30.305 1.00 34.23 80 LEU B C 1
ATOM 5686 O O . LEU D 1 30 ? -25.176 -56.915 29.635 1.00 32.76 80 LEU B O 1
ATOM 5691 N N . MET D 1 31 ? -25.023 -58.886 30.711 1.00 34.80 81 MET B N 1
ATOM 5692 C CA . MET D 1 31 ? -23.615 -59.100 30.388 1.00 36.00 81 MET B CA 1
ATOM 5693 C C . MET D 1 31 ? -23.322 -59.077 28.884 1.00 34.97 81 MET B C 1
ATOM 5694 O O . MET D 1 31 ? -22.365 -58.431 28.454 1.00 36.01 81 MET B O 1
ATOM 5699 N N . ASN D 1 32 ? -24.146 -59.760 28.093 1.00 33.99 82 ASN B N 1
ATOM 5700 C CA . ASN D 1 32 ? -23.998 -59.735 26.641 1.00 36.85 82 ASN B CA 1
ATOM 5701 C C . ASN D 1 32 ? -24.176 -58.339 26.065 1.00 35.64 82 ASN B C 1
ATOM 5702 O O . ASN D 1 32 ? -23.429 -57.933 25.169 1.00 36.08 82 ASN B O 1
ATOM 5707 N N . ASP D 1 33 ? -25.171 -57.615 26.576 1.00 33.13 83 ASP B N 1
ATOM 5708 C CA . ASP D 1 33 ? -25.401 -56.229 26.183 1.00 33.67 83 ASP B CA 1
ATOM 5709 C C . ASP D 1 33 ? -24.217 -55.341 26.520 1.00 32.90 83 ASP B C 1
ATOM 5710 O O . ASP D 1 33 ? -23.857 -54.468 25.737 1.00 33.18 83 ASP B O 1
ATOM 5715 N N . VAL D 1 34 ? -23.617 -55.565 27.684 1.00 31.65 84 VAL B N 1
ATOM 5716 C CA . VAL D 1 34 ? -22.476 -54.761 28.110 1.00 31.98 84 VAL B CA 1
ATOM 5717 C C . VAL D 1 34 ? -21.237 -55.073 27.273 1.00 32.10 84 VAL B C 1
ATOM 5718 O O . VAL D 1 34 ? -20.592 -54.161 26.763 1.00 32.19 84 VAL B O 1
ATOM 5722 N N . MET D 1 35 ? -20.929 -56.358 27.117 1.00 32.23 85 MET B N 1
ATOM 5723 C CA . MET D 1 35 ? -19.747 -56.794 26.372 1.00 32.59 85 MET B CA 1
ATOM 5724 C C . MET D 1 35 ? -19.731 -56.283 24.934 1.00 32.42 85 MET B C 1
ATOM 5725 O O . MET D 1 35 ? -18.690 -55.825 24.444 1.00 31.71 85 MET B O 1
ATOM 5730 N N . SER D 1 36 ? -20.886 -56.345 24.274 1.00 31.07 86 SER B N 1
ATOM 5731 C CA . SER D 1 36 ? -20.985 -56.036 22.854 1.00 30.85 86 SER B CA 1
ATOM 5732 C C . SER D 1 36 ? -21.721 -54.718 22.585 1.00 30.98 86 SER B C 1
ATOM 5733 O O . SER D 1 36 ? -22.004 -54.381 21.436 1.00 31.21 86 SER B O 1
ATOM 5736 N N . LEU D 1 37 ? -22.021 -53.978 23.649 1.00 30.87 87 LEU B N 1
ATOM 5737 C CA . LEU D 1 37 ? -22.742 -52.712 23.547 1.00 30.43 87 LEU B CA 1
ATOM 5738 C C . LEU D 1 37 ? -24.045 -52.889 22.761 1.00 29.71 87 LEU B C 1
ATOM 5739 O O . LEU D 1 37 ? -24.411 -52.072 21.909 1.00 29.58 87 LEU B O 1
ATOM 5744 N N . GLY D 1 38 ? -24.741 -53.979 23.061 1.00 27.81 88 GLY B N 1
ATOM 5745 C CA . GLY D 1 38 ? -26.022 -54.260 22.438 1.00 27.74 88 GLY B CA 1
ATOM 5746 C C . GLY D 1 38 ? -25.934 -54.888 21.067 1.00 28.80 88 GLY B C 1
ATOM 5747 O O . GLY D 1 38 ? -26.951 -55.293 20.521 1.00 26.45 88 GLY B O 1
ATOM 5748 N N . ILE D 1 39 ? -24.723 -55.003 20.518 1.00 29.32 89 ILE B N 1
ATOM 5749 C CA . ILE D 1 39 ? -24.569 -55.417 19.118 1.00 30.28 89 ILE B CA 1
ATOM 5750 C C . ILE D 1 39 ? -24.801 -56.918 18.897 1.00 30.49 89 ILE B C 1
ATOM 5751 O O . ILE D 1 39 ? -25.133 -57.343 17.782 1.00 32.32 89 ILE B O 1
ATOM 5756 N N . HIS D 1 40 ? -24.667 -57.710 19.956 1.00 30.50 90 HIS B N 1
ATOM 5757 C CA . HIS D 1 40 ? -24.978 -59.146 19.889 1.00 32.25 90 HIS B CA 1
ATOM 5758 C C . HIS D 1 40 ? -26.373 -59.422 19.386 1.00 33.14 90 HIS B C 1
ATOM 5759 O O . HIS D 1 40 ? -26.618 -60.464 18.767 1.00 31.17 90 HIS B O 1
ATOM 5766 N N . ARG D 1 41 ? -27.292 -58.485 19.636 1.00 33.53 91 ARG B N 1
ATOM 5767 C CA . ARG D 1 41 ? -28.652 -58.556 19.083 1.00 36.26 91 ARG B CA 1
ATOM 5768 C C . ARG D 1 41 ? -28.656 -58.588 17.557 1.00 36.22 91 ARG B C 1
ATOM 5769 O O . ARG D 1 41 ? -29.461 -59.307 16.949 1.00 36.27 91 ARG B O 1
ATOM 5777 N N . LEU D 1 42 ? -27.755 -57.819 16.949 1.00 34.48 92 LEU B N 1
ATOM 5778 C CA . LEU D 1 42 ? -27.636 -57.773 15.496 1.00 35.60 92 LEU B CA 1
ATOM 5779 C C . LEU D 1 42 ? -26.900 -58.999 14.956 1.00 34.93 92 LEU B C 1
ATOM 5780 O O . LEU D 1 42 ? -27.250 -59.511 13.897 1.00 34.75 92 LEU B O 1
ATOM 5785 N N . TRP D 1 43 ? -25.874 -59.461 15.674 1.00 33.85 93 TRP B N 1
ATOM 5786 C CA . TRP D 1 43 ? -25.212 -60.718 15.307 1.00 32.90 93 TRP B CA 1
ATOM 5787 C C . TRP D 1 43 ? -26.191 -61.860 15.252 1.00 33.20 93 TRP B C 1
ATOM 5788 O O . TRP D 1 43 ? -26.148 -62.671 14.326 1.00 31.98 93 TRP B O 1
ATOM 5799 N N . LYS D 1 44 ? -27.074 -61.923 16.249 1.00 33.73 94 LYS B N 1
ATOM 5800 C CA . LYS D 1 44 ? -28.103 -62.957 16.342 1.00 35.58 94 LYS B CA 1
ATOM 5801 C C . LYS D 1 44 ? -29.094 -62.891 15.184 1.00 37.02 94 LYS B C 1
ATOM 5802 O O . LYS D 1 44 ? -29.404 -63.922 14.579 1.00 36.89 94 LYS B O 1
ATOM 5808 N N . ASP D 1 45 ? -29.580 -61.681 14.892 1.00 37.89 95 ASP B N 1
ATOM 5809 C CA . ASP D 1 45 ? -30.448 -61.410 13.743 1.00 39.33 95 ASP B CA 1
ATOM 5810 C C . ASP D 1 45 ? -29.826 -61.930 12.466 1.00 41.10 95 ASP B C 1
ATOM 5811 O O . ASP D 1 45 ? -30.506 -62.556 11.646 1.00 42.02 95 ASP B O 1
ATOM 5816 N N . HIS D 1 46 ? -28.533 -61.650 12.301 1.00 39.42 96 HIS B N 1
ATOM 5817 C CA . HIS D 1 46 ? -27.775 -62.088 11.144 1.00 39.15 96 HIS B CA 1
ATOM 5818 C C . HIS D 1 46 ? -27.653 -63.591 11.096 1.00 37.82 96 HIS B C 1
ATOM 5819 O O . HIS D 1 46 ? -27.872 -64.195 10.049 1.00 37.84 96 HIS B O 1
ATOM 5826 N N . PHE D 1 47 ? -27.290 -64.184 12.233 1.00 36.99 97 PHE B N 1
ATOM 5827 C CA . PHE D 1 47 ? -27.125 -65.633 12.422 1.00 35.88 97 PHE B CA 1
ATOM 5828 C C . PHE D 1 47 ? -28.369 -66.414 11.966 1.00 38.38 97 PHE B C 1
ATOM 5829 O O . PHE D 1 47 ? -28.263 -67.412 11.245 1.00 38.59 97 PHE B O 1
ATOM 5837 N N . ILE D 1 48 ? -29.540 -65.932 12.377 1.00 37.75 98 ILE B N 1
ATOM 5838 C CA . ILE D 1 48 ? -30.816 -66.523 12.000 1.00 39.55 98 ILE B CA 1
ATOM 5839 C C . ILE D 1 48 ? -31.085 -66.349 10.494 1.00 40.86 98 ILE B C 1
ATOM 5840 O O . ILE D 1 48 ? -31.406 -67.321 9.803 1.00 38.71 98 ILE B O 1
ATOM 5845 N N . ASN D 1 49 ? -30.931 -65.123 9.992 1.00 42.26 99 ASN B N 1
ATOM 5846 C CA . ASN D 1 49 ? -31.140 -64.828 8.574 1.00 45.22 99 ASN B CA 1
ATOM 5847 C C . ASN D 1 49 ? -30.235 -65.634 7.653 1.00 45.70 99 ASN B C 1
ATOM 5848 O O . ASN D 1 49 ? -30.683 -66.147 6.626 1.00 48.51 99 ASN B O 1
ATOM 5853 N N . LYS D 1 50 ? -28.968 -65.751 8.040 1.00 45.68 100 LYS B N 1
ATOM 5854 C CA . LYS D 1 50 ? -27.985 -66.513 7.290 1.00 44.80 100 LYS B CA 1
ATOM 5855 C C . LYS D 1 50 ? -28.340 -67.997 7.248 1.00 45.29 100 LYS B C 1
ATOM 5856 O O . LYS D 1 50 ? -28.216 -68.633 6.197 1.00 45.71 100 LYS B O 1
ATOM 5862 N N . LEU D 1 51 ? -28.773 -68.545 8.385 1.00 44.74 101 LEU B N 1
ATOM 5863 C CA . LEU D 1 51 ? -29.171 -69.952 8.460 1.00 44.51 101 LEU B CA 1
ATOM 5864 C C . LEU D 1 51 ? -30.369 -70.238 7.552 1.00 45.19 101 LEU B C 1
ATOM 5865 O O . LEU D 1 51 ? -30.430 -71.290 6.918 1.00 43.98 101 LEU B O 1
ATOM 5870 N N . ASP D 1 52 ? -31.304 -69.289 7.507 1.00 46.06 102 ASP B N 1
ATOM 5871 C CA . ASP D 1 52 ? -32.455 -69.323 6.608 1.00 47.65 102 ASP B CA 1
ATOM 5872 C C . ASP D 1 52 ? -33.148 -70.689 6.616 1.00 47.92 102 ASP B C 1
ATOM 5873 O O . ASP D 1 52 ? -33.548 -71.200 5.570 1.00 48.70 102 ASP B O 1
ATOM 5878 N N . ALA D 1 53 ? -33.274 -71.268 7.809 1.00 45.77 103 ALA B N 1
ATOM 5879 C CA . ALA D 1 53 ? -33.819 -72.606 7.986 1.00 45.42 103 ALA B CA 1
ATOM 5880 C C . ALA D 1 53 ? -35.349 -72.587 8.028 1.00 48.46 103 ALA B C 1
ATOM 5881 O O . ALA D 1 53 ? -35.957 -71.561 8.350 1.00 46.09 103 ALA B O 1
ATOM 5883 N N . GLY D 1 54 ? -35.961 -73.723 7.695 1.00 51.53 104 GLY B N 1
ATOM 5884 C CA . GLY D 1 54 ? -37.414 -73.872 7.769 1.00 58.40 104 GLY B CA 1
ATOM 5885 C C . GLY D 1 54 ? -38.032 -74.758 6.699 1.00 62.76 104 GLY B C 1
ATOM 5886 O O . GLY D 1 54 ? -37.442 -74.976 5.641 1.00 62.65 104 GLY B O 1
ATOM 5887 N N . LYS D 1 55 ? -39.225 -75.274 6.997 1.00 66.87 105 LYS B N 1
ATOM 5888 C CA . LYS D 1 55 ? -40.017 -76.073 6.066 1.00 67.04 105 LYS B CA 1
ATOM 5889 C C . LYS D 1 55 ? -40.514 -75.176 4.933 1.00 68.88 105 LYS B C 1
ATOM 5890 O O . LYS D 1 55 ? -41.319 -74.264 5.155 1.00 68.57 105 LYS B O 1
ATOM 5896 N N . ARG D 1 56 ? -40.020 -75.440 3.724 1.00 69.48 106 ARG B N 1
ATOM 5897 C CA . ARG D 1 56 ? -40.416 -74.687 2.529 1.00 70.70 106 ARG B CA 1
ATOM 5898 C C . ARG D 1 56 ? -41.870 -74.968 2.149 1.00 70.53 106 ARG B C 1
ATOM 5899 O O . ARG D 1 56 ? -42.362 -76.073 2.380 1.00 72.03 106 ARG B O 1
ATOM 5907 N N . PRO D 1 57 ? -42.565 -73.970 1.566 1.00 71.57 107 PRO B N 1
ATOM 5908 C CA . PRO D 1 57 ? -43.940 -74.204 1.102 1.00 73.94 107 PRO B CA 1
ATOM 5909 C C . PRO D 1 57 ? -44.029 -75.331 0.062 1.00 75.87 107 PRO B C 1
ATOM 5910 O O . PRO D 1 57 ? -45.114 -75.855 -0.188 1.00 76.20 107 PRO B O 1
ATOM 5914 N N . ASN D 1 58 ? -42.887 -75.698 -0.519 1.00 78.52 108 ASN B N 1
ATOM 5915 C CA . ASN D 1 58 ? -42.799 -76.797 -1.479 1.00 81.03 108 ASN B CA 1
ATOM 5916 C C . ASN D 1 58 ? -42.659 -78.166 -0.812 1.00 79.95 108 ASN B C 1
ATOM 5917 O O . ASN D 1 58 ? -42.581 -79.189 -1.495 1.00 79.53 108 ASN B O 1
ATOM 5922 N N . SER D 1 59 ? -42.630 -78.181 0.519 1.00 78.21 109 SER B N 1
ATOM 5923 C CA . SER D 1 59 ? -42.371 -79.404 1.275 1.00 73.86 109 SER B CA 1
ATOM 5924 C C . SER D 1 59 ? -43.497 -79.749 2.247 1.00 73.26 109 SER B C 1
ATOM 5925 O O . SER D 1 59 ? -44.298 -78.888 2.622 1.00 71.45 109 SER B O 1
ATOM 5928 N N . THR D 1 60 ? -43.547 -81.018 2.647 1.00 71.84 110 THR B N 1
ATOM 5929 C CA . THR D 1 60 ? -44.554 -81.507 3.590 1.00 72.30 110 THR B CA 1
ATOM 5930 C C . THR D 1 60 ? -43.908 -82.118 4.834 1.00 72.78 110 THR B C 1
ATOM 5931 O O . THR D 1 60 ? -44.596 -82.416 5.816 1.00 73.19 110 THR B O 1
ATOM 5935 N N . THR D 1 61 ? -42.590 -82.307 4.785 1.00 71.81 111 THR B N 1
ATOM 5936 C CA . THR D 1 61 ? -41.829 -82.778 5.939 1.00 71.64 111 THR B CA 1
ATOM 5937 C C . THR D 1 61 ? -41.430 -81.597 6.831 1.00 71.29 111 THR B C 1
ATOM 5938 O O . THR D 1 61 ? -40.680 -80.715 6.399 1.00 71.62 111 THR B O 1
ATOM 5942 N N . PRO D 1 62 ? -41.936 -81.574 8.077 1.00 67.71 112 PRO B N 1
ATOM 5943 C CA . PRO D 1 62 ? -41.552 -80.531 9.023 1.00 65.56 112 PRO B CA 1
ATOM 5944 C C . PRO D 1 62 ? -40.192 -80.849 9.627 1.00 63.95 112 PRO B C 1
ATOM 5945 O O . PRO D 1 62 ? -39.897 -82.015 9.896 1.00 62.61 112 PRO B O 1
ATOM 5949 N N . LEU D 1 63 ? -39.375 -79.818 9.834 1.00 61.94 113 LEU B N 1
ATOM 5950 C CA . LEU D 1 63 ? -38.011 -79.997 10.344 1.00 58.40 113 LEU B CA 1
ATOM 5951 C C . LEU D 1 63 ? -37.964 -80.085 11.871 1.00 55.90 113 LEU B C 1
ATOM 5952 O O . LEU D 1 63 ? -38.878 -79.619 12.554 1.00 56.55 113 LEU B O 1
ATOM 5957 N N . ASN D 1 64 ? -36.903 -80.694 12.396 1.00 52.17 114 ASN B N 1
ATOM 5958 C CA . ASN D 1 64 ? -36.729 -80.854 13.843 1.00 50.29 114 ASN B CA 1
ATOM 5959 C C . ASN D 1 64 ? -35.516 -80.091 14.377 1.00 48.30 114 ASN B C 1
ATOM 5960 O O . ASN D 1 64 ? -34.363 -80.493 14.162 1.00 47.45 114 ASN B O 1
ATOM 5965 N N . PHE D 1 65 ? -35.788 -78.991 15.073 1.00 44.71 115 PHE B N 1
ATOM 5966 C CA . PHE D 1 65 ? -34.736 -78.117 15.574 1.00 43.39 115 PHE B CA 1
ATOM 5967 C C . PHE D 1 65 ? -34.281 -78.523 16.969 1.00 40.85 115 PHE B C 1
ATOM 5968 O O . PHE D 1 65 ? -35.058 -79.055 17.766 1.00 40.01 115 PHE B O 1
ATOM 5976 N N . ILE D 1 66 ? -33.011 -78.270 17.253 1.00 39.04 116 ILE B N 1
ATOM 5977 C CA . ILE D 1 66 ? -32.514 -78.260 18.627 1.00 39.58 116 ILE B CA 1
ATOM 5978 C C . ILE D 1 66 ? -31.624 -77.029 18.866 1.00 40.25 116 ILE B C 1
ATOM 5979 O O . ILE D 1 66 ? -30.785 -76.672 18.030 1.00 40.47 116 ILE B O 1
ATOM 5984 N N . ASP D 1 67 ? -31.860 -76.364 19.992 1.00 38.98 117 ASP B N 1
ATOM 5985 C CA . ASP D 1 67 ? -31.088 -75.207 20.394 1.00 37.88 117 ASP B CA 1
ATOM 5986 C C . ASP D 1 67 ? -30.523 -75.495 21.772 1.00 36.90 117 ASP B C 1
ATOM 5987 O O . ASP D 1 67 ? -31.268 -75.757 22.714 1.00 36.75 117 ASP B O 1
ATOM 5992 N N . VAL D 1 68 ? -29.203 -75.449 21.879 1.00 33.70 118 VAL B N 1
ATOM 5993 C CA . VAL D 1 68 ? -28.519 -75.847 23.098 1.00 34.08 118 VAL B CA 1
ATOM 5994 C C . VAL D 1 68 ? -27.903 -74.618 23.767 1.00 34.04 118 VAL B C 1
ATOM 5995 O O . VAL D 1 68 ? -27.445 -73.691 23.088 1.00 34.42 118 VAL B O 1
ATOM 5999 N N . ALA D 1 69 ? -27.943 -74.606 25.100 1.00 35.20 119 ALA B N 1
ATOM 6000 C CA . ALA D 1 69 ? -27.266 -73.601 25.937 1.00 36.40 119 ALA B CA 1
ATOM 6001 C C . ALA D 1 69 ? -27.755 -72.158 25.790 1.00 36.86 119 ALA B C 1
ATOM 6002 O O . ALA D 1 69 ? -27.047 -71.212 26.149 1.00 38.65 119 ALA B O 1
ATOM 6004 N N . GLY D 1 70 ? -28.967 -71.995 25.275 1.00 38.08 120 GLY B N 1
ATOM 6005 C CA . GLY D 1 70 ? -29.643 -70.697 25.261 1.00 39.09 120 GLY B CA 1
ATOM 6006 C C . GLY D 1 70 ? -31.066 -70.865 25.773 1.00 39.18 120 GLY B C 1
ATOM 6007 O O . GLY D 1 70 ? -32.031 -70.582 25.059 1.00 38.71 120 GLY B O 1
ATOM 6008 N N . GLY D 1 71 ? -31.183 -71.330 27.016 1.00 39.36 121 GLY B N 1
ATOM 6009 C CA . GLY D 1 71 ? -32.472 -71.663 27.632 1.00 41.38 121 GLY B CA 1
ATOM 6010 C C . GLY D 1 71 ? -33.536 -70.575 27.610 1.00 41.76 121 GLY B C 1
ATOM 6011 O O . GLY D 1 71 ? -34.722 -70.873 27.477 1.00 41.31 121 GLY B O 1
ATOM 6012 N N . SER D 1 72 ? -33.106 -69.322 27.741 1.00 40.75 122 SER B N 1
ATOM 6013 C CA . SER D 1 72 ? -34.004 -68.167 27.753 1.00 42.16 122 SER B CA 1
ATOM 6014 C C . SER D 1 72 ? -34.644 -67.915 26.390 1.00 42.89 122 SER B C 1
ATOM 6015 O O . SER D 1 72 ? -35.582 -67.130 26.278 1.00 44.91 122 SER B O 1
ATOM 6018 N N . GLY D 1 73 ? -34.102 -68.555 25.356 1.00 43.94 123 GLY B N 1
ATOM 6019 C CA . GLY D 1 73 ? -34.820 -68.771 24.104 1.00 41.94 123 GLY B CA 1
ATOM 6020 C C . GLY D 1 73 ? -34.822 -67.728 23.003 1.00 42.55 123 GLY B C 1
ATOM 6021 O O . GLY D 1 73 ? -35.599 -67.855 22.045 1.00 41.63 123 GLY B O 1
ATOM 6022 N N . ASP D 1 74 ? -33.974 -66.707 23.087 1.00 42.43 124 ASP B N 1
ATOM 6023 C CA . ASP D 1 74 ? -34.018 -65.673 22.040 1.00 45.99 124 ASP B CA 1
ATOM 6024 C C . ASP D 1 74 ? -33.634 -66.182 20.646 1.00 42.87 124 ASP B C 1
ATOM 6025 O O . ASP D 1 74 ? -34.179 -65.715 19.653 1.00 43.44 124 ASP B O 1
ATOM 6030 N N . ILE D 1 75 ? -32.737 -67.160 20.577 1.00 39.26 125 ILE B N 1
ATOM 6031 C CA . ILE D 1 75 ? -32.397 -67.771 19.297 1.00 37.76 125 ILE B CA 1
ATOM 6032 C C . ILE D 1 75 ? -33.485 -68.756 18.863 1.00 37.63 125 ILE B C 1
ATOM 6033 O O . ILE D 1 75 ? -33.955 -68.693 17.723 1.00 35.70 125 ILE B O 1
ATOM 6038 N N . ALA D 1 76 ? -33.896 -69.641 19.774 1.00 36.36 126 ALA B N 1
ATOM 6039 C CA . ALA D 1 76 ? -34.909 -70.653 19.461 1.00 36.53 126 ALA B CA 1
ATOM 6040 C C . ALA D 1 76 ? -36.206 -70.031 18.934 1.00 37.49 126 ALA B C 1
ATOM 6041 O O . ALA D 1 76 ? -36.723 -70.457 17.890 1.00 37.41 126 ALA B O 1
ATOM 6043 N N . PHE D 1 77 ? -36.701 -69.010 19.637 1.00 37.78 127 PHE B N 1
ATOM 6044 C CA . PHE D 1 77 ? -37.940 -68.319 19.252 1.00 37.74 127 PHE B CA 1
ATOM 6045 C C . PHE D 1 77 ? -37.795 -67.574 17.933 1.00 39.39 127 PHE B C 1
ATOM 6046 O O . PHE D 1 77 ? -38.757 -67.463 17.165 1.00 39.50 127 PHE B O 1
ATOM 6054 N N . GLY D 1 78 ? -36.598 -67.042 17.696 1.00 38.33 128 GLY B N 1
ATOM 6055 C CA . GLY D 1 78 ? -36.317 -66.283 16.483 1.00 38.29 128 GLY B CA 1
ATOM 6056 C C . GLY D 1 78 ? -36.194 -67.190 15.277 1.00 38.62 128 GLY B C 1
ATOM 6057 O O . GLY D 1 78 ? -36.572 -66.812 14.169 1.00 39.35 128 GLY B O 1
ATOM 6058 N N . LEU D 1 79 ? -35.645 -68.383 15.492 1.00 38.03 129 LEU B N 1
ATOM 6059 C CA . LEU D 1 79 ? -35.609 -69.399 14.452 1.00 39.51 129 LEU B CA 1
ATOM 6060 C C . LEU D 1 79 ? -37.041 -69.746 14.065 1.00 40.82 129 LEU B C 1
ATOM 6061 O O . LEU D 1 79 ? -37.403 -69.708 12.885 1.00 42.18 129 LEU B O 1
ATOM 6066 N N . LEU D 1 80 ? -37.858 -70.046 15.070 1.00 41.48 130 LEU B N 1
ATOM 6067 C CA . LEU D 1 80 ? -39.267 -70.340 14.848 1.00 42.87 130 LEU B CA 1
ATOM 6068 C C . LEU D 1 80 ? -40.013 -69.171 14.206 1.00 42.71 130 LEU B C 1
ATOM 6069 O O . LEU D 1 80 ? -40.773 -69.375 13.266 1.00 44.64 130 LEU B O 1
ATOM 6074 N N . ASP D 1 81 ? -39.772 -67.954 14.686 1.00 43.19 131 ASP B N 1
ATOM 6075 C CA . ASP D 1 81 ? -40.412 -66.763 14.114 1.00 45.73 131 ASP B CA 1
ATOM 6076 C C . ASP D 1 81 ? -40.043 -66.548 12.662 1.00 47.01 131 ASP B C 1
ATOM 6077 O O . ASP D 1 81 ? -40.855 -66.060 11.868 1.00 48.29 131 ASP B O 1
ATOM 6082 N N . HIS D 1 82 ? -38.801 -66.886 12.336 1.00 46.65 132 HIS B N 1
ATOM 6083 C CA . HIS D 1 82 ? -38.267 -66.681 11.004 1.00 49.85 132 HIS B CA 1
ATOM 6084 C C . HIS D 1 82 ? -38.853 -67.668 10.042 1.00 51.31 132 HIS B C 1
ATOM 6085 O O . HIS D 1 82 ? -39.171 -67.316 8.905 1.00 53.90 132 HIS B O 1
ATOM 6092 N N . ALA D 1 83 ? -38.997 -68.911 10.496 1.00 52.98 133 ALA B N 1
ATOM 6093 C CA . ALA D 1 83 ? -39.598 -69.974 9.697 1.00 56.04 133 ALA B CA 1
ATOM 6094 C C . ALA D 1 83 ? -41.052 -69.646 9.347 1.00 58.76 133 ALA B C 1
ATOM 6095 O O . ALA D 1 83 ? -41.480 -69.850 8.205 1.00 59.80 133 ALA B O 1
ATOM 6097 N N . GLU D 1 84 ? -41.792 -69.115 10.321 1.00 60.50 134 GLU B N 1
ATOM 6098 C CA . GLU D 1 84 ? -43.175 -68.706 10.096 1.00 64.59 134 GLU B CA 1
ATOM 6099 C C . GLU D 1 84 ? -43.312 -67.586 9.057 1.00 66.48 134 GLU B C 1
ATOM 6100 O O . GLU D 1 84 ? -43.961 -67.775 8.029 1.00 67.63 134 GLU B O 1
ATOM 6106 N N . SER D 1 85 ? -42.689 -66.438 9.314 1.00 65.59 135 SER B N 1
ATOM 6107 C CA . SER D 1 85 ? -42.906 -65.248 8.486 1.00 66.09 135 SER B CA 1
ATOM 6108 C C . SER D 1 85 ? -42.311 -65.317 7.069 1.00 65.86 135 SER B C 1
ATOM 6109 O O . SER D 1 85 ? -42.755 -64.585 6.180 1.00 65.76 135 SER B O 1
ATOM 6112 N N . LYS D 1 86 ? -41.329 -66.190 6.853 1.00 64.00 136 LYS B N 1
ATOM 6113 C CA . LYS D 1 86 ? -40.670 -66.275 5.545 1.00 64.95 136 LYS B CA 1
ATOM 6114 C C . LYS D 1 86 ? -41.064 -67.496 4.701 1.00 65.88 136 LYS B C 1
ATOM 6115 O O . LYS D 1 86 ? -40.986 -67.456 3.469 1.00 63.16 136 LYS B O 1
ATOM 6121 N N . PHE D 1 87 ? -41.479 -68.575 5.360 1.00 66.58 137 PHE B N 1
ATOM 6122 C CA . PHE D 1 87 ? -41.802 -69.817 4.659 1.00 66.28 137 PHE B CA 1
ATOM 6123 C C . PHE D 1 87 ? -43.196 -70.360 4.987 1.00 67.35 137 PHE B C 1
ATOM 6124 O O . PHE D 1 87 ? -43.629 -71.358 4.401 1.00 67.37 137 PHE B O 1
ATOM 6132 N N . GLY D 1 88 ? -43.893 -69.706 5.917 1.00 66.06 138 GLY B N 1
ATOM 6133 C CA . GLY D 1 88 ? -45.211 -70.161 6.370 1.00 64.46 138 GLY B CA 1
ATOM 6134 C C . GLY D 1 88 ? -45.141 -71.417 7.223 1.00 64.28 138 GLY B C 1
ATOM 6135 O O . GLY D 1 88 ? -46.157 -72.067 7.471 1.00 64.13 138 GLY B O 1
ATOM 6136 N N . ASP D 1 89 ? -43.932 -71.753 7.668 1.00 61.73 139 ASP B N 1
ATOM 6137 C CA . ASP D 1 89 ? -43.684 -72.928 8.494 1.00 61.44 139 ASP B CA 1
ATOM 6138 C C . ASP D 1 89 ? -44.228 -72.710 9.902 1.00 62.00 139 ASP B C 1
ATOM 6139 O O . ASP D 1 89 ? -43.785 -71.803 10.607 1.00 62.86 139 ASP B O 1
ATOM 6144 N N . THR D 1 90 ? -45.191 -73.542 10.297 1.00 60.58 140 THR B N 1
ATOM 6145 C CA . THR D 1 90 ? -45.724 -73.536 11.666 1.00 62.55 140 THR B CA 1
ATOM 6146 C C . THR D 1 90 ? -45.826 -74.945 12.234 1.00 62.20 140 THR B C 1
ATOM 6147 O O . THR D 1 90 ? -46.604 -75.193 13.155 1.00 62.56 140 THR B O 1
ATOM 6151 N N . GLU D 1 91 ? -45.021 -75.857 11.696 1.00 62.77 141 GLU B N 1
ATOM 6152 C CA . GLU D 1 91 ? -45.084 -77.263 12.080 1.00 62.21 141 GLU B CA 1
ATOM 6153 C C . GLU D 1 91 ? -43.751 -77.813 12.573 1.00 59.38 141 GLU B C 1
ATOM 6154 O O . GLU D 1 91 ? -43.720 -78.839 13.255 1.00 58.46 141 GLU B O 1
ATOM 6160 N N . SER D 1 92 ? -42.657 -77.135 12.231 1.00 55.22 142 SER B N 1
ATOM 6161 C CA . SER D 1 92 ? -41.326 -77.556 12.674 1.00 52.02 142 SER B CA 1
ATOM 6162 C C . SER D 1 92 ? -41.197 -77.513 14.197 1.00 48.66 142 SER B C 1
ATOM 6163 O O . SER D 1 92 ? -41.650 -76.564 14.838 1.00 48.01 142 SER B O 1
ATOM 6166 N N . THR D 1 93 ? -40.590 -78.549 14.765 1.00 45.67 143 THR B N 1
ATOM 6167 C CA . THR D 1 93 ? -40.459 -78.663 16.212 1.00 47.19 143 THR B CA 1
ATOM 6168 C C . THR D 1 93 ? -39.117 -78.122 16.698 1.00 46.94 143 THR B C 1
ATOM 6169 O O . THR D 1 93 ? -38.173 -77.976 15.916 1.00 48.47 143 THR B O 1
ATOM 6173 N N . MET D 1 94 ? -39.050 -77.834 17.995 1.00 44.43 144 MET B N 1
ATOM 6174 C CA . MET D 1 94 ? -37.893 -77.198 18.599 1.00 42.54 144 MET B CA 1
ATOM 6175 C C . MET D 1 94 ? -37.692 -77.702 20.020 1.00 41.14 144 MET B C 1
ATOM 6176 O O . MET D 1 94 ? -38.566 -77.529 20.875 1.00 40.65 144 MET B O 1
ATOM 6181 N N . ASP D 1 95 ? -36.544 -78.328 20.260 1.00 37.96 145 ASP B N 1
ATOM 6182 C CA . ASP D 1 95 ? -36.111 -78.633 21.616 1.00 38.39 145 ASP B CA 1
ATOM 6183 C C . ASP D 1 95 ? -35.144 -77.553 22.081 1.00 38.10 145 ASP B C 1
ATOM 6184 O O . ASP D 1 95 ? -34.095 -77.344 21.468 1.00 37.43 145 ASP B O 1
ATOM 6189 N N . ILE D 1 96 ? -35.528 -76.861 23.151 1.00 37.49 146 ILE B N 1
ATOM 6190 C CA . ILE D 1 96 ? -34.696 -75.862 23.806 1.00 35.71 146 ILE B CA 1
ATOM 6191 C C . ILE D 1 96 ? -34.066 -76.548 25.011 1.00 37.09 146 ILE B C 1
ATOM 6192 O O . ILE D 1 96 ? -34.762 -76.921 25.955 1.00 37.19 146 ILE B O 1
ATOM 6197 N N . VAL D 1 97 ? -32.745 -76.729 24.951 1.00 37.96 147 VAL B N 1
ATOM 6198 C CA . VAL D 1 97 ? -31.995 -77.501 25.935 1.00 36.62 147 VAL B CA 1
ATOM 6199 C C . VAL D 1 97 ? -30.940 -76.646 26.627 1.00 38.31 147 VAL B C 1
ATOM 6200 O O . VAL D 1 97 ? -30.195 -75.923 25.969 1.00 38.91 147 VAL B O 1
ATOM 6204 N N . ASP D 1 98 ? -30.878 -76.752 27.953 1.00 37.68 148 ASP B N 1
ATOM 6205 C CA . ASP D 1 98 ? -29.912 -76.029 28.772 1.00 39.20 148 ASP B CA 1
ATOM 6206 C C . ASP D 1 98 ? -29.632 -76.882 30.000 1.00 41.38 148 ASP B C 1
ATOM 6207 O O . ASP D 1 98 ? -30.498 -77.637 30.437 1.00 42.62 148 ASP B O 1
ATOM 6212 N N . ILE D 1 99 ? -28.428 -76.771 30.552 1.00 42.96 149 ILE B N 1
ATOM 6213 C CA . ILE D 1 99 ? -28.101 -77.457 31.797 1.00 44.34 149 ILE B CA 1
ATOM 6214 C C . ILE D 1 99 ? -28.648 -76.683 33.005 1.00 45.78 149 ILE B C 1
ATOM 6215 O O . ILE D 1 99 ? -28.672 -77.197 34.122 1.00 47.35 149 ILE B O 1
ATOM 6220 N N . ASN D 1 100 ? -29.059 -75.439 32.781 1.00 45.61 150 ASN B N 1
ATOM 6221 C CA . ASN D 1 100 ? -29.537 -74.598 33.867 1.00 46.92 150 ASN B CA 1
ATOM 6222 C C . ASN D 1 100 ? -31.060 -74.450 33.824 1.00 47.60 150 ASN B C 1
ATOM 6223 O O . ASN D 1 100 ? -31.588 -73.795 32.921 1.00 46.21 150 ASN B O 1
ATOM 6228 N N . PRO D 1 101 ? -31.770 -75.069 34.801 1.00 48.52 151 PRO B N 1
ATOM 6229 C CA . PRO D 1 101 ? -33.241 -74.997 34.866 1.00 47.80 151 PRO B CA 1
ATOM 6230 C C . PRO D 1 101 ? -33.757 -73.557 34.910 1.00 46.99 151 PRO B C 1
ATOM 6231 O O . PRO D 1 101 ? -34.702 -73.227 34.196 1.00 46.98 151 PRO B O 1
ATOM 6235 N N . ASP D 1 102 ? -33.120 -72.717 35.726 1.00 46.21 152 ASP B N 1
ATOM 6236 C CA . ASP D 1 102 ? -33.452 -71.293 35.826 1.00 47.36 152 ASP B CA 1
ATOM 6237 C C . ASP D 1 102 ? -33.502 -70.579 34.473 1.00 46.54 152 ASP B C 1
ATOM 6238 O O . ASP D 1 102 ? -34.358 -69.720 34.252 1.00 45.20 152 ASP B O 1
ATOM 6243 N N . MET D 1 103 ? -32.590 -70.949 33.573 1.00 44.29 153 MET B N 1
ATOM 6244 C CA . MET D 1 103 ? -32.554 -70.385 32.226 1.00 43.32 153 MET B CA 1
ATOM 6245 C C . MET D 1 103 ? -33.779 -70.785 31.405 1.00 42.35 153 MET B C 1
ATOM 6246 O O . MET D 1 103 ? -34.386 -69.952 30.735 1.00 42.97 153 MET B O 1
ATOM 6251 N N . LEU D 1 104 ? -34.132 -72.064 31.465 1.00 41.17 154 LEU B N 1
ATOM 6252 C CA . LEU D 1 104 ? -35.302 -72.573 30.760 1.00 41.17 154 LEU B CA 1
ATOM 6253 C C . LEU D 1 104 ? -36.592 -72.000 31.343 1.00 39.68 154 LEU B C 1
ATOM 6254 O O . LEU D 1 104 ? -37.551 -71.757 30.608 1.00 36.91 154 LEU B O 1
ATOM 6259 N N . LYS D 1 105 ? -36.600 -71.786 32.659 1.00 40.08 155 LYS B N 1
ATOM 6260 C CA . LYS D 1 105 ? -37.727 -71.144 33.338 1.00 41.23 155 LYS B CA 1
ATOM 6261 C C . LYS D 1 105 ? -37.964 -69.732 32.824 1.00 41.43 155 LYS B C 1
ATOM 6262 O O . LYS D 1 105 ? -39.108 -69.319 32.647 1.00 42.29 155 LYS B O 1
ATOM 6268 N N . GLU D 1 106 ? -36.890 -68.995 32.563 1.00 42.29 156 GLU B N 1
ATOM 6269 C CA . GLU D 1 106 ? -37.038 -67.650 32.017 1.00 44.44 156 GLU B CA 1
ATOM 6270 C C . GLU D 1 106 ? -37.519 -67.704 30.573 1.00 43.42 156 GLU B C 1
ATOM 6271 O O . GLU D 1 106 ? -38.302 -66.857 30.147 1.00 43.02 156 GLU B O 1
ATOM 6277 N N . GLY D 1 107 ? -37.055 -68.708 29.831 1.00 42.24 157 GLY B N 1
ATOM 6278 C CA . GLY D 1 107 ? -37.551 -68.967 28.480 1.00 41.24 157 GLY B CA 1
ATOM 6279 C C . GLY D 1 107 ? -39.061 -69.136 28.455 1.00 41.71 157 GLY B C 1
ATOM 6280 O O . GLY D 1 107 ? -39.762 -68.397 27.762 1.00 40.06 157 GLY B O 1
ATOM 6281 N N . GLU D 1 108 ? -39.558 -70.104 29.224 1.00 40.98 158 GLU B N 1
ATOM 6282 C CA . GLU D 1 108 ? -40.998 -70.344 29.350 1.00 45.25 158 GLU B CA 1
ATOM 6283 C C . GLU D 1 108 ? -41.768 -69.089 29.759 1.00 45.97 158 GLU B C 1
ATOM 6284 O O . GLU D 1 108 ? -42.842 -68.815 29.212 1.00 45.08 158 GLU B O 1
ATOM 6290 N N . LYS D 1 109 ? -41.217 -68.338 30.715 1.00 44.95 159 LYS B N 1
ATOM 6291 C CA . LYS D 1 109 ? -41.852 -67.113 31.197 1.00 46.98 159 LYS B CA 1
ATOM 6292 C C . LYS D 1 109 ? -42.001 -66.095 30.065 1.00 48.53 159 LYS B C 1
ATOM 6293 O O . LYS D 1 109 ? -43.077 -65.510 29.876 1.00 48.34 159 LYS B O 1
ATOM 6299 N N . ARG D 1 110 ? -40.924 -65.905 29.307 1.00 47.73 160 ARG B N 1
ATOM 6300 C CA . ARG D 1 110 ? -40.931 -64.998 28.164 1.00 49.71 160 ARG B CA 1
ATOM 6301 C C . ARG D 1 110 ? -41.910 -65.458 27.095 1.00 49.87 160 ARG B C 1
ATOM 6302 O O . ARG D 1 110 ? -42.566 -64.634 26.454 1.00 51.81 160 ARG B O 1
ATOM 6310 N N . ALA D 1 111 ? -42.000 -66.775 26.915 1.00 49.78 161 ALA B N 1
ATOM 6311 C CA . ALA D 1 111 ? -42.945 -67.379 25.983 1.00 51.00 161 ALA B CA 1
ATOM 6312 C C . ALA D 1 111 ? -44.389 -67.098 26.407 1.00 51.96 161 ALA B C 1
ATOM 6313 O O . ALA D 1 111 ? -45.242 -66.784 25.567 1.00 50.38 161 ALA B O 1
ATOM 6315 N N . MET D 1 112 ? -44.651 -67.215 27.710 1.00 55.06 162 MET B N 1
ATOM 6316 C CA . MET D 1 112 ? -45.959 -66.882 28.279 1.00 56.69 162 MET B CA 1
ATOM 6317 C C . MET D 1 112 ? -46.274 -65.400 28.091 1.00 55.59 162 MET B C 1
ATOM 6318 O O . MET D 1 112 ? -47.329 -65.050 27.566 1.00 54.53 162 MET B O 1
ATOM 6323 N N . GLU D 1 113 ? -45.345 -64.545 28.514 1.00 53.93 163 GLU B N 1
ATOM 6324 C CA . GLU D 1 113 ? -45.528 -63.098 28.474 1.00 55.27 163 GLU B CA 1
ATOM 6325 C C . GLU D 1 113 ? -45.675 -62.532 27.067 1.00 55.50 163 GLU B C 1
ATOM 6326 O O . GLU D 1 113 ? -46.409 -61.566 26.872 1.00 57.76 163 GLU B O 1
ATOM 6332 N N . GLN D 1 114 ? -44.988 -63.129 26.092 1.00 54.68 164 GLN B N 1
ATOM 6333 C CA . GLN D 1 114 ? -45.140 -62.712 24.696 1.00 53.52 164 GLN B CA 1
ATOM 6334 C C . GLN D 1 114 ? -46.344 -63.393 24.041 1.00 53.05 164 GLN B C 1
ATOM 6335 O O . GLN D 1 114 ? -46.757 -63.013 22.947 1.00 52.17 164 GLN B O 1
ATOM 6341 N N . GLY D 1 115 ? -46.891 -64.401 24.720 1.00 52.30 165 GLY B N 1
ATOM 6342 C CA . GLY D 1 115 ? -48.028 -65.170 24.227 1.00 50.83 165 GLY B CA 1
ATOM 6343 C C . GLY D 1 115 ? -47.721 -65.997 22.993 1.00 51.93 165 GLY B C 1
ATOM 6344 O O . GLY D 1 115 ? -48.511 -66.028 22.050 1.00 51.74 165 GLY B O 1
ATOM 6345 N N . LYS D 1 116 ? -46.575 -66.675 22.999 1.00 52.18 166 LYS B N 1
ATOM 6346 C CA . LYS D 1 116 ? -46.170 -67.525 21.878 1.00 50.65 166 LYS B CA 1
ATOM 6347 C C . LYS D 1 116 ? -45.152 -68.574 22.322 1.00 50.64 166 LYS B C 1
ATOM 6348 O O . LYS D 1 116 ? -44.177 -68.250 22.999 1.00 51.68 166 LYS B O 1
ATOM 6354 N N . TYR D 1 117 ? -45.395 -69.826 21.933 1.00 49.43 167 TYR B N 1
ATOM 6355 C CA . TYR D 1 117 ? -44.544 -70.989 22.269 1.00 50.83 167 TYR B CA 1
ATOM 6356 C C . TYR D 1 117 ? -44.635 -71.435 23.731 1.00 51.83 167 TYR B C 1
ATOM 6357 O O . TYR D 1 117 ? -43.924 -72.349 24.154 1.00 52.62 167 TYR B O 1
ATOM 6366 N N . PHE D 1 118 ? -45.504 -70.783 24.495 1.00 55.41 168 PHE B N 1
ATOM 6367 C CA . PHE D 1 118 ? -45.851 -71.239 25.833 1.00 56.72 168 PHE B CA 1
ATOM 6368 C C . PHE D 1 118 ? -46.951 -72.287 25.713 1.00 58.61 168 PHE B C 1
ATOM 6369 O O . PHE D 1 118 ? -47.942 -72.067 25.006 1.00 57.82 168 PHE B O 1
ATOM 6377 N N . LYS D 1 119 ? -46.772 -73.419 26.398 1.00 57.96 169 LYS B N 1
ATOM 6378 C CA . LYS D 1 119 ? -47.675 -74.569 26.268 1.00 58.87 169 LYS B CA 1
ATOM 6379 C C . LYS D 1 119 ? -47.919 -74.889 24.787 1.00 57.68 169 LYS B C 1
ATOM 6380 O O . LYS D 1 119 ? -49.062 -74.954 24.329 1.00 59.77 169 LYS B O 1
ATOM 6386 N N . ASP D 1 120 ? -46.836 -75.064 24.042 1.00 55.01 170 ASP B N 1
ATOM 6387 C CA . ASP D 1 120 ? -46.919 -75.365 22.621 1.00 52.75 170 ASP B CA 1
ATOM 6388 C C . ASP D 1 120 ? -46.376 -76.771 22.407 1.00 51.95 170 ASP B C 1
ATOM 6389 O O . ASP D 1 120 ? -45.242 -77.062 22.799 1.00 52.87 170 ASP B O 1
ATOM 6394 N N . PRO D 1 121 ? -47.184 -77.659 21.799 1.00 50.42 171 PRO B N 1
ATOM 6395 C CA . PRO D 1 121 ? -46.727 -79.029 21.552 1.00 50.32 171 PRO B CA 1
ATOM 6396 C C . PRO D 1 121 ? -45.438 -79.077 20.724 1.00 49.72 171 PRO B C 1
ATOM 6397 O O . PRO D 1 121 ? -44.634 -79.990 20.895 1.00 49.42 171 PRO B O 1
ATOM 6401 N N . ARG D 1 122 ? -45.254 -78.086 19.853 1.00 49.98 172 ARG B N 1
ATOM 6402 C CA . ARG D 1 122 ? -44.073 -77.982 18.995 1.00 49.88 172 ARG B CA 1
ATOM 6403 C C . ARG D 1 122 ? -42.780 -77.701 19.762 1.00 50.27 172 ARG B C 1
ATOM 6404 O O . ARG D 1 122 ? -41.701 -78.082 19.305 1.00 49.28 172 ARG B O 1
ATOM 6412 N N . VAL D 1 123 ? -42.900 -77.024 20.907 1.00 50.24 173 VAL B N 1
ATOM 6413 C CA . VAL D 1 123 ? -41.749 -76.511 21.660 1.00 49.99 173 VAL B CA 1
ATOM 6414 C C . VAL D 1 123 ? -41.577 -77.229 22.997 1.00 51.54 173 VAL B C 1
ATOM 6415 O O . VAL D 1 123 ? -42.474 -77.207 23.841 1.00 53.75 173 VAL B O 1
ATOM 6419 N N . ARG D 1 124 ? -40.420 -77.856 23.188 1.00 50.55 174 ARG B N 1
ATOM 6420 C CA . ARG D 1 124 ? -40.116 -78.550 24.435 1.00 50.89 174 ARG B CA 1
ATOM 6421 C C . ARG D 1 124 ? -38.930 -77.890 25.140 1.00 50.32 174 ARG B C 1
ATOM 6422 O O . ARG D 1 124 ? -37.920 -77.583 24.508 1.00 48.58 174 ARG B O 1
ATOM 6430 N N . PHE D 1 125 ? -39.071 -77.662 26.445 1.00 48.01 175 PHE B N 1
ATOM 6431 C CA . PHE D 1 125 ? -37.984 -77.156 27.285 1.00 45.63 175 PHE B CA 1
ATOM 6432 C C . PHE D 1 125 ? -37.438 -78.326 28.098 1.00 46.79 175 PHE B C 1
ATOM 6433 O O . PHE D 1 125 ? -38.198 -79.025 28.776 1.00 46.82 175 PHE B O 1
ATOM 6441 N N . LEU D 1 126 ? -36.128 -78.545 28.027 1.00 44.94 176 LEU B N 1
ATOM 6442 C CA . LEU D 1 126 ? -35.521 -79.732 28.621 1.00 44.04 176 LEU B CA 1
ATOM 6443 C C . LEU D 1 126 ? -34.206 -79.424 29.316 1.00 42.81 176 LEU B C 1
ATOM 6444 O O . LEU D 1 126 ? -33.309 -78.821 28.725 1.00 40.24 176 LEU B O 1
ATOM 6449 N N . VAL D 1 127 ? -34.101 -79.848 30.571 1.00 41.31 177 VAL B N 1
ATOM 6450 C CA . VAL D 1 127 ? -32.855 -79.777 31.317 1.00 42.36 177 VAL B CA 1
ATOM 6451 C C . VAL D 1 127 ? -31.960 -80.903 30.815 1.00 44.13 177 VAL B C 1
ATOM 6452 O O . VAL D 1 127 ? -32.380 -82.060 30.778 1.00 44.07 177 VAL B O 1
ATOM 6456 N N . SER D 1 128 ? -30.735 -80.557 30.421 1.00 43.32 178 SER B N 1
ATOM 6457 C CA . SER D 1 128 ? -29.779 -81.538 29.911 1.00 44.09 178 SER B CA 1
ATOM 6458 C C . SER D 1 128 ? -28.380 -80.946 29.765 1.00 43.02 178 SER B C 1
ATOM 6459 O O . SER D 1 128 ? -28.222 -79.771 29.419 1.00 42.92 178 SER B O 1
ATOM 6462 N N . ASN D 1 129 ? -27.379 -81.787 30.028 1.00 43.36 179 ASN B N 1
ATOM 6463 C CA . ASN D 1 129 ? -25.969 -81.455 29.840 1.00 43.75 179 ASN B CA 1
ATOM 6464 C C . ASN D 1 129 ? -25.683 -81.377 28.352 1.00 43.87 179 ASN B C 1
ATOM 6465 O O . ASN D 1 129 ? -26.019 -82.298 27.601 1.00 44.01 179 ASN B O 1
ATOM 6470 N N . GLY D 1 130 ? -25.076 -80.268 27.936 1.00 43.19 180 GLY B N 1
ATOM 6471 C CA . GLY D 1 130 ? -24.788 -80.012 26.524 1.00 45.05 180 GLY B CA 1
ATOM 6472 C C . GLY D 1 130 ? -23.769 -80.973 25.932 1.00 47.45 180 GLY B C 1
ATOM 6473 O O . GLY D 1 130 ? -23.748 -81.191 24.719 1.00 47.49 180 GLY B O 1
ATOM 6474 N N . GLU D 1 131 ? -22.929 -81.551 26.789 1.00 48.59 181 GLU B N 1
ATOM 6475 C CA . GLU D 1 131 ? -21.923 -82.523 26.349 1.00 51.93 181 GLU B CA 1
ATOM 6476 C C . GLU D 1 131 ? -22.468 -83.941 26.157 1.00 51.86 181 GLU B C 1
ATOM 6477 O O . GLU D 1 131 ? -21.882 -84.726 25.418 1.00 56.21 181 GLU B O 1
ATOM 6483 N N . LYS D 1 132 ? -23.579 -84.263 26.816 1.00 52.50 182 LYS B N 1
ATOM 6484 C CA . LYS D 1 132 ? -24.163 -85.611 26.765 1.00 50.67 182 LYS B CA 1
ATOM 6485 C C . LYS D 1 132 ? -25.451 -85.684 25.939 1.00 50.00 182 LYS B C 1
ATOM 6486 O O . LYS D 1 132 ? -25.567 -86.526 25.043 1.00 48.85 182 LYS B O 1
ATOM 6492 N N . LEU D 1 133 ? -26.410 -84.806 26.247 1.00 48.65 183 LEU B N 1
ATOM 6493 C CA . LEU D 1 133 ? -27.736 -84.800 25.602 1.00 49.38 183 LEU B CA 1
ATOM 6494 C C . LEU D 1 133 ? -28.409 -86.186 25.531 1.00 50.64 183 LEU B C 1
ATOM 6495 O O . LEU D 1 133 ? -29.018 -86.534 24.515 1.00 50.51 183 LEU B O 1
ATOM 6500 N N . GLU D 1 134 ? -28.305 -86.958 26.614 1.00 52.68 184 GLU B N 1
ATOM 6501 C CA . GLU D 1 134 ? -28.826 -88.338 26.672 1.00 56.40 184 GLU B CA 1
ATOM 6502 C C . GLU D 1 134 ? -30.312 -88.468 26.305 1.00 56.68 184 GLU B C 1
ATOM 6503 O O . GLU D 1 134 ? -30.712 -89.420 25.632 1.00 56.26 184 GLU B O 1
ATOM 6509 N N . GLU D 1 135 ? -31.106 -87.489 26.734 1.00 56.34 185 GLU B N 1
ATOM 6510 C CA . GLU D 1 135 ? -32.540 -87.411 26.439 1.00 56.57 185 GLU B CA 1
ATOM 6511 C C . GLU D 1 135 ? -32.866 -87.263 24.940 1.00 56.10 185 GLU B C 1
ATOM 6512 O O . GLU D 1 135 ? -34.025 -87.404 24.543 1.00 55.76 185 GLU B O 1
ATOM 6518 N N . ILE D 1 136 ? -31.856 -86.975 24.117 1.00 55.50 186 ILE B N 1
ATOM 6519 C CA . ILE D 1 136 ? -32.062 -86.768 22.671 1.00 54.41 186 ILE B CA 1
ATOM 6520 C C . ILE D 1 136 ? -31.541 -87.950 21.856 1.00 55.35 186 ILE B C 1
ATOM 6521 O O . ILE D 1 136 ? -30.451 -88.469 22.118 1.00 54.61 186 ILE B O 1
ATOM 6526 N N . ASP D 1 137 ? -32.343 -88.358 20.873 1.00 57.48 187 ASP B N 1
ATOM 6527 C CA . ASP D 1 137 ? -32.042 -89.477 19.979 1.00 56.08 187 ASP B CA 1
ATOM 6528 C C . ASP D 1 137 ? -30.952 -89.152 18.974 1.00 57.17 187 ASP B C 1
ATOM 6529 O O . ASP D 1 137 ? -30.935 -88.058 18.395 1.00 57.16 187 ASP B O 1
ATOM 6534 N N . SER D 1 138 ? -30.065 -90.121 18.747 1.00 55.11 188 SER B N 1
ATOM 6535 C CA . SER D 1 138 ? -29.099 -90.047 17.657 1.00 54.34 188 SER B CA 1
ATOM 6536 C C . SER D 1 138 ? -29.840 -89.934 16.331 1.00 56.14 188 SER B C 1
ATOM 6537 O O . SER D 1 138 ? -30.900 -90.539 16.146 1.00 57.65 188 SER B O 1
ATOM 6540 N N . ASP D 1 139 ? -29.288 -89.128 15.428 1.00 57.45 189 ASP B N 1
ATOM 6541 C CA . ASP D 1 139 ? -29.839 -88.913 14.086 1.00 57.92 189 ASP B CA 1
ATOM 6542 C C . ASP D 1 139 ? -31.293 -88.432 14.049 1.00 58.78 189 ASP B C 1
ATOM 6543 O O . ASP D 1 139 ? -32.015 -88.719 13.098 1.00 60.44 189 ASP B O 1
ATOM 6548 N N . SER D 1 140 ? -31.713 -87.687 15.069 1.00 57.43 190 SER B N 1
ATOM 6549 C CA . SER D 1 140 ? -33.092 -87.205 15.138 1.00 53.64 190 SER B CA 1
ATOM 6550 C C . SER D 1 140 ? -33.282 -85.765 14.654 1.00 54.47 190 SER B C 1
ATOM 6551 O O . SER D 1 140 ? -34.393 -85.384 14.272 1.00 53.30 190 SER B O 1
ATOM 6554 N N . LYS D 1 141 ? -32.206 -84.976 14.645 1.00 52.14 191 LYS B N 1
ATOM 6555 C CA . LYS D 1 141 ? -32.327 -83.525 14.421 1.00 49.57 191 LYS B CA 1
ATOM 6556 C C . LYS D 1 141 ? -31.819 -83.033 13.069 1.00 47.02 191 LYS B C 1
ATOM 6557 O O . LYS D 1 141 ? -30.836 -83.537 12.540 1.00 47.79 191 LYS B O 1
ATOM 6563 N N . ASP D 1 142 ? -32.497 -82.028 12.529 1.00 48.53 192 ASP B N 1
ATOM 6564 C CA . ASP D 1 142 ? -32.133 -81.447 11.238 1.00 49.35 192 ASP B CA 1
ATOM 6565 C C . ASP D 1 142 ? -31.253 -80.211 11.383 1.00 47.84 192 ASP B C 1
ATOM 6566 O O . ASP D 1 142 ? -30.373 -79.975 10.561 1.00 49.77 192 ASP B O 1
ATOM 6571 N N . ILE D 1 143 ? -31.513 -79.424 12.426 1.00 45.84 193 ILE B N 1
ATOM 6572 C CA . ILE D 1 143 ? -30.814 -78.169 12.673 1.00 40.49 193 ILE B CA 1
ATOM 6573 C C . ILE D 1 143 ? -30.388 -78.117 14.138 1.00 39.54 193 ILE B C 1
ATOM 6574 O O . ILE D 1 143 ? -31.224 -78.206 15.044 1.00 39.83 193 ILE B O 1
ATOM 6579 N N . TYR D 1 144 ? -29.086 -77.992 14.364 1.00 36.27 194 TYR B N 1
ATOM 6580 C CA . TYR D 1 144 ? -28.546 -77.793 15.705 1.00 36.14 194 TYR B CA 1
ATOM 6581 C C . TYR D 1 144 ? -27.983 -76.366 15.789 1.00 36.09 194 TYR B C 1
ATOM 6582 O O . TYR D 1 144 ? -27.140 -75.984 14.972 1.00 35.30 194 TYR B O 1
ATOM 6591 N N . THR D 1 145 ? -28.455 -75.583 16.760 1.00 36.69 195 THR B N 1
ATOM 6592 C CA . THR D 1 145 ? -27.895 -74.244 17.010 1.00 36.44 195 THR B CA 1
ATOM 6593 C C . THR D 1 145 ? -27.363 -74.108 18.431 1.00 36.55 195 THR B C 1
ATOM 6594 O O . THR D 1 145 ? -27.973 -74.594 19.379 1.00 36.95 195 THR B O 1
ATOM 6598 N N . VAL D 1 146 ? -26.212 -73.456 18.562 1.00 36.83 196 VAL B N 1
ATOM 6599 C CA . VAL D 1 146 ? -25.674 -73.059 19.864 1.00 35.77 196 VAL B CA 1
ATOM 6600 C C . VAL D 1 146 ? -25.145 -71.632 19.728 1.00 36.85 196 VAL B C 1
ATOM 6601 O O . VAL D 1 146 ? -24.349 -71.328 18.837 1.00 37.85 196 VAL B O 1
ATOM 6605 N N . SER D 1 147 ? -25.616 -70.752 20.601 1.00 37.17 197 SER B N 1
ATOM 6606 C CA . SER D 1 147 ? -25.365 -69.331 20.449 1.00 36.40 197 SER B CA 1
ATOM 6607 C C . SER D 1 147 ? -24.855 -68.745 21.747 1.00 35.81 197 SER B C 1
ATOM 6608 O O . SER D 1 147 ? -25.601 -68.648 22.711 1.00 36.10 197 SER B O 1
ATOM 6611 N N . PHE D 1 148 ? -23.573 -68.379 21.767 1.00 34.42 198 PHE B N 1
ATOM 6612 C CA . PHE D 1 148 ? -22.923 -67.782 22.943 1.00 34.12 198 PHE B CA 1
ATOM 6613 C C . PHE D 1 148 ? -22.983 -68.657 24.199 1.00 34.78 198 PHE B C 1
ATOM 6614 O O . PHE D 1 148 ? -23.041 -68.156 25.327 1.00 36.61 198 PHE B O 1
ATOM 6622 N N . GLY D 1 149 ? -22.958 -69.969 23.991 1.00 33.44 199 GLY B N 1
ATOM 6623 C CA . GLY D 1 149 ? -22.963 -70.929 25.091 1.00 31.69 199 GLY B CA 1
ATOM 6624 C C . GLY D 1 149 ? -21.781 -71.875 25.052 1.00 31.02 199 GLY B C 1
ATOM 6625 O O . GLY D 1 149 ? -21.235 -72.237 26.092 1.00 33.30 199 GLY B O 1
ATOM 6626 N N . ILE D 1 150 ? -21.357 -72.255 23.851 1.00 31.57 200 ILE B N 1
ATOM 6627 C CA . ILE D 1 150 ? -20.382 -73.329 23.709 1.00 32.40 200 ILE B CA 1
ATOM 6628 C C . ILE D 1 150 ? -19.012 -73.006 24.328 1.00 32.28 200 ILE B C 1
ATOM 6629 O O . ILE D 1 150 ? -18.291 -73.923 24.739 1.00 32.44 200 ILE B O 1
ATOM 6634 N N . ARG D 1 151 ? -18.673 -71.716 24.423 1.00 31.61 201 ARG B N 1
ATOM 6635 C CA . ARG D 1 151 ? -17.419 -71.299 25.064 1.00 31.99 201 ARG B CA 1
ATOM 6636 C C . ARG D 1 151 ? -17.358 -71.678 26.547 1.00 31.94 201 ARG B C 1
ATOM 6637 O O . ARG D 1 151 ? -16.276 -71.712 27.131 1.00 31.88 201 ARG B O 1
ATOM 6645 N N . ASN D 1 152 ? -18.511 -71.970 27.149 1.00 32.40 202 ASN B N 1
ATOM 6646 C CA . ASN D 1 152 ? -18.558 -72.309 28.579 1.00 34.37 202 ASN B CA 1
ATOM 6647 C C . ASN D 1 152 ? -18.602 -73.807 28.889 1.00 36.50 202 ASN B C 1
ATOM 6648 O O . ASN D 1 152 ? -18.560 -74.197 30.058 1.00 37.42 202 ASN B O 1
ATOM 6653 N N . PHE D 1 153 ? -18.680 -74.641 27.850 1.00 37.67 203 PHE B N 1
ATOM 6654 C CA . PHE D 1 153 ? -18.621 -76.091 28.031 1.00 37.67 203 PHE B CA 1
ATOM 6655 C C . PHE D 1 153 ? -17.261 -76.428 28.610 1.00 38.36 203 PHE B C 1
ATOM 6656 O O . PHE D 1 153 ? -16.248 -75.865 28.192 1.00 38.27 203 PHE B O 1
ATOM 6664 N N . THR D 1 154 ? -17.244 -77.317 29.567 1.00 39.56 204 THR B N 1
ATOM 6665 C CA . THR D 1 154 ? -16.011 -77.811 30.109 1.00 42.18 204 THR B CA 1
ATOM 6666 C C . THR D 1 154 ? -15.235 -78.655 29.100 1.00 40.32 204 THR B C 1
ATOM 6667 O O . THR D 1 154 ? -14.058 -78.619 29.057 1.00 40.76 204 THR B O 1
ATOM 6671 N N . ASP D 1 155 ? -15.932 -79.359 28.250 1.00 41.02 205 ASP B N 1
ATOM 6672 C CA . ASP D 1 155 ? -15.315 -80.102 27.159 1.00 40.53 205 ASP B CA 1
ATOM 6673 C C . ASP D 1 155 ? -15.987 -79.718 25.840 1.00 38.85 205 ASP B C 1
ATOM 6674 O O . ASP D 1 155 ? -17.048 -80.249 25.492 1.00 40.06 205 ASP B O 1
ATOM 6679 N N . ILE D 1 156 ? -15.365 -78.793 25.110 1.00 36.60 206 ILE B N 1
ATOM 6680 C CA . ILE D 1 156 ? -15.925 -78.278 23.854 1.00 36.05 206 ILE B CA 1
ATOM 6681 C C . ILE D 1 156 ? -16.011 -79.345 22.756 1.00 37.80 206 ILE B C 1
ATOM 6682 O O . ILE D 1 156 ? -17.016 -79.429 22.035 1.00 37.37 206 ILE B O 1
ATOM 6687 N N . GLN D 1 157 ? -14.963 -80.158 22.627 1.00 40.15 207 GLN B N 1
ATOM 6688 C CA . GLN D 1 157 ? -14.937 -81.207 21.601 1.00 40.39 207 GLN B CA 1
ATOM 6689 C C . GLN D 1 157 ? -16.060 -82.225 21.814 1.00 40.86 207 GLN B C 1
ATOM 6690 O O . GLN D 1 157 ? -16.748 -82.602 20.859 1.00 41.62 207 GLN B O 1
ATOM 6696 N N . LYS D 1 158 ? -16.250 -82.645 23.065 1.00 41.57 208 LYS B N 1
ATOM 6697 C CA . LYS D 1 158 ? -17.323 -83.574 23.419 1.00 43.01 208 LYS B CA 1
ATOM 6698 C C . LYS D 1 158 ? -18.696 -83.002 23.055 1.00 43.94 208 LYS B C 1
ATOM 6699 O O . LYS D 1 158 ? -19.580 -83.734 22.594 1.00 43.75 208 LYS B O 1
ATOM 6705 N N . GLY D 1 159 ? -18.855 -81.689 23.237 1.00 43.07 209 GLY B N 1
ATOM 6706 C CA . GLY D 1 159 ? -20.063 -80.983 22.801 1.00 40.25 209 GLY B CA 1
ATOM 6707 C C . GLY D 1 159 ? -20.273 -81.072 21.303 1.00 40.44 209 GLY B C 1
ATOM 6708 O O . GLY D 1 159 ? -21.389 -81.326 20.834 1.00 40.24 209 GLY B O 1
ATOM 6709 N N . LEU D 1 160 ? -19.195 -80.871 20.547 1.00 40.16 210 LEU B N 1
ATOM 6710 C CA . LEU D 1 160 ? -19.254 -80.922 19.088 1.00 39.34 210 LEU B CA 1
ATOM 6711 C C . LEU D 1 160 ? -19.528 -82.341 18.597 1.00 38.79 210 LEU B C 1
ATOM 6712 O O . LEU D 1 160 ? -20.277 -82.540 17.635 1.00 36.32 210 LEU B O 1
ATOM 6717 N N . ASN D 1 161 ? -18.916 -83.318 19.263 1.00 40.57 211 ASN B N 1
ATOM 6718 C CA . ASN D 1 161 ? -19.142 -84.728 18.943 1.00 42.53 211 ASN B CA 1
ATOM 6719 C C . ASN D 1 161 ? -20.600 -85.084 19.199 1.00 43.46 211 ASN B C 1
ATOM 6720 O O . ASN D 1 161 ? -21.250 -85.709 18.360 1.00 43.61 211 ASN B O 1
ATOM 6725 N N . THR D 1 162 ? -21.106 -84.651 20.357 1.00 43.71 212 THR B N 1
ATOM 6726 C CA . THR D 1 162 ? -22.487 -84.887 20.752 1.00 41.65 212 THR B CA 1
ATOM 6727 C C . THR D 1 162 ? -23.438 -84.215 19.766 1.00 43.31 212 THR B C 1
ATOM 6728 O O . THR D 1 162 ? -24.475 -84.783 19.417 1.00 43.54 212 THR B O 1
ATOM 6732 N N . ALA D 1 163 ? -23.070 -83.020 19.297 1.00 44.05 213 ALA B N 1
ATOM 6733 C CA . ALA D 1 163 ? -23.831 -82.335 18.252 1.00 42.81 213 ALA B CA 1
ATOM 6734 C C . ALA D 1 163 ? -23.830 -83.139 16.951 1.00 44.53 213 ALA B C 1
ATOM 6735 O O . ALA D 1 163 ? -24.795 -83.095 16.186 1.00 43.21 213 ALA B O 1
ATOM 6737 N N . TYR D 1 164 ? -22.743 -83.864 16.696 1.00 47.88 214 TYR B N 1
ATOM 6738 C CA . TYR D 1 164 ? -22.696 -84.764 15.545 1.00 50.34 214 TYR B CA 1
ATOM 6739 C C . TYR D 1 164 ? -23.693 -85.915 15.715 1.00 48.96 214 TYR B C 1
ATOM 6740 O O . TYR D 1 164 ? -24.466 -86.207 14.803 1.00 46.40 214 TYR B O 1
ATOM 6749 N N . ARG D 1 165 ? -23.680 -86.539 16.891 1.00 47.49 215 ARG B N 1
ATOM 6750 C CA . ARG D 1 165 ? -24.555 -87.671 17.182 1.00 49.31 215 ARG B CA 1
ATOM 6751 C C . ARG D 1 165 ? -26.034 -87.403 16.869 1.00 49.71 215 ARG B C 1
ATOM 6752 O O . ARG D 1 165 ? -26.668 -88.175 16.142 1.00 52.93 215 ARG B O 1
ATOM 6760 N N . VAL D 1 166 ? -26.564 -86.304 17.404 1.00 48.42 216 VAL B N 1
ATOM 6761 C CA . VAL D 1 166 ? -28.012 -86.031 17.393 1.00 45.75 216 VAL B CA 1
ATOM 6762 C C . VAL D 1 166 ? -28.551 -85.531 16.053 1.00 45.19 216 VAL B C 1
ATOM 6763 O O . VAL D 1 166 ? -29.761 -85.524 15.827 1.00 45.72 216 VAL B O 1
ATOM 6767 N N . LEU D 1 167 ? -27.662 -85.096 15.168 1.00 47.23 217 LEU B N 1
ATOM 6768 C CA . LEU D 1 167 ? -28.092 -84.658 13.844 1.00 48.47 217 LEU B CA 1
ATOM 6769 C C . LEU D 1 167 ? -28.293 -85.843 12.902 1.00 51.51 217 LEU B C 1
ATOM 6770 O O . LEU D 1 167 ? -27.634 -86.872 13.043 1.00 51.25 217 LEU B O 1
ATOM 6775 N N . LYS D 1 168 ? -29.227 -85.687 11.965 1.00 55.25 218 LYS B N 1
ATOM 6776 C CA . LYS D 1 168 ? -29.416 -86.612 10.849 1.00 56.58 218 LYS B CA 1
ATOM 6777 C C . LYS D 1 168 ? -28.323 -86.391 9.808 1.00 57.41 218 LYS B C 1
ATOM 6778 O O . LYS D 1 168 ? -27.692 -85.330 9.795 1.00 56.79 218 LYS B O 1
ATOM 6784 N N . PRO D 1 169 ? -28.081 -87.393 8.936 1.00 57.96 219 PRO B N 1
ATOM 6785 C CA . PRO D 1 169 ? -27.290 -87.102 7.742 1.00 56.27 219 PRO B CA 1
ATOM 6786 C C . PRO D 1 169 ? -27.940 -85.961 6.951 1.00 54.67 219 PRO B C 1
ATOM 6787 O O . PRO D 1 169 ? -29.158 -85.955 6.753 1.00 53.20 219 PRO B O 1
ATOM 6791 N N . GLY D 1 170 ? -27.136 -84.988 6.537 1.00 54.42 220 GLY B N 1
ATOM 6792 C CA . GLY D 1 170 ? -27.663 -83.774 5.909 1.00 54.34 220 GLY B CA 1
ATOM 6793 C C . GLY D 1 170 ? -28.044 -82.701 6.923 1.00 53.70 220 GLY B C 1
ATOM 6794 O O . GLY D 1 170 ? -28.553 -81.640 6.552 1.00 51.46 220 GLY B O 1
ATOM 6795 N N . GLY D 1 171 ? -27.805 -82.980 8.204 1.00 53.16 221 GLY B N 1
ATOM 6796 C CA . GLY D 1 171 ? -28.061 -82.009 9.267 1.00 53.68 221 GLY B CA 1
ATOM 6797 C C . GLY D 1 171 ? -27.065 -80.863 9.238 1.00 52.88 221 GLY B C 1
ATOM 6798 O O . GLY D 1 171 ? -25.951 -81.018 8.734 1.00 52.81 221 GLY B O 1
ATOM 6799 N N . ILE D 1 172 ? -27.473 -79.710 9.769 1.00 49.54 222 ILE B N 1
ATOM 6800 C CA . ILE D 1 172 ? -26.606 -78.527 9.814 1.00 47.50 222 ILE B CA 1
ATOM 6801 C C . ILE D 1 172 ? -26.289 -78.131 11.254 1.00 45.39 222 ILE B C 1
ATOM 6802 O O . ILE D 1 172 ? -27.193 -77.967 12.082 1.00 42.42 222 ILE B O 1
ATOM 6807 N N . PHE D 1 173 ? -24.995 -78.010 11.545 1.00 42.19 223 PHE B N 1
ATOM 6808 C CA . PHE D 1 173 ? -24.533 -77.439 12.804 1.00 38.95 223 PHE B CA 1
ATOM 6809 C C . PHE D 1 173 ? -24.212 -75.954 12.588 1.00 38.77 223 PHE B C 1
ATOM 6810 O O . PHE D 1 173 ? -23.432 -75.599 11.704 1.00 37.27 223 PHE B O 1
ATOM 6818 N N . TYR D 1 174 ? -24.832 -75.088 13.383 1.00 39.33 224 TYR B N 1
ATOM 6819 C CA . TYR D 1 174 ? -24.609 -73.645 13.269 1.00 37.26 224 TYR B CA 1
ATOM 6820 C C . TYR D 1 174 ? -24.244 -73.097 14.640 1.00 37.60 224 TYR B C 1
ATOM 6821 O O . TYR D 1 174 ? -24.941 -73.361 15.632 1.00 36.58 224 TYR B O 1
ATOM 6830 N N . CYS D 1 175 ? -23.146 -72.343 14.697 1.00 35.91 225 CYS B N 1
ATOM 6831 C CA . CYS D 1 175 ? -22.641 -71.815 15.961 1.00 34.21 225 CYS B CA 1
ATOM 6832 C C . CYS D 1 175 ? -22.405 -70.306 15.885 1.00 33.05 225 CYS B C 1
ATOM 6833 O O . CYS D 1 175 ? -21.890 -69.800 14.893 1.00 31.28 225 CYS B O 1
ATOM 6836 N N . LEU D 1 176 ? -22.815 -69.601 16.935 1.00 31.73 226 LEU B N 1
ATOM 6837 C CA . LEU D 1 176 ? -22.486 -68.187 17.121 1.00 30.06 226 LEU B CA 1
ATOM 6838 C C . LEU D 1 176 ? -21.722 -68.105 18.421 1.00 28.96 226 LEU B C 1
ATOM 6839 O O . LEU D 1 176 ? -22.224 -68.525 19.456 1.00 28.62 226 LEU B O 1
ATOM 6844 N N . GLU D 1 177 ? -20.490 -67.607 18.364 1.00 29.94 227 GLU B N 1
ATOM 6845 C CA . GLU D 1 177 ? -19.641 -67.527 19.551 1.00 29.42 227 GLU B CA 1
ATOM 6846 C C . GLU D 1 177 ? -18.621 -66.402 19.400 1.00 30.62 227 GLU B C 1
ATOM 6847 O O . GLU D 1 177 ? -18.285 -66.018 18.278 1.00 30.71 227 GLU B O 1
ATOM 6853 N N . PHE D 1 178 ? -18.144 -65.875 20.531 1.00 30.91 228 PHE B N 1
ATOM 6854 C CA . PHE D 1 178 ? -17.020 -64.932 20.543 1.00 31.46 228 PHE B CA 1
ATOM 6855 C C . PHE D 1 178 ? -15.811 -65.564 19.862 1.00 32.48 228 PHE B C 1
ATOM 6856 O O . PHE D 1 178 ? -15.595 -66.774 19.970 1.00 31.90 228 PHE B O 1
ATOM 6864 N N . SER D 1 179 ? -15.035 -64.746 19.153 1.00 33.31 229 SER B N 1
ATOM 6865 C CA . SER D 1 179 ? -13.885 -65.256 18.417 1.00 34.17 229 SER B CA 1
ATOM 6866 C C . SER D 1 179 ? -12.652 -64.374 18.604 1.00 34.33 229 SER B C 1
ATOM 6867 O O . SER D 1 179 ? -12.519 -63.690 19.616 1.00 34.76 229 SER B O 1
ATOM 6870 N N . LYS D 1 180 ? -11.750 -64.410 17.632 1.00 34.43 230 LYS B N 1
ATOM 6871 C CA . LYS D 1 180 ? -10.515 -63.645 17.702 1.00 34.86 230 LYS B CA 1
ATOM 6872 C C . LYS D 1 180 ? -10.500 -62.500 16.697 1.00 32.57 230 LYS B C 1
ATOM 6873 O O . LYS D 1 180 ? -10.777 -62.684 15.509 1.00 31.54 230 LYS B O 1
ATOM 6879 N N . ILE D 1 181 ? -10.159 -61.317 17.191 1.00 33.19 231 ILE B N 1
ATOM 6880 C CA . ILE D 1 181 ? -10.028 -60.128 16.361 1.00 32.46 231 ILE B CA 1
ATOM 6881 C C . ILE D 1 181 ? -8.700 -60.211 15.619 1.00 33.75 231 ILE B C 1
ATOM 6882 O O . ILE D 1 181 ? -7.651 -60.449 16.223 1.00 34.37 231 ILE B O 1
ATOM 6887 N N . GLU D 1 182 ? -8.759 -60.031 14.306 1.00 36.66 232 GLU B N 1
ATOM 6888 C CA . GLU D 1 182 ? -7.576 -60.153 13.447 1.00 40.55 232 GLU B CA 1
ATOM 6889 C C . GLU D 1 182 ? -6.671 -58.919 13.526 1.00 39.58 232 GLU B C 1
ATOM 6890 O O . GLU D 1 182 ? -5.461 -59.031 13.759 1.00 43.08 232 GLU B O 1
ATOM 6896 N N . ASN D 1 183 ? -7.264 -57.760 13.406 1.00 36.04 233 ASN B N 1
ATOM 6897 C CA . ASN D 1 183 ? -6.573 -56.505 13.460 1.00 35.19 233 ASN B CA 1
ATOM 6898 C C . ASN D 1 183 ? -5.989 -56.166 14.848 1.00 33.33 233 ASN B C 1
ATOM 6899 O O . ASN D 1 183 ? -6.682 -56.192 15.806 1.00 30.69 233 ASN B O 1
ATOM 6904 N N . PRO D 1 184 ? -4.701 -55.865 14.910 1.00 31.59 234 PRO B N 1
ATOM 6905 C CA . PRO D 1 184 ? -3.987 -55.600 16.160 1.00 30.41 234 PRO B CA 1
ATOM 6906 C C . PRO D 1 184 ? -4.498 -54.380 16.937 1.00 28.92 234 PRO B C 1
ATOM 6907 O O . PRO D 1 184 ? -4.476 -54.382 18.155 1.00 26.37 234 PRO B O 1
ATOM 6911 N N . LEU D 1 185 ? -4.950 -53.355 16.227 1.00 28.69 235 LEU B N 1
ATOM 6912 C CA . LEU D 1 185 ? -5.400 -52.120 16.841 1.00 29.38 235 LEU B CA 1
ATOM 6913 C C . LEU D 1 185 ? -6.728 -52.346 17.569 1.00 30.23 235 LEU B C 1
ATOM 6914 O O . LEU D 1 185 ? -6.923 -51.907 18.719 1.00 28.26 235 LEU B O 1
ATOM 6919 N N . MET D 1 186 ? -7.618 -53.070 16.917 1.00 29.80 236 MET B N 1
ATOM 6920 C CA . MET D 1 186 ? -8.894 -53.383 17.488 1.00 29.84 236 MET B CA 1
ATOM 6921 C C . MET D 1 186 ? -8.750 -54.368 18.601 1.00 28.81 236 MET B C 1
ATOM 6922 O O . MET D 1 186 ? -9.418 -54.269 19.572 1.00 28.69 236 MET B O 1
ATOM 6927 N N . ASP D 1 187 ? -7.862 -55.322 18.432 1.00 27.33 237 ASP B N 1
ATOM 6928 C CA . ASP D 1 187 ? -7.635 -56.313 19.465 1.00 27.94 237 ASP B CA 1
ATOM 6929 C C . ASP D 1 187 ? -7.078 -55.645 20.718 1.00 26.81 237 ASP B C 1
ATOM 6930 O O . ASP D 1 187 ? -7.433 -56.009 21.841 1.00 25.68 237 ASP B O 1
ATOM 6935 N N . PHE D 1 188 ? -6.212 -54.656 20.518 1.00 26.15 238 PHE B N 1
ATOM 6936 C CA . PHE D 1 188 ? -5.610 -53.953 21.634 1.00 26.09 238 PHE B CA 1
ATOM 6937 C C . PHE D 1 188 ? -6.654 -53.207 22.464 1.00 25.60 238 PHE B C 1
ATOM 6938 O O . PHE D 1 188 ? -6.615 -53.247 23.685 1.00 26.59 238 PHE B O 1
ATOM 6946 N N . ALA D 1 189 ? -7.562 -52.518 21.785 1.00 25.51 239 ALA B N 1
ATOM 6947 C CA . ALA D 1 189 ? -8.680 -51.830 22.425 1.00 26.51 239 ALA B CA 1
ATOM 6948 C C . ALA D 1 189 ? -9.551 -52.815 23.217 1.00 25.97 239 ALA B C 1
ATOM 6949 O O . ALA D 1 189 ? -9.820 -52.601 24.393 1.00 24.73 239 ALA B O 1
ATOM 6951 N N . TYR D 1 190 ? -9.979 -53.889 22.557 1.00 27.23 240 TYR B N 1
ATOM 6952 C CA . TYR D 1 190 ? -10.729 -54.961 23.212 1.00 28.60 240 TYR B CA 1
ATOM 6953 C C . TYR D 1 190 ? -10.063 -55.504 24.489 1.00 27.60 240 TYR B C 1
ATOM 6954 O O . TYR D 1 190 ? -10.747 -55.762 25.469 1.00 28.08 240 TYR B O 1
ATOM 6963 N N . GLN D 1 191 ? -8.746 -55.709 24.465 1.00 27.19 241 GLN B N 1
ATOM 6964 C CA . GLN D 1 191 ? -8.042 -56.221 25.631 1.00 27.26 241 GLN B CA 1
ATOM 6965 C C . GLN D 1 191 ? -8.091 -55.230 26.795 1.00 27.13 241 GLN B C 1
ATOM 6966 O O . GLN D 1 191 ? -8.140 -55.640 27.943 1.00 26.30 241 GLN B O 1
ATOM 6972 N N . GLN D 1 192 ? -8.068 -53.929 26.507 1.00 27.97 242 GLN B N 1
ATOM 6973 C CA . GLN D 1 192 ? -8.166 -52.926 27.578 1.00 28.68 242 GLN B CA 1
ATOM 6974 C C . GLN D 1 192 ? -9.585 -52.918 28.129 1.00 27.96 242 GLN B C 1
ATOM 6975 O O . GLN D 1 192 ? -9.797 -52.732 29.319 1.00 28.66 242 GLN B O 1
ATOM 6981 N N . TRP D 1 193 ? -10.544 -53.145 27.244 1.00 27.69 243 TRP B N 1
ATOM 6982 C CA . TRP D 1 193 ? -11.945 -53.253 27.604 1.00 28.97 243 TRP B CA 1
ATOM 6983 C C . TRP D 1 193 ? -12.143 -54.444 28.507 1.00 29.81 243 TRP B C 1
ATOM 6984 O O . TRP D 1 193 ? -12.820 -54.345 29.530 1.00 28.18 243 TRP B O 1
ATOM 6995 N N . ALA D 1 194 ? -11.508 -55.563 28.153 1.00 29.05 244 ALA B N 1
ATOM 6996 C CA . ALA D 1 194 ? -11.589 -56.779 28.944 1.00 30.47 244 ALA B CA 1
ATOM 6997 C C . ALA D 1 194 ? -10.899 -56.673 30.299 1.00 30.73 244 ALA B C 1
ATOM 6998 O O . ALA D 1 194 ? -11.271 -57.395 31.212 1.00 30.77 244 ALA B O 1
ATOM 7000 N N . LYS D 1 195 ? -9.904 -55.787 30.425 1.00 30.86 245 LYS B N 1
ATOM 7001 C CA . LYS D 1 195 ? -9.233 -55.555 31.709 1.00 32.56 245 LYS B CA 1
ATOM 7002 C C . LYS D 1 195 ? -10.109 -54.724 32.636 1.00 30.94 245 LYS B C 1
ATOM 7003 O O . LYS D 1 195 ? -10.228 -55.031 33.806 1.00 31.18 245 LYS B O 1
ATOM 7009 N N . VAL D 1 196 ? -10.693 -53.650 32.114 1.00 30.67 246 VAL B N 1
ATOM 7010 C CA . VAL D 1 196 ? -11.447 -52.717 32.941 1.00 31.42 246 VAL B CA 1
ATOM 7011 C C . VAL D 1 196 ? -12.816 -53.279 33.363 1.00 32.62 246 VAL B C 1
ATOM 7012 O O . VAL D 1 196 ? -13.335 -52.931 34.419 1.00 34.92 246 VAL B O 1
ATOM 7016 N N . LEU D 1 197 ? -13.373 -54.164 32.545 1.00 30.55 247 LEU B N 1
ATOM 7017 C CA . LEU D 1 197 ? -14.733 -54.648 32.739 1.00 31.94 247 LEU B CA 1
ATOM 7018 C C . LEU D 1 197 ? -14.955 -55.332 34.099 1.00 30.78 247 LEU B C 1
ATOM 7019 O O . LEU D 1 197 ? -15.938 -55.014 34.778 1.00 31.29 247 LEU B O 1
ATOM 7024 N N . PRO D 1 198 ? -14.051 -56.253 34.509 1.00 28.31 248 PRO B N 1
ATOM 7025 C CA . PRO D 1 198 ? -14.225 -56.867 35.820 1.00 29.52 248 PRO B CA 1
ATOM 7026 C C . PRO D 1 198 ? -13.899 -55.959 36.996 1.00 28.42 248 PRO B C 1
ATOM 7027 O O . PRO D 1 198 ? -14.375 -56.205 38.110 1.00 28.87 248 PRO B O 1
ATOM 7031 N N . VAL D 1 199 ? -13.107 -54.922 36.759 1.00 28.02 249 VAL B N 1
ATOM 7032 C CA . VAL D 1 199 ? -12.855 -53.911 37.788 1.00 28.76 249 VAL B CA 1
ATOM 7033 C C . VAL D 1 199 ? -14.118 -53.068 38.042 1.00 28.16 249 VAL B C 1
ATOM 7034 O O . VAL D 1 199 ? -14.489 -52.842 39.190 1.00 27.59 249 VAL B O 1
ATOM 7038 N N . MET D 1 200 ? -14.759 -52.622 36.966 1.00 27.80 250 MET B N 1
ATOM 7039 C CA . MET D 1 200 ? -15.989 -51.849 37.074 1.00 28.48 250 MET B CA 1
ATOM 7040 C C . MET D 1 200 ? -17.090 -52.690 37.708 1.00 28.04 250 MET B C 1
ATOM 7041 O O . MET D 1 200 ? -17.797 -52.231 38.605 1.00 26.90 250 MET B O 1
ATOM 7046 N N . GLY D 1 201 ? -17.227 -53.925 37.237 1.00 27.71 251 GLY B N 1
ATOM 7047 C CA . GLY D 1 201 ? -18.212 -54.841 37.781 1.00 26.81 251 GLY B CA 1
ATOM 7048 C C . GLY D 1 201 ? -18.052 -54.989 39.280 1.00 26.80 251 GLY B C 1
ATOM 7049 O O . GLY D 1 201 ? -19.019 -54.873 40.033 1.00 26.62 251 GLY B O 1
ATOM 7050 N N . SER D 1 202 ? -16.822 -55.243 39.714 1.00 26.44 252 SER B N 1
ATOM 7051 C CA . SER D 1 202 ? -16.529 -55.355 41.097 1.00 27.96 252 SER B CA 1
ATOM 7052 C C . SER D 1 202 ? -16.953 -54.173 41.919 1.00 27.08 252 SER B C 1
ATOM 7053 O O . SER D 1 202 ? -17.554 -54.335 42.922 1.00 27.65 252 SER B O 1
ATOM 7056 N N . MET D 1 203 ? -16.591 -52.990 41.476 1.00 27.22 253 MET B N 1
ATOM 7057 C CA . MET D 1 203 ? -16.759 -51.770 42.222 1.00 27.85 253 MET B CA 1
ATOM 7058 C C . MET D 1 203 ? -18.196 -51.339 42.235 1.00 28.62 253 MET B C 1
ATOM 7059 O O . MET D 1 203 ? -18.684 -50.852 43.185 1.00 30.12 253 MET B O 1
ATOM 7064 N N . ILE D 1 204 ? -18.868 -51.560 41.149 1.00 28.75 254 ILE B N 1
ATOM 7065 C CA . ILE D 1 204 ? -20.212 -51.039 40.956 1.00 30.51 254 ILE B CA 1
ATOM 7066 C C . ILE D 1 204 ? -21.294 -52.057 41.311 1.00 28.82 254 ILE B C 1
ATOM 7067 O O . ILE D 1 204 ? -22.366 -51.686 41.775 1.00 28.40 254 ILE B O 1
ATOM 7072 N N . ALA D 1 205 ? -21.012 -53.333 41.086 1.00 28.45 255 ALA B N 1
ATOM 7073 C CA . ALA D 1 205 ? -22.032 -54.361 41.211 1.00 28.01 255 ALA B CA 1
ATOM 7074 C C . ALA D 1 205 ? -21.594 -55.512 42.096 1.00 28.74 255 ALA B C 1
ATOM 7075 O O . ALA D 1 205 ? -22.294 -56.515 42.181 1.00 29.47 255 ALA B O 1
ATOM 7077 N N . ASN D 1 206 ? -20.447 -55.362 42.765 1.00 27.99 256 ASN B N 1
ATOM 7078 C CA . ASN D 1 206 ? -19.814 -56.467 43.504 1.00 29.21 256 ASN B CA 1
ATOM 7079 C C . ASN D 1 206 ? -19.806 -57.774 42.713 1.00 29.32 256 ASN B C 1
ATOM 7080 O O . ASN D 1 206 ? -20.006 -58.862 43.268 1.00 29.55 256 ASN B O 1
ATOM 7085 N N . ASP D 1 207 ? -19.535 -57.667 41.417 1.00 30.46 257 ASP B N 1
ATOM 7086 C CA . ASP D 1 207 ? -19.670 -58.816 40.531 1.00 30.59 257 ASP B CA 1
ATOM 7087 C C . ASP D 1 207 ? -18.381 -59.130 39.763 1.00 30.58 257 ASP B C 1
ATOM 7088 O O . ASP D 1 207 ? -18.409 -59.473 38.575 1.00 31.92 257 ASP B O 1
ATOM 7093 N N . TYR D 1 208 ? -17.250 -59.023 40.455 1.00 31.08 258 TYR B N 1
ATOM 7094 C CA . TYR D 1 208 ? -15.952 -59.335 39.868 1.00 31.11 258 TYR B CA 1
ATOM 7095 C C . TYR D 1 208 ? -15.939 -60.702 39.182 1.00 31.57 258 TYR B C 1
ATOM 7096 O O . TYR D 1 208 ? -15.589 -60.812 38.000 1.00 28.93 258 TYR B O 1
ATOM 7105 N N . ASP D 1 209 ? -16.317 -61.730 39.937 1.00 31.56 259 ASP B N 1
ATOM 7106 C CA . ASP D 1 209 ? -16.230 -63.116 39.481 1.00 34.12 259 ASP B CA 1
ATOM 7107 C C . ASP D 1 209 ? -16.936 -63.375 38.151 1.00 31.62 259 ASP B C 1
ATOM 7108 O O . ASP D 1 209 ? -16.394 -64.073 37.291 1.00 28.72 259 ASP B O 1
ATOM 7113 N N . SER D 1 210 ? -18.134 -62.818 37.988 1.00 30.84 260 SER B N 1
ATOM 7114 C CA . SER D 1 210 ? -18.896 -63.019 36.760 1.00 31.71 260 SER B CA 1
ATOM 7115 C C . SER D 1 210 ? -18.191 -62.427 35.560 1.00 30.14 260 SER B C 1
ATOM 7116 O O . SER D 1 210 ? -18.099 -63.072 34.513 1.00 29.69 260 SER B O 1
ATOM 7119 N N . TYR D 1 211 ? -17.700 -61.198 35.705 1.00 28.60 261 TYR B N 1
ATOM 7120 C CA . TYR D 1 211 ? -17.061 -60.528 34.581 1.00 27.94 261 TYR B CA 1
ATOM 7121 C C . TYR D 1 211 ? -15.710 -61.159 34.257 1.00 26.79 261 TYR B C 1
ATOM 7122 O O . TYR D 1 211 ? -15.387 -61.322 33.090 1.00 24.64 261 TYR B O 1
ATOM 7131 N N . GLN D 1 212 ? -14.965 -61.564 35.286 1.00 27.35 262 GLN B N 1
ATOM 7132 C CA . GLN D 1 212 ? -13.674 -62.238 35.093 1.00 29.97 262 GLN B CA 1
ATOM 7133 C C . GLN D 1 212 ? -13.839 -63.575 34.366 1.00 29.56 262 GLN B C 1
ATOM 7134 O O . GLN D 1 212 ? -13.047 -63.916 33.491 1.00 29.09 262 GLN B O 1
ATOM 7140 N N . TYR D 1 213 ? -14.873 -64.324 34.732 1.00 30.64 263 TYR B N 1
ATOM 7141 C CA . TYR D 1 213 ? -15.139 -65.603 34.104 1.00 31.29 263 TYR B CA 1
ATOM 7142 C C . TYR D 1 213 ? -15.514 -65.394 32.631 1.00 30.27 263 TYR B C 1
ATOM 7143 O O . TYR D 1 213 ? -15.044 -66.119 31.762 1.00 29.98 263 TYR B O 1
ATOM 7152 N N . LEU D 1 214 ? -16.341 -64.388 32.365 1.00 29.05 264 LEU B N 1
ATOM 7153 C CA . LEU D 1 214 ? -16.747 -64.036 31.006 1.00 30.40 264 LEU B CA 1
ATOM 7154 C C . LEU D 1 214 ? -15.550 -63.704 30.125 1.00 30.39 264 LEU B C 1
ATOM 7155 O O . LEU D 1 214 ? -15.421 -64.231 29.016 1.00 27.35 264 LEU B O 1
ATOM 7160 N N . VAL D 1 215 ? -14.692 -62.817 30.625 1.00 30.30 265 VAL B N 1
ATOM 7161 C CA . VAL D 1 215 ? -13.495 -62.401 29.899 1.00 31.62 265 VAL B CA 1
ATOM 7162 C C . VAL D 1 215 ? -12.547 -63.594 29.681 1.00 31.82 265 VAL B C 1
ATOM 7163 O O . VAL D 1 215 ? -12.012 -63.782 28.582 1.00 30.13 265 VAL B O 1
ATOM 7167 N N . GLU D 1 216 ? -12.370 -64.420 30.709 1.00 31.30 266 GLU B N 1
ATOM 7168 C CA . GLU D 1 216 ? -11.514 -65.597 30.570 1.00 32.00 266 GLU B CA 1
ATOM 7169 C C . GLU D 1 216 ? -12.040 -66.636 29.580 1.00 31.42 266 GLU B C 1
ATOM 7170 O O . GLU D 1 216 ? -11.257 -67.220 28.830 1.00 31.05 266 GLU B O 1
ATOM 7176 N N . SER D 1 217 ? -13.353 -66.849 29.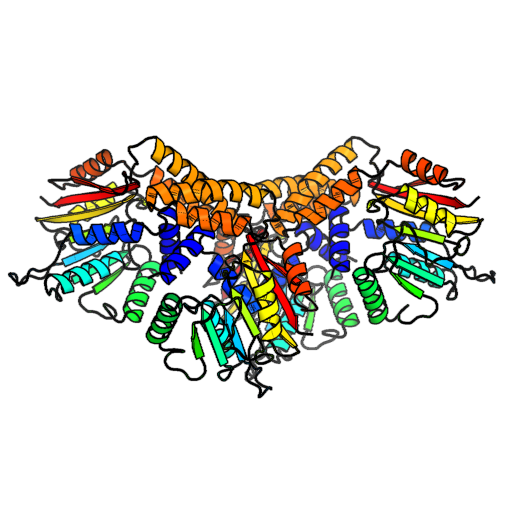557 1.00 30.36 267 SER B N 1
ATOM 7177 C CA . SER D 1 217 ? -13.932 -67.852 28.674 1.00 31.14 267 SER B CA 1
ATOM 7178 C C . SER D 1 217 ? -13.801 -67.419 27.213 1.00 33.01 267 SER B C 1
ATOM 7179 O O . SER D 1 217 ? -13.647 -68.256 26.323 1.00 33.53 267 SER B O 1
ATOM 7182 N N . ILE D 1 218 ? -13.849 -66.109 26.974 1.00 32.56 268 ILE B N 1
ATOM 7183 C CA . ILE D 1 218 ? -13.604 -65.562 25.637 1.00 33.84 268 ILE B CA 1
ATOM 7184 C C . ILE D 1 218 ? -12.136 -65.761 25.237 1.00 34.46 268 ILE B C 1
ATOM 7185 O O . ILE D 1 218 ? -11.840 -66.238 24.146 1.00 33.48 268 ILE B O 1
ATOM 7190 N N . GLU D 1 219 ? -11.237 -65.412 26.149 1.00 36.64 269 GLU B N 1
ATOM 7191 C CA . GLU D 1 219 ? -9.792 -65.532 25.952 1.00 40.02 269 GLU B CA 1
ATOM 7192 C C . GLU D 1 219 ? -9.369 -66.971 25.661 1.00 39.44 269 GLU B C 1
ATOM 7193 O O . GLU D 1 219 ? -8.522 -67.206 24.809 1.00 39.74 269 GLU B O 1
ATOM 7199 N N . ARG D 1 220 ? -9.973 -67.921 26.371 1.00 38.29 270 ARG B N 1
ATOM 7200 C CA . ARG D 1 220 ? -9.592 -69.326 26.287 1.00 38.51 270 ARG B CA 1
ATOM 7201 C C . ARG D 1 220 ? -10.148 -70.011 25.045 1.00 36.89 270 ARG B C 1
ATOM 7202 O O . ARG D 1 220 ? -9.700 -71.097 24.688 1.00 36.13 270 ARG B O 1
ATOM 7210 N N . PHE D 1 221 ? -11.131 -69.386 24.399 1.00 35.51 271 PHE B N 1
ATOM 7211 C CA . PHE D 1 221 ? -11.838 -70.021 23.298 1.00 35.47 271 PHE B CA 1
ATOM 7212 C C . PHE D 1 221 ? -10.968 -70.082 22.050 1.00 36.22 271 PHE B C 1
ATOM 7213 O O . PHE D 1 221 ? -10.259 -69.127 21.762 1.00 38.23 271 PHE B O 1
ATOM 7221 N N . PRO D 1 222 ? -11.018 -71.203 21.304 1.00 36.31 272 PRO B N 1
ATOM 7222 C CA . PRO D 1 222 ? -10.151 -71.330 20.124 1.00 35.65 272 PRO B CA 1
ATOM 7223 C C . PRO D 1 222 ? -10.498 -70.340 19.011 1.00 34.68 272 PRO B C 1
ATOM 7224 O O . PRO D 1 222 ? -11.675 -70.018 18.808 1.00 34.04 272 PRO B O 1
ATOM 7228 N N . ASP D 1 223 ? -9.479 -69.870 18.295 1.00 32.67 273 ASP B N 1
ATOM 7229 C CA . ASP D 1 223 ? -9.698 -68.957 17.169 1.00 34.78 273 ASP B CA 1
ATOM 7230 C C . ASP D 1 223 ? -10.386 -69.624 15.969 1.00 33.48 273 ASP B C 1
ATOM 7231 O O . ASP D 1 223 ? -10.544 -70.853 15.935 1.00 33.94 273 ASP B O 1
ATOM 7236 N N . GLN D 1 224 ? -10.793 -68.811 14.998 1.00 32.67 274 GLN B N 1
ATOM 7237 C CA . GLN D 1 224 ? -11.607 -69.283 13.875 1.00 33.58 274 GLN B CA 1
ATOM 7238 C C . GLN D 1 224 ? -11.120 -70.600 13.241 1.00 34.30 274 GLN B C 1
ATOM 7239 O O . GLN D 1 224 ? -11.904 -71.526 13.087 1.00 34.19 274 GLN B O 1
ATOM 7245 N N . GLU D 1 225 ? -9.831 -70.685 12.897 1.00 35.96 275 GLU B N 1
ATOM 7246 C CA . GLU D 1 225 ? -9.282 -71.888 12.243 1.00 36.63 275 GLU B CA 1
ATOM 7247 C C . GLU D 1 225 ? -9.260 -73.092 13.164 1.00 37.20 275 GLU B C 1
ATOM 7248 O O . GLU D 1 225 ? -9.692 -74.174 12.764 1.00 39.83 275 GLU B O 1
ATOM 7254 N N . THR D 1 226 ? -8.778 -72.909 14.394 1.00 35.83 276 THR B N 1
ATOM 7255 C CA . THR D 1 226 ? -8.742 -74.004 15.378 1.00 38.27 276 THR B CA 1
ATOM 7256 C C . THR D 1 226 ? -10.137 -74.588 15.678 1.00 37.42 276 THR B C 1
ATOM 7257 O O . THR D 1 226 ? -10.288 -75.799 15.825 1.00 39.39 276 THR B O 1
ATOM 7261 N N . PHE D 1 227 ? -11.145 -73.724 15.765 1.00 36.14 277 PHE B N 1
ATOM 7262 C CA . PHE D 1 227 ? -12.506 -74.158 16.070 1.00 34.66 277 PHE B CA 1
ATOM 7263 C C . PHE D 1 227 ? -13.097 -74.929 14.896 1.00 35.15 277 PHE B C 1
ATOM 7264 O O . PHE D 1 227 ? -13.774 -75.930 15.094 1.00 36.45 277 PHE B O 1
ATOM 7272 N N . LYS D 1 228 ? -12.821 -74.459 13.682 1.00 37.31 278 LYS B N 1
ATOM 7273 C CA . LYS D 1 228 ? -13.232 -75.132 12.446 1.00 39.10 278 LYS B CA 1
ATOM 7274 C C . LYS D 1 228 ? -12.691 -76.562 12.341 1.00 40.79 278 LYS B C 1
ATOM 7275 O O . LYS D 1 228 ? -13.394 -77.464 11.861 1.00 39.70 278 LYS B O 1
ATOM 7281 N N . SER D 1 229 ? -11.446 -76.748 12.783 1.00 39.95 279 SER B N 1
ATOM 7282 C CA . SER D 1 229 ? -10.797 -78.053 12.814 1.00 42.72 279 SER B CA 1
ATOM 7283 C C . SER D 1 229 ? -11.470 -78.966 13.811 1.00 42.65 279 SER B C 1
ATOM 7284 O O . SER D 1 229 ? -11.663 -80.150 13.540 1.00 43.07 279 SER B O 1
ATOM 7287 N N . MET D 1 230 ? -11.814 -78.408 14.969 1.00 42.12 280 MET B N 1
ATOM 7288 C CA . MET D 1 230 ? -12.492 -79.160 16.012 1.00 40.39 280 MET B CA 1
ATOM 7289 C C . MET D 1 230 ? -13.852 -79.634 15.510 1.00 39.22 280 MET B C 1
ATOM 7290 O O . MET D 1 230 ? -14.326 -80.706 15.892 1.00 40.36 280 MET B O 1
ATOM 7295 N N . ILE D 1 231 ? -14.455 -78.829 14.639 1.00 38.05 281 ILE B N 1
ATOM 7296 C CA . ILE D 1 231 ? -15.724 -79.154 13.991 1.00 38.19 281 ILE B CA 1
ATOM 7297 C C . ILE D 1 231 ? -15.559 -80.262 12.932 1.00 39.51 281 ILE B C 1
ATOM 7298 O O . ILE D 1 231 ? -16.421 -81.129 12.799 1.00 39.98 281 ILE B O 1
ATOM 7303 N N . GLU D 1 232 ? -14.462 -80.226 12.179 1.00 40.87 282 GLU B N 1
ATOM 7304 C CA . GLU D 1 232 ? -14.147 -81.303 11.229 1.00 42.76 282 GLU B CA 1
ATOM 7305 C C . GLU D 1 232 ? -13.738 -82.573 11.974 1.00 43.04 282 GLU B C 1
ATOM 7306 O O . GLU D 1 232 ? -14.085 -83.676 11.562 1.00 47.34 282 GLU B O 1
ATOM 7312 N N . LYS D 1 233 ? -13.034 -82.404 13.089 1.00 42.00 283 LYS B N 1
ATOM 7313 C CA . LYS D 1 233 ? -12.660 -83.515 13.950 1.00 44.52 283 LYS B CA 1
ATOM 7314 C C . LYS D 1 233 ? -13.883 -84.232 14.539 1.00 47.55 283 LYS B C 1
ATOM 7315 O O . LYS D 1 233 ? -13.847 -85.441 14.749 1.00 49.96 283 LYS B O 1
ATOM 7321 N N . ALA D 1 234 ? -14.954 -83.483 14.804 1.00 47.74 284 ALA B N 1
ATOM 7322 C CA . ALA D 1 234 ? -16.218 -84.063 15.275 1.00 47.96 284 ALA B CA 1
ATOM 7323 C C . ALA D 1 234 ? -16.914 -84.893 14.199 1.00 47.19 284 ALA B C 1
ATOM 7324 O O . ALA D 1 234 ? -17.729 -85.758 14.513 1.00 47.30 284 ALA B O 1
ATOM 7326 N N . GLY D 1 235 ? -16.603 -84.615 12.936 1.00 46.90 285 GLY B N 1
ATOM 7327 C CA . GLY D 1 235 ? -17.097 -85.426 11.829 1.00 45.51 285 GLY B CA 1
ATOM 7328 C C . GLY D 1 235 ? -17.778 -84.627 10.743 1.00 47.21 285 GLY B C 1
ATOM 7329 O O . GLY D 1 235 ? -18.099 -85.167 9.681 1.00 45.18 285 GLY B O 1
ATOM 7330 N N . PHE D 1 236 ? -18.005 -83.340 11.011 1.00 45.81 286 PHE B N 1
ATOM 7331 C CA . PHE D 1 236 ? -18.731 -82.472 10.082 1.00 44.14 286 PHE B CA 1
ATOM 7332 C C . PHE D 1 236 ? -17.918 -82.198 8.828 1.00 45.91 286 PHE B C 1
ATOM 7333 O O . PHE D 1 236 ? -16.686 -82.142 8.876 1.00 47.77 286 PHE B O 1
ATOM 7341 N N . LYS D 1 237 ? -18.618 -82.033 7.708 1.00 45.83 287 LYS B N 1
ATOM 7342 C CA . LYS D 1 237 ? -17.985 -81.749 6.421 1.00 47.91 287 LYS B CA 1
ATOM 7343 C C . LYS D 1 237 ? -18.394 -80.365 5.929 1.00 47.04 287 LYS B C 1
ATOM 7344 O O . LYS D 1 237 ? -19.350 -79.783 6.440 1.00 47.73 287 LYS B O 1
ATOM 7350 N N . SER D 1 238 ? -17.684 -79.861 4.920 1.00 46.08 288 SER B N 1
ATOM 7351 C CA . SER D 1 238 ? -17.848 -78.485 4.411 1.00 45.19 288 SER B CA 1
ATOM 7352 C C . SER D 1 238 ? -17.992 -77.438 5.524 1.00 43.34 288 SER B C 1
ATOM 7353 O O . SER D 1 238 ? -18.880 -76.577 5.501 1.00 43.73 288 SER B O 1
ATOM 7356 N N . ALA D 1 239 ? -17.094 -77.546 6.494 1.00 40.72 289 ALA B N 1
ATOM 7357 C CA . ALA D 1 239 ? -16.979 -76.597 7.580 1.00 40.52 289 ALA B CA 1
ATOM 7358 C C . ALA D 1 239 ? -16.522 -75.235 7.061 1.00 39.85 289 ALA B C 1
ATOM 7359 O O . ALA D 1 239 ? -15.620 -75.147 6.216 1.00 40.42 289 ALA B O 1
ATOM 7361 N N . GLY D 1 240 ? -17.169 -74.187 7.561 1.00 38.62 290 GLY B N 1
ATOM 7362 C CA . GLY D 1 240 ? -16.803 -72.801 7.262 1.00 37.44 290 GLY B CA 1
ATOM 7363 C C . GLY D 1 240 ? -17.084 -71.899 8.452 1.00 37.41 290 GLY B C 1
ATOM 7364 O O . GLY D 1 240 ? -17.586 -72.349 9.487 1.00 36.60 290 GLY B O 1
ATOM 7365 N N . TYR D 1 241 ? -16.725 -70.628 8.315 1.00 36.62 291 TYR B N 1
ATOM 7366 C CA . TYR D 1 241 ? -17.084 -69.611 9.294 1.00 36.99 291 TYR B CA 1
ATOM 7367 C C . TYR D 1 241 ? -17.146 -68.257 8.620 1.00 36.06 291 TYR B C 1
ATOM 7368 O O . TYR D 1 241 ? -16.530 -68.050 7.572 1.00 34.27 291 TYR B O 1
ATOM 7377 N N . GLU D 1 242 ? -17.927 -67.357 9.208 1.00 33.78 292 GLU B N 1
ATOM 7378 C CA . GLU D 1 242 ? -17.896 -65.953 8.851 1.00 32.86 292 GLU B CA 1
ATOM 7379 C C . GLU D 1 242 ? -17.614 -65.139 10.112 1.00 32.23 292 GLU B C 1
ATOM 7380 O O . GLU D 1 242 ? -18.341 -65.222 11.100 1.00 31.30 292 GLU B O 1
ATOM 7386 N N . SER D 1 243 ? -16.546 -64.361 10.065 1.00 32.03 293 SER B N 1
ATOM 7387 C CA . SER D 1 243 ? -16.190 -63.487 11.151 1.00 31.41 293 SER B CA 1
ATOM 7388 C C . SER D 1 243 ? -17.097 -62.269 11.121 1.00 30.87 293 SER B C 1
ATOM 7389 O O . SER D 1 243 ? -17.348 -61.693 10.070 1.00 30.90 293 SER B O 1
ATOM 7392 N N . LEU D 1 244 ? -17.638 -61.893 12.255 1.00 30.89 294 LEU B N 1
ATOM 7393 C CA . LEU D 1 244 ? -18.471 -60.728 12.351 1.00 31.28 294 LEU B CA 1
ATOM 7394 C C . LEU D 1 244 ? -17.799 -59.647 13.148 1.00 30.13 294 LEU B C 1
ATOM 7395 O O . LEU D 1 244 ? -17.079 -59.924 14.050 1.00 29.45 294 LEU B O 1
ATOM 7400 N N . THR D 1 245 ? -18.085 -58.417 12.779 1.00 30.08 295 THR B N 1
ATOM 7401 C CA . THR D 1 245 ? -17.552 -57.229 13.444 1.00 30.18 295 THR B CA 1
ATOM 7402 C C . THR D 1 245 ? -16.054 -57.424 13.749 1.00 29.75 295 THR B C 1
ATOM 7403 O O . THR D 1 245 ? -15.613 -57.437 14.913 1.00 27.66 295 THR B O 1
ATOM 7407 N N . PHE D 1 246 ? -15.299 -57.625 12.667 1.00 28.23 296 PHE B N 1
ATOM 7408 C CA . PHE D 1 246 ? -13.843 -57.757 12.706 1.00 28.13 296 PHE B CA 1
ATOM 7409 C C . PHE D 1 246 ? -13.347 -58.968 13.492 1.00 26.93 296 PHE B C 1
ATOM 7410 O O . PHE D 1 246 ? -12.190 -59.026 13.903 1.00 28.05 296 PHE B O 1
ATOM 7418 N N . GLY D 1 247 ? -14.216 -59.946 13.699 1.00 27.34 297 GLY B N 1
ATOM 7419 C CA . GLY D 1 247 ? -13.805 -61.172 14.372 1.00 26.38 297 GLY B CA 1
ATOM 7420 C C . GLY D 1 247 ? -14.057 -61.214 15.868 1.00 28.03 297 GLY B C 1
ATOM 7421 O O . GLY D 1 247 ? -13.686 -62.191 16.510 1.00 28.14 297 GLY B O 1
ATOM 7422 N N . ILE D 1 248 ? -14.691 -60.174 16.430 1.00 28.84 298 ILE B N 1
ATOM 7423 C CA . ILE D 1 248 ? -15.077 -60.172 17.856 1.00 30.25 298 ILE B CA 1
ATOM 7424 C C . ILE D 1 248 ? -15.976 -61.381 18.128 1.00 29.59 298 ILE B C 1
ATOM 7425 O O . ILE D 1 248 ? -15.973 -61.940 19.219 1.00 29.05 298 ILE B O 1
ATOM 7430 N N . CYS D 1 249 ? -16.761 -61.765 17.130 1.00 29.84 299 CYS B N 1
ATOM 7431 C CA . CYS D 1 249 ? -17.422 -63.058 17.161 1.00 31.42 299 CYS B CA 1
ATOM 7432 C C . CYS D 1 249 ? -17.460 -63.667 15.772 1.00 30.01 299 CYS B C 1
ATOM 7433 O O . CYS D 1 249 ? -17.037 -63.033 14.799 1.00 29.38 299 CYS B O 1
ATOM 7436 N N . ALA D 1 250 ? -17.935 -64.908 15.696 1.00 29.83 300 ALA B N 1
ATOM 7437 C CA . ALA D 1 250 ? -17.913 -65.678 14.448 1.00 31.22 300 ALA B CA 1
ATOM 7438 C C . ALA D 1 250 ? -19.085 -66.645 14.348 1.00 31.37 300 ALA B C 1
ATOM 7439 O O . ALA D 1 250 ? -19.536 -67.194 15.353 1.00 30.72 300 ALA B O 1
ATOM 7441 N N . ILE D 1 251 ? -19.568 -66.851 13.128 1.00 32.29 301 ILE B N 1
ATOM 7442 C CA . ILE D 1 251 ? -20.516 -67.917 12.862 1.00 33.61 301 ILE B CA 1
ATOM 7443 C C . ILE D 1 251 ? -19.740 -69.082 12.264 1.00 33.41 301 ILE B C 1
ATOM 7444 O O . ILE D 1 251 ? -19.060 -68.918 11.263 1.00 34.59 301 ILE B O 1
ATOM 7449 N N . HIS D 1 252 ? -19.818 -70.244 12.898 1.00 34.15 302 HIS B N 1
ATOM 7450 C CA . HIS D 1 252 ? -19.262 -71.465 12.330 1.00 34.94 302 HIS B CA 1
ATOM 7451 C C . HIS D 1 252 ? -20.359 -72.398 11.911 1.00 37.81 302 HIS B C 1
ATOM 7452 O O . HIS D 1 252 ? -21.433 -72.426 12.520 1.00 35.56 302 HIS B O 1
ATOM 7459 N N . TRP D 1 253 ? -20.101 -73.170 10.859 1.00 38.32 303 TRP B N 1
ATOM 7460 C CA . TRP D 1 253 ? -21.041 -74.193 10.426 1.00 39.29 303 TRP B CA 1
ATOM 7461 C C . TRP D 1 253 ? -20.382 -75.490 10.053 1.00 41.73 303 TRP B C 1
ATOM 7462 O O . TRP D 1 253 ? -19.156 -75.565 9.900 1.00 41.35 303 TRP B O 1
ATOM 7473 N N . GLY D 1 254 ? -21.210 -76.524 9.922 1.00 42.63 304 GLY B N 1
ATOM 7474 C CA . GLY D 1 254 ? -20.782 -77.871 9.555 1.00 43.32 304 GLY B CA 1
ATOM 7475 C C . GLY D 1 254 ? -21.971 -78.624 8.985 1.00 45.54 304 GLY B C 1
ATOM 7476 O O . GLY D 1 254 ? -23.120 -78.199 9.157 1.00 43.16 304 GLY B O 1
ATOM 7477 N N . ILE D 1 255 ? -21.702 -79.717 8.272 1.00 44.95 305 ILE B N 1
ATOM 7478 C CA . ILE D 1 255 ? -22.769 -80.594 7.778 1.00 47.85 305 ILE B CA 1
ATOM 7479 C C . ILE D 1 255 ? -22.435 -82.046 8.138 1.00 47.70 305 ILE B C 1
ATOM 7480 O O . ILE D 1 255 ? -21.292 -82.483 7.975 1.00 47.23 305 ILE B O 1
ATOM 7485 N N . LYS D 1 256 ? -23.415 -82.777 8.667 1.00 49.44 306 LYS B N 1
ATOM 7486 C CA . LYS D 1 256 ? -23.194 -84.186 9.027 1.00 52.57 306 LYS B CA 1
ATOM 7487 C C . LYS D 1 256 ? -23.126 -85.058 7.772 1.00 52.01 306 LYS B C 1
ATOM 7488 O O . LYS D 1 256 ? -23.996 -84.964 6.906 1.00 51.04 306 LYS B O 1
ATOM 7494 N N . VAL D 1 257 ? -22.094 -85.905 7.706 1.00 54.17 307 VAL B N 1
ATOM 7495 C CA . VAL D 1 257 ? -21.780 -86.739 6.528 1.00 57.00 307 VAL B CA 1
ATOM 7496 C C . VAL D 1 257 ? -22.191 -86.090 5.204 1.00 56.15 307 VAL B C 1
ATOM 7497 O O . VAL D 1 257 ? -21.464 -85.259 4.667 1.00 54.59 307 VAL B O 1
#

Solvent-accessible surface area: 40379 Å² total; per-residue (Å²): 88,38,1,80,138,110,39,39,28,21,7,0,5,1,3,5,21,7,134,110,8,18,79,68,0,18,85,80,20,33,7,4,22,103,98,156,45,126,90,52,38,43,0,0,1,0,30,17,0,8,0,66,7,0,10,17,2,0,54,24,1,61,101,115,28,51,0,74,97,0,47,0,6,0,0,9,111,41,79,77,20,7,140,27,0,73,118,57,0,100,116,100,66,78,6,75,182,36,133,38,10,119,40,40,85,11,56,8,19,104,0,138,120,9,108,60,72,32,18,25,5,0,0,0,15,20,7,1,22,62,26,140,59,33,32,116,1,0,69,13,0,51,77,0,0,66,96,51,3,51,0,13,0,0,2,3,13,125,19,44,0,49,81,0,46,136,6,24,86,75,0,10,158,17,0,1,64,0,0,53,18,9,25,143,49,106,109,44,6,42,118,10,17,79,1,16,138,151,20,23,55,7,102,62,0,51,60,51,0,75,157,13,23,1,124,80,17,10,63,55,26,15,36,20,0,10,0,1,0,5,59,0,64,17,119,72,41,1,86,118,104,40,44,17,21,10,0,5,1,1,5,27,6,135,111,9,23,79,70,0,16,91,77,28,34,9,6,21,98,102,153,47,125,88,48,36,43,1,0,2,1,28,14,0,8,0,60,6,0,14,17,3,0,57,26,0,55,97,120,21,57,0,74,90,0,45,0,6,0,1,11,109,47,74,87,21,5,135,24,0,57,104,60,0,105,131,96,64,84,7,70,178,36,132,34,8,119,37,34,80,9,45,9,23,91,0,136,104,6,108,60,69,33,17,27,15,1,0,0,15,21,8,1,22,56,30,137,60,34,33,88,0,0,69,12,0,50,77,0,0,62,88,62,3,38,0,7,0,0,3,4,17,115,12,114,63,108,146,50,44,136,17,16,61,58,0,6,136,13,0,3,46,0,0,1,7,15,25,41,35,55,90,37,3,45,111,2,17,72,1,16,122,152,22,20,47,15,100,61,0,52,61,50,0,70,158,12,27,2,127,86,13,13,72,55,34,14,35,98,0,9,0,2,0,6,57,0,48,16,112,67,38,0,82,140,111,51,42,27,39,10,0,7,2,2,7,27,13,130,110,8,19,79,75,0,16,88,80,20,36,10,4,12,104,92,148,46,131,92,52,39,43,1,0,1,3,32,13,0,5,0,66,6,0,13,17,4,1,52,28,1,53,103,116,22,58,0,70,102,0,46,0,8,0,0,9,115,42,69,72,18,7,144,34,0,68,112,62,0,97,116,96,68,78,5,80,175,38,129,35,8,122,44,36,79,8,52,8,20,90,0,136,101,7,107,60,70,34,19,24,8,1,0,0,15,21,6,1,22,53,29,137,61,33,41,79,1,0,72,13,0,57,70,0,0,69,82,54,3,52,0,14,1,0,4,12,16,124,21,64,0,58,76,0,52,142,7,22,83,76,0,9,164,15,0,3,65,0,0,54,18,12,25,141,50,100,108,40,7,42,110,10,16,76,0,18,140,136,19,21,51,10,98,60,1,49,62,53,0,72,158,15,20,2,125,81,18,12,66,60,28,16,40,21,0,11,0,1,0,5,57,0,55,15,116,77,35,0,87,129,107,34,36,18,20,8,0,3,1,1,6,28,4,136,110,10,19,80,70,0,16,88,80,17,37,9,4,18,89,102,150,49,130,86,50,45,46,1,0,2,1,29,15,0,8,0,64,5,0,15,17,5,1,63,26,0,63,102,113,26,55,0,72,97,0,44,0,2,0,0,10,112,39,56,66,12,7,124,32,0,66,96,61,0,102,117,98,65,78,7,69,180,40,131,33,11,106,41,38,82,8,43,8,20,90,0,134,105,8,104,63,64,32,17,18,8,1,0,0,13,17,6,1,22,54,30,133,63,36,35,84,1,0,66,11,0,51,79,0,0,74,84,56,1,56,0,14,0,0,3,1,18,120,8,107,48,109,143,43,45,133,16,16,65,54,0,6,134,12,0,4,52,1,0,0,5,15,34,43,39,61,107,40,5,50,107,9,18,70,1,15,126,146,21,20,53,17,106,64,0,48,61,55,0,74,164,13,19,0,119,80,15,12,71,60,37,19,36,105,0,6,0,2,0,5,61,0,65,14,110